Protein AF-A0A1Z8MGZ8-F1 (afdb_monomer_lite)

Secondary structure (DSSP, 8-state):
--PPPPPP----------PPPPPEEEEEEESTTTSTTTSSHHHHHHHB-TTEEEEE---TT--TTTTHHHHHHHHTT--SEEEEE--TTGGGTS-HHHHHHHHHHHHHHHHHTT-EEEEEPPPPP--B-TTS-B-----EETTEE-SS-HHHHHHHHHHHHHHHT--EE-HHHHHHHHHHHHHHHHHHTTBSSTT-SSSB-HHHHHHHHHHHHHHHHHH-HHHHTTBPPPPPP-------------SPPPPTHHHHHHHHHHHHTSSS--HHHHHHHHHHHTS-HHHHHHHHHHHHHHHHHHTT-SSS--HHHHTSHHHHHHHHHHHHHHHHHSTT-SSSTT-S-HHHHHHHHHHHHHHHHHH--TTTTSGGGTTEEESSHHHHHHHHHHHHHHHHHHTT-TTTTT-B-TTS-BHHHHHHHHHHHHHHHHHHHHHH-S-SSTT-TTHHHHHHHHHHHHHH-S-HHHHHHHHHHHHHHHHHHHHTEETTEE-S-BS--PPPPTT-GGGGGGTTTT-HHHHHHHHHH--S----GGGS---TTT-HHHHHHH------HHHHHHHH-SSTT-SEEEEEE---PBPPB-GGG-S-SSS-EEEB-SSS--EEEEEEE-SSEEEEEEEE-TTSPB--SSGGGGTPPBPSBB-HHHHBS-B-EEEETT-TT-EEEEEEEE-SSS--BS-EEEEEETTEEEEEE-TT-BSEEEEEEEE-STTSGGG-EEETTEEEEEETTEEEEEEEBPSSSTT-B--EEESSSSEEEESSTT--EEEEEEETTT-SSHHHHHHHHHT-EEEEETTEEEEE-SS-EEEEETTS-S--EETTEEPPSS-SEEEESSSEEEETTT-EEEEEETTEEEEEES--

Radius of gyration: 32.79 Å; chains: 1; bounding box: 88×100×96 Å

pLDDT: mean 90.85, std 14.28, range [23.53, 98.81]

Sequence (864 aa):
MRILVLVFATFLGLSAVEAQPKPVLVGLIGDSTVAVQSGWGPAFSKRFNRHATIVNDAKNGATLQALSKKLDELVLRQPDYVLIQFGHNDQKRYDTAVYSAHLKSYVQRIRQSGGKAVIVSSVTRRSFDKHGKIVSNLVNNDKYSYKGTLTDYAKAAEAVTQELNLPFIDLDRASIAHHNQIGYEASMTYNFAEGDTTHFNETGAEAITDLIIEELATNLPELASYLKVPVPATRANKAPTELATGRLRRVPGENADKLFESVLSANKPWPLQGGFAHLWLNRDLVTGNQLIRQAQQAIITNEGGADEMTPEIAASEHVKWQMRTWNRIYLLFNEKSRFHPGRLDPETQAMIEEMFWHYVCDKSRYQRAALQHVWGIHGSENHEMMHYSNVLLALQAIKDRPAYQDRKLPDGRSITEHYQAWNAYYKRYCVERAKHGLLIEIFSGYGKYTMPELFNMHDLAEDPVLRSRMGKLIDLIWADWAISQLNGVRGGGRLRLYQDDPAKPESSFQWGARDTWLSMSHFILDNKPWWNARSYHPHPIIGYPWVLATTQYRLPDVIKDIASDAEDRGEYNAVARRVAKQRPMDGKQVPVTESPWYALDPEDPRMLSYDHCTPDYVMGSLLIDPTLPRVGSRDYLAGNDLIEGYPALTSQNRYHGVTFASDVNARVIPQCEGLANGKTYGEQQAVQHDNVLLVQRHKQSKQTGDMRILFGLRGMKARLVEQDGWIILQEGNAWLGIKGFSRTDPNRSCGYQWDNEIFLRMADGNAPVALIAGRNTEFADFEAFASYLESFSGTAQDGWFKLSGDKLTLSLQLESLALPRVNGTAIDLRPPMLFDSPWMSSEHGSGIIRIHKDGRELKIDLNE

Structure (mmCIF, N/CA/C/O backbone):
data_AF-A0A1Z8MGZ8-F1
#
_entry.id   AF-A0A1Z8MGZ8-F1
#
loop_
_atom_site.group_PDB
_atom_site.id
_atom_site.type_symbol
_atom_site.label_atom_id
_atom_site.label_alt_id
_atom_site.label_comp_id
_atom_site.label_asym_id
_atom_site.label_entity_id
_atom_site.label_seq_id
_atom_site.pdbx_PDB_ins_code
_atom_site.Cartn_x
_atom_site.Cartn_y
_atom_site.Cartn_z
_atom_site.occupancy
_atom_site.B_iso_or_equiv
_atom_site.auth_seq_id
_atom_site.auth_comp_id
_atom_site.auth_asym_id
_atom_site.auth_atom_id
_atom_site.pdbx_PDB_model_num
ATOM 1 N N . MET A 1 1 ? 17.859 -75.169 -17.235 1.00 35.03 1 MET A N 1
ATOM 2 C CA . MET A 1 1 ? 18.633 -73.982 -17.656 1.00 35.03 1 MET A CA 1
ATOM 3 C C . MET A 1 1 ? 17.847 -73.292 -18.768 1.00 35.03 1 MET A C 1
ATOM 5 O O . MET A 1 1 ? 17.811 -73.809 -19.873 1.00 35.03 1 MET A O 1
ATOM 9 N N . ARG A 1 2 ? 17.081 -72.237 -18.456 1.00 31.67 2 ARG A N 1
ATOM 10 C CA . ARG A 1 2 ? 16.278 -71.485 -19.439 1.00 31.67 2 ARG A CA 1
ATOM 11 C C . ARG A 1 2 ? 17.008 -70.175 -19.731 1.00 31.67 2 ARG A C 1
ATOM 13 O O . ARG A 1 2 ? 17.168 -69.374 -18.818 1.00 31.67 2 ARG A O 1
ATOM 20 N N . ILE A 1 3 ? 17.472 -70.004 -20.966 1.00 35.47 3 ILE A N 1
ATOM 21 C CA . ILE A 1 3 ? 18.062 -68.762 -21.475 1.00 35.47 3 ILE A CA 1
ATOM 22 C C . ILE A 1 3 ? 16.975 -68.040 -22.273 1.00 35.47 3 ILE A C 1
ATOM 24 O O . ILE A 1 3 ? 16.365 -68.619 -23.170 1.00 35.47 3 ILE A O 1
ATOM 28 N N . LEU A 1 4 ? 16.709 -66.799 -21.872 1.00 33.31 4 LEU A N 1
ATOM 29 C CA . LEU A 1 4 ? 15.746 -65.872 -22.456 1.00 33.31 4 LEU A CA 1
ATOM 30 C C . LEU A 1 4 ? 16.432 -65.124 -23.614 1.00 33.31 4 LEU A C 1
ATOM 32 O O . LEU A 1 4 ? 17.496 -64.544 -23.410 1.00 33.31 4 LEU A O 1
ATOM 36 N N . VAL A 1 5 ? 15.836 -65.128 -24.808 1.00 36.94 5 VAL A N 1
ATOM 37 C CA . VAL A 1 5 ? 16.267 -64.314 -25.959 1.00 36.94 5 VAL A CA 1
ATOM 38 C C . VAL A 1 5 ? 15.309 -63.130 -26.088 1.00 36.94 5 VAL A C 1
ATOM 40 O O . VAL A 1 5 ? 14.101 -63.318 -26.212 1.00 36.94 5 VAL A O 1
ATOM 43 N N . LEU A 1 6 ? 15.860 -61.917 -26.020 1.00 34.31 6 LEU A N 1
ATOM 44 C CA . LEU A 1 6 ? 15.157 -60.645 -26.184 1.00 34.31 6 LEU A CA 1
ATOM 45 C C . LEU A 1 6 ? 15.075 -60.299 -27.683 1.00 34.31 6 LEU A C 1
ATOM 47 O O . LEU A 1 6 ? 16.103 -60.253 -28.355 1.00 34.31 6 LEU A O 1
ATOM 51 N N . VAL A 1 7 ? 13.873 -60.026 -28.195 1.00 34.88 7 VAL A N 1
ATOM 52 C CA . VAL A 1 7 ? 13.638 -59.501 -29.551 1.00 34.88 7 VAL A CA 1
ATOM 53 C C . VAL A 1 7 ? 13.335 -58.006 -29.443 1.00 34.88 7 VAL A C 1
ATOM 55 O O . VAL A 1 7 ? 12.383 -57.614 -28.773 1.00 34.88 7 VAL A O 1
ATOM 58 N N . PHE A 1 8 ? 14.147 -57.175 -30.099 1.00 35.41 8 PHE A N 1
ATOM 59 C CA . PHE A 1 8 ? 13.900 -55.743 -30.284 1.00 35.41 8 PHE A CA 1
ATOM 60 C C . PHE A 1 8 ? 12.956 -55.540 -31.479 1.00 35.41 8 PHE A C 1
ATOM 62 O O . PHE A 1 8 ? 13.277 -55.956 -32.590 1.00 35.41 8 PHE A O 1
ATOM 69 N N . ALA A 1 9 ? 11.815 -54.883 -31.259 1.00 37.06 9 ALA A N 1
ATOM 70 C CA . ALA A 1 9 ? 10.919 -54.413 -32.314 1.00 37.06 9 ALA A CA 1
ATOM 71 C C . ALA A 1 9 ? 11.023 -52.885 -32.432 1.00 37.06 9 ALA A C 1
ATOM 73 O O . ALA A 1 9 ? 10.736 -52.151 -31.487 1.00 37.06 9 ALA A O 1
ATOM 74 N N . THR A 1 10 ? 11.457 -52.414 -33.597 1.00 35.91 10 THR A N 1
ATOM 75 C CA . THR A 1 10 ? 11.571 -51.002 -33.974 1.00 35.91 10 THR A CA 1
ATOM 76 C C . THR A 1 10 ? 10.200 -50.467 -34.398 1.00 35.91 10 THR A C 1
ATOM 78 O O . THR A 1 10 ? 9.663 -50.886 -35.420 1.00 35.91 10 THR A O 1
ATOM 81 N N . PHE A 1 11 ? 9.632 -49.525 -33.639 1.00 38.69 11 PHE A N 1
ATOM 82 C CA . PHE A 1 11 ? 8.456 -48.748 -34.047 1.00 38.69 11 PHE A CA 1
ATOM 83 C C . PHE A 1 11 ? 8.907 -47.440 -34.716 1.00 38.69 11 PHE A C 1
ATOM 85 O O . PHE A 1 11 ? 9.467 -46.564 -34.061 1.00 38.69 11 PHE A O 1
ATOM 92 N N . LEU A 1 12 ? 8.650 -47.302 -36.021 1.00 40.22 12 LEU A N 1
ATOM 93 C CA . LEU A 1 12 ? 8.665 -46.016 -36.724 1.00 40.22 12 LEU A CA 1
ATOM 94 C C . LEU A 1 12 ? 7.355 -45.277 -36.415 1.00 40.22 12 LEU A C 1
ATOM 96 O O . LEU A 1 12 ? 6.291 -45.676 -36.883 1.00 40.22 12 LEU A O 1
ATOM 100 N N . GLY A 1 13 ? 7.429 -44.207 -35.625 1.00 35.75 13 GLY A N 1
ATOM 101 C CA . GLY A 1 13 ? 6.316 -43.281 -35.415 1.00 35.75 13 GLY A CA 1
ATOM 102 C C . GLY A 1 13 ? 6.255 -42.240 -36.532 1.00 35.75 13 GLY A C 1
ATOM 103 O O . GLY A 1 13 ? 7.131 -41.383 -36.625 1.00 35.75 13 GLY A O 1
ATOM 104 N N . LEU A 1 14 ? 5.214 -42.294 -37.366 1.00 39.53 14 LEU A N 1
ATOM 105 C CA . LEU A 1 14 ? 4.786 -41.154 -38.177 1.00 39.53 14 LEU A CA 1
ATOM 106 C C . LEU A 1 14 ? 4.085 -40.150 -37.254 1.00 39.53 14 LEU A C 1
ATOM 108 O O . LEU A 1 14 ? 2.942 -40.363 -36.854 1.00 39.53 14 LEU A O 1
ATOM 112 N N . SER A 1 15 ? 4.761 -39.054 -36.918 1.00 36.03 15 SER A N 1
ATOM 113 C CA . SER A 1 15 ? 4.110 -37.895 -36.306 1.00 36.03 15 SER A CA 1
ATOM 114 C C . SER A 1 15 ? 3.282 -37.176 -37.369 1.00 36.03 15 SER A C 1
ATOM 116 O O . SER A 1 15 ? 3.834 -36.594 -38.303 1.00 36.03 15 SER A O 1
ATOM 118 N N . ALA A 1 16 ? 1.956 -37.207 -37.233 1.00 40.88 16 ALA A N 1
ATOM 119 C CA . ALA A 1 16 ? 1.084 -36.282 -37.940 1.00 40.88 16 ALA A CA 1
ATOM 120 C C . ALA A 1 16 ? 1.410 -34.861 -37.455 1.00 40.88 16 ALA A C 1
ATOM 122 O O . ALA A 1 16 ? 1.227 -34.537 -36.283 1.00 40.88 16 ALA A O 1
ATOM 123 N N . VAL A 1 17 ? 1.950 -34.028 -38.344 1.00 34.94 17 VAL A N 1
ATOM 124 C CA . VAL A 1 17 ? 2.104 -32.594 -38.095 1.00 34.94 17 VAL A CA 1
ATOM 125 C C . VAL A 1 17 ? 0.703 -31.993 -38.114 1.00 34.94 17 VAL A C 1
ATOM 127 O O . VAL A 1 17 ? 0.111 -31.816 -39.176 1.00 34.94 17 VAL A O 1
ATOM 130 N N . GLU A 1 18 ? 0.153 -31.713 -36.938 1.00 43.00 18 GLU A N 1
ATOM 131 C CA . GLU A 1 18 ? -1.062 -30.917 -36.809 1.00 43.00 18 GLU A CA 1
ATOM 132 C C . GLU A 1 18 ? -0.715 -29.477 -37.225 1.00 43.00 18 GLU A C 1
ATOM 134 O O . GLU A 1 18 ? 0.090 -28.793 -36.584 1.00 43.00 18 GLU A O 1
ATOM 139 N N . ALA A 1 19 ? -1.228 -29.050 -38.381 1.00 45.94 19 ALA A N 1
ATOM 140 C CA . ALA A 1 19 ? -0.966 -27.725 -38.925 1.00 45.94 19 ALA A CA 1
ATOM 141 C C . ALA A 1 19 ? -1.514 -26.654 -37.968 1.00 45.94 19 ALA A C 1
ATOM 143 O O . ALA A 1 19 ? -2.695 -26.659 -37.626 1.00 45.94 19 ALA A O 1
ATOM 144 N N . GLN A 1 20 ? -0.655 -25.728 -37.538 1.00 50.28 20 GLN A N 1
ATOM 145 C CA . GLN A 1 20 ? -1.055 -24.602 -36.691 1.00 50.28 20 GLN A CA 1
ATOM 146 C C . GLN A 1 20 ? -2.154 -23.776 -37.394 1.00 50.28 20 GLN A C 1
ATOM 148 O O . GLN A 1 20 ? -1.979 -23.441 -38.571 1.00 50.28 20 GLN A O 1
ATOM 153 N N . PRO A 1 21 ? -3.262 -23.413 -36.715 1.00 61.59 21 PRO A N 1
ATOM 154 C CA . PRO A 1 21 ? -4.330 -22.637 -37.336 1.00 61.59 21 PRO A CA 1
ATOM 155 C C . PRO A 1 21 ? -3.805 -21.262 -37.768 1.00 61.59 21 PRO A C 1
ATOM 157 O O . PRO A 1 21 ? -3.210 -20.521 -36.976 1.00 61.59 21 PRO A O 1
ATOM 160 N N . LYS A 1 22 ? -4.007 -20.933 -39.051 1.00 79.69 22 LYS A N 1
ATOM 161 C CA . LYS A 1 22 ? -3.593 -19.660 -39.658 1.00 79.69 22 LYS A CA 1
ATOM 162 C C . LYS A 1 22 ? -4.242 -18.494 -38.896 1.00 79.69 22 LYS A C 1
ATOM 164 O O . LYS A 1 22 ? -5.437 -18.590 -38.624 1.00 79.69 22 LYS A O 1
ATOM 169 N N . PRO A 1 23 ? -3.515 -17.410 -38.569 1.00 89.56 23 PRO A N 1
ATOM 170 C CA . PRO A 1 23 ? -4.115 -16.243 -37.932 1.00 89.56 23 PRO A CA 1
ATOM 171 C C . PRO A 1 23 ? -5.292 -15.677 -38.739 1.00 89.56 23 PRO A C 1
ATOM 173 O O . PRO A 1 23 ? -5.232 -15.683 -39.968 1.00 89.56 23 PRO A O 1
ATOM 176 N N . VAL A 1 24 ? -6.322 -15.183 -38.048 1.00 94.19 24 VAL A N 1
ATOM 177 C CA . VAL A 1 24 ? -7.518 -14.564 -38.639 1.00 94.19 24 VAL A CA 1
ATOM 178 C C . VAL A 1 24 ? -7.743 -13.163 -38.062 1.00 94.19 24 VAL A C 1
ATOM 180 O O . VAL A 1 24 ? -7.587 -12.946 -36.860 1.00 94.19 24 VAL A O 1
ATOM 183 N N . LEU A 1 25 ? -8.111 -12.199 -38.901 1.00 96.62 25 LEU A N 1
ATOM 184 C CA . LEU A 1 25 ? -8.506 -10.848 -38.509 1.00 96.62 25 LEU A CA 1
ATOM 185 C C . LEU A 1 25 ? -10.018 -10.671 -38.690 1.00 96.62 25 LEU A C 1
ATOM 187 O O . LEU A 1 25 ? -10.557 -10.854 -39.778 1.00 96.62 25 LEU A O 1
ATOM 191 N N . VAL A 1 26 ? -10.705 -10.269 -37.625 1.00 97.88 26 VAL A N 1
ATOM 192 C CA . VAL A 1 26 ? -12.151 -10.037 -37.613 1.00 97.88 26 VAL A CA 1
ATOM 193 C C . VAL A 1 26 ? -12.423 -8.568 -37.312 1.00 97.88 26 VAL A C 1
ATOM 195 O O . VAL A 1 26 ? -12.042 -8.056 -36.262 1.00 97.88 26 VAL A O 1
ATOM 198 N N . GLY A 1 27 ? -13.102 -7.880 -38.219 1.00 97.88 27 GLY A N 1
ATOM 199 C CA . GLY A 1 27 ? -13.634 -6.542 -37.998 1.00 97.88 27 GLY A CA 1
ATOM 200 C C . GLY A 1 27 ? -15.045 -6.589 -37.417 1.00 97.88 27 GLY A C 1
ATOM 201 O O . GLY A 1 27 ? -15.879 -7.353 -37.890 1.00 97.88 27 GLY A O 1
ATOM 202 N N . LEU A 1 28 ? -15.345 -5.749 -36.431 1.00 98.56 28 LEU A N 1
ATOM 203 C CA . LEU A 1 28 ? -16.705 -5.468 -35.975 1.00 98.56 28 LEU A CA 1
ATOM 204 C C . LEU A 1 28 ? -17.059 -4.039 -36.374 1.00 98.56 28 LEU A C 1
ATOM 206 O O . LEU A 1 28 ? -16.303 -3.107 -36.088 1.00 98.56 28 LEU A O 1
ATOM 210 N N . ILE A 1 29 ? -18.217 -3.854 -37.000 1.00 98.12 29 ILE A N 1
ATOM 211 C CA . ILE A 1 29 ? -18.751 -2.534 -37.324 1.00 98.12 29 ILE A CA 1
ATOM 212 C C . ILE A 1 29 ? -20.234 -2.463 -36.955 1.00 98.12 29 ILE A C 1
ATOM 214 O O . ILE A 1 29 ? -21.033 -3.319 -37.335 1.00 98.12 29 ILE A O 1
ATOM 218 N N . GLY A 1 30 ? -20.604 -1.441 -36.185 1.00 97.81 30 GLY A N 1
ATOM 219 C CA . GLY A 1 30 ? -21.955 -1.336 -35.642 1.00 97.81 30 GLY A CA 1
ATOM 220 C C . GLY A 1 30 ? -22.226 -0.081 -34.820 1.00 97.81 30 GLY A C 1
ATOM 221 O O . GLY A 1 30 ? -21.422 0.856 -34.788 1.00 97.81 30 GLY A O 1
ATOM 222 N N . ASP A 1 31 ? -23.381 -0.067 -34.160 1.00 96.50 31 ASP A N 1
ATOM 223 C CA . ASP A 1 31 ? -23.831 1.034 -33.304 1.00 96.50 31 ASP A CA 1
ATOM 224 C C . ASP A 1 31 ? -23.421 0.867 -31.822 1.00 96.50 31 ASP A C 1
ATOM 226 O O . ASP A 1 31 ? -22.494 0.122 -31.490 1.00 96.50 31 ASP A O 1
ATOM 230 N N . SER A 1 32 ? -24.078 1.591 -30.905 1.00 95.50 32 SER A N 1
ATOM 231 C CA . SER A 1 32 ? -23.776 1.535 -29.466 1.00 95.50 32 SER A CA 1
ATOM 232 C C . SER A 1 32 ? -23.957 0.148 -28.850 1.00 95.50 32 SER A C 1
ATOM 234 O O . SER A 1 32 ? -23.325 -0.139 -27.842 1.00 95.50 32 SER A O 1
ATOM 236 N N . THR A 1 33 ? -24.769 -0.724 -29.450 1.00 96.06 33 THR A N 1
ATOM 237 C CA . THR A 1 33 ? -24.980 -2.097 -28.963 1.00 96.06 33 THR A CA 1
ATOM 238 C C . THR A 1 33 ? -23.830 -3.048 -29.307 1.00 96.06 33 THR A C 1
ATOM 240 O O . THR A 1 33 ? -23.776 -4.148 -28.766 1.00 96.06 33 THR A O 1
ATOM 243 N N . VAL A 1 34 ? -22.865 -2.603 -30.121 1.00 97.88 34 VAL A N 1
ATOM 244 C CA . VAL A 1 34 ? -21.607 -3.312 -30.440 1.00 97.88 34 VAL A CA 1
ATOM 245 C C . VAL A 1 34 ? -20.382 -2.578 -29.880 1.00 97.88 34 VAL A C 1
ATOM 247 O O . VAL A 1 34 ? -19.358 -3.195 -29.577 1.00 97.88 34 VAL A O 1
ATOM 250 N N . ALA A 1 35 ? -20.471 -1.251 -29.752 1.00 93.69 35 ALA A N 1
ATOM 251 C CA . ALA A 1 35 ? -19.370 -0.377 -29.363 1.00 93.69 35 ALA A CA 1
ATOM 252 C C . ALA A 1 35 ? -18.778 -0.698 -27.981 1.00 93.69 35 ALA A C 1
ATOM 254 O O . ALA A 1 35 ? -19.424 -1.260 -27.101 1.00 93.69 35 ALA A O 1
ATOM 255 N N . VAL A 1 36 ? -17.531 -0.266 -27.776 1.00 89.12 36 VAL A N 1
ATOM 256 C CA . VAL A 1 36 ? -16.721 -0.603 -26.592 1.00 89.12 36 VAL A CA 1
ATOM 257 C C . VAL A 1 36 ? -17.367 -0.198 -25.264 1.00 89.12 36 VAL A C 1
ATOM 259 O O . VAL A 1 36 ? -17.170 -0.874 -24.261 1.00 89.12 36 VAL A O 1
ATOM 262 N N . GLN A 1 37 ? -18.114 0.907 -25.236 1.00 82.69 37 GLN A N 1
ATOM 263 C CA . GLN A 1 37 ? -18.632 1.459 -23.984 1.00 82.69 37 GLN A CA 1
ATOM 264 C C . GLN A 1 37 ? -19.796 0.650 -23.405 1.00 82.69 37 GLN A C 1
ATOM 266 O O . GLN A 1 37 ? -19.882 0.524 -22.188 1.00 82.69 37 GLN A O 1
ATOM 271 N N . SER A 1 38 ? -20.714 0.179 -24.251 1.00 88.06 38 SER A N 1
ATOM 272 C CA . SER A 1 38 ? -22.008 -0.333 -23.786 1.00 88.06 38 SER A CA 1
ATOM 273 C C . SER A 1 38 ? -22.640 -1.384 -24.709 1.00 88.06 38 SER A C 1
ATOM 275 O O . SER A 1 38 ? -23.851 -1.629 -24.671 1.00 88.06 38 SER A O 1
ATOM 277 N N . GLY A 1 39 ? -21.803 -2.005 -25.542 1.00 92.94 39 GLY A N 1
ATOM 278 C CA . GLY A 1 39 ? -22.162 -3.053 -26.483 1.00 92.94 39 GLY A CA 1
ATOM 279 C C . GLY A 1 39 ? -21.494 -4.395 -26.187 1.00 92.94 39 GLY A C 1
ATOM 280 O O . GLY A 1 39 ? -20.625 -4.504 -25.324 1.00 92.94 39 GLY A O 1
ATOM 281 N N . TRP A 1 40 ? -21.880 -5.428 -26.936 1.00 97.75 40 TRP A N 1
ATOM 282 C CA . TRP A 1 40 ? -21.361 -6.793 -26.768 1.00 97.75 40 TRP A CA 1
ATOM 283 C C . TRP A 1 40 ? -19.950 -6.997 -27.341 1.00 97.75 40 TRP A C 1
ATOM 285 O O . TRP A 1 40 ? -19.279 -7.966 -26.991 1.00 97.75 40 TRP A O 1
ATOM 295 N N . GLY A 1 41 ? -19.461 -6.091 -28.197 1.00 96.62 41 GLY A N 1
ATOM 296 C CA . GLY A 1 41 ? -18.202 -6.257 -28.931 1.00 96.62 41 GLY A CA 1
ATOM 297 C C . GLY A 1 41 ? -16.985 -6.610 -28.062 1.00 96.62 41 GLY A C 1
ATOM 298 O O . GLY A 1 41 ? -16.255 -7.531 -28.422 1.00 96.62 41 GLY A O 1
ATOM 299 N N . PRO A 1 42 ? -16.754 -5.958 -26.904 1.00 94.38 42 PRO A N 1
ATOM 300 C CA . PRO A 1 42 ? -15.671 -6.341 -25.998 1.00 94.38 42 PRO A CA 1
ATOM 301 C C . PRO A 1 42 ? -15.790 -7.766 -25.447 1.00 94.38 42 PRO A C 1
ATOM 303 O O . PRO A 1 42 ? -14.778 -8.457 -25.347 1.00 94.38 42 PRO A O 1
ATOM 306 N N . ALA A 1 43 ? -16.998 -8.211 -25.089 1.00 93.50 43 ALA A N 1
ATOM 307 C CA . ALA A 1 43 ? -17.234 -9.563 -24.586 1.00 93.50 43 ALA A CA 1
ATOM 308 C C . ALA A 1 43 ? -17.020 -10.602 -25.698 1.00 93.50 43 ALA A C 1
ATOM 310 O O . ALA A 1 43 ? -16.296 -11.576 -25.492 1.00 93.50 43 ALA A O 1
ATOM 311 N N . PHE A 1 44 ? -17.512 -10.332 -26.911 1.00 95.56 44 PHE A N 1
ATOM 312 C CA . PHE A 1 44 ? -17.250 -11.159 -28.092 1.00 95.56 44 PHE A CA 1
ATOM 313 C C . PHE A 1 44 ? -15.757 -11.308 -28.374 1.00 95.56 44 PHE A C 1
ATOM 315 O O . PHE A 1 44 ? -15.281 -12.433 -28.522 1.00 95.56 44 PHE A O 1
ATOM 322 N N . SER A 1 45 ? -14.984 -10.216 -28.329 1.00 94.62 45 SER A N 1
ATOM 323 C CA . SER A 1 45 ? -13.532 -10.281 -28.531 1.00 94.62 45 SER A CA 1
ATOM 324 C C . SER A 1 45 ? -12.827 -11.234 -27.561 1.00 94.62 45 SER A C 1
ATOM 326 O O . SER A 1 45 ? -11.881 -11.921 -27.945 1.00 94.62 45 SER A O 1
ATOM 328 N N . LYS A 1 46 ? -13.303 -11.337 -26.312 1.00 91.00 46 LYS A N 1
ATOM 329 C CA . LYS A 1 46 ? -12.715 -12.223 -25.295 1.00 91.00 46 LYS A CA 1
ATOM 330 C C . LYS A 1 46 ? -12.961 -13.712 -25.565 1.00 91.00 46 LYS A C 1
ATOM 332 O O . LYS A 1 46 ? -12.246 -14.536 -24.983 1.00 91.00 46 LYS A O 1
ATOM 337 N N . ARG A 1 47 ? -13.942 -14.084 -26.398 1.00 91.31 47 ARG A N 1
ATOM 338 C CA . ARG A 1 47 ? -14.300 -15.494 -26.664 1.00 91.31 47 ARG A CA 1
ATOM 339 C C . ARG A 1 47 ? -13.367 -16.185 -27.658 1.00 91.31 47 ARG A C 1
ATOM 341 O O . ARG A 1 47 ? -13.318 -17.414 -27.695 1.00 91.31 47 ARG A O 1
ATOM 348 N N . PHE A 1 48 ? -12.559 -15.416 -28.378 1.00 89.00 48 PHE A N 1
ATOM 349 C CA . PHE A 1 48 ? -11.612 -15.922 -29.362 1.00 89.00 48 PHE A CA 1
ATOM 350 C C . PHE A 1 48 ? -10.235 -16.229 -28.759 1.00 89.00 48 PHE A C 1
ATOM 352 O O . PHE A 1 48 ? -9.779 -15.585 -27.811 1.00 89.00 48 PHE A O 1
ATOM 359 N N . ASN A 1 49 ? -9.577 -17.261 -29.282 1.00 87.50 49 ASN A N 1
ATOM 360 C CA . ASN A 1 49 ? -8.228 -17.667 -28.910 1.00 87.50 49 ASN A CA 1
ATOM 361 C C . ASN A 1 49 ? -7.171 -16.745 -29.555 1.00 87.50 49 ASN A C 1
ATOM 363 O O . ASN A 1 49 ? -7.479 -15.876 -30.365 1.00 87.50 49 ASN A O 1
ATOM 367 N N . ARG A 1 50 ? -5.894 -16.941 -29.204 1.00 87.56 50 ARG A N 1
ATOM 368 C CA . ARG A 1 50 ? -4.781 -16.076 -29.647 1.00 87.56 50 ARG A CA 1
ATOM 369 C C . ARG A 1 50 ? -4.541 -16.029 -31.165 1.00 87.56 50 ARG A C 1
ATOM 371 O O . ARG A 1 50 ? -3.736 -15.220 -31.607 1.00 87.56 50 ARG A O 1
ATOM 378 N N . HIS A 1 51 ? -5.164 -16.915 -31.944 1.00 87.75 51 HIS A N 1
ATOM 379 C CA . HIS A 1 51 ? -5.027 -16.953 -33.401 1.00 87.75 51 HIS A CA 1
ATOM 380 C C . HIS A 1 51 ? -6.038 -16.037 -34.105 1.00 87.75 51 HIS A C 1
ATOM 382 O O . HIS A 1 51 ? -5.957 -15.886 -35.317 1.00 87.75 51 HIS A O 1
ATOM 388 N N . ALA A 1 52 ? -6.953 -15.399 -33.375 1.00 91.56 52 ALA A N 1
ATOM 389 C CA . ALA A 1 52 ? -7.873 -14.406 -33.912 1.00 91.56 52 ALA A CA 1
ATOM 390 C C . ALA A 1 52 ? -7.587 -13.016 -33.330 1.00 91.56 52 ALA A C 1
ATOM 392 O O . ALA A 1 52 ? -7.467 -12.839 -32.120 1.00 91.56 52 ALA A O 1
ATOM 393 N N . THR A 1 53 ? -7.496 -12.018 -34.205 1.00 94.62 53 THR A N 1
ATOM 394 C CA . THR A 1 53 ? -7.412 -10.599 -33.844 1.00 94.62 53 THR A CA 1
ATOM 395 C C . THR A 1 53 ? -8.756 -9.951 -34.125 1.00 94.62 53 THR A C 1
ATOM 397 O O . THR A 1 53 ? -9.256 -10.060 -35.240 1.00 94.62 53 THR A O 1
ATOM 400 N N . ILE A 1 54 ? -9.339 -9.264 -33.143 1.00 97.06 54 ILE A N 1
ATOM 401 C CA . ILE A 1 54 ? -10.644 -8.611 -33.289 1.00 97.06 54 ILE A CA 1
ATOM 402 C C . ILE A 1 54 ? -10.463 -7.090 -33.252 1.00 97.06 54 ILE A C 1
ATOM 404 O O . ILE A 1 54 ? -9.926 -6.545 -32.289 1.00 97.06 54 ILE A O 1
ATOM 408 N N . VAL A 1 55 ? -10.923 -6.396 -34.290 1.00 95.69 55 VAL A N 1
ATOM 409 C CA . VAL A 1 55 ? -10.903 -4.932 -34.405 1.00 95.69 55 VAL A CA 1
ATOM 410 C C . VAL A 1 55 ? -12.332 -4.421 -34.319 1.00 95.69 55 VAL A C 1
ATOM 412 O O . VAL A 1 55 ? -13.125 -4.674 -35.216 1.00 95.69 55 VAL A O 1
ATOM 415 N N . ASN A 1 56 ? -12.666 -3.685 -33.260 1.00 97.25 56 ASN A N 1
ATOM 416 C CA . ASN A 1 56 ? -14.005 -3.129 -33.079 1.00 97.25 56 ASN A CA 1
ATOM 417 C C . ASN A 1 56 ? -14.049 -1.641 -33.459 1.00 97.25 56 ASN A C 1
ATOM 419 O O . ASN A 1 56 ? -13.606 -0.792 -32.688 1.00 97.25 56 ASN A O 1
ATOM 423 N N . ASP A 1 57 ? -14.609 -1.341 -34.630 1.00 96.69 57 ASP A N 1
ATOM 424 C CA . ASP A 1 57 ? -14.817 0.014 -35.156 1.00 96.69 57 ASP A CA 1
ATOM 425 C C . ASP A 1 57 ? -16.280 0.494 -34.991 1.00 96.69 57 ASP A C 1
ATOM 427 O O . ASP A 1 57 ? -16.704 1.476 -35.612 1.00 96.69 57 ASP A O 1
ATOM 431 N N . ALA A 1 58 ? -17.072 -0.171 -34.140 1.00 96.62 58 ALA A N 1
ATOM 432 C CA . ALA A 1 58 ? -18.423 0.264 -33.801 1.00 96.62 58 ALA A CA 1
ATOM 433 C C . ALA A 1 58 ? -18.440 1.559 -32.970 1.00 96.62 58 ALA A C 1
ATOM 435 O O . ALA A 1 58 ? -17.535 1.840 -32.178 1.00 96.62 58 ALA A O 1
ATOM 436 N N . LYS A 1 59 ? -19.500 2.362 -33.129 1.00 94.31 59 LYS A N 1
ATOM 437 C CA . LYS A 1 59 ? -19.600 3.695 -32.515 1.00 94.31 59 LYS A CA 1
ATOM 438 C C . LYS A 1 59 ? -21.000 4.004 -31.998 1.00 94.31 59 LYS A C 1
ATOM 440 O O . LYS A 1 59 ? -22.004 3.770 -32.667 1.00 94.31 59 LYS A O 1
ATOM 445 N N . ASN A 1 60 ? -21.059 4.645 -30.833 1.00 90.75 60 ASN A N 1
ATOM 446 C CA . ASN A 1 60 ? -22.323 5.051 -30.228 1.00 90.75 60 ASN A CA 1
ATOM 447 C C . ASN A 1 60 ? -23.133 5.981 -31.138 1.00 90.75 60 ASN A C 1
ATOM 449 O O . ASN A 1 60 ? -22.601 6.938 -31.704 1.00 90.75 60 ASN A O 1
ATOM 453 N N . GLY A 1 61 ? -24.437 5.714 -31.253 1.00 89.00 61 GLY A N 1
ATOM 454 C CA . GLY A 1 61 ? -25.358 6.534 -32.047 1.00 89.00 61 GLY A CA 1
ATOM 455 C C . GLY A 1 61 ? -25.196 6.413 -33.569 1.00 89.00 61 GLY A C 1
ATOM 456 O O . GLY A 1 61 ? -25.878 7.132 -34.301 1.00 89.00 61 GLY A O 1
ATOM 457 N N . ALA A 1 62 ? -24.309 5.541 -34.056 1.00 94.38 62 ALA A N 1
ATOM 458 C CA . ALA A 1 62 ? -24.042 5.389 -35.479 1.00 94.38 62 ALA A CA 1
ATOM 459 C C . ALA A 1 62 ? -25.198 4.739 -36.249 1.00 94.38 62 ALA A C 1
ATOM 461 O O . ALA A 1 62 ? -25.919 3.897 -35.717 1.00 94.38 62 ALA A O 1
ATOM 462 N N . THR A 1 63 ? -25.315 5.121 -37.519 1.00 97.06 63 THR A N 1
ATOM 463 C CA . THR A 1 63 ? -26.077 4.429 -38.568 1.00 97.06 63 THR A CA 1
ATOM 464 C C . THR A 1 63 ? -25.110 3.869 -39.609 1.00 97.06 63 THR A C 1
ATOM 466 O O . THR A 1 63 ? -23.950 4.302 -39.655 1.00 97.06 63 THR A O 1
ATOM 469 N N . LEU A 1 64 ? -25.584 2.986 -40.496 1.00 96.56 64 LEU A N 1
ATOM 470 C CA . LEU A 1 64 ? -24.788 2.515 -41.642 1.00 96.56 64 LEU A CA 1
ATOM 471 C C . LEU A 1 64 ? -24.233 3.684 -42.466 1.00 96.56 64 LEU A C 1
ATOM 473 O O . LEU A 1 64 ? -23.065 3.708 -42.837 1.00 96.56 64 LEU A O 1
ATOM 477 N N . GLN A 1 65 ? -25.042 4.713 -42.711 1.00 95.06 65 GLN A N 1
ATOM 478 C CA . GLN A 1 65 ? -24.578 5.882 -43.456 1.00 95.06 65 GLN A CA 1
ATOM 479 C C . GLN A 1 65 ? -23.445 6.627 -42.725 1.00 95.06 65 GLN A C 1
ATOM 481 O O . GLN A 1 65 ? -22.461 7.031 -43.346 1.00 95.06 65 GLN A O 1
ATOM 486 N N . ALA A 1 66 ? -23.563 6.798 -41.403 1.00 94.88 66 ALA A N 1
ATOM 487 C CA . ALA A 1 66 ? -22.613 7.575 -40.608 1.00 94.88 66 ALA A CA 1
ATOM 488 C C . ALA A 1 66 ? -21.236 6.905 -40.482 1.00 94.88 66 ALA A C 1
ATOM 490 O O . ALA A 1 66 ? -20.223 7.603 -40.425 1.00 94.88 66 ALA A O 1
ATOM 491 N N 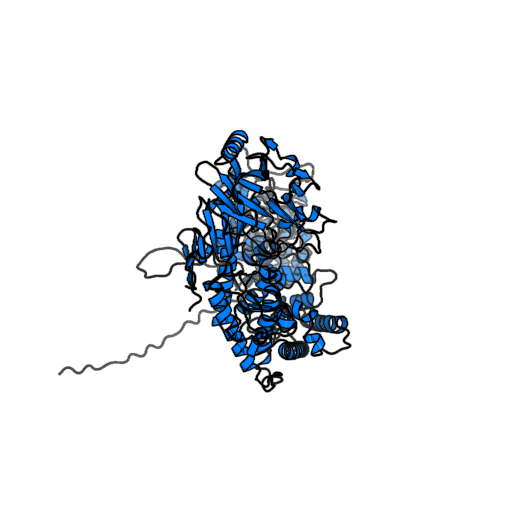. LEU A 1 67 ? -21.181 5.569 -40.448 1.00 96.12 67 LEU A N 1
ATOM 492 C CA . LEU A 1 67 ? -19.921 4.823 -40.376 1.00 96.12 67 LEU A CA 1
ATOM 493 C C . LEU A 1 67 ? -19.368 4.411 -41.741 1.00 96.12 67 LEU A C 1
ATOM 495 O O . LEU A 1 67 ? -18.370 3.698 -41.786 1.00 96.12 67 LEU A O 1
ATOM 499 N N . SER A 1 68 ? -19.942 4.888 -42.850 1.00 95.88 68 SER A N 1
ATOM 500 C CA . SER A 1 68 ? -19.542 4.428 -44.185 1.00 95.88 68 SER A CA 1
ATOM 501 C C . SER A 1 68 ? -18.053 4.634 -44.472 1.00 95.88 68 SER A C 1
ATOM 503 O O . SER A 1 68 ? -17.423 3.733 -45.013 1.00 95.88 68 SER A O 1
ATOM 505 N N . LYS A 1 69 ? -17.472 5.770 -44.058 1.00 94.06 69 LYS A N 1
ATOM 506 C CA . LYS A 1 69 ? -16.021 6.024 -44.179 1.00 94.06 69 LYS A CA 1
ATOM 507 C C . LYS A 1 69 ? -15.189 5.166 -43.226 1.00 94.06 69 LYS A C 1
ATOM 509 O O . LYS A 1 69 ? -14.075 4.780 -43.548 1.00 94.06 69 LYS A O 1
ATOM 514 N N . LYS A 1 70 ? -15.737 4.854 -42.049 1.00 94.69 70 LYS A N 1
ATOM 515 C CA . LYS A 1 70 ? -15.069 3.995 -41.070 1.00 94.69 70 LYS A CA 1
ATOM 516 C C . LYS A 1 70 ? -14.985 2.555 -41.570 1.00 94.69 70 LYS A C 1
ATOM 518 O O . LYS A 1 70 ? -13.985 1.895 -41.328 1.00 94.69 70 LYS A O 1
ATOM 523 N N . LEU A 1 71 ? -15.990 2.098 -42.323 1.00 97.38 71 LEU A N 1
ATOM 524 C CA . LEU A 1 71 ? -15.887 0.837 -43.047 1.00 97.38 71 LEU A CA 1
ATOM 525 C C . LEU A 1 71 ? -14.715 0.862 -44.031 1.00 97.38 71 LEU A C 1
ATOM 527 O O . LEU A 1 71 ? -13.969 -0.106 -44.059 1.00 97.38 71 LEU A O 1
ATOM 531 N N . ASP A 1 72 ? -14.534 1.949 -44.791 1.00 96.12 72 ASP A N 1
ATOM 532 C CA . ASP A 1 72 ? -13.414 2.068 -45.736 1.00 96.12 72 ASP A CA 1
ATOM 533 C C . ASP A 1 72 ? -12.061 1.941 -45.006 1.00 96.12 72 ASP A C 1
ATOM 535 O O . ASP A 1 72 ? -11.175 1.217 -45.448 1.00 96.12 72 ASP A O 1
ATOM 539 N N . GLU A 1 73 ? -11.923 2.557 -43.829 1.00 95.88 73 GLU A N 1
ATOM 540 C CA . GLU A 1 73 ? -10.744 2.382 -42.967 1.00 95.88 73 GLU A CA 1
ATOM 541 C C . GLU A 1 73 ? -10.576 0.943 -42.454 1.00 95.88 73 GLU A C 1
ATOM 543 O O . GLU A 1 73 ? -9.450 0.451 -42.362 1.00 95.88 73 GLU A O 1
ATOM 548 N N . LEU A 1 74 ? -11.674 0.270 -42.101 1.00 95.25 74 LEU A N 1
ATOM 549 C CA . LEU A 1 74 ? -11.650 -1.104 -41.604 1.00 95.25 74 LEU A CA 1
ATOM 550 C C . LEU A 1 74 ? -11.241 -2.085 -42.707 1.00 95.25 74 LEU A C 1
ATOM 552 O O . LEU A 1 74 ? -10.390 -2.939 -42.473 1.00 95.25 74 LEU A O 1
ATOM 556 N N . VAL A 1 75 ? -11.788 -1.949 -43.919 1.00 94.75 75 VAL A N 1
ATOM 557 C CA . VAL A 1 75 ? -11.455 -2.839 -45.044 1.00 94.75 75 VAL A CA 1
ATOM 558 C C . VAL A 1 75 ? -10.013 -2.663 -45.524 1.00 94.75 75 VAL A C 1
ATOM 560 O O . VAL A 1 75 ? -9.412 -3.630 -45.988 1.00 94.75 75 VAL A O 1
ATOM 563 N N . LEU A 1 76 ? -9.406 -1.481 -45.336 1.00 94.50 76 LEU A N 1
ATOM 564 C CA . LEU A 1 76 ? -7.972 -1.264 -45.587 1.00 94.50 76 LEU A CA 1
ATOM 565 C C . LEU A 1 76 ? -7.069 -2.116 -44.685 1.00 94.50 76 LEU A C 1
ATOM 567 O O . LEU A 1 76 ? -5.921 -2.370 -45.042 1.00 94.50 76 LEU A O 1
ATOM 571 N N . ARG A 1 77 ? -7.579 -2.595 -43.544 1.00 92.69 77 ARG A N 1
ATOM 572 C CA . ARG A 1 77 ? -6.860 -3.536 -42.669 1.00 92.69 77 ARG A CA 1
ATOM 573 C C . ARG A 1 77 ? -6.924 -4.980 -43.165 1.00 92.69 77 ARG A C 1
ATOM 575 O O . ARG A 1 77 ? -6.350 -5.845 -42.519 1.00 92.69 77 ARG A O 1
ATOM 582 N N . GLN A 1 78 ? -7.617 -5.228 -44.279 1.00 94.56 78 GLN A N 1
ATOM 583 C CA . GLN A 1 78 ? -7.824 -6.546 -44.883 1.00 94.56 78 GLN A CA 1
ATOM 584 C C . GLN A 1 78 ? -8.330 -7.609 -43.887 1.00 94.56 78 GLN A C 1
ATOM 586 O O . GLN A 1 78 ? -7.718 -8.668 -43.755 1.00 94.56 78 GLN A O 1
ATOM 591 N N . PRO A 1 79 ? -9.429 -7.346 -43.153 1.00 96.75 79 PRO A N 1
ATOM 592 C CA . PRO A 1 79 ? -10.014 -8.346 -42.270 1.00 96.75 79 PRO A CA 1
ATOM 593 C C . PRO A 1 79 ? -10.536 -9.549 -43.066 1.00 96.75 79 PRO A C 1
ATOM 595 O O . PRO A 1 79 ? -11.221 -9.383 -44.076 1.00 96.75 79 PRO A O 1
ATOM 598 N N . ASP A 1 80 ? -10.269 -10.758 -42.571 1.00 97.44 80 ASP A N 1
ATOM 599 C CA . ASP A 1 80 ? -10.804 -12.004 -43.125 1.00 97.44 80 ASP A CA 1
ATOM 600 C C . ASP A 1 80 ? -12.331 -12.075 -42.967 1.00 97.44 80 ASP A C 1
ATOM 602 O O . ASP A 1 80 ? -13.025 -12.546 -43.868 1.00 97.44 80 ASP A O 1
ATOM 606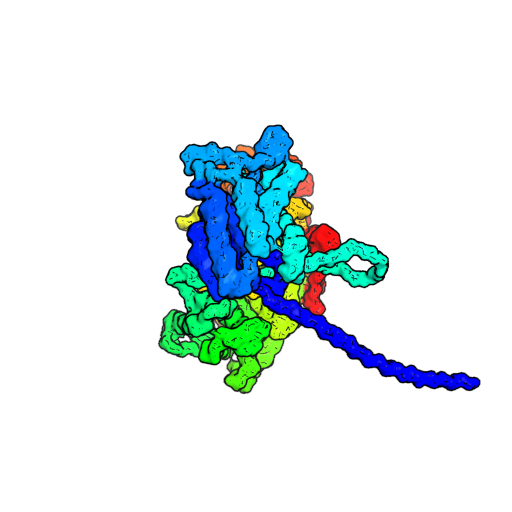 N N . TYR A 1 81 ? -12.862 -11.572 -41.846 1.00 98.00 81 TYR A N 1
ATOM 607 C CA . TYR A 1 81 ? -14.301 -11.472 -41.576 1.00 98.00 81 TYR A CA 1
ATOM 608 C C . TYR A 1 81 ? -14.671 -10.068 -41.114 1.00 98.00 81 TYR A C 1
ATOM 610 O O . TYR A 1 81 ? -13.938 -9.457 -40.344 1.00 98.00 81 TYR A O 1
ATOM 618 N N . VAL A 1 82 ? -15.839 -9.569 -41.513 1.00 98.31 82 VAL A N 1
ATOM 619 C CA . VAL A 1 82 ? -16.405 -8.326 -40.973 1.00 98.31 82 VAL A CA 1
ATOM 620 C C . VAL A 1 82 ? -17.836 -8.577 -40.521 1.00 98.31 82 VAL A C 1
ATOM 622 O O . VAL A 1 82 ? -18.706 -8.813 -41.358 1.00 98.31 82 VAL A O 1
ATOM 625 N N . LEU A 1 83 ? -18.075 -8.510 -39.209 1.00 98.44 83 LEU A N 1
ATOM 626 C CA . LEU A 1 83 ? -19.405 -8.595 -38.611 1.00 98.44 83 LEU A CA 1
ATOM 627 C C . LEU A 1 83 ? -20.055 -7.211 -38.610 1.00 98.44 83 LEU A C 1
ATOM 629 O O . LEU A 1 83 ? -19.484 -6.244 -38.100 1.00 98.44 83 LEU A O 1
ATOM 633 N N . ILE A 1 84 ? -21.256 -7.132 -39.177 1.00 98.62 84 ILE A N 1
ATOM 634 C CA . ILE A 1 84 ? -21.996 -5.891 -39.409 1.00 98.62 84 ILE A CA 1
ATOM 635 C C . ILE A 1 84 ? -23.309 -5.950 -38.627 1.00 98.62 84 ILE A C 1
ATOM 637 O O . ILE A 1 84 ? -24.164 -6.767 -38.963 1.00 98.62 84 ILE A O 1
ATOM 641 N N . GLN A 1 85 ? -23.489 -5.073 -37.632 1.00 98.38 85 GLN A N 1
ATOM 642 C CA . GLN A 1 85 ? -24.746 -4.960 -36.877 1.00 98.38 85 GLN A CA 1
ATOM 643 C C . GLN A 1 85 ? -25.226 -3.512 -36.776 1.00 98.38 85 GLN A C 1
ATOM 645 O O . GLN A 1 85 ? -24.612 -2.679 -36.110 1.00 98.38 85 GLN A O 1
ATOM 650 N N . PHE A 1 86 ? -26.384 -3.234 -37.371 1.00 98.12 86 PHE A N 1
ATOM 651 C CA . PHE A 1 86 ? -27.046 -1.931 -37.312 1.00 98.12 86 PHE A CA 1
ATOM 652 C C . PHE A 1 86 ? -28.563 -2.089 -37.275 1.00 98.12 86 PHE A C 1
ATOM 654 O O . PHE A 1 86 ? -29.101 -3.073 -37.776 1.00 98.12 86 PHE A O 1
ATOM 661 N N . GLY A 1 87 ? -29.249 -1.082 -36.738 1.00 95.31 87 GLY A N 1
ATOM 662 C CA . GLY A 1 87 ? -30.712 -1.014 -36.730 1.00 95.31 87 GLY A CA 1
ATOM 663 C C . GLY A 1 87 ? -31.254 0.016 -35.741 1.00 95.31 87 GLY A C 1
ATOM 664 O O . GLY A 1 87 ? -32.181 0.759 -36.068 1.00 95.31 87 GLY A O 1
ATOM 665 N N . HIS A 1 88 ? -30.634 0.160 -34.559 1.00 94.06 88 HIS A N 1
ATOM 666 C CA . HIS A 1 88 ? -31.185 0.995 -33.482 1.00 94.06 88 HIS A CA 1
ATOM 667 C C . HIS A 1 88 ? -31.295 2.473 -33.836 1.00 94.06 88 HIS A C 1
ATOM 669 O O . HIS A 1 88 ? -32.235 3.137 -33.378 1.00 94.06 88 HIS A O 1
ATOM 675 N N . ASN A 1 89 ? -30.349 2.997 -34.614 1.00 94.44 89 ASN A N 1
ATOM 676 C CA . ASN A 1 89 ? -30.350 4.394 -35.038 1.00 94.44 89 ASN A CA 1
ATOM 677 C C . ASN A 1 89 ? -30.850 4.571 -36.472 1.00 94.44 89 ASN A C 1
ATOM 679 O O . ASN A 1 89 ? -31.431 5.613 -36.769 1.00 94.44 89 ASN A O 1
ATOM 683 N N . ASP A 1 90 ? -30.683 3.565 -37.330 1.00 95.81 90 ASP A N 1
ATOM 684 C CA . ASP A 1 90 ? -31.161 3.558 -38.715 1.00 95.81 90 ASP A CA 1
ATOM 685 C C . ASP A 1 90 ? -32.685 3.690 -38.770 1.00 95.81 90 ASP A C 1
ATOM 687 O O . ASP A 1 90 ? -33.196 4.542 -39.499 1.00 95.81 90 ASP A O 1
ATOM 691 N N . GLN A 1 91 ? -33.399 2.989 -37.878 1.00 93.44 91 GLN A N 1
ATOM 692 C CA . GLN A 1 91 ? -34.858 3.088 -37.751 1.00 93.44 91 GLN A CA 1
ATOM 693 C C . GLN A 1 91 ? -35.381 4.491 -37.441 1.00 93.44 91 GLN A C 1
ATOM 695 O O . GLN A 1 91 ? -36.555 4.775 -37.654 1.00 93.44 91 GLN A O 1
ATOM 700 N N . LYS A 1 92 ? -34.520 5.393 -36.957 1.00 91.25 92 LYS A N 1
ATOM 701 C CA . LYS A 1 92 ? -34.864 6.793 -36.670 1.00 91.25 92 LYS A CA 1
ATOM 702 C C . LYS A 1 92 ? -34.594 7.722 -37.860 1.00 91.25 92 LYS A C 1
ATOM 704 O O . LYS A 1 92 ? -34.882 8.913 -37.766 1.00 91.25 92 LYS A O 1
ATOM 709 N N . ARG A 1 93 ? -33.954 7.234 -38.931 1.00 91.00 93 ARG A N 1
ATOM 710 C CA . ARG A 1 93 ? -33.423 8.059 -40.030 1.00 91.00 93 ARG A CA 1
ATOM 711 C C . ARG A 1 93 ? -34.062 7.756 -41.378 1.00 91.00 93 ARG A C 1
ATOM 713 O O . ARG A 1 93 ? -34.435 8.698 -42.067 1.00 91.00 93 ARG A O 1
ATOM 720 N N . TYR A 1 94 ? -34.190 6.488 -41.746 1.00 93.75 94 TYR A N 1
ATOM 721 C CA . TYR A 1 94 ? -34.687 6.066 -43.058 1.00 93.75 94 TYR A CA 1
ATOM 722 C C . TYR A 1 94 ? -35.304 4.673 -42.983 1.00 93.75 94 TYR A C 1
ATOM 724 O O . TYR A 1 94 ? -35.009 3.949 -42.041 1.00 93.75 94 TYR A O 1
ATOM 732 N N . ASP A 1 95 ? -36.156 4.312 -43.943 1.00 95.12 95 ASP A N 1
ATOM 733 C CA . ASP A 1 95 ? -36.861 3.023 -43.984 1.00 95.12 95 ASP A CA 1
ATOM 734 C C . ASP A 1 95 ? -35.940 1.814 -44.262 1.00 95.12 95 ASP A C 1
ATOM 736 O O . ASP A 1 95 ? -34.724 1.936 -44.459 1.00 95.12 95 ASP A O 1
ATOM 740 N N . THR A 1 96 ? -36.529 0.617 -44.260 1.00 96.75 96 THR A N 1
ATOM 741 C CA . THR A 1 96 ? -35.815 -0.645 -44.486 1.00 96.75 96 THR A CA 1
ATOM 742 C C . THR A 1 96 ? -35.280 -0.795 -45.913 1.00 96.75 96 THR A C 1
ATOM 744 O O . THR A 1 96 ? -34.292 -1.507 -46.107 1.00 96.75 96 THR A O 1
ATOM 747 N N . ALA A 1 97 ? -35.849 -0.103 -46.908 1.00 96.19 97 ALA A N 1
ATOM 748 C CA . ALA A 1 97 ? -35.355 -0.134 -48.284 1.00 96.19 97 ALA A CA 1
ATOM 749 C C . ALA A 1 97 ? -34.015 0.611 -48.400 1.00 96.19 97 ALA A C 1
ATOM 751 O O . ALA A 1 97 ? -33.049 0.075 -48.952 1.00 96.19 97 ALA A O 1
ATOM 752 N N . VAL A 1 98 ? -33.914 1.804 -47.801 1.00 97.38 98 VAL A N 1
ATOM 753 C CA . VAL A 1 98 ? -32.655 2.570 -47.736 1.00 97.38 98 VAL A CA 1
ATOM 754 C C . VAL A 1 98 ? -31.614 1.853 -46.873 1.00 97.38 98 VAL A C 1
ATOM 756 O O . VAL A 1 98 ? -30.449 1.761 -47.263 1.00 97.38 98 VAL A O 1
ATOM 759 N N . TYR A 1 99 ? -32.024 1.289 -45.733 1.00 98.19 99 TYR A N 1
ATOM 760 C CA . TYR A 1 99 ? -31.149 0.461 -44.896 1.00 98.19 99 TYR A CA 1
ATOM 761 C C . TYR A 1 99 ? -30.553 -0.712 -45.684 1.00 98.19 99 TYR A C 1
ATOM 763 O O . TYR A 1 99 ? -29.337 -0.904 -45.676 1.00 98.19 99 TYR A O 1
ATOM 771 N N . SER A 1 100 ? -31.389 -1.440 -46.432 1.00 97.94 100 SER A N 1
ATOM 772 C CA . SER A 1 100 ? -30.953 -2.569 -47.259 1.00 97.94 100 SER A CA 1
ATOM 773 C C . SER A 1 100 ? -29.957 -2.128 -48.332 1.00 97.94 100 SER A C 1
ATOM 775 O O . SER A 1 100 ? -28.944 -2.792 -48.538 1.00 97.94 100 SER A O 1
ATOM 777 N N . ALA A 1 101 ? -30.185 -0.982 -48.984 1.00 97.69 101 ALA A N 1
ATOM 778 C CA . ALA A 1 101 ? -29.251 -0.435 -49.969 1.00 97.69 101 ALA A CA 1
ATOM 779 C C . ALA A 1 101 ? -27.877 -0.104 -49.352 1.00 97.69 101 ALA A C 1
ATOM 781 O O . ALA A 1 101 ? -26.838 -0.445 -49.926 1.00 97.69 101 ALA A O 1
ATOM 782 N N . HIS A 1 102 ? -27.847 0.503 -48.160 1.00 98.19 102 HIS A N 1
ATOM 783 C CA . HIS A 1 102 ? -26.596 0.764 -47.443 1.00 98.19 102 HIS A CA 1
ATOM 784 C C . HIS A 1 102 ? -25.887 -0.527 -47.015 1.00 98.19 102 HIS A C 1
ATOM 786 O O . HIS A 1 102 ? -24.669 -0.634 -47.168 1.00 98.19 102 HIS A O 1
ATOM 792 N N . LEU A 1 103 ? -26.634 -1.521 -46.529 1.00 98.19 103 LEU A N 1
ATOM 793 C CA . LEU A 1 103 ? -26.072 -2.801 -46.106 1.00 98.19 103 LEU A CA 1
ATOM 794 C C . LEU A 1 103 ? -25.449 -3.559 -47.290 1.00 98.19 103 LEU A C 1
ATOM 796 O O . LEU A 1 103 ? -24.325 -4.048 -47.188 1.00 98.19 103 LEU A O 1
ATOM 800 N N . LYS A 1 104 ? -26.111 -3.561 -48.456 1.00 98.50 104 LYS A N 1
ATOM 801 C CA . LYS A 1 104 ? -25.560 -4.116 -49.706 1.00 98.50 104 LYS A CA 1
ATOM 802 C C . LYS A 1 104 ? -24.271 -3.404 -50.134 1.00 98.50 104 LYS A C 1
ATOM 804 O O . LYS A 1 104 ? -23.309 -4.064 -50.522 1.00 98.50 104 LYS A O 1
ATOM 809 N N . SER A 1 105 ? -24.214 -2.076 -50.003 1.00 98.12 105 SER A N 1
ATOM 810 C CA . SER A 1 105 ? -22.997 -1.291 -50.272 1.00 98.12 105 SER A CA 1
ATOM 811 C C . SER A 1 105 ? -21.838 -1.656 -49.332 1.00 98.12 105 SER A C 1
ATOM 813 O O . SER A 1 105 ? -20.688 -1.754 -49.765 1.00 98.12 105 SER A O 1
ATOM 815 N N . TYR A 1 106 ? -22.119 -1.903 -48.050 1.00 98.50 106 TYR A N 1
ATOM 816 C CA . TYR A 1 106 ? -21.123 -2.396 -47.095 1.00 98.50 106 TYR A CA 1
ATOM 817 C C . TYR A 1 106 ? -20.569 -3.761 -47.515 1.00 98.50 106 TYR A C 1
ATOM 819 O O . TYR A 1 106 ? -19.354 -3.930 -47.628 1.00 98.50 106 TYR A O 1
ATOM 827 N N . VAL A 1 107 ? -21.461 -4.713 -47.808 1.00 98.50 107 VAL A N 1
ATOM 828 C CA . VAL A 1 107 ? -21.091 -6.065 -48.249 1.00 98.50 107 VAL A CA 1
ATOM 829 C C . VAL A 1 107 ? -20.222 -6.018 -49.504 1.00 98.50 107 VAL A C 1
ATOM 831 O O . VAL A 1 107 ? -19.208 -6.712 -49.574 1.00 98.50 107 VAL A O 1
ATOM 834 N N . GLN A 1 108 ? -20.589 -5.194 -50.488 1.00 97.94 108 GLN A N 1
ATOM 835 C CA . GLN A 1 108 ? -19.828 -5.059 -51.727 1.00 97.94 108 GLN A CA 1
ATOM 836 C C . GLN A 1 108 ? -18.389 -4.600 -51.461 1.00 97.94 108 GLN A C 1
ATOM 838 O O . GLN A 1 108 ? -17.459 -5.196 -51.999 1.00 97.94 108 GLN A O 1
ATOM 843 N N . ARG A 1 109 ? -18.196 -3.586 -50.609 1.00 98.12 109 ARG A N 1
ATOM 844 C CA . ARG A 1 109 ? -16.863 -3.054 -50.286 1.00 98.12 109 ARG A CA 1
ATOM 845 C C . ARG A 1 109 ? -15.997 -4.049 -49.515 1.00 98.12 109 ARG A C 1
ATOM 847 O O . ARG A 1 109 ? -14.823 -4.194 -49.834 1.00 98.12 109 ARG A O 1
ATOM 854 N N . ILE A 1 110 ? -16.582 -4.787 -48.572 1.00 98.25 110 ILE A N 1
ATOM 855 C CA . ILE A 1 110 ? -15.880 -5.849 -47.831 1.00 98.25 110 ILE A CA 1
ATOM 856 C C . ILE A 1 110 ? -15.449 -6.981 -48.776 1.00 98.25 110 ILE A C 1
ATOM 858 O O . ILE A 1 110 ? -14.311 -7.440 -48.723 1.00 98.25 110 ILE A O 1
ATOM 862 N N . ARG A 1 111 ? -16.326 -7.402 -49.699 1.00 97.06 111 ARG A N 1
ATOM 863 C CA . ARG A 1 111 ? -15.984 -8.421 -50.705 1.00 97.06 111 ARG A CA 1
ATOM 864 C C . ARG A 1 111 ? -14.881 -7.944 -51.648 1.00 97.06 111 ARG A C 1
ATOM 866 O O . ARG A 1 111 ? -13.978 -8.712 -51.964 1.00 97.06 111 ARG A O 1
ATOM 873 N N . GLN A 1 112 ? -14.933 -6.683 -52.078 1.00 95.62 112 GLN A N 1
ATOM 874 C CA . GLN A 1 112 ? -13.905 -6.081 -52.934 1.00 95.62 112 GLN A CA 1
ATOM 875 C C . GLN A 1 112 ? -12.528 -6.025 -52.256 1.00 95.62 112 GLN A C 1
ATOM 877 O O . GLN A 1 112 ? -11.521 -6.126 -52.952 1.00 95.62 112 GLN A O 1
ATOM 882 N N . SER A 1 113 ? -12.466 -5.918 -50.924 1.00 91.81 113 SER A N 1
ATOM 883 C CA . SER A 1 113 ? -11.209 -5.980 -50.165 1.00 91.81 113 SER A CA 1
ATOM 884 C C . SER A 1 113 ? -10.747 -7.405 -49.833 1.00 91.81 113 SER A C 1
ATOM 886 O O . SER A 1 113 ? -9.738 -7.563 -49.151 1.00 91.81 113 SER A O 1
ATOM 888 N N . GLY A 1 114 ? -11.478 -8.437 -50.272 1.00 92.25 114 GLY A N 1
ATOM 889 C CA . GLY A 1 114 ? -11.175 -9.846 -50.003 1.00 92.25 114 GLY A CA 1
ATOM 890 C C . GLY A 1 114 ? -11.707 -10.391 -48.672 1.00 92.25 114 GLY A C 1
ATOM 891 O O . GLY A 1 114 ? -11.443 -11.549 -48.359 1.00 92.25 114 GLY A O 1
ATOM 892 N N . GLY A 1 115 ? -12.463 -9.599 -47.905 1.00 95.12 115 GLY A N 1
ATOM 893 C CA . GLY A 1 115 ? -13.057 -10.027 -46.638 1.00 95.12 115 GLY A CA 1
ATOM 894 C C . GLY A 1 115 ? -14.412 -10.722 -46.809 1.00 95.12 115 GLY A C 1
ATOM 895 O O . GLY A 1 115 ? -15.139 -10.507 -47.786 1.00 95.12 115 GLY A O 1
ATOM 896 N N . LYS A 1 116 ? -14.799 -11.535 -45.823 1.00 97.38 116 LYS A N 1
ATOM 897 C CA . LYS A 1 116 ? -16.127 -12.157 -45.731 1.00 97.38 116 LYS A CA 1
ATOM 898 C C . LYS A 1 116 ? -17.059 -11.300 -44.873 1.00 97.38 116 LYS A C 1
ATOM 900 O O . LYS A 1 116 ? -16.853 -11.150 -43.671 1.00 97.38 116 LYS A O 1
ATOM 905 N N . ALA A 1 117 ? -18.106 -10.747 -45.479 1.00 98.00 117 ALA A N 1
ATOM 906 C CA . ALA A 1 117 ? -19.141 -10.030 -44.738 1.00 98.00 117 ALA A CA 1
ATOM 907 C C . ALA A 1 117 ? -20.052 -11.013 -43.984 1.00 98.00 117 ALA A C 1
ATOM 909 O O . ALA A 1 117 ? -20.534 -11.982 -44.571 1.00 98.00 117 ALA A O 1
ATOM 910 N N . VAL A 1 118 ? -20.304 -10.730 -42.708 1.00 98.06 118 VAL A N 1
ATOM 911 C CA . VAL A 1 118 ? -21.205 -11.481 -41.827 1.00 98.06 118 VAL A CA 1
ATOM 912 C C . VAL A 1 118 ? -22.229 -10.505 -41.279 1.00 98.06 118 VAL A C 1
ATOM 914 O O . VAL A 1 118 ? -21.867 -9.516 -40.642 1.00 98.06 118 VAL A O 1
ATOM 917 N N . ILE A 1 119 ? -23.508 -10.745 -41.543 1.00 98.31 119 ILE A N 1
ATOM 918 C CA . ILE A 1 119 ? -24.559 -9.854 -41.052 1.00 98.31 119 ILE A CA 1
ATOM 919 C C . ILE A 1 119 ? -25.072 -10.389 -39.723 1.00 98.31 119 ILE A C 1
ATOM 921 O O . ILE A 1 119 ? -25.463 -11.549 -39.622 1.00 98.31 119 ILE A O 1
ATOM 925 N N . VAL A 1 120 ? -25.089 -9.521 -38.718 1.00 98.44 120 VAL A N 1
ATOM 926 C CA . VAL A 1 120 ? -25.706 -9.773 -37.418 1.00 98.44 120 VAL A CA 1
ATOM 927 C C . VAL A 1 120 ? -26.916 -8.852 -37.328 1.00 98.44 120 VAL A C 1
ATOM 929 O O . VAL A 1 120 ? -26.772 -7.633 -37.459 1.00 98.44 120 VAL A O 1
ATOM 932 N N . SER A 1 121 ? -28.120 -9.399 -37.161 1.00 97.88 121 SER A N 1
ATOM 933 C CA . SER A 1 121 ? -29.301 -8.547 -36.974 1.00 97.88 121 SER A CA 1
ATOM 934 C C . SER A 1 121 ? -29.164 -7.713 -35.695 1.00 97.88 121 SER A C 1
ATOM 936 O O . SER A 1 121 ? -28.453 -8.092 -34.765 1.00 97.88 121 SER A O 1
ATOM 938 N N . SER A 1 122 ? -29.845 -6.569 -35.605 1.00 96.00 122 SER A N 1
ATOM 939 C CA . SER A 1 122 ? -29.858 -5.804 -34.352 1.00 96.00 122 SER A CA 1
ATOM 940 C C . SER A 1 122 ? -30.410 -6.637 -33.196 1.00 96.00 122 SER A C 1
ATOM 942 O O . SER A 1 122 ? -31.345 -7.409 -33.382 1.00 96.00 122 SER A O 1
ATOM 944 N N . VAL A 1 123 ? -29.861 -6.438 -32.001 1.00 96.56 123 VAL A N 1
ATOM 945 C CA . VAL A 1 123 ? -30.410 -7.003 -30.764 1.00 96.56 123 VAL A CA 1
ATOM 946 C C . VAL A 1 123 ? -31.766 -6.369 -30.429 1.00 96.56 123 VAL A C 1
ATOM 948 O O . VAL A 1 123 ? -32.009 -5.201 -30.748 1.00 96.56 123 VAL A O 1
ATOM 951 N N . THR A 1 124 ? -32.655 -7.098 -29.753 1.00 94.31 124 THR A N 1
ATOM 952 C CA . THR A 1 124 ? -33.934 -6.518 -29.325 1.00 94.31 124 THR A CA 1
ATOM 953 C C . THR A 1 124 ? -33.740 -5.412 -28.289 1.00 94.31 124 THR A C 1
ATOM 955 O O . THR A 1 124 ? -32.825 -5.431 -27.461 1.00 94.31 124 THR A O 1
ATOM 958 N N . ARG A 1 125 ? -34.674 -4.457 -28.261 1.00 92.44 125 ARG A N 1
ATOM 959 C CA . ARG A 1 125 ? -34.852 -3.589 -27.091 1.00 92.44 125 ARG A CA 1
ATOM 960 C C . ARG A 1 125 ? -35.549 -4.384 -25.986 1.00 92.44 125 ARG A C 1
ATOM 962 O O . ARG A 1 125 ? -36.480 -5.138 -26.265 1.00 92.44 125 ARG A O 1
ATOM 969 N N . ARG A 1 126 ? -35.148 -4.184 -24.727 1.00 93.62 126 ARG A N 1
ATOM 970 C CA . ARG A 1 126 ? -35.738 -4.868 -23.560 1.00 93.62 126 ARG A CA 1
ATOM 971 C C . ARG A 1 126 ? -37.044 -4.199 -23.114 1.00 93.62 126 ARG A C 1
ATOM 973 O O . ARG A 1 126 ? -37.150 -3.687 -22.005 1.00 93.62 126 ARG A O 1
ATOM 980 N N . SER A 1 127 ? -38.019 -4.139 -24.019 1.00 89.94 127 SER A N 1
ATOM 981 C CA . SER A 1 127 ? -39.354 -3.578 -23.780 1.00 89.94 127 SER A CA 1
ATOM 982 C C . SER A 1 127 ? -40.366 -4.707 -23.633 1.00 89.94 127 SER A C 1
ATOM 984 O O . SER A 1 127 ? -40.550 -5.478 -24.569 1.00 89.94 127 SER A O 1
ATOM 986 N N . PHE A 1 128 ? -41.012 -4.795 -22.472 1.00 92.44 128 PHE A N 1
ATOM 987 C CA . PHE A 1 128 ? -41.938 -5.873 -22.128 1.00 92.44 128 PHE A CA 1
ATOM 988 C C . PHE A 1 128 ? -43.395 -5.390 -22.129 1.00 92.44 128 PHE A C 1
ATOM 990 O O . PHE A 1 128 ? -43.676 -4.251 -21.755 1.00 92.44 128 PHE A O 1
ATOM 997 N N . ASP A 1 129 ? -44.324 -6.251 -22.545 1.00 89.31 129 ASP A N 1
ATOM 998 C CA . ASP A 1 129 ? -45.760 -6.035 -22.373 1.00 89.31 129 ASP A CA 1
ATOM 999 C C . ASP A 1 129 ? -46.250 -6.413 -20.967 1.00 89.31 129 ASP A C 1
ATOM 1001 O O . ASP A 1 129 ? -45.511 -6.913 -20.117 1.00 89.31 129 ASP A O 1
ATOM 1005 N N . LYS A 1 130 ? -47.553 -6.216 -20.735 1.00 88.19 130 LYS A N 1
ATOM 1006 C CA . LYS A 1 130 ? -48.236 -6.582 -19.484 1.00 88.19 130 LYS A CA 1
ATOM 1007 C C . LYS A 1 130 ? -48.206 -8.084 -19.160 1.00 88.19 130 LYS A C 1
ATOM 1009 O O . LYS A 1 130 ? -48.585 -8.466 -18.059 1.00 88.19 130 LYS A O 1
ATOM 1014 N N . HIS A 1 131 ? -47.821 -8.931 -20.113 1.00 86.94 131 HIS A N 1
ATOM 1015 C CA . HIS A 1 131 ? -47.695 -10.378 -19.953 1.00 86.94 131 HIS A CA 1
ATOM 1016 C C . HIS A 1 131 ? -46.235 -10.814 -19.756 1.00 86.94 131 HIS A C 1
ATOM 1018 O O . HIS A 1 131 ? -45.956 -12.013 -19.718 1.00 86.94 131 HIS A O 1
ATOM 1024 N N . GLY A 1 132 ? -45.305 -9.862 -19.615 1.00 87.81 132 GLY A N 1
ATOM 1025 C CA . GLY A 1 132 ? -43.889 -10.150 -19.426 1.00 87.81 132 GLY A CA 1
ATOM 1026 C C . GLY A 1 132 ? -43.223 -10.708 -20.683 1.00 87.81 132 GLY A C 1
ATOM 1027 O O . GLY A 1 132 ? -42.249 -11.452 -20.567 1.00 87.81 132 GLY A O 1
ATOM 1028 N N . LYS A 1 133 ? -43.722 -10.363 -21.880 1.00 92.94 133 LYS A N 1
ATOM 1029 C CA . LYS A 1 133 ? -43.105 -10.723 -23.164 1.00 92.94 133 LYS A CA 1
ATOM 1030 C C . LYS A 1 133 ? -42.520 -9.510 -23.875 1.00 92.94 133 LYS A C 1
ATOM 1032 O O . LYS A 1 133 ? -43.100 -8.428 -23.848 1.00 92.94 133 LYS A O 1
ATOM 1037 N N . ILE A 1 134 ? -41.369 -9.696 -24.519 1.00 93.12 134 ILE A N 1
ATOM 1038 C CA . ILE A 1 134 ? -40.732 -8.687 -25.362 1.00 93.12 134 ILE A CA 1
ATOM 1039 C C . ILE A 1 134 ? -41.685 -8.292 -26.487 1.00 93.12 134 ILE A C 1
ATOM 1041 O O . ILE A 1 134 ? -42.196 -9.148 -27.211 1.00 93.12 134 ILE A O 1
ATOM 1045 N N . VAL A 1 135 ? -41.877 -6.986 -26.652 1.00 88.31 135 VAL A N 1
ATOM 1046 C CA . VAL A 1 135 ? -42.669 -6.406 -27.735 1.00 88.31 135 VAL A CA 1
ATOM 1047 C C . VAL A 1 135 ? -41.801 -5.575 -28.665 1.00 88.31 135 VAL A C 1
ATOM 1049 O O . VAL A 1 135 ? -41.203 -4.571 -28.276 1.00 88.31 135 VAL A O 1
ATOM 1052 N N . SER A 1 136 ? -41.781 -5.974 -29.934 1.00 80.44 136 SER A N 1
ATOM 1053 C CA . SER A 1 136 ? -41.158 -5.215 -31.017 1.00 80.44 136 SER A CA 1
ATOM 1054 C C . SER A 1 136 ? -42.195 -4.267 -31.616 1.00 80.44 136 SER A C 1
ATOM 1056 O O . SER A 1 136 ? -42.823 -4.555 -32.631 1.00 80.44 136 SER A O 1
ATOM 1058 N N . ASN A 1 137 ? -42.445 -3.156 -30.921 1.00 74.81 137 ASN A N 1
ATOM 1059 C CA . ASN A 1 137 ? -43.418 -2.147 -31.338 1.00 74.81 137 ASN A CA 1
ATOM 1060 C C . ASN A 1 137 ? -42.729 -0.939 -31.974 1.00 74.81 137 ASN A C 1
ATOM 1062 O O . ASN A 1 137 ? -41.583 -0.610 -31.657 1.00 74.81 137 ASN A O 1
ATOM 1066 N N . LEU A 1 138 ? -43.469 -0.223 -32.826 1.00 73.25 138 LEU A N 1
ATOM 1067 C CA . LEU A 1 138 ? -43.062 1.105 -33.270 1.00 73.25 138 LEU A CA 1
ATOM 1068 C C . LEU A 1 138 ? -43.040 2.027 -32.054 1.00 73.25 138 LEU A C 1
ATOM 1070 O O . LEU A 1 138 ? -44.075 2.346 -31.470 1.00 73.25 138 LEU A O 1
ATOM 1074 N N . VAL A 1 139 ? -41.842 2.447 -31.662 1.00 66.62 139 VAL A N 1
ATOM 1075 C CA . VAL A 1 139 ? -41.683 3.468 -30.633 1.00 66.62 139 VAL A CA 1
ATOM 1076 C C . VAL A 1 139 ? -42.057 4.795 -31.283 1.00 66.62 139 VAL A C 1
ATOM 1078 O O . VAL A 1 139 ? -41.393 5.221 -32.212 1.00 66.62 139 VAL A O 1
ATOM 1081 N N . ASN A 1 140 ? -43.108 5.462 -30.821 1.00 60.41 140 ASN A N 1
ATOM 1082 C CA . ASN A 1 140 ? -43.394 6.840 -31.215 1.00 60.41 140 ASN A CA 1
ATOM 1083 C C . ASN A 1 140 ? -43.180 7.722 -29.990 1.00 60.41 140 ASN A C 1
ATOM 1085 O O . ASN A 1 140 ? -43.812 7.512 -28.958 1.00 60.41 140 ASN A O 1
ATOM 1089 N N . ASN A 1 141 ? -42.261 8.678 -30.086 1.00 67.56 141 ASN A N 1
ATOM 1090 C CA . ASN A 1 141 ? -42.095 9.712 -29.073 1.00 67.56 141 ASN A CA 1
ATOM 1091 C C . ASN A 1 141 ? -41.839 11.063 -29.741 1.00 67.56 141 ASN A C 1
ATOM 1093 O O . ASN A 1 141 ? -41.463 11.121 -30.912 1.00 67.56 141 ASN A O 1
ATOM 1097 N N . ASP A 1 142 ? -41.989 12.140 -28.975 1.00 68.69 142 ASP A N 1
ATOM 1098 C CA . ASP A 1 142 ? -41.836 13.519 -29.464 1.00 68.69 142 ASP A CA 1
ATOM 1099 C C . ASP A 1 142 ? -40.444 13.803 -30.056 1.00 68.69 142 ASP A C 1
ATOM 1101 O O . ASP A 1 142 ? -40.246 14.776 -30.782 1.00 68.69 142 ASP A O 1
ATOM 1105 N N . LYS A 1 143 ? -39.458 12.949 -29.753 1.00 67.25 143 LYS A N 1
ATOM 1106 C CA . LYS A 1 143 ? -38.053 13.118 -30.127 1.00 67.25 143 LYS A CA 1
ATOM 1107 C C . LYS A 1 143 ? -37.681 12.411 -31.435 1.00 67.25 143 LYS A C 1
ATOM 1109 O O . LYS A 1 143 ? -36.748 12.854 -32.105 1.00 67.25 143 LYS A O 1
ATOM 1114 N N . TYR A 1 144 ? -38.360 11.323 -31.804 1.00 73.88 144 TYR A N 1
ATOM 1115 C CA . TYR A 1 144 ? -38.010 10.493 -32.959 1.00 73.88 144 TYR A CA 1
ATOM 1116 C C . TYR A 1 144 ? -39.248 9.874 -33.624 1.00 73.88 144 TYR A C 1
ATOM 1118 O O . TYR A 1 144 ? -40.048 9.202 -32.979 1.00 73.88 144 TYR A O 1
ATOM 1126 N N . SER A 1 145 ? -39.340 10.018 -34.951 1.00 77.88 145 SER A N 1
ATOM 1127 C CA . SER A 1 145 ? -40.284 9.274 -35.795 1.00 77.88 145 SER A CA 1
ATOM 1128 C C . SER A 1 145 ? -39.594 8.021 -36.327 1.00 77.88 145 SER A C 1
ATOM 1130 O O . SER A 1 145 ? -38.775 8.099 -37.248 1.00 77.88 145 SER A O 1
ATOM 1132 N N . TYR A 1 146 ? -39.910 6.878 -35.726 1.00 86.44 146 TYR A N 1
ATOM 1133 C CA . TYR A 1 146 ? -39.367 5.589 -36.131 1.00 86.44 146 TYR A CA 1
ATOM 1134 C C . TYR A 1 146 ? -40.049 5.120 -37.424 1.00 86.44 146 TYR A C 1
ATOM 1136 O O . TYR A 1 146 ? -41.258 5.272 -37.586 1.00 86.44 146 TYR A O 1
ATOM 1144 N N . LYS A 1 147 ? -39.267 4.595 -38.371 1.00 90.69 147 LYS A N 1
ATOM 1145 C CA . LYS A 1 147 ? -39.723 4.204 -39.719 1.00 90.69 147 LYS A CA 1
ATOM 1146 C C . LYS A 1 147 ? -40.067 2.717 -39.849 1.00 90.69 147 LYS A C 1
ATOM 1148 O O . LYS A 1 147 ? -40.598 2.309 -40.873 1.00 90.69 147 LYS A O 1
ATOM 1153 N N . GLY A 1 148 ? -39.780 1.940 -38.810 1.00 90.38 148 GLY A N 1
ATOM 1154 C CA . GLY A 1 148 ? -40.006 0.501 -38.693 1.00 90.38 148 GLY A CA 1
ATOM 1155 C C . GLY A 1 148 ? -39.620 0.036 -37.287 1.00 90.38 148 GLY A C 1
ATOM 1156 O O . GLY A 1 148 ? -38.979 0.783 -36.541 1.00 90.38 148 GLY A O 1
ATOM 1157 N N . THR A 1 149 ? -40.035 -1.169 -36.912 1.00 92.31 149 THR A N 1
ATOM 1158 C CA . THR A 1 149 ? -39.608 -1.834 -35.671 1.00 92.31 149 THR A CA 1
ATOM 1159 C C . THR A 1 149 ? -38.207 -2.416 -35.838 1.00 92.31 149 THR A C 1
ATOM 1161 O O . THR A 1 149 ? -37.790 -2.683 -36.961 1.00 92.31 149 THR A O 1
ATOM 1164 N N . LEU A 1 150 ? -37.480 -2.688 -34.749 1.00 93.31 150 LEU A N 1
ATOM 1165 C CA . LEU A 1 150 ? -36.176 -3.366 -34.848 1.00 93.31 150 LEU A CA 1
ATOM 1166 C C . LEU A 1 150 ? -36.280 -4.715 -35.570 1.00 93.31 150 LEU A C 1
ATOM 1168 O O . LEU A 1 150 ? -35.406 -5.039 -36.368 1.00 93.31 150 LEU A O 1
ATOM 1172 N N . THR A 1 151 ? -37.388 -5.433 -35.383 1.00 94.62 151 THR A N 1
ATOM 1173 C CA . THR A 1 151 ? -37.659 -6.687 -36.094 1.00 94.62 151 THR A CA 1
ATOM 1174 C C . THR A 1 151 ? -37.864 -6.473 -37.599 1.00 94.62 151 THR A C 1
ATOM 1176 O O . THR A 1 151 ? -37.462 -7.323 -38.387 1.00 94.62 151 THR A O 1
ATOM 1179 N N . ASP A 1 152 ? -38.410 -5.334 -38.044 1.00 96.00 152 ASP A N 1
ATOM 1180 C CA . ASP A 1 152 ? -38.483 -5.013 -39.480 1.00 96.00 152 ASP A CA 1
ATOM 1181 C C . ASP A 1 152 ? -37.086 -4.786 -40.080 1.00 96.00 152 ASP A C 1
ATOM 1183 O O . ASP A 1 152 ? -36.809 -5.240 -41.191 1.00 96.00 152 ASP A O 1
ATOM 1187 N N . TYR A 1 153 ? -36.179 -4.132 -39.342 1.00 97.12 153 TYR A N 1
ATOM 1188 C CA . TYR A 1 153 ? -34.781 -3.966 -39.768 1.00 97.12 153 TYR A CA 1
ATOM 1189 C C . TYR A 1 153 ? -34.001 -5.285 -39.704 1.00 97.12 153 TYR A C 1
ATOM 1191 O O . TYR A 1 153 ? -33.198 -5.543 -40.597 1.00 97.12 153 TYR A O 1
ATOM 1199 N N . ALA A 1 154 ? -34.267 -6.143 -38.714 1.00 97.38 154 ALA A N 1
ATOM 1200 C CA . ALA A 1 154 ? -33.697 -7.487 -38.631 1.00 97.38 154 ALA A CA 1
ATOM 1201 C C . ALA A 1 154 ? -34.115 -8.354 -39.830 1.00 97.38 154 ALA A C 1
ATOM 1203 O O . ALA A 1 154 ? -33.255 -8.938 -40.485 1.00 97.38 154 ALA A O 1
ATOM 1204 N N . LYS A 1 155 ? -35.404 -8.348 -40.199 1.00 96.56 155 LYS A N 1
ATOM 1205 C CA . LYS A 1 155 ? -35.914 -9.025 -41.406 1.00 96.56 155 LYS A CA 1
ATOM 1206 C C . LYS A 1 155 ? -35.331 -8.452 -42.694 1.00 96.56 155 LYS A C 1
ATOM 1208 O O . LYS A 1 155 ? -35.058 -9.194 -43.630 1.00 96.56 155 LYS A O 1
ATOM 1213 N N . ALA A 1 156 ? -35.130 -7.137 -42.765 1.00 97.81 156 ALA A N 1
ATOM 1214 C CA . ALA A 1 156 ? -34.464 -6.519 -43.909 1.00 97.81 156 ALA A CA 1
ATOM 1215 C C . ALA A 1 156 ? -32.992 -6.959 -44.012 1.00 97.81 156 ALA A C 1
ATOM 1217 O O . ALA A 1 156 ? -32.510 -7.239 -45.109 1.00 97.81 156 ALA A O 1
ATOM 1218 N N . ALA A 1 157 ? -32.290 -7.070 -42.879 1.00 98.12 157 ALA A N 1
ATOM 1219 C CA . ALA A 1 157 ? -30.933 -7.605 -42.822 1.00 98.12 157 ALA A CA 1
ATOM 1220 C C . ALA A 1 157 ? -30.884 -9.078 -43.271 1.00 98.12 157 ALA A C 1
ATOM 1222 O O . ALA A 1 157 ? -30.038 -9.426 -44.092 1.00 98.12 157 ALA A O 1
ATOM 1223 N N . GLU A 1 158 ? -31.827 -9.907 -42.814 1.00 97.56 158 GLU A N 1
ATOM 1224 C CA . GLU A 1 158 ? -31.994 -11.303 -43.247 1.00 97.56 158 GLU A CA 1
ATOM 1225 C C . GLU A 1 158 ? -32.305 -11.414 -44.751 1.00 97.56 158 GLU A C 1
ATOM 1227 O O . GLU A 1 158 ? -31.711 -12.215 -45.467 1.00 97.56 158 GLU A O 1
ATOM 1232 N N . ALA A 1 159 ? -33.185 -10.569 -45.290 1.00 96.69 159 ALA A N 1
ATOM 1233 C CA . ALA A 1 159 ? -33.476 -10.569 -46.723 1.00 96.69 159 ALA A CA 1
ATOM 1234 C C . ALA A 1 159 ? -32.222 -10.247 -47.558 1.00 96.69 159 ALA A C 1
ATOM 1236 O O . ALA A 1 159 ? -31.991 -10.862 -48.600 1.00 96.69 159 ALA A O 1
ATOM 1237 N N . VAL A 1 160 ? -31.370 -9.325 -47.087 1.00 97.88 160 VAL A N 1
ATOM 1238 C CA . VAL A 1 160 ? -30.080 -9.024 -47.730 1.00 97.88 160 VAL A CA 1
ATOM 1239 C C . VAL A 1 160 ? -29.123 -10.218 -47.661 1.00 97.88 160 VAL A C 1
ATOM 1241 O O . VAL A 1 160 ? -28.409 -10.461 -48.637 1.00 97.88 160 VAL A O 1
ATOM 1244 N N . THR A 1 161 ? -29.088 -10.979 -46.558 1.00 96.56 161 THR A N 1
ATOM 1245 C CA . THR A 1 161 ? -28.234 -12.177 -46.480 1.00 96.56 161 THR A CA 1
ATOM 1246 C C . THR A 1 161 ? -28.707 -13.283 -47.404 1.00 96.56 161 THR A C 1
ATOM 1248 O O . THR A 1 161 ? -27.869 -13.891 -48.067 1.00 96.56 161 THR A O 1
ATOM 1251 N N . GLN A 1 162 ? -30.018 -13.496 -47.517 1.00 95.06 162 GLN A N 1
ATOM 1252 C CA . GLN A 1 162 ? -30.603 -14.457 -48.454 1.00 95.06 162 GLN A CA 1
ATOM 1253 C C . GLN A 1 162 ? -30.328 -14.057 -49.910 1.00 95.06 162 GLN A C 1
ATOM 1255 O O . GLN A 1 162 ? -29.861 -14.879 -50.696 1.00 95.06 162 GLN A O 1
ATOM 1260 N N . GLU A 1 163 ? -30.543 -12.785 -50.263 1.00 96.81 163 GLU A N 1
ATOM 1261 C CA . GLU A 1 163 ? -30.297 -12.269 -51.616 1.00 96.81 163 GLU A CA 1
ATOM 1262 C C . GLU A 1 163 ? -28.824 -12.396 -52.025 1.00 96.81 163 GLU A C 1
ATOM 1264 O O . GLU A 1 163 ? -28.514 -12.749 -53.163 1.00 96.81 163 GLU A O 1
ATOM 1269 N N . LEU A 1 164 ? -27.901 -12.104 -51.104 1.00 96.25 164 LEU A N 1
ATOM 1270 C CA . LEU A 1 164 ? -26.466 -12.090 -51.386 1.00 96.25 164 LEU A CA 1
ATOM 1271 C C . LEU A 1 164 ? -25.743 -13.386 -51.004 1.00 96.25 164 LEU A C 1
ATOM 1273 O O . LEU A 1 164 ? -24.523 -13.444 -51.185 1.00 96.25 164 LEU A O 1
ATOM 1277 N N . ASN A 1 165 ? -26.460 -14.394 -50.499 1.00 92.44 165 ASN A N 1
ATOM 1278 C CA . ASN A 1 165 ? -25.931 -15.652 -49.967 1.00 92.44 165 ASN A CA 1
ATOM 1279 C C . ASN A 1 165 ? -24.791 -15.429 -48.950 1.00 92.44 165 ASN A C 1
ATOM 1281 O O . ASN A 1 165 ? -23.630 -15.771 -49.194 1.00 92.44 165 ASN A O 1
ATOM 1285 N N . LEU A 1 166 ? -25.111 -14.754 -47.844 1.00 94.56 166 LEU A N 1
ATOM 1286 C CA . LEU A 1 166 ? -24.181 -14.418 -46.761 1.00 94.56 166 LEU A CA 1
ATOM 1287 C C . LEU A 1 166 ? -24.484 -15.220 -45.492 1.00 94.56 166 LEU A C 1
ATOM 1289 O O . LEU A 1 166 ? -25.652 -15.505 -45.225 1.00 94.56 166 LEU A O 1
ATOM 1293 N N . PRO A 1 167 ? -23.473 -15.476 -44.645 1.00 93.12 167 PRO A N 1
ATOM 1294 C CA . PRO A 1 167 ? -23.715 -15.920 -43.282 1.00 93.12 167 PRO A CA 1
ATOM 1295 C C . PRO A 1 167 ? -24.534 -14.891 -42.488 1.00 93.12 167 PRO A C 1
ATOM 1297 O O . PRO A 1 167 ? -24.269 -13.682 -42.555 1.00 93.12 167 PRO A O 1
ATOM 1300 N N . PHE A 1 168 ? -25.508 -15.382 -41.722 1.00 96.12 168 PHE A N 1
ATOM 1301 C CA . PHE A 1 168 ? -26.421 -14.573 -40.921 1.00 96.12 168 PHE A CA 1
ATOM 1302 C C . PHE A 1 168 ? -26.416 -15.035 -39.464 1.00 96.12 168 PHE A C 1
ATOM 1304 O O . PHE A 1 168 ? -26.492 -16.230 -39.195 1.00 96.12 168 PHE A O 1
ATOM 1311 N N . ILE A 1 169 ? -26.326 -14.082 -38.538 1.00 97.31 169 ILE A N 1
ATOM 1312 C CA . ILE A 1 169 ? -26.508 -14.298 -37.101 1.00 97.31 169 ILE A CA 1
ATOM 1313 C C . ILE A 1 169 ? -27.808 -13.598 -36.701 1.00 97.31 169 ILE A C 1
ATOM 1315 O O . ILE A 1 169 ? -27.870 -12.365 -36.657 1.00 97.31 169 ILE A O 1
ATOM 1319 N N . ASP A 1 170 ? -28.839 -14.393 -36.416 1.00 96.12 170 ASP A N 1
ATOM 1320 C CA . ASP A 1 170 ? -30.181 -13.915 -36.063 1.00 96.12 170 ASP A CA 1
ATOM 1321 C C . ASP A 1 170 ? -30.272 -13.547 -34.572 1.00 96.12 170 ASP A C 1
ATOM 1323 O O . ASP A 1 170 ? -30.907 -14.212 -33.746 1.00 96.12 170 ASP A O 1
ATOM 1327 N N . LEU A 1 171 ? -29.581 -12.466 -34.214 1.00 97.56 171 LEU A N 1
ATOM 1328 C CA . LEU A 1 171 ? -29.532 -11.970 -32.845 1.00 97.56 171 LEU A CA 1
ATOM 1329 C C . LEU A 1 171 ? -30.869 -11.378 -32.376 1.00 97.56 171 LEU A C 1
ATOM 1331 O O . LEU A 1 171 ? -31.126 -11.373 -31.173 1.00 97.56 171 LEU A O 1
ATOM 1335 N N . ASP A 1 172 ? -31.734 -10.898 -33.277 1.00 97.06 172 ASP A N 1
ATOM 1336 C CA . ASP A 1 172 ? -33.049 -10.347 -32.906 1.00 97.06 172 ASP A CA 1
ATOM 1337 C C . ASP A 1 172 ? -33.902 -11.468 -32.310 1.00 97.06 172 ASP A C 1
ATOM 1339 O O . ASP A 1 172 ? -34.295 -11.401 -31.144 1.00 97.06 172 ASP A O 1
ATOM 1343 N N . ARG A 1 173 ? -34.071 -12.572 -33.049 1.00 96.06 173 ARG A N 1
ATOM 1344 C CA . ARG A 1 173 ? -34.804 -13.746 -32.566 1.00 96.06 173 ARG A CA 1
ATOM 1345 C C . ARG A 1 173 ? -34.168 -14.344 -31.314 1.00 96.06 173 ARG A C 1
ATOM 1347 O O . ARG A 1 173 ? -34.888 -14.630 -30.353 1.00 96.06 173 ARG A O 1
ATOM 1354 N N . ALA A 1 174 ? -32.845 -14.533 -31.308 1.00 96.06 174 ALA A N 1
ATOM 1355 C CA . ALA A 1 174 ? -32.142 -15.148 -30.181 1.00 96.06 174 ALA A CA 1
ATOM 1356 C C . ALA A 1 174 ? -32.279 -14.311 -28.897 1.00 96.06 174 ALA A C 1
ATOM 1358 O O . ALA A 1 174 ? -32.595 -14.843 -27.830 1.00 96.06 174 ALA A O 1
ATOM 1359 N N . SER A 1 175 ? -32.125 -12.988 -28.994 1.00 96.69 175 SER A N 1
ATOM 1360 C CA . SER A 1 175 ? -32.250 -12.091 -27.839 1.00 96.69 175 SER A CA 1
ATOM 1361 C C . SER A 1 175 ? -33.693 -11.936 -27.349 1.00 96.69 175 SER A C 1
ATOM 1363 O O . SER A 1 175 ? -33.913 -11.885 -26.137 1.00 96.69 175 SER A O 1
ATOM 1365 N N . ILE A 1 176 ? -34.693 -11.949 -28.242 1.00 96.56 176 ILE A N 1
ATOM 1366 C CA . ILE A 1 176 ? -36.115 -12.008 -27.861 1.00 96.56 176 ILE A CA 1
ATOM 1367 C C . ILE A 1 176 ? -36.399 -13.281 -27.058 1.00 96.56 176 ILE A C 1
ATOM 1369 O O . ILE A 1 176 ? -37.019 -13.212 -25.994 1.00 96.56 176 ILE A O 1
ATOM 1373 N N . ALA A 1 177 ? -35.948 -14.440 -27.545 1.00 94.31 177 ALA A N 1
ATOM 1374 C CA . ALA A 1 177 ? -36.153 -15.720 -26.870 1.00 94.31 177 ALA A CA 1
ATOM 1375 C C . ALA A 1 177 ? -35.496 -15.735 -25.482 1.00 94.31 177 ALA A C 1
ATOM 1377 O O . ALA A 1 177 ? -36.156 -16.068 -24.496 1.00 94.31 177 ALA A O 1
ATOM 1378 N N . HIS A 1 178 ? -34.244 -15.285 -25.398 1.00 96.75 178 HIS A N 1
ATOM 1379 C CA . HIS A 1 178 ? -33.494 -15.194 -24.151 1.00 96.75 178 HIS A CA 1
ATOM 1380 C C . HIS A 1 178 ? -34.193 -14.303 -23.114 1.00 96.75 178 HIS A C 1
ATOM 1382 O O . HIS A 1 178 ? -34.460 -14.736 -21.993 1.00 96.75 178 HIS A O 1
ATOM 1388 N N . HIS A 1 179 ? -34.570 -13.078 -23.487 1.00 96.06 179 HIS A N 1
ATOM 1389 C CA . HIS A 1 179 ? -35.229 -12.154 -22.562 1.00 96.06 179 HIS A CA 1
ATOM 1390 C C . HIS A 1 179 ? -36.626 -12.626 -22.138 1.00 96.06 179 HIS A C 1
ATOM 1392 O O . HIS A 1 179 ? -37.009 -12.464 -20.979 1.00 96.06 179 HIS A O 1
ATOM 1398 N N . ASN A 1 180 ? -37.362 -13.286 -23.035 1.00 93.19 180 ASN A N 1
ATOM 1399 C CA . ASN A 1 180 ? -38.638 -13.925 -22.707 1.00 93.19 180 ASN A CA 1
ATOM 1400 C C . ASN A 1 180 ? -38.504 -15.123 -21.760 1.00 93.19 180 ASN A C 1
ATOM 1402 O O . ASN A 1 180 ? -39.492 -15.478 -21.111 1.00 93.19 180 ASN A O 1
ATOM 1406 N N . GLN A 1 181 ? -37.334 -15.765 -21.726 1.00 93.88 181 GLN A N 1
ATOM 1407 C CA . GLN A 1 181 ? -37.036 -16.899 -20.856 1.00 93.88 181 GLN A CA 1
ATOM 1408 C C . GLN A 1 181 ? -36.622 -16.441 -19.456 1.00 93.88 181 GLN A C 1
ATOM 1410 O O . GLN A 1 181 ? -37.121 -16.989 -18.476 1.00 93.88 181 GLN A O 1
ATOM 1415 N N . ILE A 1 182 ? -35.734 -15.446 -19.351 1.00 92.75 182 ILE A N 1
ATOM 1416 C CA . ILE A 1 182 ? -35.248 -14.958 -18.048 1.00 92.75 182 ILE A CA 1
ATOM 1417 C C . ILE A 1 182 ? -36.252 -14.028 -17.346 1.00 92.75 182 ILE A C 1
ATOM 1419 O O . ILE A 1 182 ? -36.205 -13.880 -16.128 1.00 92.75 182 ILE A O 1
ATOM 1423 N N . GLY A 1 183 ? -37.180 -13.425 -18.098 1.00 89.25 183 GLY A N 1
ATOM 1424 C CA . GLY A 1 183 ? -38.207 -12.528 -17.570 1.00 89.25 183 GLY A CA 1
ATOM 1425 C C . GLY A 1 183 ? -37.715 -11.100 -17.302 1.00 89.25 183 GLY A C 1
ATOM 1426 O O . GLY A 1 183 ? -36.528 -10.793 -17.401 1.00 89.25 183 GLY A O 1
ATOM 1427 N N . TYR A 1 184 ? -38.659 -10.208 -16.977 1.00 91.75 184 TYR A N 1
ATOM 1428 C CA . TYR A 1 184 ? -38.428 -8.759 -16.874 1.00 91.75 184 TYR A CA 1
ATOM 1429 C C . TYR A 1 184 ? -37.329 -8.385 -15.869 1.00 91.75 184 TYR A C 1
ATOM 1431 O O . TYR A 1 184 ? -36.369 -7.721 -16.252 1.00 91.75 184 TYR A O 1
ATOM 1439 N N . GLU A 1 185 ? -37.436 -8.841 -14.617 1.00 91.31 185 GLU A N 1
ATOM 1440 C CA . GLU A 1 185 ? -36.518 -8.442 -13.537 1.00 91.31 185 GLU A CA 1
ATOM 1441 C C . GLU A 1 185 ? -35.064 -8.804 -13.864 1.00 91.31 185 GLU A C 1
ATOM 1443 O O . GLU A 1 185 ? -34.189 -7.939 -13.881 1.00 91.31 185 GLU A O 1
ATOM 1448 N N . ALA A 1 186 ? -34.813 -10.064 -14.239 1.00 89.12 186 ALA A N 1
ATOM 1449 C CA . ALA A 1 186 ? -33.486 -10.519 -14.651 1.00 89.12 186 ALA A CA 1
ATOM 1450 C C . ALA A 1 186 ? -33.004 -9.808 -15.925 1.00 89.12 186 ALA A C 1
ATOM 1452 O O . ALA A 1 186 ? -31.826 -9.506 -16.072 1.00 89.12 186 ALA A O 1
ATOM 1453 N N . SER A 1 187 ? -33.912 -9.489 -16.849 1.00 93.00 187 SER A N 1
ATOM 1454 C CA . SER A 1 187 ? -33.561 -8.739 -18.050 1.00 93.00 187 SER A CA 1
ATOM 1455 C C . SER A 1 187 ? -33.147 -7.293 -17.751 1.00 93.00 187 SER A C 1
ATOM 1457 O O . SER A 1 187 ? -32.333 -6.745 -18.497 1.00 93.00 187 SER A O 1
ATOM 1459 N N . MET A 1 188 ? -33.688 -6.654 -16.710 1.00 94.19 188 MET A N 1
ATOM 1460 C CA . MET A 1 188 ? -33.329 -5.281 -16.335 1.00 94.19 188 MET A CA 1
ATOM 1461 C C . MET A 1 188 ? -31.953 -5.193 -15.670 1.00 94.19 188 MET A C 1
ATOM 1463 O O . MET A 1 188 ? -31.298 -4.154 -15.780 1.00 94.19 188 MET A O 1
ATOM 1467 N N . THR A 1 189 ? -31.445 -6.285 -15.085 1.00 92.31 189 THR A N 1
ATOM 1468 C CA . THR A 1 189 ? -30.080 -6.318 -14.533 1.00 92.31 189 THR A CA 1
ATOM 1469 C C . THR A 1 189 ? -28.999 -6.220 -15.607 1.00 92.31 189 THR A C 1
ATOM 1471 O O . THR A 1 189 ? -27.824 -6.148 -15.266 1.00 92.31 189 THR A O 1
ATOM 1474 N N . TYR A 1 190 ? -29.353 -6.241 -16.897 1.00 95.06 190 TYR A N 1
ATOM 1475 C CA . TYR A 1 190 ? -28.409 -6.092 -18.012 1.00 95.06 190 TYR A CA 1
ATOM 1476 C C . TYR A 1 190 ? -28.234 -4.639 -18.447 1.00 95.06 190 TYR A C 1
ATOM 1478 O O . TYR A 1 190 ? -27.412 -4.355 -19.318 1.00 95.06 190 TYR A O 1
ATOM 1486 N N . ASN A 1 191 ? -29.010 -3.713 -17.885 1.00 93.19 191 ASN A N 1
ATOM 1487 C CA . ASN A 1 191 ? -28.998 -2.322 -18.303 1.00 93.19 191 ASN A CA 1
ATOM 1488 C C . ASN A 1 191 ? -27.661 -1.648 -17.959 1.00 93.19 191 ASN A C 1
ATOM 1490 O O . ASN A 1 191 ? -27.137 -1.790 -16.855 1.00 93.19 191 ASN A O 1
ATOM 1494 N N . PHE A 1 192 ? -27.120 -0.890 -18.916 1.00 86.25 192 PHE A N 1
ATOM 1495 C CA . PHE A 1 192 ? -25.893 -0.108 -18.727 1.00 86.25 192 PHE A CA 1
ATOM 1496 C C . PHE A 1 192 ? -26.033 0.947 -17.618 1.00 86.25 192 PHE A C 1
ATOM 1498 O O . PHE A 1 192 ? -25.100 1.191 -16.859 1.00 86.25 192 PHE A O 1
ATOM 1505 N N . ALA A 1 193 ? -27.216 1.549 -17.522 1.00 88.25 193 ALA A N 1
ATOM 1506 C CA . ALA A 1 193 ? -27.645 2.423 -16.440 1.00 88.25 193 ALA A CA 1
ATOM 1507 C C . ALA A 1 193 ? -29.117 2.129 -16.132 1.00 88.25 193 ALA A C 1
ATOM 1509 O O . ALA A 1 193 ? -29.836 1.609 -16.988 1.00 88.25 193 ALA A O 1
ATOM 1510 N N . GLU A 1 194 ? -29.582 2.465 -14.932 1.00 82.12 194 GLU A N 1
ATOM 1511 C CA . GLU A 1 194 ? -30.986 2.280 -14.565 1.00 82.12 194 GLU A CA 1
ATOM 1512 C C . GLU A 1 194 ? -31.921 2.948 -15.594 1.00 82.12 194 GLU A C 1
ATOM 1514 O O . GLU A 1 194 ? -31.700 4.081 -16.022 1.00 82.12 194 GLU A O 1
ATOM 1519 N N . GLY A 1 195 ? -32.930 2.207 -16.063 1.00 80.38 195 GLY A N 1
ATOM 1520 C CA . GLY A 1 195 ? -33.851 2.646 -17.120 1.00 80.38 195 GLY A CA 1
ATOM 1521 C C . GLY A 1 195 ? -33.328 2.547 -18.564 1.00 80.38 195 GLY A C 1
ATOM 1522 O O . GLY A 1 195 ? -34.112 2.704 -19.504 1.00 80.38 195 GLY A O 1
ATOM 1523 N N . ASP A 1 196 ? -32.046 2.237 -18.791 1.00 87.50 196 ASP A N 1
ATOM 1524 C CA . ASP A 1 196 ? -31.493 2.041 -20.137 1.00 87.50 196 ASP A CA 1
ATOM 1525 C C . ASP A 1 196 ? -31.775 0.629 -20.672 1.00 87.50 196 ASP A C 1
ATOM 1527 O O . ASP A 1 196 ? -30.979 -0.298 -20.535 1.00 87.50 196 ASP A O 1
ATOM 1531 N N . THR A 1 197 ? -32.913 0.474 -21.345 1.00 90.06 197 THR A N 1
ATOM 1532 C CA . THR A 1 197 ? -33.362 -0.801 -21.938 1.00 90.06 197 THR A CA 1
ATOM 1533 C C . THR A 1 197 ? -32.709 -1.136 -23.286 1.00 90.06 197 THR A C 1
ATOM 1535 O O . THR A 1 197 ? -33.142 -2.070 -23.967 1.00 90.06 197 THR A O 1
ATOM 1538 N N . THR A 1 198 ? -31.702 -0.365 -23.716 1.00 89.00 198 THR A N 1
ATOM 1539 C CA . THR A 1 198 ? -31.006 -0.564 -24.998 1.00 89.00 198 THR A CA 1
ATOM 1540 C C . THR A 1 198 ? -29.562 -1.009 -24.794 1.00 89.00 198 THR A C 1
ATOM 1542 O O . THR A 1 198 ? -29.140 -1.978 -25.415 1.00 89.00 198 THR A O 1
ATOM 1545 N N . HIS A 1 199 ? -28.810 -0.344 -23.921 1.00 95.00 199 HIS A N 1
ATOM 1546 C CA . HIS A 1 199 ? -27.376 -0.588 -23.765 1.00 95.00 199 HIS A CA 1
ATOM 1547 C C . HIS A 1 199 ? -27.058 -1.580 -22.642 1.00 95.00 199 HIS A C 1
ATOM 1549 O O . HIS A 1 199 ? -27.845 -1.723 -21.704 1.00 95.00 199 HIS A O 1
ATOM 1555 N N . PHE A 1 200 ? -25.911 -2.257 -22.731 1.00 93.38 200 PHE A N 1
ATOM 1556 C CA . PHE A 1 200 ? -25.537 -3.347 -21.829 1.00 93.38 200 PHE A CA 1
ATOM 1557 C C . PHE A 1 200 ? -24.485 -2.938 -20.800 1.00 93.38 200 PHE A C 1
ATOM 1559 O O . PHE A 1 200 ? -23.520 -2.254 -21.139 1.00 93.38 200 PHE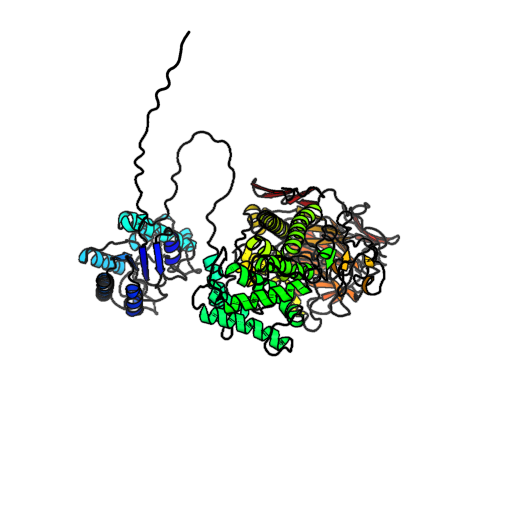 A O 1
ATOM 1566 N N . ASN A 1 201 ? -24.636 -3.416 -19.565 1.00 89.56 201 ASN A N 1
ATOM 1567 C CA . ASN A 1 201 ? -23.514 -3.572 -18.636 1.00 89.56 201 ASN A CA 1
ATOM 1568 C C . ASN A 1 201 ? -22.701 -4.844 -18.968 1.00 89.56 201 ASN A C 1
ATOM 1570 O O . ASN A 1 201 ? -22.984 -5.524 -19.955 1.00 89.56 201 ASN A O 1
ATOM 1574 N N . GLU A 1 202 ? -21.688 -5.181 -18.162 1.00 91.00 202 GLU A N 1
ATOM 1575 C CA . GLU A 1 202 ? -20.818 -6.339 -18.433 1.00 91.00 202 GLU A CA 1
ATOM 1576 C C . GLU A 1 202 ? -21.603 -7.660 -18.496 1.00 91.00 202 GLU A C 1
ATOM 1578 O O . GLU A 1 202 ? -21.445 -8.414 -19.454 1.00 91.00 202 GLU A O 1
ATOM 1583 N N . THR A 1 203 ? -22.510 -7.904 -17.547 1.00 89.81 203 THR A N 1
ATOM 1584 C CA . THR A 1 203 ? -23.347 -9.115 -17.520 1.00 89.81 203 THR A CA 1
ATOM 1585 C C . THR A 1 203 ? -24.216 -9.232 -18.771 1.00 89.81 203 THR A C 1
ATOM 1587 O O . THR A 1 203 ? -24.279 -10.296 -19.384 1.00 89.81 203 THR A O 1
ATOM 1590 N N . GLY A 1 204 ? -24.850 -8.132 -19.186 1.00 93.69 204 GLY A N 1
ATOM 1591 C CA . GLY A 1 204 ? -25.643 -8.101 -20.411 1.00 93.69 204 GLY A CA 1
ATOM 1592 C C . GLY A 1 204 ? -24.804 -8.342 -21.665 1.00 93.69 204 GLY A C 1
ATOM 1593 O O . GLY A 1 204 ? -25.218 -9.087 -22.547 1.00 93.69 204 GLY A O 1
ATOM 1594 N N . ALA A 1 205 ? -23.606 -7.759 -21.738 1.00 95.88 205 ALA A N 1
ATOM 1595 C CA . ALA A 1 205 ? -22.706 -7.929 -22.873 1.00 95.88 205 ALA A CA 1
ATOM 1596 C C . ALA A 1 205 ? -22.218 -9.382 -23.016 1.00 95.88 205 ALA A C 1
ATOM 1598 O O . ALA A 1 205 ? -22.146 -9.886 -24.138 1.00 95.88 205 ALA A O 1
ATOM 1599 N N . GLU A 1 206 ? -21.916 -10.061 -21.904 1.00 94.62 206 GLU A N 1
ATOM 1600 C CA . GLU A 1 206 ? -21.537 -11.480 -21.901 1.00 94.62 206 GLU A CA 1
ATOM 1601 C C . GLU A 1 206 ? -22.714 -12.377 -22.318 1.00 94.62 206 GLU A C 1
ATOM 1603 O O . GLU A 1 206 ? -22.542 -13.214 -23.201 1.00 94.62 206 GLU A O 1
ATOM 1608 N N . ALA A 1 207 ? -23.920 -12.145 -21.787 1.00 93.44 207 ALA A N 1
ATOM 1609 C CA . ALA A 1 207 ? -25.109 -12.925 -22.146 1.00 93.44 207 ALA A CA 1
ATOM 1610 C C . ALA A 1 207 ? -25.480 -12.786 -23.633 1.00 93.44 207 ALA A C 1
ATOM 1612 O O . ALA A 1 207 ? -25.753 -13.776 -24.307 1.00 93.44 207 ALA A O 1
ATOM 1613 N N . ILE A 1 208 ? -25.441 -11.566 -24.179 1.00 97.56 208 ILE A N 1
ATOM 1614 C CA . ILE A 1 208 ? -25.679 -11.333 -25.612 1.00 97.56 208 ILE A CA 1
ATOM 1615 C C . ILE A 1 208 ? -24.567 -11.945 -26.467 1.00 97.56 208 ILE A C 1
ATOM 1617 O O . ILE A 1 208 ? -24.842 -12.482 -27.537 1.00 97.56 208 ILE A O 1
ATOM 1621 N N . THR A 1 209 ? -23.322 -11.917 -25.990 1.00 97.31 209 THR A N 1
ATOM 1622 C CA . THR A 1 209 ? -22.209 -12.591 -26.665 1.00 97.31 209 THR A CA 1
ATOM 1623 C C . THR A 1 209 ? -22.422 -14.099 -26.737 1.00 97.31 209 THR A C 1
ATOM 1625 O O . THR A 1 209 ? -22.158 -14.675 -27.787 1.00 97.31 209 THR A O 1
ATOM 1628 N N . ASP A 1 210 ? -22.917 -14.740 -25.677 1.00 94.62 210 ASP A N 1
ATOM 1629 C CA . ASP A 1 210 ? -23.175 -16.186 -25.681 1.00 94.62 210 ASP A CA 1
ATOM 1630 C C . ASP A 1 210 ? -24.173 -16.580 -26.784 1.00 94.62 210 ASP A C 1
ATOM 1632 O O . ASP A 1 210 ? -23.918 -17.532 -27.521 1.00 94.62 210 ASP A O 1
ATOM 1636 N N . LEU A 1 211 ? -25.232 -15.783 -26.988 1.00 95.12 211 LEU A N 1
ATOM 1637 C CA . LEU A 1 211 ? -26.191 -15.981 -28.086 1.00 95.12 211 LEU A CA 1
ATOM 1638 C C . LEU A 1 211 ? -25.526 -15.851 -29.464 1.00 95.12 211 LEU A C 1
ATOM 1640 O O . LEU A 1 211 ? -25.767 -16.658 -30.359 1.00 95.12 211 LEU A O 1
ATOM 1644 N N . ILE A 1 212 ? -24.661 -14.845 -29.634 1.00 96.31 212 ILE A N 1
ATOM 1645 C CA . ILE A 1 212 ? -23.913 -14.644 -30.882 1.00 96.31 212 ILE A CA 1
ATOM 1646 C C . ILE A 1 212 ? -22.989 -15.835 -31.141 1.00 96.31 212 ILE A C 1
ATOM 1648 O O . ILE A 1 212 ? -22.883 -16.272 -32.280 1.00 96.31 212 ILE A O 1
ATOM 1652 N N . ILE A 1 213 ? -22.320 -16.364 -30.113 1.00 93.31 213 ILE A N 1
ATOM 1653 C CA . ILE A 1 213 ? -21.407 -17.504 -30.244 1.00 93.31 213 ILE A CA 1
ATOM 1654 C C . ILE A 1 213 ? -22.145 -18.797 -30.609 1.00 93.31 213 ILE A C 1
ATOM 1656 O O . ILE A 1 213 ? -21.645 -19.557 -31.438 1.00 93.31 213 ILE A O 1
ATOM 1660 N N . GLU A 1 214 ? -23.323 -19.039 -30.036 1.00 88.50 214 GLU A N 1
ATOM 1661 C CA . GLU A 1 214 ? -24.156 -20.201 -30.367 1.00 88.50 214 GLU A CA 1
ATOM 1662 C C . GLU A 1 214 ? -24.584 -20.186 -31.845 1.00 88.50 214 GLU A C 1
ATOM 1664 O O . GLU A 1 214 ? -24.391 -21.161 -32.580 1.00 88.50 214 GLU A O 1
ATOM 1669 N N . GLU A 1 215 ? -25.068 -19.038 -32.319 1.00 88.75 215 GLU A N 1
ATOM 1670 C CA . GLU A 1 215 ? -25.418 -18.830 -33.725 1.00 88.75 215 GLU A CA 1
ATOM 1671 C C . GLU A 1 215 ? -24.173 -18.858 -34.633 1.00 88.75 215 GLU A C 1
ATOM 1673 O O . GLU A 1 215 ? -24.216 -19.408 -35.735 1.00 88.75 215 GLU A O 1
ATOM 1678 N N . LEU A 1 216 ? -23.034 -18.326 -34.177 1.00 88.69 216 LEU A N 1
ATOM 1679 C CA . LEU A 1 216 ? -21.765 -18.339 -34.913 1.00 88.69 216 LEU A CA 1
ATOM 1680 C C . LEU A 1 216 ? -21.253 -19.766 -35.133 1.00 88.69 216 LEU A C 1
ATOM 1682 O O . LEU A 1 216 ? -20.805 -20.084 -36.231 1.00 88.69 216 LEU A O 1
ATOM 1686 N N . ALA A 1 217 ? -21.329 -20.630 -34.117 1.00 84.00 217 ALA A N 1
ATOM 1687 C CA . ALA A 1 217 ? -20.899 -22.024 -34.215 1.00 84.00 217 ALA A CA 1
ATOM 1688 C C . ALA A 1 217 ? -21.683 -22.807 -35.277 1.00 84.00 217 ALA A C 1
ATOM 1690 O O . ALA A 1 217 ? -21.128 -23.694 -35.926 1.00 84.00 217 ALA A O 1
ATOM 1691 N N . THR A 1 218 ? -22.949 -22.440 -35.479 1.00 84.44 218 THR A N 1
ATOM 1692 C CA . THR A 1 218 ? -23.831 -23.057 -36.473 1.00 84.44 218 THR A CA 1
ATOM 1693 C C . THR A 1 218 ? -23.612 -22.473 -37.869 1.00 84.44 218 THR A C 1
ATOM 1695 O O . THR A 1 218 ? -23.501 -23.217 -38.841 1.00 84.44 218 THR A O 1
ATOM 1698 N N . ASN A 1 219 ? -23.531 -21.144 -37.978 1.00 85.38 219 ASN A N 1
ATOM 1699 C CA . ASN A 1 219 ? -23.568 -20.441 -39.263 1.00 85.38 219 ASN A CA 1
ATOM 1700 C C . ASN A 1 219 ? -22.178 -20.131 -39.853 1.00 85.38 219 ASN A C 1
ATOM 1702 O O . ASN A 1 219 ? -22.070 -19.888 -41.054 1.00 85.38 219 ASN A O 1
ATOM 1706 N N . LEU A 1 220 ? -21.119 -20.121 -39.034 1.00 90.06 220 LEU A N 1
ATOM 1707 C CA . LEU A 1 220 ? -19.720 -19.926 -39.441 1.00 90.06 220 LEU A CA 1
ATOM 1708 C C . LEU A 1 220 ? -18.774 -20.834 -38.632 1.00 90.06 220 LEU A C 1
ATOM 1710 O O . LEU A 1 220 ? -17.951 -20.338 -37.847 1.00 90.06 220 LEU A O 1
ATOM 1714 N N . PRO A 1 221 ? -18.845 -22.165 -38.808 1.00 85.56 221 PRO A N 1
ATOM 1715 C CA . PRO A 1 221 ? -18.002 -23.103 -38.069 1.00 85.56 221 PRO A CA 1
ATOM 1716 C C . PRO A 1 221 ? -16.501 -22.833 -38.266 1.00 85.56 221 PRO A C 1
ATOM 1718 O O . 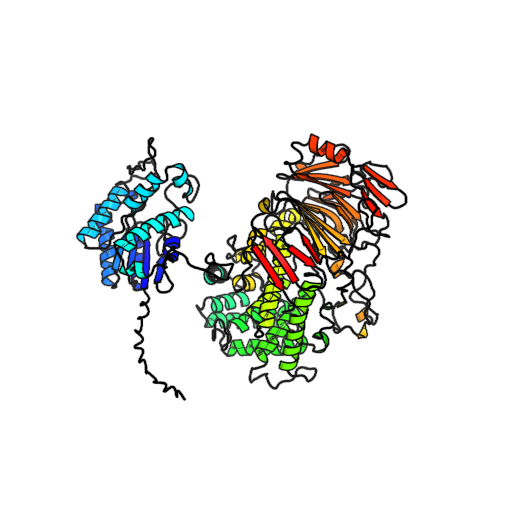PRO A 1 221 ? -15.702 -23.089 -37.365 1.00 85.56 221 PRO A O 1
ATOM 1721 N N . GLU A 1 222 ? -16.102 -22.258 -39.406 1.00 89.62 222 GLU A N 1
ATOM 1722 C CA . GLU A 1 222 ? -14.710 -21.904 -39.677 1.00 89.62 222 GLU A CA 1
ATOM 1723 C C . GLU A 1 222 ? -14.210 -20.700 -38.869 1.00 89.62 222 GLU A C 1
ATOM 1725 O O . GLU A 1 222 ? -13.021 -20.606 -38.581 1.00 89.62 222 GLU A O 1
ATOM 1730 N N . LEU A 1 223 ? -15.093 -19.768 -38.495 1.00 90.12 223 LEU A N 1
ATOM 1731 C CA . LEU A 1 223 ? -14.735 -18.692 -37.573 1.00 90.12 223 LEU A CA 1
ATOM 1732 C C . LEU A 1 223 ? -14.858 -19.188 -36.127 1.00 90.12 223 LEU A C 1
ATOM 1734 O O . LEU A 1 223 ? -14.035 -18.850 -35.277 1.00 90.12 223 LEU A O 1
ATOM 1738 N N . ALA A 1 224 ? -15.829 -20.062 -35.857 1.00 89.38 224 ALA A N 1
ATOM 1739 C CA . ALA A 1 224 ? -16.025 -20.673 -34.551 1.00 89.38 224 ALA A CA 1
ATOM 1740 C C . ALA A 1 224 ? -14.853 -21.571 -34.111 1.00 89.38 224 ALA A C 1
ATOM 1742 O O . ALA A 1 224 ? -14.595 -21.685 -32.916 1.00 89.38 224 ALA A O 1
ATOM 1743 N N . SER A 1 225 ? -14.070 -22.144 -35.035 1.00 88.44 225 SER A N 1
ATOM 1744 C CA . SER A 1 225 ? -12.847 -22.889 -34.681 1.00 88.44 225 SER A CA 1
ATOM 1745 C C . SER A 1 225 ? -11.772 -22.025 -34.009 1.00 88.44 225 SER A C 1
ATOM 1747 O O . SER A 1 225 ? -10.834 -22.548 -33.410 1.00 88.44 225 SER A O 1
ATOM 1749 N N . TYR A 1 226 ? -11.899 -20.698 -34.093 1.00 89.75 226 TYR A N 1
ATOM 1750 C CA . TYR A 1 226 ? -11.041 -19.753 -33.382 1.00 89.75 226 TYR A CA 1
ATOM 1751 C C . TYR A 1 226 ? -11.563 -19.398 -31.989 1.00 89.75 226 TYR A C 1
ATOM 1753 O O . TYR A 1 226 ? -10.922 -18.623 -31.280 1.00 89.75 226 TYR A O 1
ATOM 1761 N N . LEU A 1 227 ? -12.693 -19.958 -31.560 1.00 88.19 227 LEU A N 1
ATOM 1762 C CA . LEU A 1 227 ? -13.167 -19.812 -30.191 1.00 88.19 227 LEU A CA 1
ATOM 1763 C C . LEU A 1 227 ? -12.278 -20.595 -29.226 1.00 88.19 227 LEU A C 1
ATOM 1765 O O . LEU A 1 227 ? -11.610 -21.572 -29.572 1.00 88.19 227 LEU A O 1
ATOM 1769 N N . LYS A 1 228 ? -12.245 -20.143 -27.977 1.00 86.00 228 LYS A N 1
ATOM 1770 C CA . LYS A 1 228 ? -11.625 -20.900 -26.889 1.00 86.00 228 LYS A CA 1
ATOM 1771 C C . LYS A 1 228 ? -12.485 -22.142 -26.618 1.00 86.00 228 LYS A C 1
ATOM 1773 O O . LYS A 1 228 ? -13.651 -22.003 -26.266 1.00 86.00 228 LYS A O 1
ATOM 1778 N N . VAL A 1 229 ? -11.926 -23.344 -26.773 1.00 62.53 229 VAL A N 1
ATOM 1779 C CA . VAL A 1 229 ? -12.637 -24.600 -26.464 1.00 62.53 229 VAL A CA 1
ATOM 1780 C C . VAL A 1 229 ? -12.888 -24.693 -24.948 1.00 62.53 229 VAL A C 1
ATOM 1782 O O . VAL A 1 229 ? -11.929 -24.555 -24.182 1.00 62.53 229 VAL A O 1
ATOM 1785 N N . PRO A 1 230 ? -14.122 -24.962 -24.479 1.00 40.38 230 PRO A N 1
ATOM 1786 C CA . PRO A 1 230 ? -14.363 -25.374 -23.099 1.00 40.38 230 PRO A CA 1
ATOM 1787 C C . PRO A 1 230 ? -13.959 -26.846 -22.922 1.00 40.38 230 PRO A C 1
ATOM 1789 O O . PRO A 1 230 ? -14.394 -27.704 -23.688 1.00 40.38 230 PRO A O 1
ATOM 1792 N N . VAL A 1 231 ? -13.153 -27.167 -21.906 1.00 28.06 231 VAL A N 1
ATOM 1793 C CA . VAL A 1 231 ? -12.869 -28.566 -21.529 1.00 28.06 231 VAL A CA 1
ATOM 1794 C C . VAL A 1 231 ? -14.183 -29.243 -21.089 1.00 28.06 231 VAL A C 1
ATOM 1796 O O . VAL A 1 231 ? -14.812 -28.741 -20.155 1.00 28.06 231 VAL A O 1
ATOM 1799 N N . PRO A 1 232 ? -14.625 -30.364 -21.697 1.00 27.20 232 PRO A N 1
ATOM 1800 C CA . PRO A 1 232 ? -15.850 -31.044 -21.281 1.00 27.20 232 PRO A CA 1
ATOM 1801 C C . PRO A 1 232 ? -15.650 -31.837 -19.984 1.00 27.20 232 PRO A C 1
ATOM 1803 O O . PRO A 1 232 ? -14.728 -32.643 -19.861 1.00 27.20 232 PRO A O 1
ATOM 1806 N N . ALA A 1 233 ? -16.563 -31.663 -19.030 1.00 33.44 233 ALA A N 1
ATOM 1807 C CA . ALA A 1 233 ? -16.675 -32.502 -17.844 1.00 33.44 233 ALA A CA 1
ATOM 1808 C C . ALA A 1 233 ? -17.415 -33.812 -18.177 1.00 33.44 233 ALA A C 1
ATOM 1810 O O . ALA A 1 233 ? -18.581 -33.759 -18.557 1.00 33.44 233 ALA A O 1
ATOM 1811 N N . THR A 1 234 ? -16.783 -34.987 -18.013 1.00 24.67 234 THR A N 1
ATOM 1812 C CA . THR A 1 234 ? -17.431 -36.235 -17.526 1.00 24.67 234 THR A CA 1
ATOM 1813 C C . THR A 1 234 ? -16.456 -37.417 -17.316 1.00 24.67 234 THR A C 1
ATOM 1815 O O . THR A 1 234 ? -15.706 -37.793 -18.205 1.00 24.67 234 THR A O 1
ATOM 1818 N N . ARG A 1 235 ? -16.609 -38.059 -16.138 1.00 26.03 235 ARG A N 1
ATOM 1819 C CA . ARG A 1 235 ? -16.300 -39.459 -15.730 1.00 26.03 235 ARG A CA 1
ATOM 1820 C C . ARG A 1 235 ? -14.848 -39.921 -15.449 1.00 26.03 235 ARG A C 1
ATOM 1822 O O . ARG A 1 235 ? -14.205 -40.578 -16.251 1.00 26.03 235 ARG A O 1
ATOM 1829 N N . ALA A 1 236 ? -14.457 -39.707 -14.187 1.00 25.67 236 ALA A N 1
ATOM 1830 C CA . ALA A 1 236 ? -13.961 -40.685 -13.196 1.00 25.67 236 ALA A CA 1
ATOM 1831 C C . ALA A 1 236 ? -13.008 -41.835 -13.618 1.00 25.67 236 ALA A C 1
ATOM 1833 O O . ALA A 1 236 ? -13.462 -42.867 -14.106 1.00 25.67 236 ALA A O 1
ATOM 1834 N N . ASN A 1 237 ? -11.737 -41.761 -13.185 1.00 26.12 237 ASN A N 1
ATOM 1835 C CA . ASN A 1 237 ? -11.210 -42.645 -12.126 1.00 26.12 237 ASN A CA 1
ATOM 1836 C C . ASN A 1 237 ? -9.809 -42.231 -11.610 1.00 26.12 237 ASN A C 1
ATOM 1838 O O . ASN A 1 237 ? -8.844 -42.200 -12.360 1.00 26.12 237 ASN A O 1
ATOM 1842 N N . LYS A 1 238 ? -9.762 -42.018 -10.284 1.00 25.41 238 LYS A N 1
ATOM 1843 C CA . LYS A 1 238 ? -8.655 -42.081 -9.300 1.00 25.41 238 LYS A CA 1
ATOM 1844 C C . LYS A 1 238 ? -7.400 -41.200 -9.468 1.00 25.41 238 LYS A C 1
ATOM 1846 O O . LYS A 1 238 ? -6.488 -41.490 -10.229 1.00 25.41 238 LYS A O 1
ATOM 1851 N N . ALA A 1 239 ? -7.360 -40.195 -8.588 1.00 23.53 239 ALA A N 1
ATOM 1852 C CA . ALA A 1 239 ? -6.233 -39.340 -8.217 1.00 23.53 239 ALA A CA 1
ATOM 1853 C C . ALA A 1 239 ? -5.060 -40.118 -7.567 1.00 23.53 239 ALA A C 1
ATOM 1855 O O . ALA A 1 239 ? -5.248 -41.247 -7.102 1.00 23.53 239 ALA A O 1
ATOM 1856 N N . PRO A 1 240 ? -3.877 -39.483 -7.470 1.00 29.39 240 PRO A N 1
ATOM 1857 C CA . PRO A 1 240 ? -3.651 -38.608 -6.320 1.00 29.39 240 PRO A CA 1
ATOM 1858 C C . PRO A 1 240 ? -3.189 -37.189 -6.688 1.00 29.39 240 PRO A C 1
ATOM 1860 O O . PRO A 1 240 ? -2.377 -36.993 -7.584 1.00 29.39 240 PRO A O 1
ATOM 1863 N N . THR A 1 241 ? -3.702 -36.236 -5.900 1.00 29.45 241 THR A N 1
ATOM 1864 C CA . THR A 1 241 ? -3.131 -34.914 -5.575 1.00 29.45 241 THR A CA 1
ATOM 1865 C C . THR A 1 241 ? -2.775 -33.964 -6.719 1.00 29.45 241 THR A C 1
ATOM 1867 O O . THR A 1 241 ? -1.664 -33.997 -7.224 1.00 29.45 241 THR A O 1
ATOM 1870 N N . GLU A 1 242 ? -3.654 -32.989 -6.966 1.00 26.78 242 GLU A N 1
ATOM 1871 C CA . GLU A 1 242 ? -3.263 -31.576 -6.878 1.00 26.78 242 GLU A CA 1
ATOM 1872 C C . GLU A 1 242 ? -4.496 -30.697 -6.626 1.00 26.78 242 GLU A C 1
ATOM 1874 O O . GLU A 1 242 ? -5.498 -30.740 -7.339 1.00 26.78 242 GLU A O 1
ATOM 1879 N N . LEU A 1 243 ? -4.424 -29.952 -5.526 1.00 34.84 243 LEU A N 1
ATOM 1880 C CA . LEU A 1 243 ? -5.335 -28.885 -5.158 1.00 34.84 243 LEU A CA 1
ATOM 1881 C C . LEU A 1 243 ? -4.847 -27.604 -5.856 1.00 34.84 243 LEU A C 1
ATOM 1883 O O . LEU A 1 243 ? -3.647 -27.350 -5.886 1.00 34.84 243 LEU A O 1
ATOM 1887 N N . ALA A 1 244 ? -5.799 -26.758 -6.245 1.00 30.05 244 ALA A N 1
ATOM 1888 C CA . ALA A 1 244 ? -5.666 -25.310 -6.420 1.00 30.05 244 ALA A CA 1
ATOM 1889 C C . ALA A 1 244 ? -5.291 -24.725 -7.801 1.00 30.05 244 ALA A C 1
ATOM 1891 O O . ALA A 1 244 ? -4.327 -25.084 -8.466 1.00 30.05 244 ALA A O 1
ATOM 1892 N N . THR A 1 245 ? -6.025 -23.639 -8.075 1.00 32.19 245 THR A N 1
ATOM 1893 C CA . THR A 1 245 ? -5.772 -22.506 -8.981 1.00 32.19 245 THR A CA 1
ATOM 1894 C C . THR A 1 245 ? -6.326 -22.586 -10.405 1.00 32.19 245 THR A C 1
ATOM 1896 O O . THR A 1 245 ? -6.024 -23.489 -11.175 1.00 32.19 245 THR A O 1
ATOM 1899 N N . GLY A 1 246 ? -7.097 -21.552 -10.778 1.00 27.31 246 GLY A N 1
ATOM 1900 C CA . GLY A 1 246 ? -7.202 -21.165 -12.185 1.00 27.31 246 GLY A CA 1
ATOM 1901 C C . GLY A 1 246 ? -8.539 -20.633 -12.698 1.00 27.31 246 GLY A C 1
ATOM 1902 O O . GLY A 1 246 ? -8.950 -21.041 -13.780 1.00 27.31 246 GLY A O 1
ATOM 1903 N N . ARG A 1 247 ? -9.198 -19.673 -12.029 1.00 26.52 247 ARG A N 1
ATOM 1904 C CA . ARG A 1 247 ? -10.027 -18.717 -12.793 1.00 26.52 247 ARG A CA 1
ATOM 1905 C C . ARG A 1 247 ? -9.076 -17.853 -13.636 1.00 26.52 247 ARG A C 1
ATOM 1907 O O . ARG A 1 247 ? -8.103 -17.308 -13.120 1.00 26.52 247 ARG A O 1
ATOM 1914 N N . LEU A 1 248 ? -9.330 -17.793 -14.943 1.00 30.78 248 LEU A N 1
ATOM 1915 C CA . LEU A 1 248 ? -8.516 -17.105 -15.952 1.00 30.78 248 LEU A CA 1
ATOM 1916 C C . LEU A 1 248 ? -8.217 -15.647 -15.547 1.00 30.78 248 LEU A C 1
ATOM 1918 O O . LEU A 1 248 ? -9.120 -14.825 -15.414 1.00 30.78 248 LEU A O 1
ATOM 1922 N N . ARG A 1 249 ? -6.930 -15.333 -15.353 1.00 37.78 249 ARG A N 1
ATOM 1923 C CA . ARG A 1 249 ? -6.418 -14.004 -14.976 1.00 37.78 249 ARG A CA 1
ATOM 1924 C C . ARG A 1 249 ? -6.399 -13.060 -16.195 1.00 37.78 249 ARG A C 1
ATOM 1926 O O . ARG A 1 249 ? -5.945 -13.463 -17.263 1.00 37.78 249 ARG A O 1
ATOM 1933 N N . ARG A 1 250 ? -6.844 -11.801 -16.033 1.00 36.00 250 ARG A N 1
ATOM 1934 C CA . ARG A 1 250 ? -6.720 -10.726 -17.049 1.00 36.00 250 ARG A CA 1
ATOM 1935 C C . ARG A 1 250 ? -5.243 -10.476 -17.399 1.00 36.00 250 ARG A C 1
ATOM 1937 O O . ARG A 1 250 ? -4.387 -10.451 -16.509 1.00 36.00 250 ARG A O 1
ATOM 1944 N N . VAL A 1 251 ? -4.947 -10.304 -18.690 1.00 35.56 251 VAL A N 1
ATOM 1945 C CA . VAL A 1 251 ? -3.580 -10.121 -19.204 1.00 35.56 251 VAL A CA 1
ATOM 1946 C C . VAL A 1 251 ? -3.084 -8.702 -18.860 1.00 35.56 251 VAL A C 1
ATOM 1948 O O . VAL A 1 251 ? -3.750 -7.741 -19.234 1.00 35.56 251 VAL A O 1
ATOM 1951 N N . PRO A 1 252 ? -1.931 -8.539 -18.175 1.00 40.75 252 PRO A N 1
ATOM 1952 C CA . PRO A 1 252 ? -1.377 -7.242 -17.750 1.00 40.75 252 PRO A CA 1
ATOM 1953 C C . PRO A 1 252 ? -1.312 -6.149 -18.825 1.00 40.75 252 PRO A C 1
ATOM 1955 O O . PRO A 1 252 ? -1.430 -4.972 -18.491 1.00 40.75 252 PRO A O 1
ATOM 1958 N N . GLY A 1 253 ? -1.107 -6.538 -20.089 1.00 57.09 253 GLY A N 1
ATOM 1959 C CA . GLY A 1 253 ? -0.886 -5.608 -21.196 1.00 57.09 253 GLY A CA 1
ATOM 1960 C C . GLY A 1 253 ? -1.992 -4.567 -21.323 1.00 57.09 253 GLY A C 1
ATOM 1961 O O . GLY A 1 253 ? -1.704 -3.384 -21.359 1.00 57.09 253 GLY A O 1
ATOM 1962 N N . GLU A 1 254 ? -3.266 -4.957 -21.253 1.00 69.12 254 GLU A N 1
ATOM 1963 C CA . GLU A 1 254 ? -4.360 -4.043 -21.610 1.00 69.12 254 GLU A CA 1
ATOM 1964 C C . GLU A 1 254 ? -4.501 -2.820 -20.687 1.00 69.12 254 GLU A C 1
ATOM 1966 O O . GLU A 1 254 ? -4.832 -1.733 -21.159 1.00 69.12 254 GLU A O 1
ATOM 1971 N N . ASN A 1 255 ? -4.273 -2.963 -19.376 1.00 81.25 255 ASN A N 1
ATOM 1972 C CA . ASN A 1 255 ? -4.398 -1.836 -18.441 1.00 81.25 255 ASN A CA 1
ATOM 1973 C C . ASN A 1 255 ? -3.097 -1.030 -18.331 1.00 81.25 255 ASN A C 1
ATOM 1975 O O . ASN A 1 255 ? -3.153 0.196 -18.212 1.00 81.25 255 ASN A O 1
ATOM 1979 N N . ALA A 1 256 ? -1.939 -1.690 -18.435 1.00 87.69 256 ALA A N 1
ATOM 1980 C CA . ALA A 1 256 ? -0.651 -1.009 -18.545 1.00 87.69 256 ALA A CA 1
ATOM 1981 C C . ALA A 1 256 ? -0.598 -0.146 -19.813 1.00 87.69 256 ALA A C 1
ATOM 1983 O O . ALA A 1 256 ? -0.234 1.026 -19.749 1.00 87.69 256 ALA A O 1
ATOM 1984 N N . ASP A 1 257 ? -1.052 -0.695 -20.941 1.00 90.75 257 ASP A N 1
ATOM 1985 C CA . ASP A 1 257 ? -1.114 0.002 -22.219 1.00 90.75 257 ASP A CA 1
ATOM 1986 C C . ASP A 1 257 ? -2.004 1.234 -22.096 1.00 90.75 257 ASP A C 1
ATOM 1988 O O . ASP A 1 257 ? -1.547 2.329 -22.394 1.00 90.75 257 ASP A O 1
ATOM 1992 N N . LYS A 1 258 ? -3.217 1.112 -21.537 1.00 90.19 258 LYS A N 1
ATOM 1993 C CA . LYS A 1 258 ? -4.091 2.273 -21.278 1.00 90.19 258 LYS A CA 1
ATOM 1994 C C . LYS A 1 258 ? -3.418 3.348 -20.420 1.00 90.19 258 LYS A C 1
ATOM 1996 O O . LYS A 1 258 ? -3.623 4.533 -20.684 1.00 90.19 258 LYS A O 1
ATOM 2001 N N . LEU A 1 259 ? -2.631 2.965 -19.410 1.00 90.88 259 LEU A N 1
ATOM 2002 C CA . LEU A 1 259 ? -1.893 3.930 -18.594 1.00 90.88 259 LEU A CA 1
ATOM 2003 C C . LEU A 1 259 ? -0.868 4.681 -19.445 1.00 90.88 259 LEU A C 1
ATOM 2005 O O . LEU A 1 259 ? -0.813 5.909 -19.394 1.00 90.88 259 LEU A O 1
ATOM 2009 N N . PHE A 1 260 ? -0.085 3.967 -20.248 1.00 92.56 260 PHE A N 1
ATOM 2010 C CA . PHE A 1 260 ? 0.919 4.586 -21.107 1.00 92.56 260 PHE A CA 1
ATOM 2011 C C . PHE A 1 260 ? 0.309 5.368 -22.277 1.00 92.56 260 PHE A C 1
ATOM 2013 O O . PHE A 1 260 ? 0.823 6.430 -22.612 1.00 92.56 260 PHE A O 1
ATOM 2020 N N . GLU A 1 261 ? -0.836 4.952 -22.821 1.00 92.00 261 GLU A N 1
ATOM 2021 C CA . GLU A 1 261 ? -1.643 5.773 -23.733 1.00 92.00 261 GLU A CA 1
ATOM 2022 C C . GLU A 1 261 ? -2.061 7.078 -23.062 1.00 92.00 261 GLU A C 1
ATOM 2024 O O . GLU A 1 261 ? -1.930 8.160 -23.633 1.00 92.00 261 GLU A O 1
ATOM 2029 N N . SER A 1 262 ? -2.533 6.995 -21.814 1.00 90.31 262 SER A N 1
ATOM 2030 C CA . SER A 1 262 ? -2.908 8.176 -21.047 1.00 90.31 262 SER A CA 1
ATOM 2031 C C . SER A 1 262 ? -1.710 9.104 -20.826 1.00 90.31 262 SER A C 1
ATOM 2033 O O . SER A 1 262 ? -1.886 10.320 -20.916 1.00 90.31 262 SER A O 1
ATOM 2035 N N . VAL A 1 263 ? -0.507 8.564 -20.602 1.00 90.62 263 VAL A N 1
ATOM 2036 C CA . VAL A 1 263 ? 0.738 9.348 -20.533 1.00 90.62 263 VAL A CA 1
ATOM 2037 C C . VAL A 1 263 ? 1.016 10.054 -21.859 1.00 90.62 263 VAL A C 1
ATOM 2039 O O . VAL A 1 263 ? 1.228 11.264 -21.853 1.00 90.62 263 VAL A O 1
ATOM 2042 N N . LEU A 1 264 ? 0.971 9.338 -22.987 1.00 90.88 264 LEU A N 1
ATOM 2043 C CA . LEU A 1 264 ? 1.228 9.919 -24.312 1.00 90.88 264 LEU A CA 1
ATOM 2044 C C . LEU A 1 264 ? 0.161 10.938 -24.739 1.00 90.88 264 LEU A C 1
ATOM 2046 O 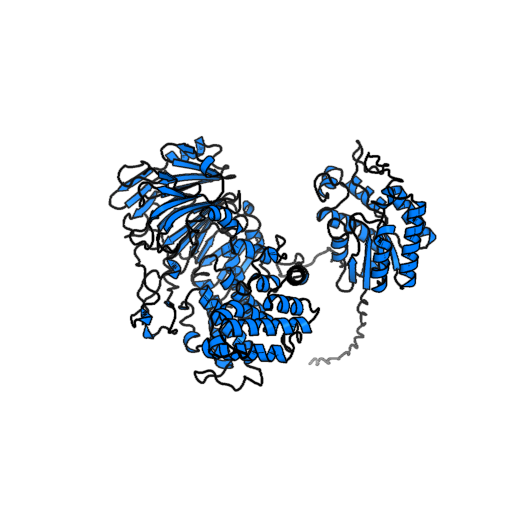O . LEU A 1 264 ? 0.450 11.837 -25.522 1.00 90.88 264 LEU A O 1
ATOM 2050 N N . SER A 1 265 ? -1.055 10.844 -24.196 1.00 89.19 265 SER A N 1
ATOM 2051 C CA . SER A 1 265 ? -2.128 11.820 -24.433 1.00 89.19 265 SER A CA 1
ATOM 2052 C C . SER A 1 265 ? -1.981 13.128 -23.640 1.00 89.19 265 SER A C 1
ATOM 2054 O O . SER A 1 265 ? -2.743 14.075 -23.856 1.00 89.19 265 SER A O 1
ATOM 2056 N N . ALA A 1 266 ? -1.054 13.195 -22.678 1.00 85.81 266 ALA A N 1
ATOM 2057 C CA . ALA A 1 266 ? -0.840 14.398 -21.886 1.00 85.81 266 ALA A CA 1
ATOM 2058 C C . ALA A 1 266 ? -0.222 15.514 -22.744 1.00 85.81 266 ALA A C 1
ATOM 2060 O O . ALA A 1 266 ? 0.652 15.265 -23.563 1.00 85.81 266 ALA A O 1
ATOM 2061 N N . ASN A 1 267 ? -0.617 16.771 -22.505 1.00 81.81 267 ASN A N 1
ATOM 2062 C CA . ASN A 1 267 ? -0.105 17.923 -23.266 1.00 81.81 267 ASN A CA 1
ATOM 2063 C C . ASN A 1 267 ? 1.426 18.094 -23.149 1.00 81.81 267 ASN A C 1
ATOM 2065 O O . ASN A 1 267 ? 2.072 18.623 -24.046 1.00 81.81 267 ASN A O 1
ATOM 2069 N N . LYS A 1 268 ? 2.006 17.671 -22.020 1.00 84.06 268 LYS A N 1
ATOM 2070 C CA . LYS A 1 268 ? 3.450 17.698 -21.770 1.00 84.06 268 LYS A CA 1
ATOM 2071 C C . LYS A 1 268 ? 3.830 16.534 -20.847 1.00 84.06 268 LYS A C 1
ATOM 2073 O O . LYS A 1 268 ? 3.855 16.725 -19.628 1.00 84.06 268 LYS A O 1
ATOM 2078 N N . PRO A 1 269 ? 4.045 15.317 -21.380 1.00 85.88 269 PRO A N 1
ATOM 2079 C CA . PRO A 1 269 ? 4.516 14.212 -20.562 1.00 85.88 269 PRO A CA 1
ATOM 2080 C C . PRO A 1 269 ? 5.927 14.519 -20.054 1.00 85.88 269 PRO A C 1
ATOM 2082 O O . PRO A 1 269 ? 6.739 15.135 -20.745 1.00 85.88 269 PRO A O 1
ATOM 2085 N N . TRP A 1 270 ? 6.226 14.083 -18.834 1.00 92.19 270 TRP A N 1
ATOM 2086 C CA . TRP A 1 270 ? 7.595 14.108 -18.328 1.00 92.19 270 TRP A CA 1
ATOM 2087 C C . TRP A 1 270 ? 8.475 13.205 -19.205 1.00 92.19 270 TRP A C 1
ATOM 2089 O O . TRP A 1 270 ? 8.044 12.083 -19.486 1.00 92.19 270 TRP A O 1
ATOM 2099 N N . PRO A 1 271 ? 9.684 13.634 -19.622 1.00 95.56 271 PRO A N 1
ATOM 2100 C CA . PRO A 1 271 ? 10.491 12.875 -20.579 1.00 95.56 271 PRO A CA 1
ATOM 2101 C C . PRO A 1 271 ? 10.736 11.417 -20.170 1.00 95.56 271 PRO A C 1
ATOM 2103 O O . PRO A 1 271 ? 10.549 10.521 -20.986 1.00 95.56 271 PRO A O 1
ATOM 2106 N N . LEU A 1 272 ? 11.022 11.146 -18.889 1.00 95.69 272 LEU A N 1
ATOM 2107 C CA . LEU A 1 272 ? 11.236 9.776 -18.403 1.00 95.69 272 LEU A CA 1
ATOM 2108 C C . LEU A 1 272 ? 9.988 8.894 -18.588 1.00 95.69 272 LEU A C 1
ATOM 2110 O O . LEU A 1 272 ? 10.084 7.756 -19.038 1.00 95.69 272 LEU A O 1
ATOM 2114 N N . GLN A 1 273 ? 8.807 9.426 -18.261 1.00 93.69 273 GLN A N 1
ATOM 2115 C CA . GLN A 1 273 ? 7.522 8.733 -18.398 1.00 93.69 273 GLN A CA 1
ATOM 2116 C C . GLN A 1 273 ? 7.108 8.578 -19.862 1.00 93.69 273 GLN A C 1
ATOM 2118 O O . GLN A 1 273 ? 6.634 7.513 -20.244 1.00 93.69 273 GLN A O 1
ATOM 2123 N N . GLY A 1 274 ? 7.282 9.624 -20.673 1.00 94.50 274 GLY A N 1
ATOM 2124 C CA . GLY A 1 274 ? 6.983 9.595 -22.103 1.00 94.50 274 GLY A CA 1
ATOM 2125 C C . GLY A 1 274 ? 7.879 8.600 -22.838 1.00 94.50 274 GLY A C 1
ATOM 2126 O O . GLY A 1 274 ? 7.378 7.752 -23.571 1.00 94.50 274 GLY A O 1
ATOM 2127 N N . GLY A 1 275 ? 9.186 8.630 -22.566 1.00 96.81 275 GLY A N 1
ATOM 2128 C CA . GLY A 1 275 ? 10.137 7.661 -23.100 1.00 96.81 275 GLY A CA 1
ATOM 2129 C C . GLY A 1 275 ? 9.773 6.231 -22.708 1.00 96.81 275 GLY A C 1
ATOM 2130 O O . GLY A 1 275 ? 9.660 5.370 -23.577 1.00 96.81 275 GLY A O 1
ATOM 2131 N N . PHE A 1 276 ? 9.463 5.987 -21.428 1.00 96.81 276 PHE A N 1
ATOM 2132 C CA . PHE A 1 276 ? 8.990 4.675 -20.976 1.00 96.81 276 PHE A CA 1
ATOM 2133 C C . PHE A 1 276 ? 7.703 4.254 -21.709 1.00 96.81 276 PHE A C 1
ATOM 2135 O O . PHE A 1 276 ? 7.618 3.130 -22.195 1.00 96.81 276 PHE A O 1
ATOM 2142 N N . ALA A 1 277 ? 6.733 5.153 -21.877 1.00 95.44 277 ALA A N 1
ATOM 2143 C CA . ALA A 1 277 ? 5.494 4.860 -22.594 1.00 95.44 277 ALA A CA 1
ATOM 2144 C C . ALA A 1 277 ? 5.739 4.430 -24.051 1.00 95.44 277 ALA A C 1
ATOM 2146 O O . ALA A 1 277 ? 5.193 3.420 -24.494 1.00 95.44 277 ALA A O 1
ATOM 2147 N N . HIS A 1 278 ? 6.599 5.146 -24.782 1.00 97.19 278 HIS A N 1
ATOM 2148 C CA . HIS A 1 278 ? 6.977 4.794 -26.154 1.00 97.19 278 HIS A CA 1
ATOM 2149 C C . HIS A 1 278 ? 7.668 3.427 -26.239 1.00 97.19 278 HIS A C 1
ATOM 2151 O O . HIS A 1 278 ? 7.328 2.621 -27.111 1.00 97.19 278 HIS A O 1
ATOM 2157 N N . LEU A 1 279 ? 8.604 3.158 -25.322 1.00 97.50 279 LEU A N 1
ATOM 2158 C CA . LEU A 1 279 ? 9.313 1.880 -25.239 1.00 97.50 279 LEU A CA 1
ATOM 2159 C C . LEU A 1 279 ? 8.362 0.730 -24.883 1.00 97.50 279 LEU A C 1
ATOM 2161 O O . LEU A 1 279 ? 8.445 -0.339 -25.483 1.00 97.50 279 LEU A O 1
ATOM 2165 N N . TRP A 1 280 ? 7.427 0.939 -23.955 1.00 95.69 280 TRP A N 1
ATOM 2166 C CA . TRP A 1 280 ? 6.445 -0.066 -23.544 1.00 95.69 280 TRP A CA 1
ATOM 2167 C C . TRP A 1 280 ? 5.456 -0.404 -24.669 1.00 95.69 280 TRP A C 1
ATOM 2169 O O . TRP A 1 280 ? 5.292 -1.576 -25.011 1.00 95.69 280 TRP A O 1
ATOM 2179 N N . LEU A 1 281 ? 4.868 0.616 -25.302 1.00 94.25 281 LEU A N 1
ATOM 2180 C CA . LEU A 1 281 ? 3.860 0.463 -26.360 1.00 94.25 281 LEU A CA 1
ATOM 2181 C C . LEU A 1 281 ? 4.444 0.059 -27.723 1.00 94.25 281 LEU A C 1
ATOM 2183 O O . LEU A 1 281 ? 3.688 -0.258 -28.637 1.00 94.25 281 LEU A O 1
ATOM 2187 N N . ASN A 1 282 ? 5.773 0.081 -27.880 1.00 93.56 282 ASN A N 1
ATOM 2188 C CA . ASN A 1 282 ? 6.472 -0.259 -29.125 1.00 93.56 282 ASN A CA 1
ATOM 2189 C C . ASN A 1 282 ? 5.990 0.537 -30.354 1.00 93.56 282 ASN A C 1
ATOM 2191 O O . ASN A 1 282 ? 5.806 -0.025 -31.433 1.00 93.56 282 ASN A O 1
ATOM 2195 N N . ARG A 1 283 ? 5.729 1.838 -30.190 1.00 84.56 283 ARG A N 1
ATOM 2196 C CA . ARG A 1 283 ? 5.153 2.677 -31.259 1.00 84.56 283 ARG A CA 1
ATOM 2197 C C . ARG A 1 283 ? 6.179 3.494 -32.026 1.00 84.56 283 ARG A C 1
ATOM 2199 O O . ARG A 1 283 ? 6.244 3.412 -33.244 1.00 84.56 283 ARG A O 1
ATOM 2206 N N . ASP A 1 284 ? 6.955 4.289 -31.301 1.00 92.88 284 ASP A N 1
ATOM 2207 C CA . ASP A 1 284 ? 7.976 5.173 -31.861 1.00 92.88 284 ASP A CA 1
ATOM 2208 C C . ASP A 1 284 ? 9.194 5.124 -30.943 1.00 92.88 284 ASP A C 1
ATOM 2210 O O . ASP A 1 284 ? 9.303 5.865 -29.964 1.00 92.88 284 ASP A O 1
ATOM 2214 N N . LEU A 1 285 ? 10.065 4.155 -31.223 1.00 96.19 285 LEU A N 1
ATOM 2215 C CA . LEU A 1 285 ? 11.260 3.902 -30.425 1.00 96.19 285 LEU A CA 1
ATOM 2216 C C . LEU A 1 285 ? 12.283 5.033 -30.566 1.00 96.19 285 LEU A C 1
ATOM 2218 O O . LEU A 1 285 ? 13.029 5.271 -29.622 1.00 96.19 285 LEU A O 1
ATOM 2222 N N . VAL A 1 286 ? 12.301 5.755 -31.691 1.00 97.62 286 VAL A N 1
ATOM 2223 C CA . VAL A 1 286 ? 13.209 6.895 -31.895 1.00 97.62 286 VAL A CA 1
ATOM 2224 C C . VAL A 1 286 ? 12.854 8.016 -30.924 1.00 97.62 286 VAL A C 1
ATOM 2226 O O . VAL A 1 286 ? 13.701 8.437 -30.135 1.00 97.62 286 VAL A O 1
ATOM 2229 N N . THR A 1 287 ? 11.585 8.432 -30.910 1.00 97.31 287 THR A N 1
ATOM 2230 C CA . THR A 1 287 ? 11.086 9.431 -29.956 1.00 97.31 287 THR A CA 1
ATOM 2231 C C . THR A 1 287 ? 11.226 8.934 -28.517 1.00 97.31 287 THR A C 1
ATOM 2233 O O . THR A 1 287 ? 11.642 9.686 -27.636 1.00 97.31 287 THR A O 1
ATOM 2236 N N . GLY A 1 288 ? 10.937 7.653 -28.268 1.00 97.75 288 GLY A N 1
ATOM 2237 C CA . GLY A 1 288 ? 11.089 7.045 -26.950 1.00 97.75 288 GLY A CA 1
ATOM 2238 C C . GLY A 1 288 ? 12.506 7.175 -26.396 1.00 97.75 288 GLY A C 1
ATOM 2239 O O . GLY A 1 288 ? 12.691 7.716 -25.308 1.00 97.75 288 GLY A O 1
ATOM 2240 N N . ASN A 1 289 ? 13.508 6.745 -27.162 1.00 98.62 289 ASN A N 1
ATOM 2241 C CA . ASN A 1 289 ? 14.913 6.839 -26.770 1.00 98.62 289 ASN A CA 1
ATOM 2242 C C . ASN A 1 289 ? 15.385 8.299 -26.640 1.00 98.62 289 ASN A C 1
ATOM 2244 O O . ASN A 1 289 ? 16.049 8.633 -25.660 1.00 98.62 289 ASN A O 1
ATOM 2248 N N . GLN A 1 290 ? 14.968 9.203 -27.538 1.00 98.44 290 GLN A N 1
ATOM 2249 C CA . GLN A 1 290 ? 15.244 10.640 -27.390 1.00 98.44 290 GLN A CA 1
ATOM 2250 C C . GLN A 1 290 ? 14.703 11.212 -26.073 1.00 98.44 290 GLN A C 1
ATOM 2252 O O . GLN A 1 290 ? 15.410 11.957 -25.397 1.00 98.44 290 GLN A O 1
ATOM 2257 N N . LEU A 1 291 ? 13.477 10.859 -25.679 1.00 98.00 291 LEU A N 1
ATOM 2258 C CA . LEU A 1 291 ? 12.883 11.311 -24.418 1.00 98.00 291 LEU A CA 1
ATOM 2259 C C . LEU A 1 291 ? 13.620 10.751 -23.193 1.00 98.00 291 LEU A C 1
ATOM 2261 O O . LEU A 1 291 ? 13.759 11.453 -22.192 1.00 98.00 291 LEU A O 1
ATOM 2265 N N . ILE A 1 292 ? 14.135 9.519 -23.269 1.00 98.38 292 ILE A N 1
ATOM 2266 C CA . ILE A 1 292 ? 14.987 8.954 -22.215 1.00 98.38 292 ILE A CA 1
ATOM 2267 C C . ILE A 1 292 ? 16.298 9.740 -22.090 1.00 98.38 292 ILE A C 1
ATOM 2269 O O . ILE A 1 292 ? 16.670 10.115 -20.977 1.00 98.38 292 ILE A O 1
ATOM 2273 N N . ARG A 1 293 ? 16.958 10.074 -23.205 1.00 98.19 293 ARG A N 1
ATOM 2274 C CA . ARG A 1 293 ? 18.162 10.924 -23.187 1.00 98.19 293 ARG A CA 1
ATOM 2275 C C . ARG A 1 293 ? 17.868 12.323 -22.633 1.00 98.19 293 ARG A C 1
ATOM 2277 O O . ARG A 1 293 ? 18.578 12.805 -21.755 1.00 98.19 293 ARG A O 1
ATOM 2284 N N . GLN A 1 294 ? 16.751 12.934 -23.036 1.00 97.38 294 GLN A N 1
ATOM 2285 C CA . GLN A 1 294 ? 16.289 14.215 -22.482 1.00 97.38 294 GLN A CA 1
ATOM 2286 C C . GLN A 1 294 ? 16.014 14.147 -20.973 1.00 97.38 294 GLN A C 1
ATOM 2288 O O . GLN A 1 294 ? 16.263 15.119 -20.264 1.00 97.38 294 GLN A O 1
ATOM 2293 N N . ALA A 1 295 ? 15.508 13.020 -20.465 1.00 96.62 295 ALA A N 1
ATOM 2294 C CA . ALA A 1 295 ? 15.288 12.836 -19.034 1.00 96.62 295 ALA A CA 1
ATOM 2295 C C . ALA A 1 295 ? 16.602 12.840 -18.244 1.00 96.62 295 ALA A C 1
ATOM 2297 O O . ALA A 1 295 ? 16.656 13.444 -17.173 1.00 96.62 295 ALA A O 1
ATOM 2298 N N . GLN A 1 296 ? 17.653 12.200 -18.766 1.00 96.94 296 GLN A N 1
ATOM 2299 C CA . GLN A 1 296 ? 18.971 12.235 -18.134 1.00 96.94 296 GLN A CA 1
ATOM 2300 C C . GLN A 1 296 ? 19.565 13.645 -18.195 1.00 96.94 296 GLN A C 1
ATOM 2302 O O . GLN A 1 296 ? 20.001 14.162 -17.169 1.00 96.94 296 GLN A O 1
ATOM 2307 N N . GLN A 1 297 ? 19.495 14.301 -19.356 1.00 96.50 297 GLN A N 1
ATOM 2308 C CA . GLN A 1 297 ? 19.975 15.674 -19.510 1.00 96.50 297 GLN A CA 1
ATOM 2309 C C . GLN A 1 297 ? 19.276 16.635 -18.539 1.00 96.50 297 GLN A C 1
ATOM 2311 O O . GLN A 1 297 ? 19.916 17.488 -17.933 1.00 96.50 297 GLN A O 1
ATOM 2316 N N . ALA A 1 298 ? 17.968 16.467 -18.323 1.00 94.56 298 ALA A N 1
ATOM 2317 C CA . ALA A 1 298 ? 17.229 17.265 -17.350 1.00 94.56 298 ALA A CA 1
ATOM 2318 C C . ALA A 1 298 ? 17.741 17.072 -15.912 1.00 94.56 298 ALA A C 1
ATOM 2320 O O . ALA A 1 298 ? 17.737 18.030 -15.141 1.00 94.56 298 ALA A O 1
ATOM 2321 N N . ILE A 1 299 ? 18.199 15.868 -15.547 1.00 95.12 299 ILE A N 1
ATOM 2322 C CA . ILE A 1 299 ? 18.844 15.621 -14.250 1.00 95.12 299 ILE A CA 1
ATOM 2323 C C . ILE A 1 299 ? 20.191 16.344 -14.186 1.00 95.12 299 ILE A C 1
ATOM 2325 O O . ILE A 1 299 ? 20.425 17.069 -13.224 1.00 95.12 299 ILE A O 1
ATOM 2329 N N . ILE A 1 300 ? 21.033 16.193 -15.214 1.00 95.94 300 ILE A N 1
ATOM 2330 C CA . ILE A 1 300 ? 22.356 16.834 -15.293 1.00 95.94 300 ILE A CA 1
ATOM 2331 C C . ILE A 1 300 ? 22.222 18.347 -15.109 1.00 95.94 300 ILE A C 1
ATOM 2333 O O . ILE A 1 300 ? 22.828 18.919 -14.205 1.00 95.94 300 ILE A O 1
ATOM 2337 N N . THR A 1 301 ? 21.353 18.984 -15.896 1.00 95.31 301 THR A N 1
ATOM 2338 C CA . THR A 1 301 ? 21.108 20.429 -15.814 1.00 95.31 301 THR A CA 1
ATOM 2339 C C . THR A 1 301 ? 20.570 20.849 -14.446 1.00 95.31 301 THR A C 1
ATOM 2341 O O . THR A 1 301 ? 20.969 21.883 -13.915 1.00 95.31 301 THR A O 1
ATOM 2344 N N . ASN A 1 302 ? 19.678 20.058 -13.846 1.00 93.81 302 ASN A N 1
ATOM 2345 C CA . ASN A 1 302 ? 19.102 20.372 -12.540 1.00 93.81 302 ASN A CA 1
ATOM 2346 C C . ASN A 1 302 ? 20.124 20.268 -11.391 1.00 93.81 302 ASN A C 1
ATOM 2348 O O . ASN A 1 302 ? 20.007 20.996 -10.410 1.00 93.81 302 ASN A O 1
ATOM 2352 N N . GLU A 1 303 ? 21.134 19.408 -11.521 1.00 95.25 303 GLU A N 1
ATOM 2353 C CA . GLU A 1 303 ? 22.268 19.308 -10.589 1.00 95.25 303 GLU A CA 1
ATOM 2354 C C . GLU A 1 303 ? 23.402 20.305 -10.906 1.00 95.25 303 GLU A C 1
ATOM 2356 O O . GLU A 1 303 ? 24.465 20.258 -10.293 1.00 95.25 303 GLU A O 1
ATOM 2361 N N . GLY A 1 304 ? 23.192 21.225 -11.856 1.00 92.69 304 GLY A N 1
ATOM 2362 C CA . GLY A 1 304 ? 24.174 22.245 -12.236 1.00 92.69 304 GLY A CA 1
ATOM 2363 C C . GLY A 1 304 ? 25.281 21.754 -13.175 1.00 92.69 304 GLY A C 1
ATOM 2364 O O . GLY A 1 304 ? 26.262 22.469 -13.377 1.00 92.69 304 GLY A O 1
ATOM 2365 N N . GLY A 1 305 ? 25.137 20.561 -13.755 1.00 91.75 305 GLY A N 1
ATOM 2366 C CA . GLY A 1 305 ? 26.016 20.054 -14.805 1.00 91.75 305 GLY A CA 1
ATOM 2367 C C . GLY A 1 305 ? 25.726 20.678 -16.174 1.00 91.75 305 GLY A C 1
ATOM 2368 O O . GLY A 1 305 ? 24.631 21.189 -16.422 1.00 91.75 305 GLY A O 1
ATOM 2369 N N . ALA A 1 306 ? 26.718 20.619 -17.068 1.00 84.88 306 ALA A N 1
ATOM 2370 C CA . ALA A 1 306 ? 26.584 21.063 -18.455 1.00 84.88 306 ALA A CA 1
ATOM 2371 C C . ALA A 1 306 ? 25.996 19.943 -19.331 1.00 84.88 306 ALA A C 1
ATOM 2373 O O . ALA A 1 306 ? 24.798 19.961 -19.602 1.00 84.88 306 ALA A O 1
ATOM 2374 N N . ASP A 1 307 ? 26.802 18.937 -19.687 1.00 86.19 307 ASP A N 1
ATOM 2375 C CA . ASP A 1 307 ? 26.423 17.942 -20.706 1.00 86.19 307 ASP A CA 1
ATOM 2376 C C . ASP A 1 307 ? 26.711 16.479 -20.314 1.00 86.19 307 ASP A C 1
ATOM 2378 O O . ASP A 1 307 ? 26.280 15.565 -21.011 1.00 86.19 307 ASP A O 1
ATOM 2382 N N . GLU A 1 308 ? 27.416 16.225 -19.205 1.00 90.88 308 GLU A N 1
ATOM 2383 C CA . GLU A 1 308 ? 27.892 14.879 -18.848 1.00 90.88 308 GLU A CA 1
ATOM 2384 C C . GLU A 1 308 ? 27.394 14.415 -17.473 1.00 90.88 308 GLU A C 1
ATOM 2386 O O . GLU A 1 308 ? 27.258 15.200 -16.528 1.00 90.88 308 GLU A O 1
ATOM 2391 N N . MET A 1 309 ? 27.146 13.108 -17.352 1.00 95.06 309 MET A N 1
ATOM 2392 C CA . MET A 1 309 ? 26.800 12.454 -16.091 1.00 95.06 309 MET A CA 1
ATOM 2393 C C . MET A 1 309 ? 28.061 12.247 -15.242 1.00 95.06 309 MET A C 1
ATOM 2395 O O . MET A 1 309 ? 28.792 11.279 -15.430 1.00 95.06 309 MET A O 1
ATOM 2399 N N . THR A 1 310 ? 28.311 13.132 -14.275 1.00 95.88 310 THR A N 1
ATOM 2400 C CA . THR A 1 310 ? 29.467 12.999 -13.370 1.00 95.88 310 THR A CA 1
ATOM 2401 C C . THR A 1 310 ? 29.183 12.042 -12.199 1.00 95.88 310 THR A C 1
ATOM 2403 O O . THR A 1 310 ? 28.015 11.775 -11.885 1.00 95.88 310 THR A O 1
ATOM 2406 N N . PRO A 1 311 ? 30.219 11.546 -11.489 1.00 95.12 311 PRO A N 1
ATOM 2407 C CA . PRO A 1 311 ? 30.041 10.802 -10.241 1.00 95.12 311 PRO A CA 1
ATOM 2408 C C . PRO A 1 311 ? 29.166 11.523 -9.206 1.00 95.12 311 PRO A C 1
ATOM 2410 O O . PRO A 1 311 ? 28.319 10.894 -8.576 1.00 95.12 311 PRO A O 1
ATOM 2413 N N . GLU A 1 312 ? 29.335 12.837 -9.054 1.00 95.06 312 GLU A N 1
ATOM 2414 C CA . GLU A 1 312 ? 28.594 13.661 -8.095 1.00 95.06 312 GLU A CA 1
ATOM 2415 C C . GLU A 1 312 ? 27.110 13.761 -8.471 1.00 95.06 312 GLU A C 1
ATOM 2417 O O . GLU A 1 312 ? 26.243 13.613 -7.609 1.00 95.06 312 GLU A O 1
ATOM 2422 N N . ILE A 1 313 ? 26.812 13.946 -9.762 1.00 96.56 313 ILE A N 1
ATOM 2423 C CA . ILE A 1 313 ? 25.437 13.982 -10.281 1.00 96.56 313 ILE A CA 1
ATOM 2424 C C . ILE A 1 313 ? 24.783 12.607 -10.121 1.00 96.56 313 ILE A C 1
ATOM 2426 O O . ILE A 1 313 ? 23.661 12.507 -9.628 1.00 96.56 313 ILE A O 1
ATOM 2430 N N . ALA A 1 314 ? 25.487 11.526 -10.466 1.00 95.56 314 ALA A N 1
ATOM 2431 C CA . ALA A 1 314 ? 24.984 10.168 -10.280 1.00 95.56 314 ALA A CA 1
ATOM 2432 C C . ALA A 1 314 ? 24.702 9.852 -8.799 1.00 95.56 314 ALA A C 1
ATOM 2434 O O . ALA A 1 314 ? 23.749 9.140 -8.486 1.00 95.56 314 ALA A O 1
ATOM 2435 N N . ALA A 1 315 ? 25.493 10.401 -7.875 1.00 90.94 315 ALA A N 1
ATOM 2436 C CA . ALA A 1 315 ? 25.322 10.233 -6.433 1.00 90.94 315 ALA A CA 1
ATOM 2437 C C . ALA A 1 315 ? 24.167 11.059 -5.831 1.00 90.94 315 ALA A C 1
ATOM 2439 O O . ALA A 1 315 ? 23.861 10.890 -4.640 1.00 90.94 315 ALA A O 1
ATOM 2440 N N . SER A 1 316 ? 23.531 11.931 -6.622 1.00 94.38 316 SER A N 1
ATOM 2441 C CA . SER A 1 316 ? 22.573 12.919 -6.139 1.00 94.38 316 SER A CA 1
ATOM 2442 C C . SER A 1 316 ? 21.243 12.326 -5.669 1.00 94.38 316 SER A C 1
ATOM 2444 O O . SER A 1 316 ? 20.825 11.212 -6.017 1.00 94.38 316 SER A O 1
ATOM 2446 N N . GLU A 1 317 ? 20.513 13.126 -4.890 1.00 91.31 317 GLU A N 1
ATOM 2447 C CA . GLU A 1 317 ? 19.148 12.796 -4.497 1.00 91.31 317 GLU A CA 1
ATOM 2448 C C . GLU A 1 317 ? 18.232 12.663 -5.726 1.00 91.31 317 GLU A C 1
ATOM 2450 O O . GLU A 1 317 ? 17.456 11.706 -5.788 1.00 91.31 317 GLU A O 1
ATOM 2455 N N . HIS A 1 318 ? 18.331 13.548 -6.729 1.00 91.56 318 HIS A N 1
ATOM 2456 C CA . HIS A 1 318 ? 17.457 13.492 -7.908 1.00 91.56 318 HIS A CA 1
ATOM 2457 C C . HIS A 1 318 ? 17.603 12.187 -8.697 1.00 91.56 318 HIS A C 1
ATOM 2459 O O . HIS A 1 318 ? 16.581 11.656 -9.150 1.00 91.56 318 HIS A O 1
ATOM 2465 N N . VAL A 1 319 ? 18.821 11.641 -8.821 1.00 94.56 319 VAL A N 1
ATOM 2466 C CA . VAL A 1 319 ? 19.045 10.321 -9.434 1.00 94.56 319 VAL A CA 1
ATOM 2467 C C . VAL A 1 319 ? 18.444 9.228 -8.563 1.00 94.56 319 VAL A C 1
ATOM 2469 O O . VAL A 1 319 ? 17.622 8.447 -9.048 1.00 94.56 319 VAL A O 1
ATOM 2472 N N . LYS A 1 320 ? 18.764 9.202 -7.261 1.00 94.12 320 LYS A N 1
ATOM 2473 C CA . LYS A 1 320 ? 18.251 8.185 -6.327 1.00 94.12 320 LYS A CA 1
ATOM 2474 C C . LYS A 1 320 ? 16.727 8.058 -6.386 1.00 94.12 320 LYS A C 1
ATOM 2476 O O . LYS A 1 320 ? 16.207 6.948 -6.478 1.00 94.12 320 LYS A O 1
ATOM 2481 N N . TRP A 1 321 ? 16.000 9.174 -6.351 1.00 94.44 321 TRP A N 1
ATOM 2482 C CA . TRP A 1 321 ? 14.534 9.158 -6.341 1.00 94.44 321 TRP A CA 1
ATOM 2483 C C . TRP A 1 321 ? 13.916 8.578 -7.627 1.00 94.44 321 TRP A C 1
ATOM 2485 O O . TRP A 1 321 ? 12.789 8.076 -7.588 1.00 94.44 321 TRP A O 1
ATOM 2495 N N . GLN A 1 322 ? 14.652 8.598 -8.742 1.00 95.19 322 GLN A N 1
ATOM 2496 C CA . GLN A 1 322 ? 14.215 8.111 -10.056 1.00 95.19 322 GLN A CA 1
ATOM 2497 C C . GLN A 1 322 ? 14.824 6.754 -10.440 1.00 95.19 322 GLN A C 1
ATOM 2499 O O . GLN A 1 322 ? 14.336 6.111 -11.372 1.00 95.19 322 GLN A O 1
ATOM 2504 N N . MET A 1 323 ? 15.858 6.299 -9.725 1.00 96.88 323 MET A N 1
ATOM 2505 C CA . MET A 1 323 ? 16.687 5.139 -10.072 1.00 96.88 323 MET A CA 1
ATOM 2506 C C . MET A 1 323 ? 15.880 3.852 -10.286 1.00 96.88 323 MET A C 1
ATOM 2508 O O . MET A 1 323 ? 16.172 3.088 -11.201 1.00 96.88 323 MET A O 1
ATOM 2512 N N . ARG A 1 324 ? 14.789 3.659 -9.536 1.00 96.00 324 ARG A N 1
ATOM 2513 C CA . ARG A 1 324 ? 13.866 2.525 -9.715 1.00 96.00 324 ARG A CA 1
ATOM 2514 C C . ARG A 1 324 ? 13.278 2.439 -11.124 1.00 96.00 324 ARG A C 1
ATOM 2516 O O . ARG A 1 324 ? 13.079 1.350 -11.657 1.00 96.00 324 ARG A O 1
ATOM 2523 N N . THR A 1 325 ? 12.977 3.595 -11.715 1.00 96.75 325 THR A N 1
ATOM 2524 C CA . THR A 1 325 ? 12.390 3.712 -13.050 1.00 96.75 325 THR A CA 1
ATOM 2525 C C . THR A 1 325 ? 13.479 3.500 -14.096 1.00 96.75 325 THR A C 1
ATOM 2527 O O . THR A 1 325 ? 13.242 2.785 -15.062 1.00 96.75 325 THR A O 1
ATOM 2530 N N . TRP A 1 326 ? 14.688 4.026 -13.866 1.00 98.12 326 TRP A N 1
ATOM 2531 C CA . TRP A 1 326 ? 15.858 3.786 -14.718 1.00 98.12 326 TRP A CA 1
ATOM 2532 C C . TRP A 1 326 ? 16.247 2.305 -14.779 1.00 98.12 326 TRP A C 1
ATOM 2534 O O . TRP A 1 326 ? 16.346 1.749 -15.872 1.00 98.12 326 TRP A O 1
ATOM 2544 N N . ASN A 1 327 ? 16.375 1.639 -13.625 1.00 98.25 327 ASN A N 1
ATOM 2545 C CA . ASN A 1 327 ? 16.606 0.194 -13.534 1.00 98.25 327 ASN A CA 1
ATOM 2546 C C . ASN A 1 327 ? 15.533 -0.594 -14.284 1.00 98.25 327 ASN A C 1
ATOM 2548 O O . ASN A 1 327 ? 15.844 -1.511 -15.043 1.00 98.25 327 ASN A O 1
ATOM 2552 N N . ARG A 1 328 ? 14.264 -0.211 -14.114 1.00 98.06 328 ARG A N 1
ATOM 2553 C CA . ARG A 1 328 ? 13.152 -0.882 -14.784 1.00 98.06 328 ARG A CA 1
ATOM 2554 C C . ARG A 1 328 ? 13.181 -0.700 -16.298 1.00 98.06 328 ARG A C 1
ATOM 2556 O O . ARG A 1 328 ? 13.069 -1.691 -17.007 1.00 98.06 328 ARG A O 1
ATOM 2563 N N . ILE A 1 329 ? 13.378 0.520 -16.797 1.00 98.50 329 ILE A N 1
ATOM 2564 C CA . ILE A 1 329 ? 13.503 0.796 -18.236 1.00 98.50 329 ILE A CA 1
ATOM 2565 C C . ILE A 1 329 ? 14.660 -0.015 -18.823 1.00 98.50 329 ILE A C 1
ATOM 2567 O O . ILE A 1 329 ? 14.466 -0.755 -19.784 1.00 98.50 329 ILE A O 1
ATOM 2571 N N . TYR A 1 330 ? 15.842 0.050 -18.210 1.00 98.75 330 TYR A N 1
ATOM 2572 C CA . TYR A 1 330 ? 17.004 -0.680 -18.702 1.00 98.75 330 TYR A CA 1
ATOM 2573 C C . TYR A 1 330 ? 16.756 -2.190 -18.752 1.00 98.75 330 TYR A C 1
ATOM 2575 O O . TYR A 1 330 ? 16.945 -2.824 -19.789 1.00 98.75 330 TYR A O 1
ATOM 2583 N N . LEU A 1 331 ? 16.300 -2.790 -17.650 1.00 98.31 331 LEU A N 1
ATOM 2584 C CA . LEU A 1 331 ? 16.139 -4.243 -17.554 1.00 98.31 331 LEU A CA 1
ATOM 2585 C C . LEU A 1 331 ? 14.963 -4.771 -18.390 1.00 98.31 331 LEU A C 1
ATOM 2587 O O . LEU A 1 331 ? 15.012 -5.920 -18.831 1.00 98.31 331 LEU A O 1
ATOM 2591 N N . LEU A 1 332 ? 13.945 -3.951 -18.672 1.00 98.06 332 LEU A N 1
ATOM 2592 C CA . LEU A 1 332 ? 12.853 -4.311 -19.581 1.00 98.06 332 LEU A CA 1
ATOM 2593 C C . LEU A 1 332 ? 13.233 -4.214 -21.065 1.00 98.06 332 LEU A C 1
ATOM 2595 O O . LEU A 1 332 ? 12.665 -4.966 -21.855 1.00 98.06 332 LEU A O 1
ATOM 2599 N N . PHE A 1 333 ? 14.154 -3.319 -21.447 1.00 98.44 333 PHE A N 1
ATOM 2600 C CA . PHE A 1 333 ? 14.300 -2.903 -22.851 1.00 98.44 333 PHE A CA 1
ATOM 2601 C C . PHE A 1 333 ? 15.709 -2.974 -23.451 1.00 98.44 333 PHE A C 1
ATOM 2603 O O . PHE A 1 333 ? 15.843 -2.735 -24.655 1.00 98.44 333 PHE A O 1
ATOM 2610 N N . ASN A 1 334 ? 16.748 -3.288 -22.666 1.00 97.94 334 ASN A N 1
ATOM 2611 C CA . ASN A 1 334 ? 18.107 -3.457 -23.200 1.00 97.94 334 ASN A CA 1
ATOM 2612 C C . ASN A 1 334 ? 18.168 -4.553 -24.279 1.00 97.94 334 ASN A C 1
ATOM 2614 O O . ASN A 1 334 ? 17.261 -5.383 -24.405 1.00 97.94 334 ASN A O 1
ATOM 2618 N N . GLU A 1 335 ? 19.242 -4.579 -25.063 1.00 97.06 335 GLU A N 1
ATOM 2619 C CA . GLU A 1 335 ? 19.376 -5.476 -26.216 1.00 97.06 335 GLU A CA 1
ATOM 2620 C C . GLU A 1 335 ? 19.312 -6.971 -25.861 1.00 97.06 335 GLU A C 1
ATOM 2622 O O . GLU A 1 335 ? 18.917 -7.784 -26.696 1.00 97.06 335 GLU A O 1
ATOM 2627 N N . LYS A 1 336 ? 19.637 -7.334 -24.614 1.00 94.56 336 LYS A N 1
ATOM 2628 C CA . LYS A 1 336 ? 19.570 -8.706 -24.082 1.00 94.56 336 LYS A CA 1
ATOM 2629 C C . LYS A 1 336 ? 18.396 -8.937 -23.123 1.00 94.56 336 LYS A C 1
ATOM 2631 O O . LYS A 1 336 ? 18.378 -9.948 -22.418 1.00 94.56 336 LYS A O 1
ATOM 2636 N N . SER A 1 337 ? 17.427 -8.021 -23.046 1.00 94.62 337 SER A N 1
ATOM 2637 C CA . SER A 1 337 ? 16.332 -8.141 -22.082 1.00 94.62 337 SER A CA 1
ATOM 2638 C C . SER A 1 337 ? 15.504 -9.408 -22.312 1.00 94.62 337 SER A C 1
ATOM 2640 O O . SER A 1 337 ? 15.132 -9.738 -23.437 1.00 94.62 337 SER A O 1
ATOM 2642 N N . ARG A 1 338 ? 15.127 -10.083 -21.219 1.00 91.94 338 ARG A N 1
ATOM 2643 C CA . ARG A 1 338 ? 14.196 -11.224 -21.248 1.00 91.94 338 ARG A CA 1
ATOM 2644 C C . ARG A 1 338 ? 12.733 -10.835 -21.497 1.00 91.94 338 ARG A C 1
ATOM 2646 O O . ARG A 1 338 ? 11.890 -11.723 -21.581 1.00 91.94 338 ARG A O 1
ATOM 2653 N N . PHE A 1 339 ? 12.423 -9.539 -21.539 1.00 93.31 339 PHE A N 1
ATOM 2654 C CA . PHE A 1 339 ? 11.056 -9.028 -21.654 1.00 93.31 339 PHE A CA 1
ATOM 2655 C C . PHE A 1 339 ? 10.792 -8.450 -23.044 1.00 93.31 339 PHE A C 1
ATOM 2657 O O . PHE A 1 339 ? 10.005 -9.004 -23.811 1.00 93.31 339 PHE A O 1
ATOM 2664 N N . HIS A 1 340 ? 11.460 -7.342 -23.373 1.00 93.44 340 HIS A N 1
ATOM 2665 C CA . HIS A 1 340 ? 11.249 -6.594 -24.609 1.00 93.44 340 HIS A CA 1
ATOM 2666 C C . HIS A 1 340 ? 12.601 -6.183 -25.217 1.00 93.44 340 HIS A C 1
ATOM 2668 O O . HIS A 1 340 ? 12.954 -5.002 -25.190 1.00 93.44 340 HIS A O 1
ATOM 2674 N N . PRO A 1 341 ? 13.381 -7.149 -25.735 1.00 94.56 341 PRO A N 1
ATOM 2675 C CA . PRO A 1 341 ? 14.756 -6.906 -26.155 1.00 94.56 341 PRO A CA 1
ATOM 2676 C C . PRO A 1 341 ? 14.854 -5.885 -27.289 1.00 94.56 341 PRO A C 1
ATOM 2678 O O . PRO A 1 341 ? 14.037 -5.880 -28.211 1.00 94.56 341 PRO A O 1
ATOM 2681 N N . GLY A 1 342 ? 15.892 -5.049 -27.229 1.00 93.88 342 GLY A N 1
ATOM 2682 C CA . GLY A 1 342 ? 16.297 -4.173 -28.333 1.00 93.88 342 GLY A CA 1
ATOM 2683 C C . GLY A 1 342 ? 15.400 -2.957 -28.562 1.00 93.88 342 GLY A C 1
ATOM 2684 O O . GLY A 1 342 ? 15.441 -2.369 -29.640 1.00 93.88 342 GLY A O 1
ATOM 2685 N N . ARG A 1 343 ? 14.576 -2.577 -27.577 1.00 97.88 343 ARG A N 1
ATOM 2686 C CA . ARG A 1 343 ? 13.781 -1.341 -27.657 1.00 97.88 343 ARG A CA 1
ATOM 2687 C C . ARG A 1 343 ? 14.575 -0.105 -27.231 1.00 97.88 343 ARG A C 1
ATOM 2689 O O . ARG A 1 343 ? 14.262 0.989 -27.696 1.00 97.88 343 ARG A O 1
ATOM 2696 N N . LEU A 1 344 ? 15.598 -0.271 -26.391 1.00 98.06 344 LEU A N 1
ATOM 2697 C CA . LEU A 1 344 ? 16.620 0.753 -26.177 1.00 98.06 344 LEU A CA 1
ATOM 2698 C C . LEU A 1 344 ? 17.640 0.718 -27.315 1.00 98.06 344 LEU A C 1
ATOM 2700 O O . LEU A 1 344 ? 18.149 -0.350 -27.659 1.00 98.06 344 LEU A O 1
ATOM 2704 N N . ASP A 1 345 ? 17.942 1.883 -27.884 1.00 98.12 345 ASP A N 1
ATOM 2705 C CA . ASP A 1 345 ? 19.023 2.004 -28.859 1.00 98.12 345 ASP A CA 1
ATOM 2706 C C . ASP A 1 345 ? 20.405 1.922 -28.165 1.00 98.12 345 ASP A C 1
ATOM 2708 O O . ASP A 1 345 ? 20.510 2.146 -26.951 1.00 98.12 345 ASP A O 1
ATOM 2712 N N . PRO A 1 346 ? 21.483 1.582 -28.902 1.00 98.25 346 PRO A N 1
ATOM 2713 C CA . PRO A 1 346 ? 22.810 1.419 -28.305 1.00 98.25 346 PRO A CA 1
ATOM 2714 C C . PRO A 1 346 ? 23.332 2.668 -27.580 1.00 98.25 346 PRO A C 1
ATOM 2716 O O . PRO A 1 346 ? 24.010 2.543 -26.562 1.00 98.25 346 PRO A O 1
ATOM 2719 N N . GLU A 1 347 ? 23.002 3.863 -28.080 1.00 98.00 347 GLU A N 1
ATOM 2720 C CA . GLU A 1 347 ? 23.418 5.147 -27.502 1.00 98.00 347 GLU A CA 1
ATOM 2721 C C . GLU A 1 347 ? 22.780 5.362 -26.122 1.00 98.00 347 GLU A C 1
ATOM 2723 O O . GLU A 1 347 ? 23.474 5.579 -25.131 1.00 98.00 347 GLU A O 1
ATOM 2728 N N . THR A 1 348 ? 21.455 5.231 -26.030 1.00 98.50 348 THR A N 1
ATOM 2729 C CA . THR A 1 348 ? 20.697 5.377 -24.776 1.00 98.50 348 THR A CA 1
ATOM 2730 C C . THR A 1 348 ? 21.077 4.302 -23.778 1.00 98.50 348 THR A C 1
ATOM 2732 O O . THR A 1 348 ? 21.120 4.551 -22.575 1.00 98.50 348 THR A O 1
ATOM 2735 N N . GLN A 1 349 ? 21.345 3.091 -24.264 1.00 98.31 349 GLN A N 1
ATOM 2736 C CA . GLN A 1 349 ? 21.779 2.005 -23.406 1.00 98.31 349 GLN A CA 1
ATOM 2737 C C . GLN A 1 349 ? 23.134 2.318 -22.760 1.00 98.31 349 GLN A C 1
ATOM 2739 O O . GLN A 1 349 ? 23.235 2.250 -21.536 1.00 98.31 349 GLN A O 1
ATOM 2744 N N . ALA A 1 350 ? 24.138 2.714 -23.549 1.00 98.19 350 ALA A N 1
ATOM 2745 C CA . ALA A 1 350 ? 25.451 3.103 -23.033 1.00 98.19 350 ALA A CA 1
ATOM 2746 C C . ALA A 1 350 ? 25.351 4.279 -22.042 1.00 98.19 350 ALA A C 1
ATOM 2748 O O . ALA A 1 350 ? 25.964 4.248 -20.976 1.00 98.19 350 ALA A O 1
ATOM 2749 N N . MET A 1 351 ? 24.498 5.261 -22.346 1.00 97.94 351 MET A N 1
ATOM 2750 C CA . MET A 1 351 ? 24.213 6.413 -21.486 1.00 97.94 351 MET A CA 1
ATOM 2751 C C . MET A 1 351 ? 23.667 6.003 -20.099 1.00 97.94 351 MET A C 1
ATOM 2753 O O . MET A 1 351 ? 24.046 6.571 -19.072 1.00 97.94 351 MET A O 1
ATOM 2757 N N . ILE A 1 352 ? 22.776 5.005 -20.035 1.00 98.56 352 ILE A N 1
ATOM 2758 C CA . ILE A 1 352 ? 22.263 4.482 -18.756 1.00 98.56 352 ILE A CA 1
ATOM 2759 C C . ILE A 1 352 ? 23.333 3.651 -18.032 1.00 98.56 352 ILE A C 1
ATOM 2761 O O . ILE A 1 352 ? 23.449 3.748 -16.810 1.00 98.56 352 ILE A O 1
ATOM 2765 N N . GLU A 1 353 ? 24.118 2.849 -18.756 1.00 98.62 353 GLU A N 1
ATOM 2766 C CA . GLU A 1 353 ? 25.193 2.031 -18.176 1.00 98.62 353 GLU A CA 1
ATOM 2767 C C . GLU A 1 353 ? 26.276 2.888 -17.504 1.00 98.62 353 GLU A C 1
ATOM 2769 O O . GLU A 1 353 ? 26.756 2.535 -16.426 1.00 98.62 353 GLU A O 1
ATOM 2774 N N . GLU A 1 354 ? 26.613 4.043 -18.079 1.00 98.00 354 GLU A N 1
ATOM 2775 C CA . GLU A 1 354 ? 27.527 5.016 -17.474 1.00 98.00 354 GLU A CA 1
ATOM 2776 C C . GLU A 1 354 ? 26.971 5.595 -16.169 1.00 98.00 354 GLU A C 1
ATOM 2778 O O . GLU A 1 354 ? 27.650 5.583 -15.138 1.00 98.00 354 GLU A O 1
ATOM 2783 N N . MET A 1 355 ? 25.702 6.011 -16.169 1.00 98.44 355 MET A N 1
ATOM 2784 C CA . MET A 1 355 ? 25.025 6.461 -14.952 1.00 98.44 355 MET A CA 1
ATOM 2785 C C . MET A 1 355 ? 24.993 5.359 -13.884 1.00 98.44 355 MET A C 1
ATOM 2787 O O . MET A 1 355 ? 25.239 5.633 -12.710 1.00 98.44 355 MET A O 1
ATOM 2791 N N . PHE A 1 356 ? 24.732 4.105 -14.269 1.00 98.69 356 PHE A N 1
ATOM 2792 C CA . PHE A 1 356 ? 24.772 2.963 -13.352 1.00 98.69 356 PHE A CA 1
ATOM 2793 C C . PHE A 1 356 ? 26.164 2.752 -12.775 1.00 98.69 356 PHE A C 1
ATOM 2795 O O . PHE A 1 356 ? 26.279 2.581 -11.564 1.00 98.69 356 PHE A O 1
ATOM 2802 N N . TRP A 1 357 ? 27.209 2.810 -13.602 1.00 98.50 357 TRP A N 1
ATOM 2803 C CA . TRP A 1 357 ? 28.597 2.711 -13.161 1.00 98.50 357 TRP A CA 1
ATOM 2804 C C . TRP A 1 357 ? 28.938 3.766 -12.104 1.00 98.50 357 TRP A C 1
ATOM 2806 O O . TRP A 1 357 ? 29.414 3.420 -11.021 1.00 98.50 357 TRP A O 1
ATOM 2816 N N . HIS A 1 358 ? 28.641 5.038 -12.372 1.00 98.00 358 HIS A N 1
ATOM 2817 C CA . HIS A 1 358 ? 28.879 6.114 -11.413 1.00 98.00 358 HIS A CA 1
ATOM 2818 C C . HIS A 1 358 ? 28.063 5.937 -10.127 1.00 98.00 358 HIS A C 1
ATOM 2820 O O . HIS A 1 358 ? 28.611 6.049 -9.028 1.00 98.00 358 HIS A O 1
ATOM 2826 N N . TYR A 1 359 ? 26.787 5.560 -10.252 1.00 98.12 359 TYR A N 1
ATOM 2827 C CA . TYR A 1 359 ? 25.915 5.305 -9.108 1.00 98.12 359 TYR A CA 1
ATOM 2828 C C . TYR A 1 359 ? 26.449 4.183 -8.211 1.00 98.12 359 TYR A C 1
ATOM 2830 O O . TYR A 1 359 ? 26.466 4.326 -6.989 1.00 98.12 359 TYR A O 1
ATOM 2838 N N . VAL A 1 360 ? 26.904 3.059 -8.782 1.00 98.19 360 VAL A N 1
ATOM 2839 C CA . VAL A 1 360 ? 27.416 1.936 -7.980 1.00 98.19 360 VAL A CA 1
ATOM 2840 C C . VAL A 1 360 ? 28.793 2.224 -7.386 1.00 98.19 360 VAL A C 1
ATOM 2842 O O . VAL A 1 360 ? 29.056 1.758 -6.277 1.00 98.19 360 VAL A O 1
ATOM 2845 N N . CYS A 1 361 ? 29.638 3.016 -8.055 1.00 97.25 361 CYS A N 1
ATOM 2846 C CA . CYS A 1 361 ? 30.901 3.498 -7.490 1.00 97.25 361 CYS A CA 1
ATOM 2847 C C . CYS A 1 361 ? 30.668 4.288 -6.197 1.00 97.25 361 CYS A C 1
ATOM 2849 O O . CYS A 1 361 ? 31.407 4.121 -5.224 1.00 97.25 361 CYS A O 1
ATOM 2851 N N . ASP A 1 362 ? 29.610 5.094 -6.145 1.00 94.56 362 ASP A N 1
ATOM 2852 C CA . ASP A 1 362 ? 29.267 5.855 -4.950 1.00 94.56 362 ASP A CA 1
ATOM 2853 C C . ASP A 1 362 ? 28.459 5.045 -3.920 1.00 94.56 362 ASP A C 1
ATOM 2855 O O . ASP A 1 362 ? 28.826 4.959 -2.751 1.00 94.56 362 ASP A O 1
ATOM 2859 N N . LYS A 1 363 ? 27.363 4.399 -4.321 1.00 94.06 363 LYS A N 1
ATOM 2860 C CA . LYS A 1 363 ? 26.409 3.815 -3.362 1.00 94.06 363 LYS A CA 1
ATOM 2861 C C . LYS A 1 363 ? 26.732 2.379 -2.948 1.00 94.06 363 LYS A C 1
ATOM 2863 O O . LYS A 1 363 ? 26.284 1.941 -1.886 1.00 94.06 363 LYS A O 1
ATOM 2868 N N . SER A 1 364 ? 27.492 1.620 -3.742 1.00 96.25 364 SER A N 1
ATOM 2869 C CA . SER A 1 364 ? 27.795 0.222 -3.420 1.00 96.25 364 SER A CA 1
ATOM 2870 C C . SER A 1 364 ? 28.978 0.118 -2.461 1.00 96.25 364 SER A C 1
ATOM 2872 O O . SER A 1 364 ? 30.127 0.384 -2.815 1.00 96.25 364 SER A O 1
ATOM 2874 N N . ARG A 1 365 ? 28.708 -0.306 -1.224 1.00 94.56 365 ARG A N 1
ATOM 2875 C CA . ARG A 1 365 ? 29.727 -0.541 -0.192 1.00 94.56 365 ARG A CA 1
ATOM 2876 C C . ARG A 1 365 ? 29.683 -2.004 0.241 1.00 94.56 365 ARG A C 1
ATOM 2878 O O . ARG A 1 365 ? 28.681 -2.449 0.795 1.00 94.56 365 ARG A O 1
ATOM 2885 N N . TYR A 1 366 ? 30.767 -2.748 0.015 1.00 95.06 366 TYR A N 1
ATOM 2886 C CA . TYR A 1 366 ? 30.815 -4.190 0.293 1.00 95.06 366 TYR A CA 1
ATOM 2887 C C . TYR A 1 366 ? 30.564 -4.510 1.774 1.00 95.06 366 TYR A C 1
ATOM 2889 O O . TYR A 1 366 ? 29.764 -5.380 2.103 1.00 95.06 366 TYR A O 1
ATOM 2897 N N . GLN A 1 367 ? 31.186 -3.748 2.681 1.00 93.50 367 GLN A N 1
ATOM 2898 C CA . GLN A 1 367 ? 30.994 -3.902 4.130 1.00 93.50 367 GLN A CA 1
ATOM 2899 C C . GLN A 1 367 ? 29.535 -3.672 4.548 1.00 93.50 367 GLN A C 1
ATOM 2901 O O . GLN A 1 367 ? 29.006 -4.393 5.390 1.00 93.50 367 GLN A O 1
ATOM 2906 N N . ARG A 1 368 ? 28.849 -2.717 3.910 1.00 95.00 368 ARG A N 1
ATOM 2907 C CA . ARG A 1 368 ? 27.433 -2.445 4.168 1.00 95.00 368 ARG A CA 1
ATOM 2908 C C . ARG A 1 368 ? 26.534 -3.610 3.754 1.00 95.00 368 ARG A C 1
ATOM 2910 O O . ARG A 1 368 ? 25.535 -3.852 4.428 1.00 95.00 368 ARG A O 1
ATOM 2917 N N . ALA A 1 369 ? 26.880 -4.337 2.696 1.00 97.06 369 ALA A N 1
ATOM 2918 C CA . ALA A 1 369 ? 26.137 -5.512 2.243 1.00 97.06 369 ALA A CA 1
ATOM 2919 C C . ALA A 1 369 ? 26.311 -6.743 3.162 1.00 97.06 369 ALA A C 1
ATOM 2921 O O . ALA A 1 369 ? 25.718 -7.790 2.907 1.00 97.06 369 ALA A O 1
ATOM 2922 N N . ALA A 1 370 ? 27.105 -6.653 4.238 1.00 96.69 370 ALA A N 1
ATOM 2923 C CA . ALA A 1 370 ? 27.278 -7.760 5.173 1.00 96.69 370 ALA A CA 1
ATOM 2924 C C . ALA A 1 370 ? 25.959 -8.134 5.876 1.00 96.69 370 ALA A C 1
ATOM 2926 O O . ALA A 1 370 ? 25.190 -7.281 6.327 1.00 96.69 370 ALA A O 1
ATOM 2927 N N . LEU A 1 371 ? 25.721 -9.441 6.027 1.00 97.31 371 LEU A N 1
ATOM 2928 C CA . LEU A 1 371 ? 24.447 -9.994 6.510 1.00 97.31 371 LEU A CA 1
ATOM 2929 C C . LEU A 1 371 ? 24.083 -9.581 7.943 1.00 97.31 371 LEU A C 1
ATOM 2931 O O . LEU A 1 371 ? 22.912 -9.580 8.304 1.00 97.31 371 LEU A O 1
ATOM 2935 N N . GLN A 1 372 ? 25.061 -9.197 8.761 1.00 94.38 372 GLN A N 1
ATOM 2936 C CA . GLN A 1 372 ? 24.834 -8.679 10.116 1.00 94.38 372 GLN A CA 1
ATOM 2937 C C . GLN A 1 372 ? 24.077 -7.337 10.145 1.00 94.38 372 GLN A C 1
ATOM 2939 O O . GLN A 1 372 ? 23.581 -6.933 11.196 1.00 94.38 372 GLN A O 1
ATOM 2944 N N . HIS A 1 373 ? 23.974 -6.649 9.001 1.00 95.62 373 HIS A N 1
ATOM 2945 C CA . HIS A 1 373 ? 23.314 -5.351 8.854 1.00 95.62 373 HIS A CA 1
ATOM 2946 C C . HIS A 1 373 ? 21.904 -5.444 8.235 1.00 95.62 373 HIS A C 1
ATOM 2948 O O . HIS A 1 373 ? 21.357 -4.434 7.805 1.00 95.62 373 HIS A O 1
ATOM 2954 N N . VAL A 1 374 ? 21.277 -6.624 8.170 1.00 96.00 374 VAL A N 1
ATOM 2955 C CA . VAL A 1 374 ? 19.893 -6.792 7.648 1.00 96.00 374 VAL A CA 1
ATOM 2956 C C . VAL A 1 374 ? 18.809 -6.114 8.502 1.00 96.00 374 VAL A C 1
ATOM 2958 O O . VAL A 1 374 ? 17.745 -5.746 8.001 1.00 96.00 374 VAL A O 1
ATOM 2961 N N . TRP A 1 375 ? 19.092 -5.890 9.786 1.00 95.88 375 TRP A N 1
ATOM 2962 C CA . TRP A 1 375 ? 18.295 -5.041 10.686 1.00 95.88 375 TRP A CA 1
ATOM 2963 C C . TRP A 1 375 ? 18.911 -3.651 10.900 1.00 95.88 375 TRP A C 1
ATOM 2965 O O . TRP A 1 375 ? 18.463 -2.886 11.750 1.00 95.88 375 TRP A O 1
ATOM 2975 N N . GLY A 1 376 ? 19.932 -3.316 10.111 1.00 95.56 376 GLY A N 1
ATOM 2976 C CA . GLY A 1 376 ? 20.463 -1.968 9.979 1.00 95.56 376 GLY A CA 1
ATOM 2977 C C . GLY A 1 376 ? 19.680 -1.189 8.927 1.00 95.56 376 GLY A C 1
ATOM 2978 O O . GLY A 1 376 ? 19.488 -1.697 7.825 1.00 95.56 376 GLY A O 1
ATOM 2979 N N . ILE A 1 377 ? 19.234 0.025 9.245 1.00 95.81 377 ILE A N 1
ATOM 2980 C CA . ILE A 1 377 ? 18.533 0.898 8.294 1.00 95.81 377 ILE A CA 1
ATOM 2981 C C . ILE A 1 377 ? 19.359 2.159 8.059 1.00 95.81 377 ILE A C 1
ATOM 2983 O O . ILE A 1 377 ? 19.691 2.877 9.004 1.00 95.81 377 ILE A O 1
ATOM 2987 N N . HIS A 1 378 ? 19.651 2.450 6.793 1.00 94.31 378 HIS A N 1
ATOM 2988 C CA . HIS A 1 378 ? 20.271 3.692 6.354 1.00 94.31 378 HIS A CA 1
ATOM 2989 C C . HIS A 1 378 ? 19.198 4.760 6.069 1.00 94.31 378 HIS A C 1
ATOM 2991 O O . HIS A 1 378 ? 18.408 4.654 5.132 1.00 94.31 378 HIS A O 1
ATOM 2997 N N . GLY A 1 379 ? 19.182 5.825 6.871 1.00 94.06 379 GLY A N 1
ATOM 2998 C CA . GLY A 1 379 ? 18.332 7.005 6.706 1.00 94.06 379 GLY A CA 1
ATOM 2999 C C . GLY A 1 379 ? 16.873 6.779 7.113 1.00 94.06 379 GLY A C 1
ATOM 3000 O O . GLY A 1 379 ? 16.376 7.414 8.034 1.00 94.06 379 GLY A O 1
ATOM 3001 N N . SER A 1 380 ? 16.163 5.903 6.415 1.00 94.50 380 SER A N 1
ATOM 3002 C CA . SER A 1 380 ? 14.791 5.443 6.704 1.00 94.50 380 SER A CA 1
ATOM 3003 C C . SER A 1 380 ? 14.519 4.194 5.869 1.00 94.50 380 SER A C 1
ATOM 3005 O O . SER A 1 380 ? 15.281 3.906 4.948 1.00 94.50 380 SER A O 1
ATOM 3007 N N . GLU A 1 381 ? 13.466 3.436 6.175 1.00 95.44 381 GLU A N 1
ATOM 3008 C CA . GLU A 1 381 ? 13.197 2.172 5.475 1.00 95.44 381 GLU A CA 1
ATOM 3009 C C . GLU A 1 381 ? 13.033 2.376 3.963 1.00 95.44 381 GLU A C 1
ATOM 3011 O O . GLU A 1 381 ? 13.610 1.628 3.174 1.00 95.44 381 GLU A O 1
ATOM 3016 N N . ASN A 1 382 ? 12.341 3.433 3.532 1.00 94.44 382 ASN A N 1
ATOM 3017 C CA . ASN A 1 382 ? 12.264 3.741 2.109 1.00 94.44 382 ASN A CA 1
ATOM 3018 C C . ASN A 1 382 ? 13.621 4.147 1.502 1.00 94.44 382 ASN A C 1
ATOM 3020 O O . ASN A 1 382 ? 13.903 3.766 0.369 1.00 94.44 382 ASN A O 1
ATOM 3024 N N . HIS A 1 383 ? 14.472 4.901 2.210 1.00 94.88 383 HIS A N 1
ATOM 3025 C CA . HIS A 1 383 ? 15.804 5.279 1.706 1.00 94.88 383 HIS A CA 1
ATOM 3026 C C . HIS A 1 383 ? 16.729 4.071 1.569 1.00 94.88 383 HIS A C 1
ATOM 3028 O O . HIS A 1 383 ? 17.367 3.915 0.531 1.00 94.88 383 HIS A O 1
ATOM 3034 N N . GLU A 1 384 ? 16.751 3.203 2.577 1.00 94.81 384 GLU A N 1
ATOM 3035 C CA . GLU A 1 384 ? 17.448 1.918 2.570 1.00 94.81 384 GLU A CA 1
ATOM 3036 C C . GLU A 1 384 ? 17.095 1.112 1.313 1.00 94.81 384 GLU A C 1
ATOM 3038 O O . GLU A 1 384 ? 17.978 0.705 0.554 1.00 94.81 384 GLU A O 1
ATOM 3043 N N . MET A 1 385 ? 15.794 0.963 1.042 1.00 95.94 385 MET A N 1
ATOM 3044 C CA . MET A 1 385 ? 15.320 0.250 -0.141 1.00 95.94 385 MET A CA 1
ATOM 3045 C C . MET A 1 385 ? 15.689 0.970 -1.439 1.00 95.94 385 MET A C 1
ATOM 3047 O O . MET A 1 385 ? 16.198 0.326 -2.353 1.00 95.94 385 MET A O 1
ATOM 3051 N N . MET A 1 386 ? 15.496 2.289 -1.527 1.00 95.69 386 MET A N 1
ATOM 3052 C CA . MET A 1 386 ? 15.818 3.069 -2.730 1.00 95.69 386 MET A CA 1
ATOM 3053 C C . MET A 1 386 ? 17.313 3.082 -3.057 1.00 95.69 386 MET A C 1
ATOM 3055 O O . MET A 1 386 ? 17.662 3.142 -4.229 1.00 95.69 386 MET A O 1
ATOM 3059 N N . HIS A 1 387 ? 18.202 3.036 -2.066 1.00 94.19 387 HIS A N 1
ATOM 3060 C CA . HIS A 1 387 ? 19.636 2.958 -2.329 1.00 94.19 387 HIS A CA 1
ATOM 3061 C C . HIS A 1 387 ? 20.019 1.569 -2.827 1.00 94.19 387 HIS A C 1
ATOM 3063 O O . HIS A 1 387 ? 20.513 1.406 -3.942 1.00 94.19 387 HIS A O 1
ATOM 3069 N N . TYR A 1 388 ? 19.808 0.551 -1.998 1.00 96.69 388 TYR A N 1
ATOM 3070 C CA . TYR A 1 388 ? 20.569 -0.681 -2.158 1.00 96.69 388 TYR A CA 1
ATOM 3071 C C . TYR A 1 388 ? 19.910 -1.709 -3.076 1.00 96.69 388 TYR A C 1
ATOM 3073 O O . TYR A 1 388 ? 20.618 -2.476 -3.729 1.00 96.69 388 TYR A O 1
ATOM 3081 N N . SER A 1 389 ? 18.584 -1.675 -3.234 1.00 97.88 389 SER A N 1
ATOM 3082 C CA . SER A 1 389 ? 17.914 -2.502 -4.247 1.00 97.88 389 SER A CA 1
ATOM 3083 C C . SER A 1 389 ? 18.284 -2.020 -5.651 1.00 97.88 389 SER A C 1
ATOM 3085 O O . SER A 1 389 ? 18.552 -2.819 -6.548 1.00 97.88 389 SER A O 1
ATOM 3087 N N . ASN A 1 390 ? 18.402 -0.700 -5.816 1.00 98.12 390 ASN A N 1
ATOM 3088 C CA . ASN A 1 390 ? 18.830 -0.089 -7.059 1.00 98.12 390 ASN A CA 1
ATOM 3089 C C . ASN A 1 390 ? 20.317 -0.328 -7.338 1.00 98.12 390 ASN A C 1
ATOM 3091 O O . ASN A 1 390 ? 20.666 -0.540 -8.496 1.00 98.12 390 ASN A O 1
ATOM 3095 N N . VAL A 1 391 ? 21.174 -0.371 -6.307 1.00 98.44 391 VAL A N 1
ATOM 3096 C CA . VAL A 1 391 ? 22.566 -0.839 -6.441 1.00 98.44 391 VAL A CA 1
ATOM 3097 C C . VAL A 1 391 ? 22.610 -2.281 -6.945 1.00 98.44 391 VAL A C 1
ATOM 3099 O O . VAL A 1 391 ? 23.335 -2.555 -7.896 1.00 98.44 391 VAL A O 1
ATOM 3102 N N . LEU A 1 392 ? 21.837 -3.199 -6.354 1.00 98.81 392 LEU A N 1
ATOM 3103 C CA . LEU A 1 392 ? 21.807 -4.602 -6.779 1.00 98.81 392 LEU A CA 1
ATOM 3104 C C . LEU A 1 392 ? 21.461 -4.735 -8.271 1.00 98.81 392 LEU A C 1
ATOM 3106 O O . LEU A 1 392 ? 22.169 -5.421 -9.010 1.00 98.81 392 LEU A O 1
ATOM 3110 N N . LEU A 1 393 ? 20.389 -4.069 -8.709 1.00 98.81 393 LEU A N 1
ATOM 3111 C CA . LEU A 1 393 ? 19.915 -4.129 -10.094 1.00 98.81 393 LEU A CA 1
ATOM 3112 C C . LEU A 1 393 ? 20.865 -3.421 -11.076 1.00 98.81 393 LEU A C 1
ATOM 3114 O O . LEU A 1 393 ? 21.079 -3.930 -12.175 1.00 98.81 393 LEU A O 1
ATOM 3118 N N . ALA A 1 394 ? 21.499 -2.319 -10.669 1.00 98.75 394 ALA A N 1
ATOM 3119 C CA . ALA A 1 394 ? 22.499 -1.627 -11.481 1.00 98.75 394 ALA A CA 1
ATOM 3120 C C . ALA A 1 394 ? 23.782 -2.460 -11.644 1.00 98.75 394 ALA A C 1
ATOM 3122 O O . ALA A 1 394 ? 24.299 -2.578 -12.752 1.00 98.75 394 ALA A O 1
ATOM 3123 N N . LEU A 1 395 ? 24.267 -3.106 -10.575 1.00 98.81 395 LEU A N 1
ATOM 3124 C CA . LEU A 1 395 ? 25.401 -4.036 -10.649 1.00 98.81 395 LEU A CA 1
ATOM 3125 C C . LEU A 1 395 ? 25.088 -5.212 -11.583 1.00 98.81 395 LEU A C 1
ATOM 3127 O O . LEU A 1 395 ? 25.915 -5.562 -12.421 1.00 98.81 395 LEU A O 1
ATOM 3131 N N . GLN A 1 396 ? 23.886 -5.790 -11.474 1.00 98.31 396 GLN A N 1
ATOM 3132 C CA . GLN A 1 396 ? 23.416 -6.846 -12.375 1.00 98.31 396 GLN A CA 1
ATOM 3133 C C . GLN A 1 396 ? 23.415 -6.385 -13.839 1.00 98.31 396 GLN A C 1
ATOM 3135 O O . GLN A 1 396 ? 23.807 -7.145 -14.719 1.00 98.31 396 GLN A O 1
ATOM 3140 N N . ALA A 1 397 ? 22.979 -5.152 -14.101 1.00 98.25 397 ALA A N 1
ATOM 3141 C CA . ALA A 1 397 ? 22.901 -4.597 -15.446 1.00 98.25 397 ALA A CA 1
ATOM 3142 C C . ALA A 1 397 ? 24.274 -4.465 -16.130 1.00 98.25 397 ALA A C 1
ATOM 3144 O O . ALA A 1 397 ? 24.365 -4.673 -17.341 1.00 98.25 397 ALA A O 1
ATOM 3145 N N . ILE A 1 398 ? 25.330 -4.144 -15.371 1.00 98.31 398 ILE A N 1
ATOM 3146 C CA . ILE A 1 398 ? 26.649 -3.817 -15.938 1.00 98.31 398 ILE A CA 1
ATOM 3147 C C . ILE A 1 398 ? 27.723 -4.901 -15.750 1.00 98.31 398 ILE A C 1
ATOM 3149 O O . ILE A 1 398 ? 28.731 -4.860 -16.450 1.00 98.31 398 ILE A O 1
ATOM 3153 N N . LYS A 1 399 ? 27.542 -5.881 -14.849 1.00 97.81 399 LYS A N 1
ATOM 3154 C CA . LYS A 1 399 ? 28.595 -6.866 -14.507 1.00 97.81 399 LYS A CA 1
ATOM 3155 C C . LYS A 1 399 ? 29.125 -7.681 -15.690 1.00 97.81 399 LYS A C 1
ATOM 3157 O O . LYS A 1 399 ? 30.302 -8.012 -15.694 1.00 97.81 399 LYS A O 1
ATOM 3162 N N . ASP A 1 400 ? 28.285 -7.955 -16.689 1.00 95.94 400 ASP A N 1
ATOM 3163 C CA . ASP A 1 400 ? 28.636 -8.763 -17.871 1.00 95.94 400 ASP A CA 1
ATOM 3164 C C . ASP A 1 400 ? 28.822 -7.902 -19.134 1.00 95.94 400 ASP A C 1
ATOM 3166 O O . ASP A 1 400 ? 28.833 -8.402 -20.265 1.00 95.94 400 ASP A O 1
ATOM 3170 N N . ARG A 1 401 ? 28.891 -6.575 -18.972 1.00 96.94 401 ARG A N 1
ATOM 3171 C CA . ARG A 1 401 ? 29.082 -5.645 -20.086 1.00 96.94 401 ARG A CA 1
ATOM 3172 C C . ARG A 1 401 ? 30.569 -5.540 -20.408 1.00 96.94 401 ARG A C 1
ATOM 3174 O O . ARG A 1 401 ? 31.337 -5.216 -19.504 1.00 96.94 401 ARG A O 1
ATOM 3181 N N . PRO A 1 402 ? 30.990 -5.698 -21.678 1.00 96.00 402 PRO A N 1
ATOM 3182 C CA . PRO A 1 402 ? 32.405 -5.613 -22.048 1.00 96.00 402 PRO A CA 1
ATOM 3183 C C . PRO A 1 402 ? 33.096 -4.326 -21.579 1.00 96.00 402 PRO A C 1
ATOM 3185 O O . PRO A 1 402 ? 34.263 -4.351 -21.208 1.00 96.00 402 PRO A O 1
ATOM 3188 N N . ALA A 1 403 ? 32.368 -3.205 -21.535 1.00 96.44 403 ALA A N 1
ATOM 3189 C CA . ALA A 1 403 ? 32.901 -1.926 -21.077 1.00 96.44 403 ALA A CA 1
ATOM 3190 C C . ALA A 1 403 ? 33.181 -1.860 -19.560 1.00 96.44 403 ALA A C 1
ATOM 3192 O O . ALA A 1 403 ? 33.951 -0.993 -19.139 1.00 96.44 403 ALA A O 1
ATOM 3193 N N . TYR A 1 404 ? 32.581 -2.742 -18.746 1.00 97.81 404 TYR A N 1
ATOM 3194 C CA . TYR A 1 404 ? 32.579 -2.654 -17.277 1.00 97.81 404 TYR A CA 1
ATOM 3195 C C . TYR A 1 404 ? 33.036 -3.928 -16.551 1.00 97.81 404 TYR A C 1
ATOM 3197 O O . TYR A 1 404 ? 33.540 -3.810 -15.440 1.00 97.81 404 TYR A O 1
ATOM 3205 N N . GLN A 1 405 ? 32.904 -5.117 -17.148 1.00 95.19 405 GLN A N 1
ATOM 3206 C CA . GLN A 1 405 ? 33.118 -6.421 -16.494 1.00 95.19 405 GLN A CA 1
ATOM 3207 C C . GLN A 1 405 ? 34.486 -6.568 -15.794 1.00 95.19 405 GLN A C 1
ATOM 3209 O O . GLN A 1 405 ? 34.579 -7.187 -14.735 1.00 95.19 405 GLN A O 1
ATOM 3214 N N . ASP A 1 406 ? 35.532 -5.947 -16.349 1.00 96.62 406 ASP A N 1
ATOM 3215 C CA . ASP A 1 406 ? 36.906 -6.007 -15.833 1.00 96.62 406 ASP A CA 1
ATOM 3216 C C . ASP A 1 406 ? 37.263 -4.817 -14.920 1.00 96.62 406 ASP A C 1
ATOM 3218 O O . ASP A 1 406 ? 38.347 -4.775 -14.331 1.00 96.62 406 ASP A O 1
ATOM 3222 N N . ARG A 1 407 ? 36.359 -3.837 -14.768 1.00 97.94 407 ARG A N 1
ATOM 3223 C CA . ARG A 1 407 ? 36.566 -2.689 -13.877 1.00 97.94 407 ARG A CA 1
ATOM 3224 C C . ARG A 1 407 ? 36.416 -3.098 -12.410 1.00 97.94 407 ARG A C 1
ATOM 3226 O O . ARG A 1 407 ? 35.715 -4.049 -12.058 1.00 97.94 407 ARG A O 1
ATOM 3233 N N . LYS A 1 408 ? 37.061 -2.330 -11.531 1.00 98.00 408 LYS A N 1
ATOM 3234 C CA . LYS A 1 408 ? 36.973 -2.484 -10.074 1.00 98.00 408 LYS A CA 1
ATOM 3235 C C . LYS A 1 408 ? 36.239 -1.304 -9.455 1.00 98.00 408 LYS A C 1
ATOM 3237 O O . LYS A 1 408 ? 36.439 -0.167 -9.877 1.00 98.00 408 LYS A O 1
ATOM 3242 N N . LEU A 1 409 ? 35.402 -1.586 -8.462 1.00 97.94 409 LEU A N 1
ATOM 3243 C CA . LEU A 1 409 ? 34.777 -0.559 -7.633 1.00 97.94 409 LEU A CA 1
ATOM 3244 C C . LEU A 1 409 ? 35.824 0.093 -6.712 1.00 97.94 409 LEU A C 1
ATOM 3246 O O . LEU A 1 409 ? 36.922 -0.451 -6.564 1.00 97.94 409 LEU A O 1
ATOM 3250 N N . PRO A 1 410 ? 35.522 1.248 -6.084 1.00 96.50 410 PRO A N 1
ATOM 3251 C CA . PRO A 1 410 ? 36.515 2.013 -5.321 1.00 96.50 410 PRO A CA 1
ATOM 3252 C C . PRO A 1 410 ? 37.209 1.259 -4.177 1.00 96.50 410 PRO A C 1
ATOM 3254 O O . PRO A 1 410 ? 38.285 1.664 -3.749 1.00 96.50 410 PRO A O 1
ATOM 3257 N N . ASP A 1 411 ? 36.632 0.161 -3.684 1.00 96.00 411 ASP A N 1
ATOM 3258 C CA . ASP A 1 411 ? 37.233 -0.690 -2.651 1.00 96.00 411 ASP A CA 1
ATOM 3259 C C . ASP A 1 411 ? 38.144 -1.808 -3.212 1.00 96.00 411 ASP A C 1
ATOM 3261 O O . ASP A 1 411 ? 38.613 -2.665 -2.459 1.00 96.00 411 ASP A O 1
ATOM 3265 N N . GLY A 1 412 ? 38.381 -1.814 -4.529 1.00 97.88 412 GLY A N 1
ATOM 3266 C CA . GLY A 1 412 ? 39.231 -2.763 -5.247 1.00 97.88 412 GLY A CA 1
ATOM 3267 C C . GLY A 1 412 ? 38.541 -4.060 -5.683 1.00 97.88 412 GLY A C 1
ATOM 3268 O O . GLY A 1 412 ? 39.164 -4.865 -6.382 1.00 97.88 412 GLY A O 1
ATOM 3269 N N . ARG A 1 413 ? 37.272 -4.286 -5.316 1.00 98.25 413 ARG A N 1
ATOM 3270 C CA . ARG A 1 413 ? 36.526 -5.501 -5.684 1.00 98.25 413 ARG A CA 1
ATOM 3271 C C . ARG A 1 413 ? 35.882 -5.397 -7.059 1.00 98.25 413 ARG A C 1
ATOM 3273 O O . ARG A 1 413 ? 35.669 -4.319 -7.609 1.00 98.25 413 ARG A O 1
ATOM 3280 N N . SER A 1 414 ? 35.593 -6.554 -7.643 1.00 98.19 414 SER A N 1
ATOM 3281 C CA . SER A 1 414 ? 34.832 -6.656 -8.888 1.00 98.19 414 SER A CA 1
ATOM 3282 C C . SER A 1 414 ? 33.352 -6.323 -8.686 1.00 98.19 414 SER A C 1
ATOM 3284 O O . SER A 1 414 ? 32.792 -6.451 -7.593 1.00 98.19 414 SER A O 1
ATOM 3286 N N . ILE A 1 415 ? 32.692 -5.964 -9.788 1.00 98.44 415 ILE A N 1
ATOM 3287 C CA . ILE A 1 415 ? 31.239 -5.758 -9.843 1.00 98.44 415 ILE A CA 1
ATOM 3288 C C . ILE A 1 415 ? 30.502 -7.035 -9.410 1.00 98.44 415 ILE A C 1
ATOM 3290 O O . ILE A 1 415 ? 29.549 -6.971 -8.632 1.00 98.44 415 ILE A O 1
ATOM 3294 N N . THR A 1 416 ? 30.987 -8.201 -9.847 1.00 98.38 416 THR A N 1
ATOM 3295 C CA . THR A 1 416 ? 30.428 -9.515 -9.502 1.00 98.38 416 THR A CA 1
ATOM 3296 C C . THR A 1 416 ? 30.470 -9.794 -8.000 1.00 98.38 416 THR A C 1
ATOM 3298 O O . THR A 1 416 ? 29.475 -10.266 -7.453 1.00 98.38 416 THR A O 1
ATOM 3301 N N . GLU A 1 417 ? 31.563 -9.462 -7.308 1.00 98.56 417 GLU A N 1
ATOM 3302 C CA . GLU A 1 417 ? 31.661 -9.631 -5.848 1.00 98.56 417 GLU A CA 1
ATOM 3303 C C . GLU A 1 417 ? 30.639 -8.757 -5.105 1.00 98.56 417 GLU A C 1
ATOM 3305 O O . GLU A 1 417 ? 29.953 -9.237 -4.200 1.00 98.56 417 GLU A O 1
ATOM 3310 N N . HIS A 1 418 ? 30.473 -7.493 -5.509 1.00 98.62 418 HIS A N 1
ATOM 3311 C CA . HIS A 1 418 ? 29.447 -6.623 -4.923 1.00 98.62 418 HIS A CA 1
ATOM 3312 C C . HIS A 1 418 ? 28.031 -7.114 -5.221 1.00 98.62 418 HIS A C 1
ATOM 3314 O O . HIS A 1 418 ? 27.178 -7.106 -4.332 1.00 98.62 418 HIS A O 1
ATOM 3320 N N . TYR A 1 419 ? 27.773 -7.550 -6.455 1.00 98.75 419 TYR A N 1
ATOM 3321 C CA . TYR A 1 419 ? 26.483 -8.107 -6.847 1.00 98.75 419 TYR A CA 1
ATOM 3322 C C . TYR A 1 419 ? 26.135 -9.329 -5.985 1.00 98.75 419 TYR A C 1
ATOM 3324 O O . TYR A 1 419 ? 25.042 -9.400 -5.426 1.00 98.75 419 TYR A O 1
ATOM 3332 N N . GLN A 1 420 ? 27.081 -10.254 -5.802 1.00 98.69 420 GLN A N 1
ATOM 3333 C CA . GLN A 1 420 ? 26.894 -11.440 -4.965 1.00 98.69 420 GLN A CA 1
ATOM 3334 C C . GLN A 1 420 ? 26.618 -11.081 -3.501 1.00 98.69 420 GLN A C 1
ATOM 3336 O O . GLN A 1 420 ? 25.720 -11.672 -2.895 1.00 98.69 420 GLN A O 1
ATOM 3341 N N . ALA A 1 421 ? 27.330 -10.095 -2.946 1.00 98.75 421 ALA A N 1
ATOM 3342 C CA . ALA A 1 421 ? 27.114 -9.633 -1.577 1.00 98.75 421 ALA A CA 1
ATOM 3343 C C . ALA A 1 421 ? 25.705 -9.047 -1.383 1.00 98.75 421 ALA A C 1
ATOM 3345 O O . ALA A 1 421 ? 24.985 -9.462 -0.474 1.00 98.75 421 ALA A O 1
ATOM 3346 N N . TRP A 1 422 ? 25.262 -8.151 -2.271 1.00 98.69 422 TRP A N 1
ATOM 3347 C CA . TRP A 1 422 ? 23.914 -7.576 -2.204 1.00 98.69 422 TRP A CA 1
ATOM 3348 C C . TRP A 1 422 ? 22.809 -8.599 -2.478 1.00 98.69 422 TRP A C 1
ATOM 3350 O O . TRP A 1 422 ? 21.764 -8.577 -1.827 1.00 98.69 422 TRP A O 1
ATOM 3360 N N . ASN A 1 423 ? 23.040 -9.537 -3.393 1.00 98.75 423 ASN A N 1
ATOM 3361 C CA . ASN A 1 423 ? 22.103 -10.620 -3.665 1.00 98.75 423 ASN A CA 1
ATOM 3362 C C . ASN A 1 423 ? 21.939 -11.533 -2.434 1.00 98.75 423 ASN A C 1
ATOM 3364 O O . ASN A 1 423 ? 20.823 -11.910 -2.071 1.00 98.75 423 ASN A O 1
ATOM 3368 N N . ALA A 1 424 ? 23.035 -11.852 -1.736 1.00 98.62 424 ALA A N 1
ATOM 3369 C CA . ALA A 1 424 ? 22.987 -12.575 -0.466 1.00 98.62 424 ALA A CA 1
ATOM 3370 C C . ALA A 1 424 ? 22.275 -11.765 0.631 1.00 98.62 424 ALA A C 1
ATOM 3372 O O . ALA A 1 424 ? 21.429 -12.317 1.341 1.00 98.62 424 ALA A O 1
ATOM 3373 N N . TYR A 1 425 ? 22.560 -10.460 0.728 1.00 98.69 425 TYR A N 1
ATOM 3374 C CA . TYR A 1 425 ? 21.907 -9.542 1.663 1.00 98.69 425 TYR A CA 1
ATOM 3375 C C . TYR A 1 425 ? 20.389 -9.568 1.509 1.00 98.69 425 TYR A C 1
ATOM 3377 O O . TYR A 1 425 ? 19.683 -9.828 2.480 1.00 98.69 425 TYR A O 1
ATOM 3385 N N . TYR A 1 426 ? 19.871 -9.378 0.294 1.00 98.56 426 TYR A N 1
ATOM 3386 C CA . TYR A 1 426 ? 18.428 -9.320 0.077 1.00 98.56 426 TYR A CA 1
ATOM 3387 C C . TYR A 1 426 ? 17.734 -10.679 0.205 1.00 98.56 426 TYR A C 1
ATOM 3389 O O . TYR A 1 426 ? 16.610 -10.748 0.704 1.00 98.56 426 TYR A O 1
ATOM 3397 N N . LYS A 1 427 ? 18.415 -11.783 -0.125 1.00 98.25 427 LYS A N 1
ATOM 3398 C CA . LYS A 1 427 ? 17.902 -13.122 0.199 1.00 98.25 427 LYS A CA 1
ATOM 3399 C C . LYS A 1 427 ? 17.772 -13.332 1.705 1.00 98.25 427 LYS A C 1
ATOM 3401 O O . LYS A 1 427 ? 16.797 -13.951 2.122 1.00 98.25 427 LYS A O 1
ATOM 3406 N N . ARG A 1 428 ? 18.719 -12.832 2.511 1.00 97.88 428 ARG A N 1
ATOM 3407 C CA . ARG A 1 428 ? 18.652 -12.867 3.982 1.00 97.88 428 ARG A CA 1
ATOM 3408 C C . ARG A 1 428 ? 17.592 -11.907 4.520 1.00 97.88 428 ARG A C 1
ATOM 3410 O O . ARG A 1 428 ? 16.850 -12.302 5.411 1.00 97.88 428 ARG A O 1
ATOM 3417 N N . TYR A 1 429 ? 17.485 -10.707 3.951 1.00 98.00 429 TYR A N 1
ATOM 3418 C CA . TYR A 1 429 ? 16.474 -9.703 4.287 1.00 98.00 429 TYR A CA 1
ATOM 3419 C C . TYR A 1 429 ? 15.064 -10.300 4.244 1.00 98.00 429 TYR A C 1
ATOM 3421 O O . TYR A 1 429 ? 14.338 -10.192 5.227 1.00 98.00 429 TYR A O 1
ATOM 3429 N N . CYS A 1 430 ? 14.699 -11.005 3.165 1.00 98.12 430 CYS A N 1
ATOM 3430 C CA . CYS A 1 430 ? 13.388 -11.651 3.060 1.00 98.12 430 CYS A CA 1
ATOM 3431 C C . CYS A 1 430 ? 13.122 -12.618 4.224 1.00 98.12 430 CYS A C 1
ATOM 3433 O O . CYS A 1 430 ? 12.085 -12.514 4.875 1.00 98.12 430 CYS A O 1
ATOM 3435 N N . VAL A 1 431 ? 14.070 -13.519 4.517 1.00 97.44 431 VAL A N 1
ATOM 3436 C CA . VAL A 1 431 ? 13.931 -14.501 5.609 1.00 97.44 431 VAL A CA 1
ATOM 3437 C C . VAL A 1 431 ? 13.756 -13.807 6.953 1.00 97.44 431 VAL A C 1
ATOM 3439 O O . VAL A 1 431 ? 12.874 -14.163 7.725 1.00 97.44 431 VAL A O 1
ATOM 3442 N N . GLU A 1 432 ? 14.578 -12.800 7.226 1.00 97.56 432 GLU A N 1
ATOM 3443 C CA . GLU A 1 432 ? 14.547 -12.075 8.493 1.00 97.56 432 GLU A CA 1
ATOM 3444 C C . GLU A 1 432 ? 13.222 -11.343 8.700 1.00 97.56 432 GLU A C 1
ATOM 3446 O O . GLU A 1 432 ? 12.639 -11.421 9.781 1.00 97.56 432 GLU A O 1
ATOM 3451 N N . ARG A 1 433 ? 12.689 -10.700 7.655 1.00 96.56 433 ARG A N 1
ATOM 3452 C CA . ARG A 1 433 ? 11.387 -10.029 7.738 1.00 96.56 433 ARG A CA 1
ATOM 3453 C C . ARG A 1 433 ? 10.238 -11.004 8.014 1.00 96.56 433 ARG A C 1
ATOM 3455 O O . ARG A 1 433 ? 9.366 -10.697 8.822 1.00 96.56 433 ARG A O 1
ATOM 3462 N N . ALA A 1 434 ? 10.272 -12.206 7.442 1.00 96.44 434 ALA A N 1
ATOM 3463 C CA . ALA A 1 434 ? 9.302 -13.257 7.764 1.00 96.44 434 ALA A CA 1
ATOM 3464 C C . ALA A 1 434 ? 9.476 -13.876 9.158 1.00 96.44 434 ALA A C 1
ATOM 3466 O O . ALA A 1 434 ? 8.535 -14.476 9.666 1.00 96.44 434 ALA A O 1
ATOM 3467 N N . LYS A 1 435 ? 10.660 -13.775 9.770 1.00 97.00 435 LYS A N 1
ATOM 3468 C CA . LYS A 1 435 ? 10.924 -14.334 11.103 1.00 97.00 435 LYS A CA 1
ATOM 3469 C C . LYS A 1 435 ? 10.562 -13.387 12.238 1.00 97.00 435 LYS A C 1
ATOM 3471 O O . LYS A 1 435 ? 10.096 -13.859 13.274 1.00 97.00 435 LYS A O 1
ATOM 3476 N N . HIS A 1 436 ? 10.754 -12.083 12.044 1.00 96.06 436 HIS A N 1
ATOM 3477 C CA . HIS A 1 436 ? 10.722 -11.125 13.155 1.00 96.06 436 HIS A CA 1
ATOM 3478 C C . HIS A 1 436 ? 9.757 -9.948 12.961 1.00 96.06 436 HIS A C 1
ATOM 3480 O O . HIS A 1 436 ? 9.331 -9.346 13.945 1.00 96.06 436 HIS A O 1
ATOM 3486 N N . GLY A 1 437 ? 9.385 -9.611 11.721 1.00 92.19 437 GLY A N 1
ATOM 3487 C CA . GLY A 1 437 ? 8.476 -8.499 11.421 1.00 92.19 437 GLY A CA 1
ATOM 3488 C C . GLY A 1 437 ? 8.737 -7.875 10.050 1.00 92.19 437 GLY A C 1
ATOM 3489 O O . GLY A 1 437 ? 9.869 -7.856 9.583 1.00 92.19 437 GLY A O 1
ATOM 3490 N N . LEU A 1 438 ? 7.692 -7.356 9.399 1.00 93.25 438 LEU A N 1
ATOM 3491 C CA . LEU A 1 438 ? 7.750 -6.960 7.982 1.00 93.25 438 LEU A CA 1
ATOM 3492 C C . LEU A 1 438 ? 8.291 -5.546 7.751 1.00 93.25 438 LEU A C 1
ATOM 3494 O O . LEU A 1 438 ? 9.389 -5.377 7.230 1.00 93.25 438 LEU A O 1
ATOM 3498 N N . LEU A 1 439 ? 7.496 -4.535 8.097 1.00 93.06 439 LEU A N 1
ATOM 3499 C CA . LEU A 1 439 ? 7.782 -3.130 7.816 1.00 93.06 439 LEU A CA 1
ATOM 3500 C C . LEU A 1 439 ? 8.111 -2.396 9.110 1.00 93.06 439 LEU A C 1
ATOM 3502 O O . LEU A 1 439 ? 7.395 -2.545 10.103 1.00 93.06 439 LEU A O 1
ATOM 3506 N N . ILE A 1 440 ? 9.150 -1.566 9.077 1.00 95.06 440 ILE A N 1
ATOM 3507 C CA . ILE A 1 440 ? 9.454 -0.621 10.153 1.00 95.06 440 ILE A CA 1
ATOM 3508 C C . ILE A 1 440 ? 8.608 0.642 9.997 1.00 95.06 440 ILE A C 1
ATOM 3510 O O . ILE A 1 440 ? 8.038 1.127 10.968 1.00 95.06 440 ILE A O 1
ATOM 3514 N N . GLU A 1 441 ? 8.459 1.167 8.778 1.00 94.38 441 GLU A N 1
ATOM 3515 C CA . GLU A 1 441 ? 7.536 2.266 8.481 1.00 94.38 441 GLU A CA 1
ATOM 3516 C C . GLU A 1 441 ? 6.121 1.715 8.223 1.00 94.38 441 GLU A C 1
ATOM 3518 O O . GLU A 1 441 ? 5.583 1.807 7.115 1.00 94.38 441 GLU A O 1
ATOM 3523 N N . ILE A 1 442 ? 5.529 1.129 9.272 1.00 95.25 442 ILE A N 1
ATOM 3524 C CA . ILE A 1 442 ? 4.289 0.332 9.248 1.00 95.25 442 ILE A CA 1
ATOM 3525 C C . ILE A 1 442 ? 3.163 1.049 8.503 1.00 95.25 442 ILE A C 1
ATOM 3527 O O . ILE A 1 442 ? 2.606 2.039 8.987 1.00 95.25 442 ILE A O 1
ATOM 3531 N N . PHE A 1 443 ? 2.846 0.519 7.317 1.00 95.12 443 PHE A N 1
ATOM 3532 C CA . PHE A 1 443 ? 1.832 1.016 6.384 1.00 95.12 443 PHE A CA 1
ATOM 3533 C C . PHE A 1 443 ? 1.805 2.548 6.253 1.00 95.12 443 PHE A C 1
ATOM 3535 O O . PHE A 1 443 ? 0.745 3.171 6.170 1.00 95.12 443 PHE A O 1
ATOM 3542 N N . SER A 1 444 ? 2.979 3.178 6.226 1.00 94.19 444 SER A N 1
ATOM 3543 C CA . SER A 1 444 ? 3.103 4.629 6.084 1.00 94.19 444 SER A CA 1
ATOM 3544 C C . SER A 1 444 ? 2.840 5.104 4.649 1.00 94.19 444 SER A C 1
ATOM 3546 O O . SER A 1 444 ? 2.858 4.320 3.694 1.00 94.19 444 SER A O 1
ATOM 3548 N N . GLY A 1 445 ? 2.705 6.422 4.469 1.00 91.81 445 GLY A N 1
ATOM 3549 C CA . GLY A 1 445 ? 2.664 7.064 3.149 1.00 91.81 445 GLY A CA 1
ATOM 3550 C C . GLY A 1 445 ? 3.950 6.910 2.316 1.00 91.81 445 GLY A C 1
ATOM 3551 O O . GLY A 1 445 ? 3.965 7.315 1.147 1.00 91.81 445 GLY A O 1
ATOM 3552 N N . TYR A 1 446 ? 5.023 6.357 2.899 1.00 93.31 446 TYR A N 1
ATOM 3553 C CA . TYR A 1 446 ? 6.279 6.023 2.223 1.00 93.31 446 TYR A CA 1
ATOM 3554 C C . TYR A 1 446 ? 6.271 4.633 1.582 1.00 93.31 446 TYR A C 1
ATOM 3556 O O . TYR A 1 446 ? 7.162 4.343 0.787 1.00 93.31 446 TYR A O 1
ATOM 3564 N N . GLY A 1 447 ? 5.235 3.813 1.811 1.00 94.12 447 GLY A N 1
ATOM 3565 C CA . GLY A 1 447 ? 5.065 2.527 1.122 1.00 94.12 447 GLY A CA 1
ATOM 3566 C C . GLY A 1 447 ? 5.125 2.652 -0.407 1.00 94.12 447 GLY A C 1
ATOM 3567 O O . GLY A 1 447 ? 5.660 1.769 -1.071 1.00 94.12 447 GLY A O 1
ATOM 3568 N N . LYS A 1 448 ? 4.712 3.805 -0.960 1.00 93.00 448 LYS A N 1
ATOM 3569 C CA . LYS A 1 448 ? 4.859 4.140 -2.390 1.00 93.00 448 LYS A CA 1
ATOM 3570 C C . LYS A 1 448 ? 6.307 4.173 -2.892 1.00 93.00 448 LYS A C 1
ATOM 3572 O O . LYS A 1 448 ? 6.523 4.157 -4.093 1.00 93.00 448 LYS A O 1
ATOM 3577 N N . TYR A 1 449 ? 7.290 4.258 -2.003 1.00 95.12 449 TYR A N 1
ATOM 3578 C CA . TYR A 1 449 ? 8.709 4.225 -2.339 1.00 95.12 449 TYR A CA 1
ATOM 3579 C C . TYR A 1 449 ? 9.359 2.894 -1.967 1.00 95.12 449 TYR A C 1
ATOM 3581 O O . TYR A 1 449 ? 10.297 2.498 -2.639 1.00 95.12 449 TYR A O 1
ATOM 3589 N N . THR A 1 450 ? 8.879 2.207 -0.932 1.00 96.12 450 THR A N 1
ATOM 3590 C CA . THR A 1 450 ? 9.420 0.909 -0.498 1.00 96.12 450 THR A CA 1
ATOM 3591 C C . THR A 1 450 ? 8.922 -0.230 -1.390 1.00 96.12 450 THR A C 1
ATOM 3593 O O . THR A 1 450 ? 9.715 -1.023 -1.890 1.00 96.12 450 THR A O 1
ATOM 3596 N N . MET A 1 451 ? 7.610 -0.294 -1.641 1.00 97.44 451 MET A N 1
ATOM 3597 C CA . MET A 1 451 ? 6.994 -1.406 -2.370 1.00 97.44 451 MET A CA 1
ATOM 3598 C C . MET A 1 451 ? 7.508 -1.559 -3.807 1.00 97.44 451 MET A C 1
ATOM 3600 O O . MET A 1 451 ? 7.825 -2.687 -4.185 1.00 97.44 451 MET A O 1
ATOM 3604 N N . PRO A 1 452 ? 7.661 -0.489 -4.617 1.00 97.12 452 PRO A N 1
ATOM 3605 C CA . PRO A 1 452 ? 8.177 -0.622 -5.982 1.00 97.12 452 PRO A CA 1
ATOM 3606 C C . PRO A 1 452 ? 9.566 -1.248 -6.069 1.00 97.12 452 PRO A C 1
ATOM 3608 O O . PRO A 1 452 ? 9.863 -1.917 -7.052 1.00 97.12 452 PRO A O 1
ATOM 3611 N N . GLU A 1 453 ? 10.405 -1.070 -5.047 1.00 98.12 453 GLU A N 1
ATOM 3612 C CA . GLU A 1 453 ? 11.729 -1.696 -5.010 1.00 98.12 453 GLU A CA 1
ATOM 3613 C C . GLU A 1 453 ? 11.627 -3.215 -4.841 1.00 98.12 453 GLU A C 1
ATOM 3615 O O . GLU A 1 453 ? 12.333 -3.967 -5.513 1.00 98.12 453 GLU A O 1
ATOM 3620 N N . LEU A 1 454 ? 10.692 -3.680 -4.004 1.00 98.50 454 LEU A N 1
ATOM 3621 C CA . LEU A 1 454 ? 10.399 -5.107 -3.854 1.00 98.50 454 LEU A CA 1
ATOM 3622 C C . LEU A 1 454 ? 9.854 -5.697 -5.160 1.00 98.50 454 LEU A C 1
ATOM 3624 O O . LEU A 1 454 ? 10.327 -6.745 -5.597 1.00 98.50 454 LEU A O 1
ATOM 3628 N N . PHE A 1 455 ? 8.914 -5.005 -5.816 1.00 98.56 455 PHE A N 1
ATOM 3629 C CA . PHE A 1 455 ? 8.382 -5.418 -7.120 1.00 98.56 455 PHE A CA 1
ATOM 3630 C C . PHE A 1 455 ? 9.470 -5.474 -8.192 1.00 98.56 455 PHE A C 1
ATOM 3632 O O . PHE A 1 455 ? 9.531 -6.436 -8.950 1.00 98.56 455 PHE A O 1
ATOM 3639 N N . ASN A 1 456 ? 10.364 -4.485 -8.241 1.00 98.44 456 ASN A N 1
ATOM 3640 C CA . ASN A 1 456 ? 11.490 -4.493 -9.169 1.00 98.44 456 ASN A CA 1
ATOM 3641 C C . ASN A 1 456 ? 12.437 -5.668 -8.912 1.00 98.44 456 ASN A C 1
ATOM 3643 O O . ASN A 1 456 ? 12.837 -6.325 -9.866 1.00 98.44 456 ASN A O 1
ATOM 3647 N N . MET A 1 457 ? 12.778 -5.988 -7.661 1.00 98.62 457 MET A N 1
ATOM 3648 C CA . MET A 1 457 ? 13.609 -7.167 -7.381 1.00 98.62 457 MET A CA 1
ATOM 3649 C C . MET A 1 457 ? 12.880 -8.480 -7.698 1.00 98.62 457 MET A C 1
ATOM 3651 O O . MET A 1 457 ? 13.494 -9.389 -8.254 1.00 98.62 457 MET A O 1
ATOM 3655 N N . HIS A 1 458 ? 11.578 -8.576 -7.410 1.00 98.38 458 HIS A N 1
ATOM 3656 C CA . HIS A 1 458 ? 10.759 -9.727 -7.794 1.00 98.38 458 HIS A CA 1
ATOM 3657 C C . HIS A 1 458 ? 10.721 -9.924 -9.314 1.00 98.38 458 HIS A C 1
ATOM 3659 O O . HIS A 1 458 ? 10.943 -11.031 -9.797 1.00 98.38 458 HIS A O 1
ATOM 3665 N N . ASP A 1 459 ? 10.474 -8.853 -10.065 1.00 97.19 459 ASP A N 1
ATOM 3666 C CA . ASP A 1 459 ? 10.326 -8.914 -11.513 1.00 97.19 459 ASP A CA 1
ATOM 3667 C C . ASP A 1 459 ? 11.675 -9.061 -12.219 1.00 97.19 459 ASP A C 1
ATOM 3669 O O . ASP A 1 459 ? 11.777 -9.826 -13.171 1.00 97.19 459 ASP A O 1
ATOM 3673 N N . LEU A 1 460 ? 12.704 -8.310 -11.812 1.00 98.06 460 LEU A N 1
ATOM 3674 C CA . LEU A 1 460 ? 13.873 -7.997 -12.648 1.00 98.06 460 LEU A CA 1
ATOM 3675 C C . LEU A 1 460 ? 15.175 -8.670 -12.200 1.00 98.06 460 LEU A C 1
ATOM 3677 O O . LEU A 1 460 ? 16.102 -8.753 -13.008 1.00 98.06 460 LEU A O 1
ATOM 3681 N N . ALA A 1 461 ? 15.266 -9.183 -10.967 1.00 97.94 461 ALA A N 1
ATOM 3682 C CA . ALA A 1 461 ? 16.483 -9.864 -10.522 1.00 97.94 461 ALA A CA 1
ATOM 3683 C C . ALA A 1 461 ? 16.787 -11.087 -11.409 1.00 97.94 461 ALA A C 1
ATOM 3685 O O . ALA A 1 461 ? 15.870 -11.790 -11.857 1.00 97.94 461 ALA A O 1
ATOM 3686 N N . GLU A 1 462 ? 18.062 -11.362 -11.679 1.00 96.25 462 GLU A N 1
ATOM 3687 C CA . GLU A 1 462 ? 18.498 -12.544 -12.435 1.00 96.25 462 GLU A CA 1
ATOM 3688 C C . GLU A 1 462 ? 18.451 -13.814 -11.568 1.00 96.25 462 GLU A C 1
ATOM 3690 O O . GLU A 1 462 ? 18.078 -14.874 -12.075 1.00 96.25 462 GLU A O 1
ATOM 3695 N N . ASP A 1 463 ? 18.702 -13.698 -10.256 1.00 97.75 463 ASP A N 1
ATOM 3696 C CA . ASP A 1 463 ? 18.653 -14.814 -9.305 1.00 97.75 463 ASP A CA 1
ATOM 3697 C C . ASP A 1 463 ? 17.187 -15.260 -9.073 1.00 97.75 463 ASP A C 1
ATOM 3699 O O . ASP A 1 463 ? 16.377 -14.491 -8.539 1.00 97.75 463 ASP A O 1
ATOM 3703 N N . PRO A 1 464 ? 16.804 -16.492 -9.467 1.00 96.19 464 PRO A N 1
ATOM 3704 C CA . PRO A 1 464 ? 15.442 -16.997 -9.291 1.00 96.19 464 PRO A CA 1
ATOM 3705 C C . PRO A 1 464 ? 15.031 -17.164 -7.823 1.00 96.19 464 PRO A C 1
ATOM 3707 O O . PRO A 1 464 ? 13.853 -16.990 -7.506 1.00 96.19 464 PRO A O 1
ATOM 3710 N N . VAL A 1 465 ? 15.974 -17.467 -6.926 1.00 96.75 465 VAL A N 1
ATOM 3711 C CA . VAL A 1 465 ? 15.708 -17.600 -5.488 1.00 96.75 465 VAL A CA 1
ATOM 3712 C C . VAL A 1 465 ? 15.343 -16.239 -4.914 1.00 96.75 465 VAL A C 1
ATOM 3714 O O . VAL A 1 465 ? 14.357 -16.125 -4.187 1.00 96.75 465 VAL A O 1
ATOM 3717 N N . LEU A 1 466 ? 16.085 -15.190 -5.284 1.00 97.88 466 LEU A N 1
ATOM 3718 C CA . LEU A 1 466 ? 15.754 -13.832 -4.860 1.00 97.88 466 LEU A CA 1
ATOM 3719 C C . LEU A 1 466 ? 14.371 -13.407 -5.374 1.00 97.88 466 LEU A C 1
ATOM 3721 O O . LEU A 1 466 ? 13.561 -12.929 -4.582 1.00 97.88 466 LEU A O 1
ATOM 3725 N N . ARG A 1 467 ? 14.064 -13.636 -6.661 1.00 96.69 467 ARG A N 1
ATOM 3726 C CA . ARG A 1 467 ? 12.734 -13.321 -7.221 1.00 96.69 467 ARG A CA 1
ATOM 3727 C C . ARG A 1 467 ? 11.606 -14.004 -6.451 1.00 96.69 467 ARG A C 1
ATOM 3729 O O . ARG A 1 467 ? 10.619 -13.357 -6.097 1.00 96.69 467 ARG A O 1
ATOM 3736 N N . SER A 1 468 ? 11.767 -15.299 -6.177 1.00 96.44 468 SER A N 1
ATOM 3737 C CA . SER A 1 468 ? 10.792 -16.103 -5.434 1.00 96.44 468 SER A CA 1
ATOM 3738 C C . SER A 1 468 ? 10.581 -15.567 -4.016 1.00 96.44 468 SER A C 1
ATOM 3740 O O . SER A 1 468 ? 9.448 -15.298 -3.615 1.00 96.44 468 SER A O 1
ATOM 3742 N N . ARG A 1 469 ? 11.669 -15.314 -3.276 1.00 97.56 469 ARG A N 1
ATOM 3743 C CA . ARG A 1 469 ? 11.601 -14.790 -1.902 1.00 97.56 469 ARG A CA 1
ATOM 3744 C C . ARG A 1 469 ? 11.015 -13.382 -1.832 1.00 97.56 469 ARG A C 1
ATOM 3746 O O . ARG A 1 469 ? 10.259 -13.099 -0.909 1.00 97.56 469 ARG A O 1
ATOM 3753 N N . MET A 1 470 ? 11.303 -12.526 -2.812 1.00 97.94 470 MET A N 1
ATOM 3754 C CA . MET A 1 470 ? 10.679 -11.203 -2.912 1.00 97.94 470 MET A CA 1
ATOM 3755 C C . MET A 1 470 ? 9.178 -11.304 -3.182 1.00 97.94 470 MET A C 1
ATOM 3757 O O . MET A 1 470 ? 8.412 -10.609 -2.528 1.00 97.94 470 MET A O 1
ATOM 3761 N N . GLY A 1 471 ? 8.748 -12.209 -4.069 1.00 97.94 471 GLY A N 1
ATOM 3762 C CA . GLY A 1 471 ? 7.323 -12.465 -4.313 1.00 97.94 471 GLY A CA 1
ATOM 3763 C C . GLY A 1 471 ? 6.596 -12.902 -3.040 1.00 97.94 471 GLY A C 1
ATOM 3764 O O . GLY A 1 471 ? 5.621 -12.272 -2.642 1.00 97.94 471 GLY A O 1
ATOM 3765 N N . LYS A 1 472 ? 7.154 -13.893 -2.337 1.00 97.81 472 LYS A N 1
ATOM 3766 C CA . LYS A 1 472 ? 6.653 -14.369 -1.039 1.00 97.81 472 LYS A CA 1
ATOM 3767 C C . LYS A 1 472 ? 6.633 -13.260 0.031 1.00 97.81 472 LYS A C 1
ATOM 3769 O O . LYS A 1 472 ? 5.698 -13.185 0.819 1.00 97.81 472 LYS A O 1
ATOM 3774 N N . LEU A 1 473 ? 7.629 -12.369 0.072 1.00 98.25 473 LEU A N 1
ATOM 3775 C CA . LEU A 1 473 ? 7.626 -11.225 0.995 1.00 98.25 473 LEU A CA 1
ATOM 3776 C C . LEU A 1 473 ? 6.529 -10.201 0.649 1.00 98.25 473 LEU A C 1
ATOM 3778 O O . LEU A 1 473 ? 5.884 -9.669 1.551 1.00 98.25 473 LEU A O 1
ATOM 3782 N N . ILE A 1 474 ? 6.304 -9.933 -0.641 1.00 98.50 474 ILE A N 1
ATOM 3783 C CA . ILE A 1 474 ? 5.211 -9.068 -1.105 1.00 98.50 474 ILE A CA 1
ATOM 3784 C C . ILE A 1 474 ? 3.858 -9.680 -0.715 1.00 98.50 474 ILE A C 1
ATOM 3786 O O . ILE A 1 474 ? 3.009 -8.947 -0.208 1.00 98.50 474 ILE A O 1
ATOM 3790 N N . ASP A 1 475 ? 3.683 -11.000 -0.870 1.00 98.12 475 ASP A N 1
ATOM 3791 C CA . ASP A 1 475 ? 2.485 -11.718 -0.412 1.00 98.12 475 ASP A CA 1
ATOM 3792 C C . ASP A 1 475 ? 2.229 -11.459 1.080 1.00 98.12 475 ASP A C 1
ATOM 3794 O O . ASP A 1 475 ? 1.128 -11.063 1.454 1.00 98.12 475 ASP A O 1
ATOM 3798 N N . LEU A 1 476 ? 3.254 -11.603 1.931 1.00 97.88 476 LEU A N 1
ATOM 3799 C CA . LEU A 1 476 ? 3.138 -11.372 3.377 1.00 97.88 476 LEU A CA 1
ATOM 3800 C C . LEU A 1 476 ? 2.741 -9.936 3.728 1.00 97.88 476 LEU A C 1
ATOM 3802 O O . LEU A 1 476 ? 1.879 -9.729 4.578 1.00 97.88 476 LEU A O 1
ATOM 3806 N N . ILE A 1 477 ? 3.346 -8.939 3.077 1.00 97.81 477 ILE A N 1
ATOM 3807 C CA . ILE A 1 477 ? 3.030 -7.524 3.325 1.00 97.81 477 ILE A CA 1
ATOM 3808 C C . ILE A 1 477 ? 1.578 -7.213 2.948 1.00 97.81 477 ILE A C 1
ATOM 3810 O O . ILE A 1 477 ? 0.886 -6.506 3.683 1.00 97.81 477 ILE A O 1
ATOM 3814 N N . TRP A 1 478 ? 1.099 -7.748 1.823 1.00 97.69 478 TRP A N 1
ATOM 3815 C CA . TRP A 1 478 ? -0.289 -7.559 1.406 1.00 97.69 478 TRP A CA 1
ATOM 3816 C C . TRP A 1 478 ? -1.281 -8.381 2.230 1.00 97.69 478 TRP A C 1
ATOM 3818 O O . TRP A 1 478 ? -2.400 -7.915 2.426 1.00 97.69 478 TRP A O 1
ATOM 3828 N N . ALA A 1 479 ? -0.887 -9.543 2.757 1.00 97.25 479 ALA A N 1
ATOM 3829 C CA . ALA A 1 479 ? -1.696 -10.310 3.703 1.00 97.25 479 ALA A CA 1
ATOM 3830 C C . ALA A 1 479 ? -1.876 -9.559 5.026 1.00 97.25 479 ALA A C 1
ATOM 3832 O O . ALA A 1 479 ? -3.006 -9.381 5.478 1.00 97.25 479 ALA A O 1
ATOM 3833 N N . ASP A 1 480 ? -0.783 -9.034 5.589 1.00 96.75 480 ASP A N 1
ATOM 3834 C CA . ASP A 1 480 ? -0.823 -8.175 6.774 1.00 96.75 480 ASP A CA 1
ATOM 3835 C C . ASP A 1 480 ? -1.737 -6.970 6.523 1.00 96.75 480 ASP A C 1
ATOM 3837 O O . ASP A 1 480 ? -2.663 -6.750 7.297 1.00 96.75 480 ASP A O 1
ATOM 3841 N N . TRP A 1 481 ? -1.583 -6.266 5.391 1.00 96.75 481 TRP A N 1
ATOM 3842 C CA . TRP A 1 481 ? -2.465 -5.155 5.013 1.00 96.75 481 TRP A CA 1
ATOM 3843 C C . TRP A 1 481 ? -3.941 -5.565 4.925 1.00 96.75 481 TRP A C 1
ATOM 3845 O O . TRP A 1 481 ? -4.788 -4.873 5.498 1.00 96.75 481 TRP A O 1
ATOM 3855 N N . ALA A 1 482 ? -4.235 -6.677 4.243 1.00 96.19 482 ALA A N 1
ATOM 3856 C CA . ALA A 1 482 ? -5.589 -7.149 3.968 1.00 96.19 482 ALA A CA 1
ATOM 3857 C C . ALA A 1 482 ? -6.382 -7.410 5.252 1.00 96.19 482 ALA A C 1
ATOM 3859 O O . ALA A 1 482 ? -7.573 -7.116 5.290 1.00 96.19 482 ALA A O 1
ATOM 3860 N N . ILE A 1 483 ? -5.721 -7.890 6.305 1.00 95.50 483 ILE A N 1
ATOM 3861 C CA . ILE A 1 483 ? -6.363 -8.326 7.552 1.00 95.50 483 ILE A CA 1
ATOM 3862 C C . ILE A 1 483 ? -6.942 -7.181 8.388 1.00 95.50 483 ILE A C 1
ATOM 3864 O O . ILE A 1 483 ? -7.914 -7.402 9.091 1.00 95.50 483 ILE A O 1
ATOM 3868 N N . SER A 1 484 ? -6.425 -5.958 8.305 1.00 95.00 484 SER A N 1
ATOM 3869 C CA . SER A 1 484 ? -6.926 -4.835 9.131 1.00 95.00 484 SER A CA 1
ATOM 3870 C C . SER A 1 484 ? -7.158 -3.562 8.311 1.00 95.00 484 SER A C 1
ATOM 3872 O O . SER A 1 484 ? -6.832 -2.443 8.725 1.00 95.00 484 SER A O 1
ATOM 3874 N N . GLN A 1 485 ? -7.694 -3.735 7.101 1.00 94.62 485 GLN A N 1
ATOM 3875 C CA . GLN A 1 485 ? -8.162 -2.647 6.239 1.00 94.62 485 GLN A CA 1
ATOM 3876 C C . GLN A 1 485 ? -9.683 -2.686 6.056 1.00 94.62 485 GLN A C 1
ATOM 3878 O O . GLN A 1 485 ? -10.272 -3.765 6.061 1.00 94.62 485 GLN A O 1
ATOM 3883 N N . LEU A 1 486 ? -10.291 -1.522 5.830 1.00 94.25 486 LEU A N 1
ATOM 3884 C CA . LEU A 1 486 ? -11.667 -1.372 5.352 1.00 94.25 486 LEU A CA 1
ATOM 3885 C C . LEU A 1 486 ? -11.665 -0.513 4.089 1.00 94.25 486 LEU A C 1
ATOM 3887 O O . LEU A 1 486 ? -11.044 0.551 4.064 1.00 94.25 486 LEU A O 1
ATOM 3891 N N . ASN A 1 487 ? -12.348 -0.967 3.034 1.00 89.38 487 ASN A N 1
ATOM 3892 C CA . ASN A 1 487 ? -12.457 -0.256 1.751 1.00 89.38 487 ASN A CA 1
ATOM 3893 C C . ASN A 1 487 ? -11.110 0.204 1.156 1.00 89.38 487 ASN A C 1
ATOM 3895 O O . ASN A 1 487 ? -11.011 1.258 0.528 1.00 89.38 487 ASN A O 1
ATOM 3899 N N . GLY A 1 488 ? -10.058 -0.584 1.368 1.00 90.12 488 GLY A N 1
ATOM 3900 C CA . GLY A 1 488 ? -8.683 -0.330 0.947 1.00 90.12 488 GLY A CA 1
ATOM 3901 C C . GLY A 1 488 ? -7.890 0.621 1.855 1.00 90.12 488 GLY A C 1
ATOM 3902 O O . GLY A 1 488 ? -6.746 0.957 1.544 1.00 90.12 488 GLY A O 1
ATOM 3903 N N . VAL A 1 489 ? -8.448 1.057 2.984 1.00 92.38 489 VAL A N 1
ATOM 3904 C CA . VAL A 1 489 ? -7.771 1.923 3.957 1.00 92.38 489 VAL A CA 1
ATOM 3905 C C . VAL A 1 489 ? -7.391 1.119 5.192 1.00 92.38 489 VAL A C 1
ATOM 3907 O O . VAL A 1 489 ? -8.233 0.509 5.843 1.00 92.38 489 VAL A O 1
ATOM 3910 N N . ARG A 1 490 ? -6.103 1.144 5.548 1.00 91.19 490 ARG A N 1
ATOM 3911 C CA . ARG A 1 490 ? -5.593 0.481 6.754 1.00 91.19 490 ARG A CA 1
ATOM 3912 C C . ARG A 1 490 ? -6.062 1.227 8.006 1.00 91.19 490 ARG A C 1
ATOM 3914 O O . ARG A 1 490 ? -5.663 2.380 8.192 1.00 91.19 490 ARG A O 1
ATOM 3921 N N . GLY A 1 491 ? -6.831 0.548 8.859 1.00 90.00 491 GLY A N 1
ATOM 3922 C CA . GLY A 1 491 ? -7.290 1.073 10.150 1.00 90.00 491 GLY A CA 1
ATOM 3923 C C . GLY A 1 491 ? -6.417 0.681 11.345 1.00 90.00 491 GLY A C 1
ATOM 3924 O O . GLY A 1 491 ? -6.513 1.315 12.390 1.00 90.00 491 GLY A O 1
ATOM 3925 N N . GLY A 1 492 ? -5.559 -0.333 11.187 1.00 87.19 492 GLY A N 1
ATOM 3926 C CA . GLY A 1 492 ? -4.673 -0.817 12.248 1.00 87.19 492 GLY A CA 1
ATOM 3927 C C . GLY A 1 492 ? -3.572 0.156 12.694 1.00 87.19 492 GLY A C 1
ATOM 3928 O O . GLY A 1 492 ? -3.414 1.241 12.132 1.00 87.19 492 GLY A O 1
ATOM 3929 N N . GLY A 1 493 ? -2.760 -0.253 13.674 1.00 89.94 493 GLY A N 1
ATOM 3930 C CA . GLY A 1 493 ? -1.611 0.524 14.164 1.00 89.94 493 GLY A CA 1
ATOM 3931 C C . GLY A 1 493 ? -0.587 0.850 13.061 1.00 89.94 493 GLY A C 1
ATOM 3932 O O . GLY A 1 493 ? -0.151 -0.033 12.320 1.00 89.94 493 GLY A O 1
ATOM 3933 N N . ARG A 1 494 ? -0.190 2.123 12.942 1.00 93.56 494 ARG A N 1
ATOM 3934 C CA . ARG A 1 494 ? 0.632 2.660 11.834 1.00 93.56 494 ARG A CA 1
ATOM 3935 C C . ARG A 1 494 ? 1.668 3.675 12.320 1.00 93.56 494 ARG A C 1
ATOM 3937 O O . ARG A 1 494 ? 1.535 4.247 13.402 1.00 93.56 494 ARG A O 1
ATOM 3944 N N . LEU A 1 495 ? 2.690 3.923 11.502 1.00 92.56 495 LEU A N 1
ATOM 3945 C CA . LEU A 1 495 ? 3.766 4.878 11.789 1.00 92.56 495 LEU A CA 1
ATOM 3946 C C . LEU A 1 495 ? 3.907 5.930 10.689 1.00 92.56 495 LEU A C 1
ATOM 3948 O O . LEU A 1 495 ? 3.494 5.717 9.547 1.00 92.56 495 LEU A O 1
ATOM 3952 N N . ARG A 1 496 ? 4.565 7.049 11.030 1.00 92.19 496 ARG A N 1
ATOM 3953 C CA . ARG A 1 496 ? 4.951 8.107 10.079 1.00 92.19 496 ARG A CA 1
ATOM 3954 C C . ARG A 1 496 ? 3.736 8.767 9.417 1.00 92.19 496 ARG A C 1
ATOM 3956 O O . ARG A 1 496 ? 3.755 9.101 8.231 1.00 92.19 496 ARG A O 1
ATOM 3963 N N . LEU A 1 497 ? 2.677 8.955 10.202 1.00 89.12 497 LEU A N 1
ATOM 3964 C CA . LEU A 1 497 ? 1.449 9.619 9.779 1.00 89.12 497 LEU A CA 1
ATOM 3965 C C . LEU A 1 497 ? 1.486 11.088 10.193 1.00 89.12 497 LEU A C 1
ATOM 3967 O O . LEU A 1 497 ? 1.060 11.469 11.279 1.00 89.12 497 LEU A O 1
ATOM 3971 N N . TYR A 1 498 ? 2.089 11.902 9.334 1.00 88.12 498 TYR A N 1
ATOM 3972 C CA . TYR A 1 498 ? 2.256 13.328 9.588 1.00 88.12 498 TYR A CA 1
ATOM 3973 C C . TYR A 1 498 ? 0.918 14.032 9.727 1.00 88.12 498 TYR A C 1
ATOM 3975 O O . TYR A 1 498 ? -0.021 13.762 8.980 1.00 88.12 498 TYR A O 1
ATOM 3983 N N . GLN A 1 499 ? 0.880 14.961 10.673 1.00 86.25 499 GLN A N 1
ATOM 3984 C CA . GLN A 1 499 ? -0.262 15.838 10.855 1.00 86.25 499 GLN A CA 1
ATOM 3985 C C . GLN A 1 499 ? -0.315 16.823 9.688 1.00 86.25 499 GLN A C 1
ATOM 3987 O O . GLN A 1 499 ? 0.729 17.276 9.209 1.00 86.25 499 GLN A O 1
ATOM 3992 N N . ASP A 1 500 ? -1.526 17.112 9.222 1.00 83.00 500 ASP A N 1
ATOM 3993 C CA . ASP A 1 500 ? -1.749 18.064 8.142 1.00 83.00 500 ASP A CA 1
ATOM 3994 C C . ASP A 1 500 ? -1.251 19.467 8.504 1.00 83.00 500 ASP A C 1
ATOM 3996 O O . ASP A 1 500 ? -1.083 19.811 9.679 1.00 83.00 500 ASP A O 1
ATOM 4000 N N . ASP A 1 501 ? -1.014 20.272 7.466 1.00 81.69 501 ASP A N 1
ATOM 4001 C CA . ASP A 1 501 ? -0.646 21.677 7.608 1.00 81.69 501 ASP A CA 1
ATOM 4002 C C . ASP A 1 501 ? -1.687 22.386 8.492 1.00 81.69 501 ASP A C 1
ATOM 4004 O O . ASP A 1 501 ? -2.862 22.440 8.115 1.00 81.69 501 ASP A O 1
ATOM 4008 N N . PRO A 1 502 ? -1.294 22.948 9.650 1.00 79.62 502 PRO A N 1
ATOM 4009 C CA . PRO A 1 502 ? -2.214 23.683 10.510 1.00 79.62 502 PRO A CA 1
ATOM 4010 C C . PRO A 1 502 ? -2.904 24.856 9.800 1.00 79.62 502 PRO A C 1
ATOM 4012 O O . PRO A 1 502 ? -3.972 25.278 10.237 1.00 79.62 502 PRO A O 1
ATOM 4015 N N . ALA A 1 503 ? -2.324 25.372 8.707 1.00 84.38 503 ALA A N 1
ATOM 4016 C CA . ALA A 1 503 ? -2.928 26.407 7.871 1.00 84.38 503 ALA A CA 1
ATOM 4017 C C . ALA A 1 503 ? -3.975 25.873 6.872 1.00 84.38 503 ALA A C 1
ATOM 4019 O O . ALA A 1 503 ? -4.697 26.671 6.276 1.00 84.38 503 ALA A O 1
ATOM 4020 N N . LYS A 1 504 ? -4.052 24.550 6.668 1.00 87.00 504 LYS A N 1
ATOM 4021 C CA . LYS A 1 504 ? -5.001 23.863 5.769 1.00 87.00 504 LYS A CA 1
ATOM 4022 C C . LYS A 1 504 ? -5.596 22.612 6.428 1.00 87.00 504 LYS A C 1
ATOM 4024 O O . LYS A 1 504 ? -5.500 21.515 5.871 1.00 87.00 504 LYS A O 1
ATOM 4029 N N . PRO A 1 505 ? -6.192 22.737 7.624 1.00 84.31 505 PRO A N 1
ATOM 4030 C CA . PRO A 1 505 ? -6.646 21.586 8.397 1.00 84.31 505 PRO A CA 1
ATOM 4031 C C . PRO A 1 505 ? -7.682 20.744 7.633 1.00 84.31 505 PRO A C 1
ATOM 4033 O O . PRO A 1 505 ? -7.753 19.534 7.822 1.00 84.31 505 PRO A O 1
ATOM 4036 N N . GLU A 1 506 ? -8.438 21.334 6.703 1.00 87.50 506 GLU A N 1
ATOM 4037 C CA . GLU A 1 506 ? -9.415 20.643 5.860 1.00 87.50 506 GLU A CA 1
ATOM 4038 C C . GLU A 1 506 ? -8.837 19.524 4.979 1.00 87.50 506 GLU A C 1
ATOM 4040 O O . GLU A 1 506 ? -9.608 18.684 4.507 1.00 87.50 506 GLU A O 1
ATOM 4045 N N . SER A 1 507 ? -7.514 19.453 4.769 1.00 88.62 507 SER A N 1
ATOM 4046 C CA . SER A 1 507 ? -6.910 18.307 4.078 1.00 88.62 507 SER A CA 1
ATOM 4047 C C . SER A 1 507 ? -7.051 16.998 4.854 1.00 88.62 507 SER A C 1
ATOM 4049 O O . SER A 1 507 ? -7.085 15.940 4.217 1.00 88.62 507 SER A O 1
ATOM 4051 N N . SER A 1 508 ? -7.258 17.054 6.176 1.00 87.06 508 SER A N 1
ATOM 4052 C CA . SER A 1 508 ? -7.539 15.869 6.995 1.00 87.06 508 SER A CA 1
ATOM 4053 C C . SER A 1 508 ? -8.832 15.162 6.580 1.00 87.06 508 SER A C 1
ATOM 4055 O O . SER A 1 508 ? -8.924 13.944 6.719 1.00 87.06 508 SER A O 1
ATOM 4057 N N . PHE A 1 509 ? -9.789 15.875 5.966 1.00 92.44 509 PHE A N 1
ATOM 4058 C CA . PHE A 1 509 ? -11.008 15.268 5.412 1.00 92.44 509 PHE A CA 1
ATOM 4059 C C . PHE A 1 509 ? -10.772 14.391 4.177 1.00 92.44 509 PHE A C 1
ATOM 4061 O O . PHE A 1 509 ? -11.690 13.728 3.703 1.00 92.44 509 PHE A O 1
ATOM 4068 N N . GLN A 1 510 ? -9.564 14.417 3.612 1.00 89.25 510 GLN A N 1
ATOM 4069 C CA . GLN A 1 510 ? -9.183 13.645 2.428 1.00 89.25 510 GLN A CA 1
ATOM 4070 C C . GLN A 1 510 ? -8.077 12.636 2.733 1.00 89.25 510 GLN A C 1
ATOM 4072 O O . GLN A 1 510 ? -7.484 12.072 1.810 1.00 89.25 510 GLN A O 1
ATOM 4077 N N . TRP A 1 511 ? -7.752 12.429 4.010 1.00 87.50 511 TRP A N 1
ATOM 4078 C CA . TRP A 1 511 ? -6.595 11.637 4.402 1.00 87.50 511 TRP A CA 1
ATOM 4079 C C . TRP A 1 511 ? -6.688 10.185 3.905 1.00 87.50 511 TRP A C 1
ATOM 4081 O O . TRP A 1 511 ? -5.702 9.639 3.415 1.00 87.50 511 TRP A O 1
ATOM 4091 N N . GLY A 1 512 ? -7.887 9.592 3.916 1.00 90.12 512 GLY A N 1
ATOM 4092 C CA . GLY A 1 512 ? -8.136 8.248 3.387 1.00 90.12 512 GLY A CA 1
ATOM 4093 C C . GLY A 1 512 ? -8.122 8.153 1.874 1.00 90.12 512 GLY A C 1
ATOM 4094 O O . GLY A 1 512 ? -7.459 7.286 1.313 1.00 90.12 512 GLY A O 1
ATOM 4095 N N . ALA A 1 513 ? -8.796 9.084 1.202 1.00 91.19 513 ALA A N 1
ATOM 4096 C CA . ALA A 1 513 ? -8.796 9.162 -0.257 1.00 91.19 513 ALA A CA 1
ATOM 4097 C C . ALA A 1 513 ? -7.386 9.400 -0.837 1.00 91.19 513 ALA A C 1
ATOM 4099 O O . ALA A 1 513 ? -7.117 9.039 -1.982 1.00 91.19 513 ALA A O 1
ATOM 4100 N N . ARG A 1 514 ? -6.480 9.994 -0.048 1.00 89.00 514 ARG A N 1
ATOM 4101 C CA . ARG A 1 514 ? -5.065 10.211 -0.387 1.00 89.00 514 ARG A CA 1
ATOM 4102 C C . ARG A 1 514 ? -4.131 9.110 0.134 1.00 89.00 514 ARG A C 1
ATOM 4104 O O . ARG A 1 514 ? -2.914 9.237 -0.027 1.00 89.00 514 ARG A O 1
ATOM 4111 N N . ASP A 1 515 ? -4.654 8.042 0.740 1.00 91.56 515 ASP A N 1
ATOM 4112 C CA . ASP A 1 515 ? -3.830 6.953 1.264 1.00 91.56 515 ASP A CA 1
ATOM 4113 C C . ASP A 1 515 ? -3.121 6.216 0.117 1.00 91.56 515 ASP A C 1
ATOM 4115 O O . ASP A 1 515 ? -3.726 5.735 -0.846 1.00 91.56 515 ASP A O 1
ATOM 4119 N N . THR A 1 516 ? -1.794 6.122 0.202 1.00 91.56 516 THR A N 1
ATOM 4120 C CA . THR A 1 516 ? -0.999 5.499 -0.859 1.00 91.56 516 THR A CA 1
ATOM 4121 C C . THR A 1 516 ? -1.220 3.997 -0.941 1.00 91.56 516 THR A C 1
ATOM 4123 O O . THR A 1 516 ? -1.064 3.436 -2.022 1.00 91.56 516 THR A O 1
ATOM 4126 N N . TRP A 1 517 ? -1.588 3.341 0.162 1.00 94.62 517 TRP A N 1
ATOM 4127 C CA . TRP A 1 517 ? -1.914 1.916 0.164 1.00 94.62 517 TRP A CA 1
ATOM 4128 C C . TRP A 1 517 ? -3.238 1.644 -0.540 1.00 94.62 517 TRP A C 1
ATOM 4130 O O . TRP A 1 517 ? -3.291 0.721 -1.350 1.00 94.62 517 TRP A O 1
ATOM 4140 N N . LEU A 1 518 ? -4.245 2.503 -0.342 1.00 93.81 518 LEU A N 1
ATOM 4141 C CA . LEU A 1 518 ? -5.485 2.464 -1.122 1.00 93.81 518 LEU A CA 1
ATOM 4142 C C . LEU A 1 518 ? -5.172 2.596 -2.618 1.00 93.81 518 LEU A C 1
ATOM 4144 O O . LEU A 1 518 ? -5.578 1.753 -3.414 1.00 93.81 518 LEU A O 1
ATOM 4148 N N . SER A 1 519 ? -4.373 3.599 -2.995 1.00 91.94 519 SER A N 1
ATOM 4149 C CA . SER A 1 519 ? -3.986 3.806 -4.395 1.00 91.94 519 SER A CA 1
ATOM 4150 C C . SER A 1 519 ? -3.245 2.605 -4.998 1.00 91.94 519 SER A C 1
ATOM 4152 O O . SER A 1 519 ? -3.584 2.161 -6.094 1.00 91.94 519 SER A O 1
ATOM 4154 N N . MET A 1 520 ? -2.258 2.044 -4.288 1.00 93.50 520 MET A N 1
ATOM 4155 C CA . MET A 1 520 ? -1.532 0.849 -4.739 1.00 93.50 520 MET A CA 1
ATOM 4156 C C . MET A 1 520 ? -2.444 -0.382 -4.823 1.00 93.50 520 MET A C 1
ATOM 4158 O O . MET A 1 520 ? -2.283 -1.185 -5.741 1.00 93.50 520 MET A O 1
ATOM 4162 N N . SER A 1 521 ? -3.422 -0.519 -3.919 1.00 93.38 521 SER A N 1
ATOM 4163 C CA . SER A 1 521 ? -4.342 -1.663 -3.907 1.00 93.38 521 SER A CA 1
ATOM 4164 C C . SER A 1 521 ? -5.162 -1.758 -5.193 1.00 93.38 521 SER A C 1
ATOM 4166 O O . SER A 1 521 ? -5.398 -2.864 -5.669 1.00 93.38 521 SER A O 1
ATOM 4168 N N . HIS A 1 522 ? -5.495 -0.626 -5.827 1.00 91.06 522 HIS A N 1
ATOM 4169 C CA . HIS A 1 522 ? -6.205 -0.627 -7.106 1.00 91.06 522 HIS A CA 1
ATOM 4170 C C . HIS A 1 522 ? -5.419 -1.350 -8.213 1.00 91.06 522 HIS A C 1
ATOM 4172 O O . HIS A 1 522 ? -6.026 -2.062 -9.007 1.00 91.06 522 HIS A O 1
ATOM 4178 N N . PHE A 1 523 ? -4.085 -1.228 -8.243 1.00 91.31 523 PHE A N 1
ATOM 4179 C CA . PHE A 1 523 ? -3.240 -1.943 -9.212 1.00 91.31 523 PHE A CA 1
ATOM 4180 C C . PHE A 1 523 ? -3.174 -3.443 -8.913 1.00 91.31 523 PHE A C 1
ATOM 4182 O O . PHE A 1 523 ? -3.241 -4.269 -9.819 1.00 91.31 523 PHE A O 1
ATOM 4189 N N . ILE A 1 524 ? -3.021 -3.802 -7.636 1.00 90.31 524 ILE A N 1
ATOM 4190 C CA . ILE A 1 524 ? -2.777 -5.188 -7.212 1.00 90.31 524 ILE A CA 1
ATOM 4191 C C . ILE A 1 524 ? -4.061 -6.030 -7.232 1.00 90.31 524 ILE A C 1
ATOM 4193 O O . ILE A 1 524 ? -4.023 -7.216 -7.580 1.00 90.31 524 ILE A O 1
ATOM 4197 N N . LEU A 1 525 ? -5.195 -5.420 -6.883 1.00 87.50 525 LEU A N 1
ATOM 4198 C CA . LEU A 1 525 ? -6.514 -6.053 -6.888 1.00 87.50 525 LEU A CA 1
ATOM 4199 C C . LEU A 1 525 ? -7.231 -5.918 -8.239 1.00 87.50 525 LEU A C 1
ATOM 4201 O O . LEU A 1 525 ? -8.163 -6.672 -8.492 1.00 87.50 525 LEU A O 1
ATOM 4205 N N . ASP A 1 526 ? -6.800 -4.993 -9.105 1.00 83.12 526 ASP A N 1
ATOM 4206 C CA . ASP A 1 526 ? -7.462 -4.646 -10.376 1.00 83.12 526 ASP A CA 1
ATOM 4207 C C . ASP A 1 526 ? -8.969 -4.356 -10.211 1.00 83.12 526 ASP A C 1
ATOM 4209 O O . ASP A 1 526 ? -9.793 -4.705 -11.054 1.00 83.12 526 ASP A O 1
ATOM 4213 N N . ASN A 1 527 ? -9.342 -3.730 -9.090 1.00 77.19 527 ASN A N 1
ATOM 4214 C CA . ASN A 1 527 ? -10.737 -3.538 -8.676 1.00 77.19 527 ASN A CA 1
ATOM 4215 C C . ASN A 1 527 ? -11.324 -2.166 -9.060 1.00 77.19 527 ASN A C 1
ATOM 4217 O O . ASN A 1 527 ? -12.518 -1.937 -8.874 1.00 77.19 527 ASN A O 1
ATOM 4221 N N . LYS A 1 528 ? -10.511 -1.248 -9.602 1.00 77.88 528 LYS A N 1
ATOM 4222 C CA . LYS A 1 528 ? -10.941 0.062 -10.120 1.00 77.88 528 LYS A CA 1
ATOM 4223 C C . LYS A 1 528 ? -10.093 0.490 -11.319 1.00 77.88 528 LYS A C 1
ATOM 4225 O O . LYS A 1 528 ? -8.939 0.082 -11.414 1.00 77.88 528 LYS A O 1
ATOM 4230 N N . PRO A 1 529 ? -10.604 1.366 -12.203 1.00 81.31 529 PRO A N 1
ATOM 4231 C CA . PRO A 1 529 ? -9.796 1.992 -13.245 1.00 81.31 529 PRO A CA 1
ATOM 4232 C C . PRO A 1 529 ? -8.609 2.781 -12.675 1.00 81.31 529 PRO A C 1
ATOM 4234 O O . PRO A 1 529 ? -8.776 3.874 -12.139 1.00 81.31 529 PRO A O 1
ATOM 4237 N N . TRP A 1 530 ? -7.402 2.237 -12.828 1.00 83.88 530 TRP A N 1
ATOM 4238 C CA . TRP A 1 530 ? -6.140 2.851 -12.393 1.00 83.88 530 TRP A CA 1
ATOM 4239 C C . TRP A 1 530 ? -5.277 3.348 -13.564 1.00 83.88 530 TRP A C 1
ATOM 4241 O O . TRP A 1 530 ? -4.157 3.802 -13.388 1.00 83.88 530 TRP A O 1
ATOM 4251 N N . TRP A 1 531 ? -5.776 3.286 -14.796 1.00 83.38 531 TRP A N 1
ATOM 4252 C CA . TRP A 1 531 ? -5.006 3.626 -15.999 1.00 83.38 531 TRP A CA 1
ATOM 4253 C C . TRP A 1 531 ? -5.130 5.093 -16.443 1.00 83.38 531 TRP A C 1
ATOM 4255 O O . TRP A 1 531 ? -4.675 5.455 -17.524 1.00 83.38 531 TRP A O 1
ATOM 4265 N N . ASN A 1 532 ? -5.753 5.968 -15.650 1.00 80.88 532 ASN A N 1
ATOM 4266 C CA . ASN A 1 532 ? -5.759 7.401 -15.942 1.00 80.88 532 ASN A CA 1
ATOM 4267 C C . ASN A 1 532 ? -4.521 8.056 -15.319 1.00 80.88 532 ASN A C 1
ATOM 4269 O O . ASN A 1 532 ? -4.451 8.215 -14.102 1.00 80.88 532 ASN A O 1
ATOM 4273 N N . ALA A 1 533 ? -3.570 8.498 -16.145 1.00 71.75 533 ALA A N 1
ATOM 4274 C CA . ALA A 1 533 ? -2.344 9.134 -15.668 1.00 71.75 533 ALA A CA 1
ATOM 4275 C C . ALA A 1 533 ? -2.609 10.428 -14.872 1.00 71.75 533 ALA A C 1
ATOM 4277 O O . ALA A 1 533 ? -1.782 10.796 -14.046 1.00 71.75 533 ALA A O 1
ATOM 4278 N N . ARG A 1 534 ? -3.764 11.094 -15.058 1.00 72.25 534 ARG A N 1
ATOM 4279 C CA . ARG A 1 534 ? -4.168 12.273 -14.260 1.00 72.25 534 ARG A CA 1
ATOM 4280 C C . ARG A 1 534 ? -4.557 11.924 -12.825 1.00 72.25 534 ARG A C 1
ATOM 4282 O O . ARG A 1 534 ? -4.538 12.802 -11.969 1.00 72.25 534 ARG A O 1
ATOM 4289 N N . SER A 1 535 ? -4.919 10.669 -12.565 1.00 71.00 535 SER A N 1
ATOM 4290 C CA . SER A 1 535 ? -5.229 10.182 -11.217 1.00 71.00 535 SER A CA 1
ATOM 4291 C C . SER A 1 535 ? -3.973 9.996 -10.363 1.00 71.00 535 SER A C 1
ATOM 4293 O O . SER A 1 535 ? -4.073 9.826 -9.150 1.00 71.00 535 SER A O 1
ATOM 4295 N N . TYR A 1 536 ? -2.791 10.067 -10.977 1.00 73.25 536 TYR A N 1
ATOM 4296 C CA . TYR A 1 536 ? -1.502 9.995 -10.306 1.00 73.25 536 TYR A CA 1
ATOM 4297 C C . TYR A 1 536 ? -0.769 11.309 -10.497 1.00 73.25 536 TYR A C 1
ATOM 4299 O O . TYR A 1 536 ? -0.883 11.962 -11.528 1.00 73.25 536 TYR A O 1
ATOM 4307 N N . HIS A 1 537 ? 0.029 11.699 -9.512 1.00 66.50 537 HIS A N 1
ATOM 4308 C CA . HIS A 1 537 ? 0.954 12.802 -9.702 1.00 66.50 537 HIS A CA 1
ATOM 4309 C C . HIS A 1 537 ? 2.074 12.302 -10.639 1.00 66.50 537 HIS A C 1
ATOM 4311 O O . HIS A 1 537 ? 2.862 11.450 -10.221 1.00 66.50 537 HIS A O 1
ATOM 4317 N N . PRO A 1 538 ? 2.169 12.769 -11.901 1.00 65.38 538 PRO A N 1
ATOM 4318 C CA . PRO A 1 538 ? 2.970 12.110 -12.942 1.00 65.38 538 PRO A CA 1
ATOM 4319 C C . PRO A 1 538 ? 4.480 12.363 -12.803 1.00 65.38 538 PRO A C 1
ATOM 4321 O O . PRO A 1 538 ? 5.250 12.059 -13.707 1.00 65.38 538 PRO A O 1
ATOM 4324 N N . HIS A 1 539 ? 4.905 12.948 -11.683 1.00 78.31 539 HIS A N 1
ATOM 4325 C CA . HIS A 1 539 ? 6.280 13.355 -11.437 1.00 78.31 539 HIS A CA 1
ATOM 4326 C C . HIS A 1 539 ? 7.219 12.145 -11.330 1.00 78.31 539 HIS A C 1
ATOM 4328 O O . HIS A 1 539 ? 6.888 11.170 -10.641 1.00 78.31 539 HIS A O 1
ATOM 4334 N N . PRO A 1 540 ? 8.422 12.214 -11.926 1.00 78.19 540 PRO A N 1
ATOM 4335 C CA . PRO A 1 540 ? 9.302 11.057 -12.062 1.00 78.19 540 PRO A CA 1
ATOM 4336 C C . PRO A 1 540 ? 9.784 10.438 -10.745 1.00 78.19 540 PRO A C 1
ATOM 4338 O O . PRO A 1 540 ? 10.017 9.234 -10.687 1.00 78.19 540 PRO A O 1
ATOM 4341 N N . ILE A 1 541 ? 9.843 11.229 -9.671 1.00 84.50 541 ILE A N 1
ATOM 4342 C CA . ILE A 1 541 ? 10.201 10.783 -8.309 1.00 84.50 541 ILE A CA 1
ATOM 4343 C C . ILE A 1 541 ? 9.237 9.730 -7.734 1.00 84.50 541 ILE A C 1
ATOM 4345 O O . ILE A 1 541 ? 9.646 8.901 -6.924 1.00 84.50 541 ILE A O 1
ATOM 4349 N N . ILE A 1 542 ? 7.952 9.757 -8.104 1.00 80.00 542 ILE A N 1
ATOM 4350 C CA . ILE A 1 542 ? 6.949 8.908 -7.443 1.00 80.00 542 ILE A CA 1
ATOM 4351 C C . ILE A 1 542 ? 7.100 7.448 -7.864 1.00 80.00 542 ILE A C 1
ATOM 4353 O O . ILE A 1 542 ? 7.025 6.575 -7.007 1.00 80.00 542 ILE A O 1
ATOM 4357 N N . GLY A 1 543 ? 7.354 7.186 -9.150 1.00 86.81 543 GLY A N 1
ATOM 4358 C CA . GLY A 1 543 ? 7.799 5.892 -9.681 1.00 86.81 543 GLY A CA 1
ATOM 4359 C C . GLY A 1 543 ? 6.812 4.711 -9.612 1.00 86.81 543 GLY A C 1
ATOM 4360 O O . GLY A 1 543 ? 6.724 3.942 -10.566 1.00 86.81 543 GLY A O 1
ATOM 4361 N N . TYR A 1 544 ? 6.053 4.557 -8.522 1.00 92.94 544 TYR A N 1
ATOM 4362 C CA . TYR A 1 544 ? 5.238 3.374 -8.243 1.00 92.94 544 TYR A CA 1
ATOM 4363 C C . TYR A 1 544 ? 4.168 3.063 -9.293 1.00 92.94 544 TYR A C 1
ATOM 4365 O O . TYR A 1 544 ? 4.027 1.879 -9.585 1.00 92.94 544 TYR A O 1
ATOM 4373 N N . PRO A 1 545 ? 3.449 4.032 -9.908 1.00 92.56 545 PRO A N 1
ATOM 4374 C CA . PRO A 1 545 ? 2.426 3.693 -10.894 1.00 92.56 545 PRO A CA 1
ATOM 4375 C C . PRO A 1 545 ? 3.038 2.962 -12.089 1.00 92.56 545 PRO A C 1
ATOM 4377 O O . PRO A 1 545 ? 2.451 2.019 -12.600 1.00 92.56 545 PRO A O 1
ATOM 4380 N N . TRP A 1 546 ? 4.258 3.339 -12.483 1.00 91.88 546 TRP A N 1
ATOM 4381 C CA . TRP A 1 546 ? 4.972 2.746 -13.615 1.00 91.88 546 TRP A CA 1
ATOM 4382 C C . TRP A 1 546 ? 5.457 1.332 -13.300 1.00 91.88 546 TRP A C 1
ATOM 4384 O O . TRP A 1 546 ? 5.380 0.447 -14.150 1.00 91.88 546 TRP A O 1
ATOM 4394 N N . VAL A 1 547 ? 5.923 1.105 -12.069 1.00 95.12 547 VAL A N 1
ATOM 4395 C CA . VAL A 1 547 ? 6.346 -0.223 -11.607 1.00 95.12 547 VAL A CA 1
ATOM 4396 C C . VAL A 1 547 ? 5.142 -1.151 -11.456 1.00 95.12 547 VAL A C 1
ATOM 4398 O O . VAL A 1 547 ? 5.134 -2.233 -12.036 1.00 95.12 547 VAL A O 1
ATOM 4401 N N . LEU A 1 548 ? 4.103 -0.720 -10.735 1.00 93.88 548 LEU A N 1
ATOM 4402 C CA . LEU A 1 548 ? 2.920 -1.540 -10.465 1.00 93.88 548 LEU A CA 1
ATOM 4403 C C . LEU A 1 548 ? 2.089 -1.795 -11.729 1.00 93.88 548 LEU A C 1
ATOM 4405 O O . LEU A 1 548 ? 1.534 -2.878 -11.864 1.00 93.88 548 LEU A O 1
ATOM 4409 N N . ALA A 1 549 ? 2.029 -0.861 -12.681 1.00 92.19 549 ALA A N 1
ATOM 4410 C CA . ALA A 1 549 ? 1.333 -1.099 -13.946 1.00 92.19 549 ALA A CA 1
ATOM 4411 C C . ALA A 1 549 ? 2.004 -2.183 -14.796 1.00 92.19 549 ALA A C 1
ATOM 4413 O O . ALA A 1 549 ? 1.328 -2.913 -15.512 1.00 92.19 549 ALA A O 1
ATOM 4414 N N . THR A 1 550 ? 3.331 -2.297 -14.724 1.00 93.69 550 THR A N 1
ATOM 4415 C CA . THR A 1 550 ? 4.107 -3.187 -15.600 1.00 93.69 550 THR A CA 1
ATOM 4416 C C . THR A 1 550 ? 4.595 -4.447 -14.895 1.00 93.69 550 THR A C 1
ATOM 4418 O O . THR A 1 550 ? 5.356 -5.213 -15.487 1.00 93.69 550 THR A O 1
ATOM 4421 N N . THR A 1 551 ? 4.228 -4.663 -13.628 1.00 94.62 551 THR A N 1
ATOM 4422 C CA . THR A 1 551 ? 4.689 -5.826 -12.859 1.00 94.62 551 THR A CA 1
ATOM 4423 C C . THR A 1 551 ? 4.022 -7.120 -13.311 1.00 94.62 551 THR A C 1
ATOM 4425 O O . THR A 1 551 ? 2.828 -7.165 -13.640 1.00 94.62 551 THR A O 1
ATOM 4428 N N . GLN A 1 552 ? 4.801 -8.202 -13.310 1.00 87.56 552 GLN A N 1
ATOM 4429 C CA . GLN A 1 552 ? 4.287 -9.546 -13.569 1.00 87.56 552 GLN A CA 1
ATOM 4430 C C . GLN A 1 552 ? 3.724 -10.194 -12.299 1.00 87.56 552 GLN A C 1
ATOM 4432 O O . GLN A 1 552 ? 2.972 -11.166 -12.399 1.00 87.56 552 GLN A O 1
ATOM 4437 N N . TYR A 1 553 ? 4.014 -9.629 -11.122 1.00 94.12 553 TYR A N 1
ATOM 4438 C CA . TYR A 1 553 ? 3.492 -10.103 -9.845 1.00 94.12 553 TYR A CA 1
ATOM 4439 C C . TYR A 1 553 ? 1.961 -10.156 -9.825 1.00 94.12 553 TYR A C 1
ATOM 4441 O O . TYR A 1 553 ? 1.279 -9.247 -10.307 1.00 94.12 553 TYR A O 1
ATOM 4449 N N . ARG A 1 554 ? 1.396 -11.200 -9.214 1.00 90.56 554 ARG A N 1
ATOM 4450 C CA . ARG A 1 554 ? -0.043 -11.314 -8.963 1.00 90.56 554 ARG A CA 1
ATOM 4451 C C . ARG A 1 554 ? -0.281 -11.782 -7.542 1.00 90.56 554 ARG A C 1
ATOM 4453 O O . ARG A 1 554 ? 0.194 -12.849 -7.171 1.00 90.56 554 ARG A O 1
ATOM 4460 N N . LEU A 1 555 ? -1.084 -11.010 -6.811 1.00 93.62 555 LEU A N 1
ATOM 4461 C CA . LEU A 1 555 ? -1.471 -11.352 -5.450 1.00 93.62 555 LEU A CA 1
ATOM 4462 C C . LEU A 1 555 ? -2.218 -12.704 -5.444 1.00 93.62 555 LEU A C 1
ATOM 4464 O O . LEU A 1 555 ? -3.116 -12.888 -6.280 1.00 93.62 555 LEU A O 1
ATOM 4468 N N . PRO A 1 556 ? -1.849 -13.646 -4.560 1.00 95.12 556 PRO A N 1
ATOM 4469 C CA . PRO A 1 556 ? -2.546 -14.914 -4.396 1.00 95.12 556 PRO A CA 1
ATOM 4470 C C . PRO A 1 556 ? -4.033 -14.731 -4.093 1.00 95.12 556 PRO A C 1
ATOM 4472 O O . PRO A 1 556 ? -4.417 -13.827 -3.351 1.00 95.12 556 PRO A O 1
ATOM 4475 N N . ASP A 1 557 ? -4.864 -15.622 -4.635 1.00 92.75 557 ASP A N 1
ATOM 4476 C CA . ASP A 1 557 ? -6.325 -15.504 -4.542 1.00 92.75 557 ASP A CA 1
ATOM 4477 C C . ASP A 1 557 ? -6.804 -15.535 -3.079 1.00 92.75 557 ASP A C 1
ATOM 4479 O O . ASP A 1 557 ? -7.652 -14.739 -2.706 1.00 92.75 557 ASP A O 1
ATOM 4483 N N . VAL A 1 558 ? -6.173 -16.344 -2.215 1.00 94.56 558 VAL A N 1
ATOM 4484 C CA . VAL A 1 558 ? -6.474 -16.378 -0.768 1.00 94.56 558 VAL A CA 1
ATOM 4485 C C . VAL A 1 558 ? -6.343 -14.989 -0.130 1.00 94.56 558 VAL A C 1
ATOM 4487 O O . VAL A 1 558 ? -7.210 -14.579 0.633 1.00 94.56 558 VAL A O 1
ATOM 4490 N N . ILE A 1 559 ? -5.291 -14.236 -0.466 1.00 96.19 559 ILE A N 1
ATOM 4491 C CA . ILE A 1 559 ? -5.067 -12.897 0.097 1.00 96.19 559 ILE A CA 1
ATOM 4492 C C . ILE A 1 559 ? -6.022 -11.876 -0.530 1.00 96.19 559 ILE A C 1
ATOM 4494 O O . ILE A 1 559 ? -6.531 -11.000 0.166 1.00 96.19 559 ILE A O 1
ATOM 4498 N N . LYS A 1 560 ? -6.291 -11.987 -1.837 1.00 92.81 560 LYS A N 1
ATOM 4499 C CA . LYS A 1 560 ? -7.277 -11.135 -2.518 1.00 92.81 560 LYS A CA 1
ATOM 4500 C C . LYS A 1 560 ? -8.665 -11.271 -1.911 1.00 92.81 560 LYS A C 1
ATOM 4502 O O . LYS A 1 560 ? -9.338 -10.259 -1.748 1.00 92.81 560 LYS A O 1
ATOM 4507 N N . ASP A 1 561 ? -9.064 -12.487 -1.569 1.00 91.50 561 ASP A N 1
ATOM 4508 C CA . ASP A 1 561 ? -10.383 -12.755 -1.008 1.00 91.50 561 ASP A CA 1
ATOM 4509 C C . ASP A 1 561 ? -10.484 -12.188 0.414 1.00 91.50 561 ASP A C 1
ATOM 4511 O O . ASP A 1 561 ? -11.442 -11.482 0.713 1.00 91.50 561 ASP A O 1
ATOM 4515 N N . ILE A 1 562 ? -9.435 -12.338 1.239 1.00 94.06 562 ILE A N 1
ATOM 4516 C CA . ILE A 1 562 ? -9.335 -11.641 2.538 1.00 94.06 562 ILE A CA 1
ATOM 4517 C C . ILE A 1 562 ? -9.413 -10.114 2.355 1.00 94.06 562 ILE A C 1
ATOM 4519 O O . ILE A 1 562 ? -9.994 -9.412 3.177 1.00 94.06 562 ILE A O 1
ATOM 4523 N N . ALA A 1 563 ? -8.813 -9.562 1.298 1.00 93.44 563 ALA A N 1
ATOM 4524 C CA . ALA A 1 563 ? -8.820 -8.122 1.049 1.00 93.44 563 ALA A CA 1
ATOM 4525 C C . ALA A 1 563 ? -10.157 -7.584 0.510 1.00 93.44 563 ALA A C 1
ATOM 4527 O O . ALA A 1 563 ? -10.446 -6.402 0.696 1.00 93.44 563 ALA A O 1
ATOM 4528 N N . SER A 1 564 ? -10.932 -8.399 -0.202 1.00 86.94 564 SER A N 1
ATOM 4529 C CA . SER A 1 564 ? -12.091 -7.920 -0.967 1.00 86.94 564 SER A CA 1
ATOM 4530 C C . SER A 1 564 ? -13.397 -7.975 -0.185 1.00 86.94 564 SER A C 1
ATOM 4532 O O . SER A 1 564 ? -14.311 -7.228 -0.523 1.00 86.94 564 SER A O 1
ATOM 4534 N N . ASP A 1 565 ? -13.477 -8.812 0.848 1.00 81.06 565 ASP A N 1
ATOM 4535 C CA . ASP A 1 565 ? -14.709 -9.041 1.594 1.00 81.06 565 ASP A CA 1
ATOM 4536 C C . ASP A 1 565 ? -14.490 -8.811 3.092 1.00 81.06 565 ASP A C 1
ATOM 4538 O O . ASP A 1 565 ? -13.881 -9.624 3.783 1.00 81.06 565 ASP A O 1
ATOM 4542 N N . ALA A 1 566 ? -14.924 -7.650 3.587 1.00 82.00 566 ALA A N 1
ATOM 4543 C CA . ALA A 1 566 ? -14.819 -7.322 5.004 1.00 82.00 566 ALA A CA 1
ATOM 4544 C C . ALA A 1 566 ? -15.906 -8.002 5.850 1.00 82.00 566 ALA A C 1
ATOM 4546 O O . ALA A 1 566 ? -15.640 -8.298 7.014 1.00 82.00 566 ALA A O 1
ATOM 4547 N N . GLU A 1 567 ? -17.085 -8.262 5.275 1.00 82.88 567 GLU A N 1
ATOM 4548 C CA . GLU A 1 567 ? -18.211 -8.905 5.962 1.00 82.88 567 GLU A CA 1
ATOM 4549 C C . GLU A 1 567 ? -17.871 -10.356 6.297 1.00 82.88 567 GLU A C 1
ATOM 4551 O O . GLU A 1 567 ? -17.975 -10.776 7.451 1.00 82.88 567 GLU A O 1
ATOM 4556 N N . ASP A 1 568 ? -17.329 -11.079 5.319 1.00 85.50 568 ASP A N 1
ATOM 4557 C CA . ASP A 1 568 ? -16.897 -12.470 5.448 1.00 85.50 568 ASP A CA 1
ATOM 4558 C C . ASP A 1 568 ? -15.799 -12.698 6.491 1.00 85.50 568 ASP A C 1
ATOM 4560 O O . ASP A 1 568 ? -15.577 -13.834 6.926 1.00 85.50 568 ASP A O 1
ATOM 4564 N N . ARG A 1 569 ? -15.055 -11.648 6.860 1.00 88.81 569 ARG A N 1
ATOM 4565 C CA . ARG A 1 569 ? -14.007 -11.773 7.875 1.00 88.81 569 ARG A CA 1
ATOM 4566 C C . ARG A 1 569 ? -14.554 -11.786 9.298 1.00 88.81 569 ARG A C 1
ATOM 4568 O O . ARG A 1 569 ? -13.844 -12.216 10.205 1.00 88.81 569 ARG A O 1
ATOM 4575 N N . GLY A 1 570 ? -15.789 -11.326 9.493 1.00 91.94 570 GLY A N 1
ATOM 4576 C CA . GLY A 1 570 ? -16.412 -11.230 10.806 1.00 91.94 570 GLY A CA 1
ATOM 4577 C C . GLY A 1 570 ? -15.623 -10.355 11.783 1.00 91.94 570 GLY A C 1
ATOM 4578 O O . GLY A 1 570 ? -14.965 -9.388 11.398 1.00 91.94 570 GLY A O 1
ATOM 4579 N N . GLU A 1 571 ? -15.720 -10.698 13.065 1.00 95.81 571 GLU A N 1
ATOM 4580 C CA . GLU A 1 571 ? -15.085 -9.983 14.170 1.00 95.81 571 GLU A CA 1
ATOM 4581 C C . GLU A 1 571 ? -13.935 -10.796 14.769 1.00 95.81 571 GLU A C 1
ATOM 4583 O O . GLU A 1 571 ? -14.091 -11.980 15.073 1.00 95.81 571 GLU A O 1
ATOM 4588 N N . TYR A 1 572 ? -12.768 -10.170 14.923 1.00 97.38 572 TYR A N 1
ATOM 4589 C CA . TYR A 1 572 ? -11.568 -10.808 15.465 1.00 97.38 572 TYR A CA 1
ATOM 4590 C C . TYR A 1 572 ? -10.522 -9.777 15.883 1.00 97.38 572 TYR A C 1
ATOM 4592 O O . TYR A 1 572 ? -10.531 -8.627 15.448 1.00 97.38 572 TYR A O 1
ATOM 4600 N N . ASN A 1 573 ? -9.547 -10.231 16.668 1.00 97.88 573 ASN A N 1
ATOM 4601 C CA . ASN A 1 573 ? -8.323 -9.481 16.910 1.00 97.88 573 ASN A CA 1
ATOM 4602 C C . ASN A 1 573 ? -7.205 -9.985 15.995 1.00 97.88 573 ASN A C 1
ATOM 4604 O O . ASN A 1 573 ? -7.059 -11.188 15.774 1.00 97.88 573 ASN A O 1
ATOM 4608 N N . ALA A 1 574 ? -6.408 -9.056 15.485 1.00 97.50 574 ALA A N 1
ATOM 4609 C CA . ALA A 1 574 ? -5.180 -9.327 14.763 1.00 97.50 574 ALA A CA 1
ATOM 4610 C C . ALA A 1 574 ? -4.002 -8.717 15.526 1.00 97.50 574 ALA A C 1
ATOM 4612 O O . ALA A 1 574 ? -3.945 -7.506 15.754 1.00 97.50 574 ALA A O 1
ATOM 4613 N N . VAL A 1 575 ? -3.051 -9.567 15.908 1.00 97.06 575 VAL A N 1
ATOM 4614 C CA . VAL A 1 575 ? -1.830 -9.166 16.609 1.00 97.06 575 VAL A CA 1
ATOM 4615 C C . VAL A 1 575 ? -0.625 -9.446 15.723 1.00 97.06 575 VAL A C 1
ATOM 4617 O O . VAL A 1 575 ? -0.493 -10.525 15.143 1.00 97.06 575 VAL A O 1
ATOM 4620 N N . ALA A 1 576 ? 0.273 -8.469 15.618 1.00 96.12 576 ALA A N 1
ATOM 4621 C CA . ALA A 1 576 ? 1.524 -8.621 14.885 1.00 96.12 576 ALA A CA 1
ATOM 4622 C C . ALA A 1 576 ? 2.703 -8.057 15.681 1.00 96.12 576 ALA A C 1
ATOM 4624 O O . ALA A 1 576 ? 2.650 -6.915 16.152 1.00 96.12 576 ALA A O 1
ATOM 4625 N N . ARG A 1 577 ? 3.802 -8.817 15.784 1.00 95.62 577 ARG A N 1
ATOM 4626 C CA . ARG A 1 577 ? 5.060 -8.291 16.336 1.00 95.62 577 ARG A CA 1
ATOM 4627 C C . ARG A 1 577 ? 5.671 -7.282 15.374 1.00 95.62 577 ARG A C 1
ATOM 4629 O O . ARG A 1 577 ? 5.736 -7.506 14.165 1.00 95.62 577 ARG A O 1
ATOM 4636 N N . ARG A 1 578 ? 6.128 -6.152 15.917 1.00 94.88 578 ARG A N 1
ATOM 4637 C CA . ARG A 1 578 ? 6.721 -5.058 15.145 1.00 94.88 578 ARG A CA 1
ATOM 4638 C C . ARG A 1 578 ? 8.065 -4.670 15.735 1.00 94.88 578 ARG A C 1
ATOM 4640 O O . ARG A 1 578 ? 8.153 -4.318 16.902 1.00 94.88 578 ARG A O 1
ATOM 4647 N N . VAL A 1 579 ? 9.115 -4.686 14.927 1.00 94.81 579 VAL A N 1
ATOM 4648 C CA . VAL A 1 579 ? 10.464 -4.355 15.392 1.00 94.81 579 VAL A CA 1
ATOM 4649 C C . VAL A 1 579 ? 10.599 -2.840 15.577 1.00 94.81 579 VAL A C 1
ATOM 4651 O O . VAL A 1 579 ? 10.535 -2.092 14.604 1.00 94.81 579 VAL A O 1
ATOM 4654 N N . ALA A 1 580 ? 10.783 -2.381 16.820 1.00 94.81 580 ALA A N 1
ATOM 4655 C CA . ALA A 1 580 ? 10.883 -0.953 17.136 1.00 94.81 580 ALA A CA 1
ATOM 4656 C C . ALA A 1 580 ? 12.161 -0.544 17.872 1.00 94.81 580 ALA A C 1
ATOM 4658 O O . ALA A 1 580 ? 12.641 0.580 17.680 1.00 94.81 580 ALA A O 1
ATOM 4659 N N . LYS A 1 581 ? 12.672 -1.417 18.743 1.00 95.50 581 LYS A N 1
ATOM 4660 C CA . LYS A 1 581 ? 13.808 -1.121 19.616 1.00 95.50 581 LYS A CA 1
ATOM 4661 C C . LYS A 1 581 ? 15.112 -1.040 18.821 1.00 95.50 581 LYS A C 1
ATOM 4663 O O . LYS A 1 581 ? 15.420 -1.927 18.028 1.00 95.50 581 LYS A O 1
ATOM 4668 N N . GLN A 1 582 ? 15.900 0.004 19.069 1.00 95.81 582 GLN A N 1
ATOM 4669 C CA . GLN A 1 582 ? 17.307 0.049 18.683 1.00 95.81 582 GLN A CA 1
ATOM 4670 C C . GLN A 1 582 ? 18.150 -0.665 19.742 1.00 95.81 582 GLN A C 1
ATOM 4672 O O . GLN A 1 582 ? 18.022 -0.359 20.927 1.00 95.81 582 GLN A O 1
ATOM 4677 N N . ARG A 1 583 ? 19.026 -1.579 19.320 1.00 94.81 583 ARG A N 1
ATOM 4678 C CA . ARG A 1 583 ? 20.046 -2.187 20.185 1.00 94.81 583 ARG A CA 1
ATOM 4679 C C . ARG A 1 583 ? 21.271 -1.274 20.319 1.00 94.81 583 ARG A C 1
ATOM 4681 O O . ARG A 1 583 ? 21.555 -0.517 19.386 1.00 94.81 583 ARG A O 1
ATOM 4688 N N . PRO A 1 584 ? 22.048 -1.396 21.407 1.00 95.19 584 PRO A N 1
ATOM 4689 C CA . PRO A 1 584 ? 23.353 -0.761 21.492 1.00 95.19 584 PRO A CA 1
ATOM 4690 C C . PRO A 1 584 ? 24.279 -1.198 20.349 1.00 95.19 584 PRO A C 1
ATOM 4692 O O . PRO A 1 584 ? 24.286 -2.370 19.962 1.00 95.19 584 PRO A O 1
ATOM 4695 N N . MET A 1 585 ? 25.065 -0.269 19.809 1.00 95.25 585 MET A N 1
ATOM 4696 C CA . MET A 1 585 ? 26.042 -0.548 18.757 1.00 95.25 585 MET A CA 1
ATOM 4697 C C . MET A 1 585 ? 27.203 0.443 18.837 1.00 95.25 585 MET A C 1
ATOM 4699 O O . MET A 1 585 ? 26.972 1.650 18.887 1.00 95.25 585 MET A O 1
ATOM 4703 N N . ASP A 1 586 ? 28.434 -0.075 18.802 1.00 95.56 586 ASP A N 1
ATOM 4704 C CA . ASP A 1 586 ? 29.646 0.747 18.698 1.00 95.56 586 ASP A CA 1
ATOM 4705 C C . ASP A 1 586 ? 29.553 1.624 17.444 1.00 95.56 586 ASP A C 1
ATOM 4707 O O . ASP A 1 586 ? 29.358 1.116 16.330 1.00 95.56 586 ASP A O 1
ATOM 4711 N N . GLY A 1 587 ? 29.681 2.940 17.624 1.00 93.44 587 GLY A N 1
ATOM 4712 C CA . GLY A 1 587 ? 29.557 3.910 16.538 1.00 93.44 587 GLY A CA 1
ATOM 4713 C C . GLY A 1 587 ? 30.545 3.659 15.392 1.00 93.44 587 GLY A C 1
ATOM 4714 O O . GLY A 1 587 ? 30.229 3.922 14.232 1.00 93.44 587 GLY A O 1
ATOM 4715 N N . LYS A 1 588 ? 31.708 3.061 15.683 1.00 92.88 588 LYS A N 1
ATOM 4716 C CA . LYS A 1 588 ? 32.739 2.703 14.692 1.00 92.88 588 LYS A CA 1
ATOM 4717 C C . LYS A 1 588 ? 32.357 1.509 13.822 1.00 92.88 588 LYS A C 1
ATOM 4719 O O . LYS A 1 588 ? 32.969 1.299 12.778 1.00 92.88 588 LYS A O 1
ATOM 4724 N N . GLN A 1 589 ? 31.373 0.714 14.241 1.00 92.69 589 GLN A N 1
ATOM 4725 C CA . GLN A 1 589 ? 30.872 -0.428 13.473 1.00 92.69 589 GLN A CA 1
ATOM 4726 C C . GLN A 1 589 ? 29.763 -0.033 12.490 1.00 92.69 589 GLN A C 1
ATOM 4728 O O . GLN A 1 589 ? 29.279 -0.884 11.738 1.00 92.69 589 GLN A O 1
ATOM 4733 N N . VAL A 1 590 ? 29.313 1.227 12.508 1.00 94.19 590 VAL A N 1
ATOM 4734 C CA . VAL A 1 590 ? 28.267 1.712 11.606 1.00 94.19 590 VAL A CA 1
ATOM 4735 C C . VAL A 1 590 ? 28.823 1.783 10.175 1.00 94.19 590 VAL A C 1
ATOM 4737 O O . VAL A 1 590 ? 29.793 2.496 9.928 1.00 94.19 590 VAL A O 1
ATOM 4740 N N . PRO A 1 591 ? 28.223 1.075 9.200 1.00 91.94 591 PRO A N 1
ATOM 4741 C CA . PRO A 1 591 ? 28.790 0.928 7.856 1.00 91.94 591 PRO A CA 1
ATOM 4742 C C . PRO A 1 591 ? 28.499 2.112 6.910 1.00 91.94 591 PRO A C 1
ATOM 4744 O O . PRO A 1 591 ? 28.712 1.997 5.702 1.00 91.94 591 PRO A O 1
ATOM 4747 N N . VAL A 1 592 ? 27.963 3.224 7.421 1.00 90.06 592 VAL A N 1
ATOM 4748 C CA . VAL A 1 592 ? 27.619 4.439 6.660 1.00 90.06 592 VAL A CA 1
ATOM 4749 C C . VAL A 1 592 ? 28.124 5.677 7.397 1.00 90.06 592 VAL A C 1
ATOM 4751 O O . VAL A 1 592 ? 28.158 5.683 8.621 1.00 90.06 592 VAL A O 1
ATOM 4754 N N . THR A 1 593 ? 28.494 6.744 6.689 1.00 85.50 593 THR A N 1
ATOM 4755 C CA . THR A 1 593 ? 29.268 7.860 7.279 1.00 85.50 593 THR A CA 1
ATOM 4756 C C . THR A 1 593 ? 28.577 9.222 7.262 1.00 85.50 593 THR A C 1
ATOM 4758 O O . THR A 1 593 ? 29.105 10.165 7.836 1.00 85.50 593 THR A O 1
ATOM 4761 N N . GLU A 1 594 ? 27.420 9.357 6.617 1.00 86.38 594 GLU A N 1
ATOM 4762 C CA . GLU A 1 594 ? 26.839 10.676 6.298 1.00 86.38 594 GLU A CA 1
ATOM 4763 C C . GLU A 1 594 ? 25.331 10.790 6.570 1.00 86.38 594 GLU A C 1
ATOM 4765 O O . GLU A 1 594 ? 24.696 11.805 6.281 1.00 86.38 594 GLU A O 1
ATOM 4770 N N . SER A 1 595 ? 24.723 9.757 7.145 1.00 90.94 595 SER A N 1
ATOM 4771 C CA . SER A 1 595 ? 23.270 9.628 7.206 1.00 90.94 595 SER A CA 1
ATOM 4772 C C . SER A 1 595 ? 22.838 8.920 8.483 1.00 90.94 595 SER A C 1
ATOM 4774 O O . SER A 1 595 ? 23.612 8.147 9.031 1.00 90.94 595 SER A O 1
ATOM 4776 N N . PRO A 1 596 ? 21.618 9.151 8.994 1.00 93.81 596 PRO A N 1
ATOM 4777 C CA . PRO A 1 596 ? 21.136 8.422 10.156 1.00 93.81 596 PRO A CA 1
ATOM 4778 C C . PRO A 1 596 ? 21.266 6.901 10.001 1.00 93.81 596 PRO A C 1
ATOM 4780 O O . PRO A 1 596 ? 20.947 6.356 8.944 1.00 93.81 596 PRO A O 1
ATOM 4783 N N . TRP A 1 597 ? 21.667 6.219 11.070 1.00 95.62 597 TRP A N 1
ATOM 4784 C CA . TRP A 1 597 ? 21.698 4.761 11.140 1.00 95.62 597 TRP A CA 1
ATOM 4785 C C . TRP A 1 597 ? 20.801 4.267 12.266 1.00 95.62 597 TRP A C 1
ATOM 4787 O O . TRP A 1 597 ? 20.787 4.836 13.357 1.00 95.62 597 TRP A O 1
ATOM 4797 N N . TYR A 1 598 ? 20.061 3.195 11.997 1.00 95.69 598 TYR A N 1
ATOM 4798 C CA . TYR A 1 598 ? 19.209 2.532 12.977 1.00 95.69 598 TYR A CA 1
ATOM 4799 C C . TYR A 1 598 ? 19.644 1.078 13.096 1.00 95.69 598 TYR A C 1
ATOM 4801 O O . TYR A 1 598 ? 19.577 0.342 12.115 1.00 95.69 598 TYR A O 1
ATOM 4809 N N . ALA A 1 599 ? 20.078 0.661 14.284 1.00 95.50 599 ALA A N 1
ATOM 4810 C CA . ALA A 1 599 ? 20.454 -0.721 14.569 1.00 95.50 599 ALA A CA 1
ATOM 4811 C C . ALA A 1 599 ? 19.299 -1.424 15.289 1.00 95.50 599 ALA A C 1
ATOM 4813 O O . ALA A 1 599 ? 19.228 -1.392 16.513 1.00 95.50 599 ALA A O 1
ATOM 4814 N N . LEU A 1 600 ? 18.356 -2.004 14.551 1.00 96.44 600 LEU A N 1
ATOM 4815 C CA . LEU A 1 600 ? 17.144 -2.568 15.145 1.00 96.44 600 LEU A CA 1
ATOM 4816 C C . LEU A 1 600 ? 17.384 -3.954 15.763 1.00 96.44 600 LEU A C 1
ATOM 4818 O O . LEU A 1 600 ? 18.203 -4.731 15.268 1.00 96.44 600 LEU A O 1
ATOM 4822 N N . ASP A 1 601 ? 16.666 -4.243 16.848 1.00 94.88 601 ASP A N 1
ATOM 4823 C CA . ASP A 1 601 ? 16.703 -5.516 17.573 1.00 94.88 601 ASP A CA 1
ATOM 4824 C C . ASP A 1 601 ? 15.523 -6.416 17.156 1.00 94.88 601 ASP A C 1
ATOM 4826 O O . ASP A 1 601 ? 14.386 -6.153 17.559 1.00 94.88 601 ASP A O 1
ATOM 4830 N N . PRO A 1 602 ? 15.752 -7.460 16.339 1.00 92.12 602 PRO A N 1
ATOM 4831 C CA . PRO A 1 602 ? 14.675 -8.336 15.883 1.00 92.12 602 PRO A CA 1
ATOM 4832 C C . PRO A 1 602 ? 14.144 -9.295 16.956 1.00 92.12 602 PRO A C 1
ATOM 4834 O O . PRO A 1 602 ? 13.002 -9.738 16.855 1.00 92.12 602 PRO A O 1
ATOM 4837 N N . GLU A 1 603 ? 14.940 -9.622 17.977 1.00 89.75 603 GLU A N 1
ATOM 4838 C CA . GLU A 1 603 ? 14.566 -10.611 18.996 1.00 89.75 603 GLU A CA 1
ATOM 4839 C C . GLU A 1 603 ? 13.750 -9.978 20.128 1.00 89.75 603 GLU A C 1
ATOM 4841 O O . GLU A 1 603 ? 12.787 -10.576 20.622 1.00 89.75 603 GLU A O 1
ATOM 4846 N N . ASP A 1 604 ? 14.092 -8.740 20.502 1.00 89.94 604 ASP A N 1
ATOM 4847 C CA . ASP A 1 604 ? 13.375 -7.936 21.495 1.00 89.94 604 ASP A CA 1
ATOM 4848 C C . ASP A 1 604 ? 12.722 -6.691 20.852 1.00 89.94 604 ASP A C 1
ATOM 4850 O O . ASP A 1 604 ? 13.216 -5.569 21.003 1.00 89.94 604 ASP A O 1
ATOM 4854 N N . PRO A 1 605 ? 11.599 -6.864 20.124 1.00 82.06 605 PRO A N 1
ATOM 4855 C CA . PRO A 1 605 ? 11.018 -5.822 19.279 1.00 82.06 605 PRO A CA 1
ATOM 4856 C C . PRO A 1 605 ? 10.422 -4.637 20.053 1.00 82.06 605 PRO A C 1
ATOM 4858 O O . PRO A 1 605 ? 10.397 -3.525 19.520 1.00 82.06 605 PRO A O 1
ATOM 4861 N N . ARG A 1 606 ? 9.940 -4.869 21.287 1.00 92.69 606 ARG A N 1
ATOM 4862 C CA . ARG A 1 606 ? 9.254 -3.906 22.184 1.00 92.69 606 ARG A CA 1
ATOM 4863 C C . ARG A 1 606 ? 8.078 -3.137 21.563 1.00 92.69 606 ARG A C 1
ATOM 4865 O O . ARG A 1 606 ? 7.706 -2.080 22.070 1.00 92.69 606 ARG A O 1
ATOM 4872 N N . MET A 1 607 ? 7.469 -3.662 20.501 1.00 95.12 607 MET A N 1
ATOM 4873 C CA . MET A 1 607 ? 6.257 -3.095 19.917 1.00 95.12 607 MET A CA 1
ATOM 4874 C C . MET A 1 607 ? 5.359 -4.172 19.305 1.00 95.12 607 MET A C 1
ATOM 4876 O O . MET A 1 607 ? 5.832 -5.112 18.663 1.00 95.12 607 MET A O 1
ATOM 4880 N N . LEU A 1 608 ? 4.051 -3.994 19.478 1.00 94.81 608 LEU A N 1
ATOM 4881 C CA . LEU A 1 608 ? 3.001 -4.793 18.858 1.00 94.81 608 LEU A CA 1
ATOM 4882 C C . LEU A 1 608 ? 2.020 -3.894 18.118 1.00 94.81 608 LEU A C 1
ATOM 4884 O O . LEU A 1 608 ? 1.659 -2.827 18.612 1.00 94.81 608 LEU A O 1
ATOM 4888 N N . SER A 1 609 ? 1.541 -4.358 16.970 1.00 96.06 609 SER A N 1
ATOM 4889 C CA . SER A 1 609 ? 0.253 -3.910 16.445 1.00 96.06 609 SER A CA 1
ATOM 4890 C C . SER A 1 609 ? -0.837 -4.778 17.059 1.00 96.06 609 SER A C 1
ATOM 4892 O O . SER A 1 609 ? -0.718 -6.003 17.022 1.00 96.06 609 SER A O 1
ATOM 4894 N N . TYR A 1 610 ? -1.871 -4.144 17.602 1.00 97.56 610 TYR A N 1
ATOM 4895 C CA . TYR A 1 610 ? -3.087 -4.801 18.066 1.00 97.56 610 TYR A CA 1
ATOM 4896 C C . TYR A 1 610 ? -4.272 -4.133 17.377 1.00 97.56 610 TYR A C 1
ATOM 4898 O O . TYR A 1 610 ? -4.523 -2.944 17.592 1.00 97.56 610 TYR A O 1
ATOM 4906 N N . ASP A 1 611 ? -4.971 -4.893 16.540 1.00 97.88 611 ASP A N 1
ATOM 4907 C CA . ASP A 1 611 ? -6.094 -4.410 15.750 1.00 97.88 611 ASP A CA 1
ATOM 4908 C C . ASP A 1 611 ? -7.337 -5.248 16.072 1.00 97.88 611 ASP A C 1
ATOM 4910 O O . ASP A 1 611 ? -7.343 -6.456 15.852 1.00 97.88 611 ASP A O 1
ATOM 4914 N N . HIS A 1 612 ? -8.400 -4.611 16.549 1.00 98.19 612 HIS A N 1
ATOM 4915 C CA . HIS A 1 612 ? -9.721 -5.216 16.658 1.00 98.19 612 HIS A CA 1
ATOM 4916 C C . HIS A 1 612 ? -10.501 -4.901 15.383 1.00 98.19 612 HIS A C 1
ATOM 4918 O O . HIS A 1 612 ? -10.749 -3.735 15.056 1.00 98.19 612 HIS A O 1
ATOM 4924 N N . CYS A 1 613 ? -10.802 -5.945 14.622 1.00 98.12 613 CYS A N 1
ATOM 4925 C CA . CYS A 1 613 ? -11.333 -5.868 13.272 1.00 98.12 613 CYS A CA 1
ATOM 4926 C C . CYS A 1 613 ? -12.779 -6.346 13.256 1.00 98.12 613 CYS A C 1
ATOM 4928 O O . CYS A 1 613 ? -13.072 -7.430 13.751 1.00 98.12 613 CYS A O 1
ATOM 4930 N N . THR A 1 614 ? -13.653 -5.561 12.635 1.00 97.69 614 THR A N 1
ATOM 4931 C CA . THR A 1 614 ? -15.044 -5.919 12.343 1.00 97.69 614 THR A CA 1
ATOM 4932 C C . THR A 1 614 ? -15.379 -5.522 10.898 1.00 97.69 614 THR A C 1
ATOM 4934 O O . THR A 1 614 ? -14.594 -4.797 10.271 1.00 97.69 614 THR A O 1
ATOM 4937 N N . PRO A 1 615 ? -16.539 -5.933 10.358 1.00 96.06 615 PRO A N 1
ATOM 4938 C CA . PRO A 1 615 ? -17.011 -5.432 9.068 1.00 96.06 615 PRO A CA 1
ATOM 4939 C C . PRO A 1 615 ? -17.277 -3.918 9.056 1.00 96.06 615 PRO A C 1
ATOM 4941 O O . PRO A 1 615 ? -17.117 -3.279 8.019 1.00 96.06 615 PRO A O 1
ATOM 4944 N N . ASP A 1 616 ? -17.643 -3.334 10.202 1.00 97.06 616 ASP A N 1
ATOM 4945 C CA . ASP A 1 616 ? -18.135 -1.953 10.293 1.00 97.06 616 ASP A CA 1
ATOM 4946 C C . ASP A 1 616 ? -17.048 -0.949 10.711 1.00 97.06 616 ASP A C 1
ATOM 4948 O O . ASP A 1 616 ? -17.087 0.226 10.333 1.00 97.06 616 ASP A O 1
ATOM 4952 N N . TYR A 1 617 ? -16.060 -1.403 11.484 1.00 97.94 617 TYR A N 1
ATOM 4953 C CA . TYR A 1 617 ? -14.918 -0.607 11.922 1.00 97.94 617 TYR A CA 1
ATOM 4954 C C . TYR A 1 617 ? -13.674 -1.457 12.224 1.00 97.94 617 TYR A C 1
ATOM 4956 O O . TYR A 1 617 ? -13.751 -2.633 12.578 1.00 97.94 617 TYR A O 1
ATOM 4964 N N . VAL A 1 618 ? -12.505 -0.823 12.140 1.00 98.19 618 VAL A N 1
ATOM 4965 C CA . VAL A 1 618 ? -11.233 -1.358 12.643 1.00 98.19 618 VAL A CA 1
ATOM 4966 C C . VAL A 1 618 ? -10.682 -0.383 13.676 1.00 98.19 618 VAL A C 1
ATOM 4968 O O . VAL A 1 618 ? -10.442 0.783 13.353 1.00 98.19 618 VAL A O 1
ATOM 4971 N N . MET A 1 619 ? -10.470 -0.863 14.902 1.00 98.38 619 MET A N 1
ATOM 4972 C CA . MET A 1 619 ? -9.804 -0.131 15.981 1.00 98.38 619 MET A CA 1
ATOM 4973 C C . MET A 1 619 ? -8.375 -0.651 16.148 1.00 98.38 619 MET A C 1
ATOM 4975 O O . MET A 1 619 ? -8.179 -1.812 16.500 1.00 98.38 619 MET A O 1
ATOM 4979 N N . GLY A 1 620 ? -7.378 0.197 15.913 1.00 96.75 620 GLY A N 1
ATOM 4980 C CA . GLY A 1 620 ? -5.967 -0.187 15.931 1.00 96.75 620 GLY A CA 1
ATOM 4981 C C . GLY A 1 620 ? -5.124 0.598 16.927 1.00 96.75 620 GLY A C 1
ATOM 4982 O O . GLY A 1 620 ? -5.337 1.795 17.144 1.00 96.75 620 GLY A O 1
ATOM 4983 N N . SER A 1 621 ? -4.098 -0.053 17.473 1.00 96.56 621 SER A N 1
ATOM 4984 C CA . SER A 1 621 ? -3.093 0.584 18.323 1.00 96.56 621 SER A CA 1
ATOM 4985 C C . SER A 1 621 ? -1.691 -0.007 18.147 1.00 96.56 621 SER A C 1
ATOM 4987 O O . SER A 1 621 ? -1.505 -1.159 17.754 1.00 96.56 621 SER A O 1
ATOM 4989 N N . LEU A 1 622 ? -0.678 0.815 18.443 1.00 96.00 622 LEU A N 1
ATOM 4990 C CA . LEU A 1 622 ? 0.704 0.373 18.625 1.00 96.00 622 LEU A CA 1
ATOM 4991 C C . LEU A 1 622 ? 1.041 0.284 20.115 1.00 96.00 622 LEU A C 1
ATOM 4993 O O . LEU A 1 622 ? 1.301 1.296 20.768 1.00 96.00 622 LEU A O 1
ATOM 4997 N N . LEU A 1 623 ? 1.050 -0.928 20.655 1.00 96.31 623 LEU A N 1
ATOM 4998 C CA . LEU A 1 623 ? 1.437 -1.172 22.039 1.00 96.31 623 LEU A CA 1
ATOM 4999 C C . LEU A 1 623 ? 2.961 -1.189 22.134 1.00 96.31 623 LEU A C 1
ATOM 5001 O O . LEU A 1 623 ? 3.618 -1.859 21.340 1.00 96.31 623 LEU A O 1
ATOM 5005 N N . ILE A 1 624 ? 3.529 -0.450 23.084 1.00 95.50 624 ILE A N 1
ATOM 5006 C CA . ILE A 1 624 ? 4.982 -0.310 23.241 1.00 95.50 624 ILE A CA 1
ATOM 5007 C C . ILE A 1 624 ? 5.392 -0.348 24.708 1.00 95.50 624 ILE A C 1
ATOM 5009 O O . ILE A 1 624 ? 4.571 -0.117 25.594 1.00 95.50 624 ILE A O 1
ATOM 5013 N N . ASP A 1 625 ? 6.683 -0.558 24.954 1.00 95.88 625 ASP A N 1
ATOM 5014 C CA . ASP A 1 625 ? 7.280 -0.328 26.267 1.00 95.88 625 ASP A CA 1
ATOM 5015 C C . ASP A 1 625 ? 7.490 1.177 26.468 1.00 95.88 625 ASP A C 1
ATOM 5017 O O . ASP A 1 625 ? 8.348 1.736 25.788 1.00 95.88 625 ASP A O 1
ATOM 5021 N N . PRO A 1 626 ? 6.743 1.865 27.348 1.00 95.31 626 PRO A N 1
ATOM 5022 C CA . PRO A 1 626 ? 6.859 3.313 27.495 1.00 95.31 626 PRO A CA 1
ATOM 5023 C C . PRO A 1 626 ? 8.114 3.743 28.274 1.00 95.31 626 PRO A C 1
ATOM 5025 O O . PRO A 1 626 ? 8.415 4.934 28.335 1.00 95.31 626 PRO A O 1
ATOM 5028 N N . THR A 1 627 ? 8.851 2.796 28.865 1.00 94.44 627 THR A N 1
ATOM 5029 C CA . THR A 1 627 ? 10.001 3.089 29.731 1.00 94.44 627 THR A CA 1
ATOM 5030 C C . THR A 1 627 ? 11.284 3.363 28.951 1.00 94.44 627 THR A C 1
ATOM 5032 O O . THR A 1 627 ? 12.199 4.005 29.471 1.00 94.44 627 THR A O 1
ATOM 5035 N N . LEU A 1 628 ? 11.353 2.919 27.692 1.00 93.94 628 LEU A N 1
ATOM 5036 C CA . LEU A 1 628 ? 12.530 3.121 26.858 1.00 93.94 628 LEU A CA 1
ATOM 5037 C C . LEU A 1 628 ? 12.650 4.581 26.384 1.00 93.94 628 LEU A C 1
ATOM 5039 O O . LEU A 1 628 ? 11.674 5.181 25.910 1.00 93.94 628 LEU A O 1
ATOM 5043 N N . PRO A 1 629 ? 13.861 5.164 26.449 1.00 93.12 629 PRO A N 1
ATOM 5044 C CA . PRO A 1 629 ? 14.079 6.542 26.042 1.00 93.12 629 PRO A CA 1
ATOM 5045 C C . PRO A 1 629 ? 13.999 6.688 24.519 1.00 93.12 629 PRO A C 1
ATOM 5047 O O . PRO A 1 629 ? 14.167 5.735 23.759 1.00 93.12 629 PRO A O 1
ATOM 5050 N N . ARG A 1 630 ? 13.794 7.924 24.049 1.00 93.19 630 ARG A N 1
ATOM 5051 C CA . ARG A 1 630 ? 14.016 8.256 22.632 1.00 93.19 630 ARG A CA 1
ATOM 5052 C C . ARG A 1 630 ? 15.498 8.518 22.419 1.00 93.19 630 ARG A C 1
ATOM 5054 O O . ARG A 1 630 ? 16.069 9.321 23.155 1.00 93.19 630 ARG A O 1
ATOM 5061 N N . VAL A 1 631 ? 16.069 7.927 21.379 1.00 94.12 631 VAL A N 1
ATOM 5062 C CA . VAL A 1 631 ? 17.515 7.958 21.115 1.00 94.12 631 VAL A CA 1
ATOM 5063 C C . VAL A 1 631 ? 17.836 8.557 19.749 1.00 94.12 631 VAL A C 1
ATOM 5065 O O . VAL A 1 631 ? 16.985 8.590 18.852 1.00 94.12 631 VAL A O 1
ATOM 5068 N N . GLY A 1 632 ? 19.051 9.087 19.602 1.00 90.88 632 GLY A N 1
ATOM 5069 C CA . GLY A 1 632 ? 19.525 9.665 18.354 1.00 90.88 632 GLY A CA 1
ATOM 5070 C C . GLY A 1 632 ? 19.991 8.589 17.378 1.00 90.88 632 GLY A C 1
ATOM 5071 O O . GLY A 1 632 ? 20.699 7.655 17.736 1.00 90.88 632 GLY A O 1
ATOM 5072 N N . SER A 1 633 ? 19.620 8.731 16.106 1.00 89.94 633 SER A N 1
ATOM 5073 C CA . SER A 1 633 ? 20.149 7.904 15.009 1.00 89.94 633 SER A CA 1
ATOM 5074 C C . SER A 1 633 ? 21.383 8.517 14.339 1.00 89.94 633 SER A C 1
ATOM 5076 O O . SER A 1 633 ? 21.897 7.988 13.357 1.00 89.94 633 SER A O 1
ATOM 5078 N N . ARG A 1 634 ? 21.850 9.665 14.843 1.00 93.12 634 ARG A N 1
ATOM 5079 C CA . ARG A 1 634 ? 23.019 10.404 14.343 1.00 93.12 634 ARG A CA 1
ATOM 5080 C C . ARG A 1 634 ? 24.166 10.460 15.345 1.00 93.12 634 ARG A C 1
ATOM 5082 O O . ARG A 1 634 ? 25.197 11.030 15.018 1.00 93.12 634 ARG A O 1
ATOM 5089 N N . ASP A 1 635 ? 24.003 9.885 16.532 1.00 91.50 635 ASP A N 1
ATOM 5090 C CA . ASP A 1 635 ? 24.963 10.055 17.629 1.00 91.50 635 ASP A CA 1
ATOM 5091 C C . ASP A 1 635 ? 26.362 9.544 17.236 1.00 91.50 635 ASP A C 1
ATOM 5093 O O . ASP A 1 635 ? 27.370 10.169 17.567 1.00 91.50 635 ASP A O 1
ATOM 5097 N N . TYR A 1 636 ? 26.412 8.508 16.394 1.00 93.38 636 TYR A N 1
ATOM 5098 C CA . TYR A 1 636 ? 27.642 7.969 15.814 1.00 93.38 636 TYR A CA 1
ATOM 5099 C C . TYR A 1 636 ? 28.398 8.930 14.885 1.00 93.38 636 TYR A C 1
ATOM 5101 O O . TYR A 1 636 ? 29.625 8.877 14.827 1.00 93.38 636 TYR A O 1
ATOM 5109 N N . LEU A 1 637 ? 27.710 9.865 14.218 1.00 92.81 637 LEU A N 1
ATOM 5110 C CA . LEU A 1 637 ? 28.357 10.904 13.405 1.00 92.81 637 LEU A CA 1
ATOM 5111 C C . LEU A 1 637 ? 29.157 11.884 14.270 1.00 92.81 637 LEU A C 1
ATOM 5113 O O . LEU A 1 637 ? 30.090 12.517 13.786 1.00 92.81 637 LEU A O 1
ATOM 5117 N N . ALA A 1 638 ? 28.804 11.997 15.551 1.00 91.62 638 ALA A N 1
ATOM 5118 C CA . ALA A 1 638 ? 29.554 12.755 16.545 1.00 91.62 638 ALA A CA 1
ATOM 5119 C C . ALA A 1 638 ? 30.597 11.893 17.289 1.00 91.62 638 ALA A C 1
ATOM 5121 O O . ALA A 1 638 ? 31.164 12.349 18.278 1.00 91.62 638 ALA A O 1
ATOM 5122 N N . GLY A 1 639 ? 30.849 10.659 16.834 1.00 91.31 639 GLY A N 1
ATOM 5123 C CA . GLY A 1 639 ? 31.806 9.730 17.440 1.00 91.31 639 GLY A CA 1
ATOM 5124 C C . GLY A 1 639 ? 31.290 8.974 18.669 1.00 91.31 639 GLY A C 1
ATOM 5125 O O . GLY A 1 639 ? 32.096 8.354 19.358 1.00 91.31 639 GLY A O 1
ATOM 5126 N N . ASN A 1 640 ? 29.983 9.020 18.950 1.00 95.06 640 ASN A N 1
ATOM 5127 C CA . ASN A 1 640 ? 29.375 8.326 20.090 1.00 95.06 640 ASN A CA 1
ATOM 5128 C C . ASN A 1 640 ? 28.784 6.966 19.693 1.00 95.06 640 ASN A C 1
ATOM 5130 O O . ASN A 1 640 ? 28.452 6.725 18.537 1.00 95.06 640 ASN A O 1
ATOM 5134 N N . ASP A 1 641 ? 28.574 6.088 20.666 1.00 96.06 641 ASP A N 1
ATOM 5135 C CA . ASP A 1 641 ? 27.863 4.834 20.420 1.00 96.06 641 ASP A CA 1
ATOM 5136 C C . ASP A 1 641 ? 26.360 5.064 20.247 1.00 96.06 641 ASP A C 1
ATOM 5138 O O . ASP A 1 641 ? 25.770 5.993 20.806 1.00 96.06 641 ASP A O 1
ATOM 5142 N N . LEU A 1 642 ? 25.718 4.179 19.486 1.00 95.69 642 LEU A N 1
ATOM 5143 C CA . LEU A 1 642 ? 24.266 4.095 19.471 1.00 95.69 642 LEU A CA 1
ATOM 5144 C C . LEU A 1 642 ? 23.816 3.371 20.738 1.00 95.69 642 LEU A C 1
ATOM 5146 O O . LEU A 1 642 ? 24.278 2.268 21.023 1.00 95.69 642 LEU A O 1
ATOM 5150 N N . ILE A 1 643 ? 22.904 3.987 21.485 1.00 95.88 643 ILE A N 1
ATOM 5151 C CA . ILE A 1 643 ? 22.370 3.442 22.739 1.00 95.88 643 ILE A CA 1
ATOM 5152 C C . ILE A 1 643 ? 21.002 2.775 22.538 1.00 95.88 643 ILE A C 1
ATOM 5154 O O . ILE A 1 643 ? 20.343 2.967 21.510 1.00 95.88 643 ILE A O 1
ATOM 5158 N N . GLU A 1 644 ? 20.575 1.997 23.536 1.00 95.94 644 GLU A N 1
ATOM 5159 C CA . GLU A 1 644 ? 19.264 1.343 23.543 1.00 95.94 644 GLU A CA 1
ATOM 5160 C C . GLU A 1 644 ? 18.119 2.355 23.691 1.00 95.94 644 GLU A C 1
ATOM 5162 O O . GLU A 1 644 ? 18.160 3.248 24.539 1.00 95.94 644 GLU A O 1
ATOM 5167 N N . GLY A 1 645 ? 17.068 2.182 22.889 1.00 95.56 645 GLY A N 1
ATOM 5168 C CA . GLY A 1 645 ? 15.823 2.934 23.021 1.00 95.56 645 GLY A CA 1
ATOM 5169 C C . GLY A 1 645 ? 15.009 2.956 21.733 1.00 95.56 645 GLY A C 1
ATOM 5170 O O . GLY A 1 645 ? 15.223 2.141 20.835 1.00 95.56 645 GLY A O 1
ATOM 5171 N N . TYR A 1 646 ? 14.079 3.904 21.619 1.00 95.56 646 TYR A N 1
ATOM 5172 C CA . TYR A 1 646 ? 13.332 4.128 20.383 1.00 95.56 646 TYR A CA 1
ATOM 5173 C C . TYR A 1 646 ? 13.965 5.229 19.551 1.00 95.56 646 TYR A C 1
ATOM 5175 O O . TYR A 1 646 ? 13.928 6.405 19.937 1.00 95.56 646 TYR A O 1
ATOM 5183 N N . PRO A 1 647 ? 14.512 4.897 18.381 1.00 94.56 647 PRO A N 1
ATOM 5184 C CA . PRO A 1 647 ? 15.011 5.919 17.497 1.00 94.56 647 PRO A CA 1
ATOM 5185 C C . PRO A 1 647 ? 13.850 6.644 16.793 1.00 94.56 647 PRO A C 1
ATOM 5187 O O . PRO A 1 647 ? 12.674 6.277 16.896 1.00 94.56 647 PRO A O 1
ATOM 5190 N N . ALA A 1 648 ? 14.171 7.703 16.047 1.00 92.69 648 ALA A N 1
ATOM 5191 C CA . ALA A 1 648 ? 13.172 8.515 15.345 1.00 92.69 648 ALA A CA 1
ATOM 5192 C C . ALA A 1 648 ? 12.243 7.689 14.433 1.00 92.69 648 ALA A C 1
ATOM 5194 O O . ALA A 1 648 ? 11.048 7.958 14.378 1.00 92.69 648 ALA A O 1
ATOM 5195 N N . LEU A 1 649 ? 12.770 6.664 13.755 1.00 92.06 649 LEU A N 1
ATOM 5196 C CA . LEU A 1 649 ? 12.029 5.880 12.762 1.00 92.06 649 LEU A CA 1
ATOM 5197 C C . LEU A 1 649 ? 10.787 5.177 13.345 1.00 92.06 649 LEU A C 1
ATOM 5199 O O . LEU A 1 649 ? 9.773 5.084 12.663 1.00 92.06 649 LEU A O 1
ATOM 5203 N N . THR A 1 650 ? 10.849 4.740 14.605 1.00 93.94 650 THR A N 1
ATOM 5204 C CA . THR A 1 650 ? 9.807 3.926 15.265 1.00 93.94 650 THR A CA 1
ATOM 5205 C C . THR A 1 650 ? 9.030 4.702 16.331 1.00 93.94 650 THR A C 1
ATOM 5207 O O . THR A 1 650 ? 7.985 4.265 16.809 1.00 93.94 650 THR A O 1
ATOM 5210 N N . SER A 1 651 ? 9.506 5.894 16.699 1.00 93.94 651 SER A N 1
ATOM 5211 C CA . SER A 1 651 ? 8.821 6.779 17.646 1.00 93.94 651 SER A CA 1
ATOM 5212 C C . SER A 1 651 ? 7.984 7.865 16.972 1.00 93.94 651 SER A C 1
ATOM 5214 O O . SER A 1 651 ? 7.170 8.491 17.645 1.00 93.94 651 SER A O 1
ATOM 5216 N N . GLN A 1 652 ? 8.168 8.109 15.678 1.00 93.75 652 GLN A N 1
ATOM 5217 C CA . GLN A 1 652 ? 7.612 9.282 15.022 1.00 93.75 652 GLN A CA 1
ATOM 5218 C C . GLN A 1 652 ? 6.165 9.112 14.532 1.00 93.75 652 GLN A C 1
ATOM 5220 O O . GLN A 1 652 ? 5.895 8.195 13.753 1.00 93.75 652 GLN A O 1
ATOM 5225 N N . ASN A 1 653 ? 5.290 10.065 14.895 1.00 93.56 653 ASN A N 1
ATOM 5226 C CA . ASN A 1 653 ? 3.912 10.214 14.402 1.00 93.56 653 ASN A CA 1
ATOM 5227 C C . ASN A 1 653 ? 3.144 8.878 14.394 1.00 93.56 653 ASN A C 1
ATOM 5229 O O . ASN A 1 653 ? 2.922 8.286 13.327 1.00 93.56 653 ASN A O 1
ATOM 5233 N N . ARG A 1 654 ? 2.827 8.365 15.588 1.00 92.25 654 ARG A N 1
ATOM 5234 C CA . ARG A 1 654 ? 2.210 7.040 15.738 1.00 92.25 654 ARG A CA 1
ATOM 5235 C C . ARG A 1 654 ? 0.702 7.146 15.619 1.00 92.25 654 ARG A C 1
ATOM 5237 O O . ARG A 1 654 ? 0.104 8.133 16.021 1.00 92.25 654 ARG A O 1
ATOM 5244 N N . TYR A 1 655 ? 0.097 6.091 15.100 1.00 92.81 655 TYR A N 1
ATOM 5245 C CA . TYR A 1 655 ? -1.337 6.031 14.903 1.00 92.81 655 TYR A CA 1
ATOM 5246 C C . TYR A 1 655 ? -2.004 5.056 15.860 1.00 92.81 655 TYR A C 1
ATOM 5248 O O . TYR A 1 655 ? -1.615 3.888 15.955 1.00 92.81 655 TYR A O 1
ATOM 5256 N N . HIS A 1 656 ? -3.055 5.562 16.490 1.00 95.00 656 HIS A N 1
ATOM 5257 C CA . HIS A 1 656 ? -4.035 4.824 17.265 1.00 95.00 656 HIS A CA 1
ATOM 5258 C C . HIS A 1 656 ? -5.412 5.355 16.867 1.00 95.00 656 HIS A C 1
ATOM 5260 O O . HIS A 1 656 ? -5.528 6.547 16.588 1.00 95.00 656 HIS A O 1
ATOM 5266 N N . GLY A 1 657 ? -6.455 4.531 16.865 1.00 96.06 657 GLY A N 1
ATOM 5267 C CA . GLY A 1 657 ? -7.815 5.028 16.650 1.00 96.06 657 GLY A CA 1
ATOM 5268 C C . GLY A 1 657 ? -8.708 4.072 15.886 1.00 96.06 657 GLY A C 1
ATOM 5269 O O . GLY A 1 657 ? -8.422 2.882 15.789 1.00 96.06 657 GLY A O 1
ATOM 5270 N N . VAL A 1 658 ? -9.799 4.615 15.353 1.00 97.75 658 VAL A N 1
ATOM 5271 C CA . VAL A 1 658 ? -10.868 3.857 14.696 1.00 97.75 658 VAL A CA 1
ATOM 5272 C C . VAL A 1 658 ? -11.035 4.336 13.262 1.00 97.75 658 VAL A C 1
ATOM 5274 O O . VAL A 1 658 ? -11.093 5.538 13.018 1.00 97.75 658 VAL A O 1
ATOM 5277 N N . THR A 1 659 ? -11.113 3.403 12.317 1.00 97.25 659 THR A N 1
ATOM 5278 C CA . THR A 1 659 ? -11.519 3.641 10.920 1.00 97.25 659 THR A CA 1
ATOM 5279 C C . THR A 1 659 ? -12.849 2.948 10.674 1.00 97.25 659 THR A C 1
ATOM 5281 O O . THR A 1 659 ? -13.007 1.809 11.102 1.00 97.25 659 THR A O 1
ATOM 5284 N N . PHE A 1 660 ? -13.778 3.609 9.989 1.00 97.69 660 PHE A N 1
ATOM 5285 C CA . PHE A 1 660 ? -15.131 3.103 9.749 1.00 97.69 660 PHE A CA 1
ATOM 5286 C C . PHE A 1 660 ? -15.323 2.678 8.292 1.00 97.69 660 PHE A C 1
ATOM 5288 O O . PHE A 1 660 ? -14.705 3.231 7.383 1.00 97.69 660 PHE A O 1
ATOM 5295 N N . ALA A 1 661 ? -16.214 1.716 8.066 1.00 95.75 661 ALA A N 1
ATOM 5296 C CA . ALA A 1 661 ? -16.548 1.216 6.735 1.00 95.75 661 ALA A CA 1
ATOM 5297 C C . ALA A 1 661 ? -17.449 2.169 5.927 1.00 95.75 661 ALA A C 1
ATOM 5299 O O . ALA A 1 661 ? -17.580 2.001 4.717 1.00 95.75 661 ALA A O 1
ATOM 5300 N N . SER A 1 662 ? -18.058 3.177 6.559 1.00 95.75 662 SER A N 1
ATOM 5301 C CA . SER A 1 662 ? -19.007 4.097 5.912 1.00 95.75 662 SER A CA 1
ATOM 5302 C C . SER A 1 662 ? -18.390 4.944 4.793 1.00 95.75 662 SER A C 1
ATOM 5304 O O . SER A 1 662 ? -19.051 5.220 3.794 1.00 95.75 662 SER A O 1
ATOM 5306 N N . ASP A 1 663 ? -17.132 5.363 4.944 1.00 96.25 663 ASP A N 1
ATOM 5307 C CA . ASP A 1 663 ? -16.398 6.161 3.963 1.00 96.25 663 ASP A CA 1
ATOM 5308 C C . ASP A 1 663 ? -14.893 5.940 4.133 1.00 96.25 663 ASP A C 1
ATOM 5310 O O . ASP A 1 663 ? -14.392 5.796 5.246 1.00 96.25 663 ASP A O 1
ATOM 5314 N N . VAL A 1 664 ? -14.132 5.998 3.038 1.00 94.50 664 VAL A N 1
ATOM 5315 C CA . VAL A 1 664 ? -12.669 5.851 3.093 1.00 94.50 664 VAL A CA 1
ATOM 5316 C C . VAL A 1 664 ? -11.996 6.897 3.983 1.00 94.50 664 VAL A C 1
ATOM 5318 O O . VAL A 1 664 ? -10.897 6.650 4.459 1.00 94.50 664 VAL A O 1
ATOM 5321 N N . ASN A 1 665 ? -12.604 8.057 4.235 1.00 95.75 665 ASN A N 1
ATOM 5322 C CA . ASN A 1 665 ? -12.088 9.095 5.129 1.00 95.75 665 ASN A CA 1
ATOM 5323 C C . ASN A 1 665 ? -12.624 8.979 6.564 1.00 95.75 665 ASN A C 1
ATOM 5325 O O . ASN A 1 665 ? -12.019 9.567 7.460 1.00 95.75 665 ASN A O 1
ATOM 5329 N N . ALA A 1 666 ? -13.688 8.205 6.805 1.00 96.75 666 ALA A N 1
ATOM 5330 C CA . ALA A 1 666 ? -14.327 8.073 8.111 1.00 96.75 666 ALA A CA 1
ATOM 5331 C C . ALA A 1 666 ? -13.387 7.446 9.143 1.00 96.75 666 ALA A C 1
ATOM 5333 O O . ALA A 1 666 ? -13.045 6.265 9.080 1.00 96.75 666 ALA A O 1
ATOM 5334 N N . ARG A 1 667 ? -12.959 8.256 10.113 1.00 96.25 667 ARG A N 1
ATOM 5335 C CA . ARG A 1 667 ? -12.073 7.830 11.197 1.00 96.25 667 ARG A CA 1
ATOM 5336 C C . ARG A 1 667 ? -12.073 8.810 12.360 1.00 96.25 667 ARG A C 1
ATOM 5338 O O . ARG A 1 667 ? -12.327 10.002 12.170 1.00 96.25 667 ARG A O 1
ATOM 5345 N N . VAL A 1 668 ? -11.689 8.307 13.526 1.00 97.69 668 VAL A N 1
ATOM 5346 C CA . VAL A 1 668 ? -11.459 9.094 14.737 1.00 97.69 668 VAL A CA 1
ATOM 5347 C C . VAL A 1 668 ? -10.123 8.696 15.355 1.00 97.69 668 VAL A C 1
ATOM 5349 O O . VAL A 1 668 ? -9.885 7.519 15.625 1.00 97.69 668 VAL A O 1
ATOM 5352 N N . ILE A 1 669 ? -9.236 9.675 15.549 1.00 96.00 669 ILE A N 1
ATOM 5353 C CA . ILE A 1 669 ? -7.825 9.434 15.883 1.00 96.00 669 ILE A CA 1
ATOM 5354 C C . ILE A 1 669 ? -7.433 10.288 17.088 1.00 96.00 669 ILE A C 1
ATOM 5356 O O . ILE A 1 669 ? -7.369 11.516 16.963 1.00 96.00 669 ILE A O 1
ATOM 5360 N N . PRO A 1 670 ? -7.127 9.693 18.248 1.00 96.06 670 PRO A N 1
ATOM 5361 C CA . PRO A 1 670 ? -6.408 10.406 19.285 1.00 96.06 670 PRO A CA 1
ATOM 5362 C C . PRO A 1 670 ? -4.977 10.702 18.836 1.00 96.06 670 PRO A C 1
ATOM 5364 O O . PRO A 1 670 ? -4.230 9.798 18.481 1.00 96.06 670 PRO A O 1
ATOM 5367 N N . GLN A 1 671 ? -4.547 11.953 18.948 1.00 94.19 671 GLN A N 1
ATOM 5368 C CA . GLN A 1 671 ? -3.166 12.379 18.690 1.00 94.19 671 GLN A CA 1
ATOM 5369 C C . GLN A 1 671 ? -2.785 13.548 19.604 1.00 94.19 671 GLN A C 1
ATOM 5371 O O . GLN A 1 671 ? -3.656 14.216 20.158 1.00 94.19 671 GLN A O 1
ATOM 5376 N N . CYS A 1 672 ? -1.498 13.849 19.751 1.00 94.25 672 CYS A N 1
ATOM 5377 C CA . CYS A 1 672 ? -1.090 15.100 20.401 1.00 94.25 672 CYS A CA 1
ATOM 5378 C C . CYS A 1 672 ? -0.915 16.194 19.343 1.00 94.25 672 CYS A C 1
ATOM 5380 O O . CYS A 1 672 ? -0.554 15.903 18.210 1.00 94.25 672 CYS A O 1
ATOM 5382 N N . GLU A 1 673 ? -1.131 17.464 19.666 1.00 93.00 673 GLU A N 1
ATOM 5383 C CA . GLU A 1 673 ? -0.797 18.562 18.748 1.00 93.00 673 GLU A CA 1
ATOM 5384 C C . GLU A 1 673 ? 0.694 18.555 18.370 1.00 93.00 673 GLU A C 1
ATOM 5386 O O . GLU A 1 673 ? 1.551 18.483 19.242 1.00 93.00 673 GLU A O 1
ATOM 5391 N N . GLY A 1 674 ? 1.040 18.642 17.085 1.00 92.19 674 GLY A N 1
ATOM 5392 C CA . GLY A 1 674 ? 2.425 18.844 16.651 1.00 92.19 674 GLY A CA 1
ATOM 5393 C C . GLY A 1 674 ? 2.832 20.318 16.730 1.00 92.19 674 GLY A C 1
ATOM 5394 O O . GLY A 1 674 ? 2.230 21.148 16.060 1.00 92.19 674 GLY A O 1
ATOM 5395 N N . LEU A 1 675 ? 3.875 20.647 17.504 1.00 89.44 675 LEU A N 1
ATOM 5396 C CA . LEU A 1 675 ? 4.295 22.045 17.745 1.00 89.44 675 LEU A CA 1
ATOM 5397 C C . LEU A 1 675 ? 5.407 22.554 16.818 1.00 89.44 675 LEU A C 1
ATOM 5399 O O . LEU A 1 675 ? 5.676 23.750 16.766 1.00 89.44 675 LEU A O 1
ATOM 5403 N N . ALA A 1 676 ? 6.112 21.648 16.144 1.00 81.50 676 ALA A N 1
ATOM 5404 C CA . ALA A 1 676 ? 7.244 21.985 15.288 1.00 81.50 676 ALA A CA 1
ATOM 5405 C C . ALA A 1 676 ? 6.867 21.817 13.805 1.00 81.50 676 ALA A C 1
ATOM 5407 O O . ALA A 1 676 ? 5.867 22.334 13.328 1.00 81.50 676 ALA A O 1
ATOM 5408 N N . ASN A 1 677 ? 7.649 21.052 13.054 1.00 79.50 677 ASN A N 1
ATOM 5409 C CA . ASN A 1 677 ? 7.448 20.776 11.631 1.00 79.50 677 ASN A CA 1
ATOM 5410 C C . ASN A 1 677 ? 6.447 19.630 11.369 1.00 79.50 677 ASN A C 1
ATOM 5412 O O . ASN A 1 677 ? 6.691 18.790 10.504 1.00 79.50 677 ASN A O 1
ATOM 5416 N N . GLY A 1 678 ? 5.379 19.537 12.170 1.00 78.75 678 GLY A N 1
ATOM 5417 C CA . GLY A 1 678 ? 4.384 18.454 12.090 1.00 78.75 678 GLY A CA 1
ATOM 5418 C C . GLY A 1 678 ? 4.888 17.074 12.544 1.00 78.75 678 GLY A C 1
ATOM 5419 O O . GLY A 1 678 ? 4.183 16.072 12.403 1.00 78.75 678 GLY A O 1
ATOM 5420 N N . LYS A 1 679 ? 6.109 17.000 13.092 1.00 90.00 679 LYS A N 1
ATOM 5421 C CA . LYS A 1 679 ? 6.705 15.774 13.635 1.00 90.00 679 LYS A CA 1
ATOM 5422 C C . LYS A 1 679 ? 6.440 15.682 15.131 1.00 90.00 679 LYS A C 1
ATOM 5424 O O . LYS A 1 679 ? 6.695 16.633 15.860 1.00 90.00 679 LYS A O 1
ATOM 5429 N N . THR A 1 680 ? 5.992 14.520 15.581 1.00 93.94 680 THR A N 1
ATOM 5430 C CA . THR A 1 680 ? 5.830 14.191 17.001 1.00 93.94 680 THR A CA 1
ATOM 5431 C C . THR A 1 680 ? 6.651 12.944 17.309 1.00 93.94 680 THR A C 1
ATOM 5433 O O . THR A 1 680 ? 6.760 12.062 16.459 1.00 93.94 680 THR A O 1
ATOM 5436 N N . TYR A 1 681 ? 7.259 12.854 18.496 1.00 94.31 681 TYR A N 1
ATOM 5437 C CA . TYR A 1 681 ? 8.072 11.687 18.871 1.00 94.31 681 TYR A CA 1
ATOM 5438 C C . TYR A 1 681 ? 7.601 11.057 20.172 1.00 94.31 681 TYR A C 1
ATOM 5440 O O . TYR A 1 681 ? 7.709 11.635 21.256 1.00 94.31 681 TYR A O 1
ATOM 5448 N N . GLY A 1 682 ? 7.122 9.825 20.041 1.00 93.38 682 GLY A N 1
ATOM 5449 C CA . GLY A 1 682 ? 6.464 9.052 21.074 1.00 93.38 682 GLY A CA 1
ATOM 5450 C C . GLY A 1 682 ? 5.360 9.856 21.725 1.00 93.38 682 GLY A C 1
ATOM 5451 O O . GLY A 1 682 ? 5.414 10.088 22.923 1.00 93.38 682 GLY A O 1
ATOM 5452 N N . GLU A 1 683 ? 4.429 10.362 20.925 1.00 94.31 683 GLU A N 1
ATOM 5453 C CA . GLU A 1 683 ? 3.400 11.281 21.403 1.00 94.31 683 GLU A CA 1
ATOM 5454 C C . GLU A 1 683 ? 2.513 10.682 22.489 1.00 94.31 683 GLU A C 1
ATOM 5456 O O . GLU A 1 683 ? 2.169 11.369 23.451 1.00 94.31 683 GLU A O 1
ATOM 5461 N N . GLN A 1 684 ? 2.218 9.389 22.371 1.00 95.19 684 GLN A N 1
ATOM 5462 C CA . GLN A 1 684 ? 1.288 8.680 23.232 1.00 95.19 684 GLN A CA 1
ATOM 5463 C C . GLN A 1 684 ? 1.855 7.348 23.724 1.00 95.19 684 GLN A C 1
ATOM 5465 O O . GLN A 1 684 ? 2.770 6.757 23.134 1.00 95.19 684 GLN A O 1
ATOM 5470 N N . GLN A 1 685 ? 1.275 6.885 24.824 1.00 95.12 685 GLN A N 1
ATOM 5471 C CA . GLN A 1 685 ? 1.229 5.477 25.203 1.00 95.12 685 GLN A CA 1
ATOM 5472 C C . GLN A 1 685 ? -0.227 5.006 25.110 1.00 95.12 685 GLN A C 1
ATOM 5474 O O . GLN A 1 685 ? -1.148 5.802 25.315 1.00 95.12 685 GLN A O 1
ATOM 5479 N N . ALA A 1 686 ? -0.419 3.731 24.786 1.00 97.00 686 ALA A N 1
ATOM 5480 C CA . ALA A 1 686 ? -1.726 3.149 24.531 1.00 97.00 686 ALA A CA 1
ATOM 5481 C C . ALA A 1 686 ? -1.825 1.750 25.137 1.00 97.00 686 ALA A C 1
ATOM 5483 O O . ALA A 1 686 ? -0.825 1.038 25.239 1.00 97.00 686 ALA A O 1
ATOM 5484 N N . VAL A 1 687 ? -3.044 1.358 25.483 1.00 98.19 687 VAL A N 1
ATOM 5485 C CA . VAL A 1 687 ? -3.429 -0.024 25.747 1.00 98.19 687 VAL A CA 1
ATOM 5486 C C . VAL A 1 687 ? -4.798 -0.269 25.145 1.00 98.19 687 VAL A C 1
ATOM 5488 O O . VAL A 1 687 ? -5.660 0.607 25.187 1.00 98.19 687 VAL A O 1
ATOM 5491 N N . GLN A 1 688 ? -4.981 -1.445 24.565 1.00 98.06 688 GLN A N 1
ATOM 5492 C CA . GLN A 1 688 ? -6.225 -1.836 23.926 1.00 98.06 688 GLN A CA 1
ATOM 5493 C C . GLN A 1 688 ? -6.563 -3.268 24.318 1.00 98.06 688 GLN A C 1
ATOM 5495 O O . GLN A 1 688 ? -5.668 -4.097 24.501 1.00 98.06 688 GLN A O 1
ATOM 5500 N N . HIS A 1 689 ? -7.854 -3.539 24.436 1.00 97.75 689 HIS A N 1
ATOM 5501 C CA . HIS A 1 689 ? -8.402 -4.883 24.465 1.00 97.75 689 HIS A CA 1
ATOM 5502 C C . HIS A 1 689 ? -9.732 -4.848 23.725 1.00 97.75 689 HIS A C 1
ATOM 5504 O O . HIS A 1 689 ? -10.594 -4.040 24.073 1.00 97.75 689 HIS A O 1
ATOM 5510 N N . ASP A 1 690 ? -9.855 -5.670 22.686 1.00 97.06 690 ASP A N 1
ATOM 5511 C CA . ASP A 1 690 ? -11.015 -5.696 21.798 1.00 97.06 690 ASP A CA 1
ATOM 5512 C C . ASP A 1 690 ? -11.393 -4.277 21.313 1.00 97.06 690 ASP A C 1
ATOM 5514 O O . ASP A 1 690 ? -10.555 -3.539 20.776 1.00 97.06 690 ASP A O 1
ATOM 5518 N N . ASN A 1 691 ? -12.645 -3.884 21.543 1.00 97.31 691 ASN A N 1
ATOM 5519 C CA . ASN A 1 691 ? -13.266 -2.616 21.176 1.00 97.31 691 ASN A CA 1
ATOM 5520 C C . ASN A 1 691 ? -12.991 -1.453 22.149 1.00 97.31 691 ASN A C 1
ATOM 5522 O O . ASN A 1 691 ? -13.609 -0.396 22.005 1.00 97.31 691 ASN A O 1
ATOM 5526 N N . VAL A 1 692 ? -12.101 -1.616 23.135 1.00 98.56 692 VAL A N 1
ATOM 5527 C CA . VAL A 1 692 ? -11.762 -0.583 24.128 1.00 98.56 692 VAL A CA 1
ATOM 5528 C C . VAL A 1 692 ? -10.301 -0.169 23.975 1.00 98.56 692 VAL A C 1
ATOM 5530 O O . VAL A 1 692 ? -9.383 -0.946 24.240 1.00 98.56 692 VAL A O 1
ATOM 5533 N N . LEU A 1 693 ? -10.078 1.093 23.610 1.00 98.69 693 LEU A N 1
ATOM 5534 C CA . LEU A 1 693 ? -8.766 1.727 23.498 1.00 98.69 693 LEU A CA 1
ATOM 5535 C C . LEU A 1 693 ? -8.619 2.819 24.558 1.00 98.69 693 LEU A C 1
ATOM 5537 O O . LEU A 1 693 ? -9.403 3.762 24.611 1.00 98.69 693 LEU A O 1
ATOM 5541 N N . LEU A 1 694 ? -7.562 2.734 25.361 1.00 98.69 694 LEU A N 1
ATOM 5542 C CA . LEU A 1 694 ? -7.166 3.768 26.309 1.00 98.69 694 LEU A CA 1
ATOM 5543 C C . LEU A 1 694 ? -5.809 4.341 25.896 1.00 98.69 694 LEU A C 1
ATOM 5545 O O . LEU A 1 694 ? -4.824 3.617 25.744 1.00 98.69 694 LEU A O 1
ATOM 5549 N N . VAL A 1 695 ? -5.747 5.658 25.744 1.00 98.12 695 VAL A N 1
ATOM 5550 C CA . VAL A 1 695 ? -4.559 6.388 25.288 1.00 98.12 695 VAL A CA 1
ATOM 5551 C C . VAL A 1 695 ? -4.282 7.579 26.190 1.00 98.12 695 VAL A C 1
ATOM 5553 O O . VAL A 1 695 ? -5.197 8.233 26.675 1.00 98.12 695 VAL A O 1
ATOM 5556 N N . GLN A 1 696 ? -3.014 7.915 26.389 1.00 96.56 696 GLN A N 1
ATOM 5557 C CA . GLN A 1 696 ? -2.637 9.181 27.016 1.00 96.56 696 GLN A CA 1
ATOM 5558 C C . GLN A 1 696 ? -1.384 9.746 26.362 1.00 96.56 696 GLN A C 1
ATOM 5560 O O . GLN A 1 696 ? -0.562 9.004 25.811 1.00 96.56 696 GLN A O 1
ATOM 5565 N N . ARG A 1 697 ? -1.178 11.053 26.520 1.00 96.44 697 ARG A N 1
ATOM 5566 C CA . ARG A 1 697 ? 0.097 11.691 26.195 1.00 96.44 697 ARG A CA 1
ATOM 5567 C C . ARG A 1 697 ? 1.230 11.034 26.988 1.00 96.44 697 ARG A C 1
ATOM 5569 O O . ARG A 1 697 ? 1.144 10.840 28.203 1.00 96.44 697 ARG A O 1
ATOM 5576 N N . HIS A 1 698 ? 2.305 10.676 26.295 1.00 96.00 698 HIS A N 1
ATOM 5577 C CA . HIS A 1 698 ? 3.483 10.099 26.933 1.00 96.00 698 HIS A CA 1
ATOM 5578 C C . HIS A 1 698 ? 4.295 11.200 27.619 1.00 96.00 698 HIS A C 1
ATOM 5580 O O . HIS A 1 698 ? 4.575 12.243 27.018 1.00 96.00 698 HIS A O 1
ATOM 5586 N N . LYS A 1 699 ? 4.763 10.937 28.844 1.00 94.25 699 LYS A N 1
ATOM 5587 C CA . LYS A 1 699 ? 5.509 11.914 29.651 1.00 94.25 699 LYS A CA 1
ATOM 5588 C C . LYS A 1 699 ? 6.761 12.494 28.980 1.00 94.25 699 LYS A C 1
ATOM 5590 O O . LYS A 1 699 ? 7.040 13.678 29.114 1.00 94.25 699 LYS A O 1
ATOM 5595 N N . GLN A 1 700 ? 7.501 11.665 28.249 1.00 92.44 700 GLN A N 1
ATOM 5596 C CA . GLN A 1 700 ? 8.735 12.031 27.547 1.00 92.44 700 GLN A CA 1
ATOM 5597 C C . GLN A 1 700 ? 8.503 12.334 26.053 1.00 92.44 700 GLN A C 1
ATOM 5599 O O . GLN A 1 700 ? 9.432 12.244 25.242 1.00 92.44 700 GLN A O 1
ATOM 5604 N N . SER A 1 701 ? 7.261 12.628 25.655 1.00 93.88 701 SER A N 1
ATOM 5605 C CA . SER A 1 701 ? 6.964 13.020 24.277 1.00 93.88 701 SER A CA 1
ATOM 5606 C C . SER A 1 701 ? 7.735 14.288 23.890 1.00 93.88 701 SER A C 1
ATOM 5608 O O . SER A 1 701 ? 7.962 15.176 24.711 1.00 93.88 701 SER A O 1
ATOM 5610 N N . LYS A 1 702 ? 8.189 14.358 22.635 1.00 93.75 702 LYS A N 1
ATOM 5611 C CA . LYS A 1 702 ? 8.895 15.530 22.095 1.00 93.75 702 LYS A CA 1
ATOM 5612 C C . LYS A 1 702 ? 8.109 16.121 20.935 1.00 93.75 702 LYS A C 1
ATOM 5614 O O . LYS A 1 702 ? 7.544 15.375 20.135 1.00 93.75 702 LYS A O 1
ATOM 5619 N N . GLN A 1 703 ? 8.165 17.449 20.820 1.00 93.75 703 GLN A N 1
ATOM 5620 C CA . GLN A 1 703 ? 7.494 18.232 19.771 1.00 93.75 703 GLN A CA 1
ATOM 5621 C C . GLN A 1 703 ? 5.961 18.090 19.783 1.00 93.75 703 GLN A C 1
ATOM 5623 O O . GLN A 1 703 ? 5.311 18.243 18.752 1.00 93.75 703 GLN A O 1
ATOM 5628 N N . THR A 1 704 ? 5.396 17.821 20.962 1.00 94.25 704 THR A N 1
ATOM 5629 C CA . THR A 1 704 ? 3.961 17.632 21.189 1.00 94.25 704 THR A CA 1
ATOM 5630 C C . THR A 1 704 ? 3.384 18.696 22.122 1.00 94.25 704 THR A C 1
ATOM 5632 O O . THR A 1 704 ? 3.985 19.012 23.153 1.00 94.25 704 THR A O 1
ATOM 5635 N N . GLY A 1 705 ? 2.197 19.192 21.787 1.00 94.06 705 GLY A N 1
ATOM 5636 C CA . GLY A 1 705 ? 1.296 19.956 22.641 1.00 94.06 705 GLY A CA 1
ATOM 5637 C C . GLY A 1 705 ? 0.257 19.039 23.281 1.00 94.06 705 GLY A C 1
ATOM 5638 O O . GLY A 1 705 ? 0.570 17.896 23.639 1.00 94.06 705 GLY A O 1
ATOM 5639 N N . ASP A 1 706 ? -0.964 19.547 23.415 1.00 95.38 706 ASP A N 1
ATOM 5640 C CA . ASP A 1 706 ? -2.053 18.874 24.123 1.00 95.38 706 ASP A CA 1
ATOM 5641 C C . ASP A 1 706 ? -2.598 17.655 23.376 1.00 95.38 706 ASP A C 1
ATOM 5643 O O . ASP A 1 706 ? -2.577 17.584 22.143 1.00 95.38 706 ASP A O 1
ATOM 5647 N N . MET A 1 707 ? -3.140 16.708 24.143 1.00 96.81 707 MET A N 1
ATOM 5648 C CA . MET A 1 707 ? -3.972 15.624 23.632 1.00 96.81 707 MET A CA 1
ATOM 5649 C C . MET A 1 707 ? -5.226 16.184 22.942 1.00 96.81 707 MET A C 1
ATOM 5651 O O . MET A 1 707 ? -5.964 16.997 23.505 1.00 96.81 707 MET A O 1
ATOM 5655 N N . ARG A 1 708 ? -5.487 15.718 21.721 1.00 95.94 708 ARG A N 1
ATOM 5656 C CA . ARG A 1 708 ? -6.647 16.081 20.902 1.00 95.94 708 ARG A CA 1
ATOM 5657 C C . ARG A 1 708 ? -7.152 14.888 20.096 1.00 95.94 708 ARG A C 1
ATOM 5659 O O . ARG A 1 708 ? -6.440 13.909 19.896 1.00 95.94 708 ARG A O 1
ATOM 5666 N N . ILE A 1 709 ? -8.375 14.986 19.601 1.00 97.31 709 ILE A N 1
ATOM 5667 C CA . ILE A 1 709 ? -9.037 13.973 18.785 1.00 97.31 709 ILE A CA 1
ATOM 5668 C C . ILE A 1 709 ? -9.301 14.559 17.401 1.00 97.31 709 ILE A C 1
ATOM 5670 O O . ILE A 1 709 ? -9.889 15.631 17.285 1.00 97.31 709 ILE A O 1
ATOM 5674 N N . LEU A 1 710 ? -8.838 13.869 16.362 1.00 95.62 710 LEU A N 1
ATOM 5675 C CA . LEU A 1 710 ? -9.100 14.179 14.957 1.00 95.62 710 LEU A CA 1
ATOM 5676 C C . LEU A 1 710 ? -10.362 13.436 14.504 1.00 95.62 710 LEU A C 1
ATOM 5678 O O . LEU A 1 710 ? -10.422 12.216 14.639 1.00 95.62 710 LEU A O 1
ATOM 5682 N N . PHE A 1 711 ? -11.315 14.155 13.912 1.00 97.00 711 PHE A N 1
ATOM 5683 C CA . PHE A 1 711 ? -12.488 13.612 13.218 1.00 97.00 711 PHE A CA 1
ATOM 5684 C C . PHE A 1 711 ? -12.310 13.757 11.703 1.00 97.00 711 PHE A C 1
ATOM 5686 O O . PHE A 1 711 ? -12.313 14.864 11.164 1.00 97.00 711 PHE A O 1
ATOM 5693 N N . GLY A 1 712 ? -12.072 12.637 11.016 1.00 94.56 712 GLY A N 1
ATOM 5694 C CA . GLY A 1 712 ? -11.525 12.632 9.653 1.00 94.56 712 GLY A CA 1
ATOM 5695 C C . GLY A 1 712 ? -12.549 12.745 8.527 1.00 94.56 712 GLY A C 1
ATOM 5696 O O . GLY A 1 712 ? -12.156 12.795 7.367 1.00 94.56 712 GLY A O 1
ATOM 5697 N N . LEU A 1 713 ? -13.847 12.808 8.835 1.00 95.62 713 LEU A N 1
ATOM 5698 C CA . LEU A 1 713 ? -14.908 12.972 7.841 1.00 95.62 713 LEU A CA 1
ATOM 5699 C C . LEU A 1 713 ? -15.730 14.233 8.113 1.00 95.62 713 LEU A C 1
ATOM 5701 O O . LEU A 1 713 ? -16.133 14.522 9.243 1.00 95.62 713 LEU A O 1
ATOM 5705 N N . ARG A 1 714 ? -16.011 14.980 7.041 1.00 95.06 714 ARG A N 1
ATOM 5706 C CA . ARG A 1 714 ? -16.813 16.203 7.107 1.00 95.06 714 ARG A CA 1
ATOM 5707 C C . ARG A 1 714 ? -18.204 15.893 7.663 1.00 95.06 714 ARG A C 1
ATOM 5709 O O . ARG A 1 714 ? -18.851 14.940 7.245 1.00 95.06 714 ARG A O 1
ATOM 5716 N N . GLY A 1 715 ? -18.670 16.724 8.593 1.00 94.44 715 GLY A N 1
ATOM 5717 C CA . GLY A 1 715 ? -19.994 16.584 9.204 1.00 94.44 715 GLY A CA 1
ATOM 5718 C C . GLY A 1 715 ? -20.069 15.621 10.393 1.00 94.44 715 GLY A C 1
ATOM 5719 O O . GLY A 1 715 ? -21.134 15.521 10.993 1.00 94.44 715 GLY A O 1
ATOM 5720 N N . MET A 1 716 ? -18.974 14.955 10.792 1.00 96.75 716 MET A N 1
ATOM 5721 C CA . MET A 1 716 ? -18.953 14.143 12.023 1.00 96.75 716 MET A CA 1
ATOM 5722 C C . MET A 1 716 ? -19.286 14.976 13.264 1.00 96.75 716 MET A C 1
ATOM 5724 O O . MET A 1 716 ? -20.148 14.586 14.041 1.00 96.75 716 MET A O 1
ATOM 5728 N N . LYS A 1 717 ? -18.680 16.164 13.406 1.00 96.44 717 LYS A N 1
ATOM 5729 C CA . LYS A 1 717 ? -18.911 17.073 14.542 1.00 96.44 717 LYS A CA 1
ATOM 5730 C C . LYS A 1 717 ? -20.393 17.376 14.790 1.00 96.44 717 LYS A C 1
ATOM 5732 O O . LYS A 1 717 ? -20.815 17.437 15.936 1.00 96.44 717 LYS A O 1
ATOM 5737 N N . ALA A 1 718 ? -21.177 17.557 13.727 1.00 96.56 718 ALA A N 1
ATOM 5738 C CA . ALA A 1 718 ? -22.594 17.906 13.824 1.00 96.56 718 ALA A CA 1
ATOM 5739 C C . ALA A 1 718 ? -23.492 16.738 14.276 1.00 96.56 718 ALA A C 1
ATOM 5741 O O . ALA A 1 718 ? -24.648 16.967 14.611 1.00 96.56 718 ALA A O 1
ATOM 5742 N N . ARG A 1 719 ? -22.978 15.501 14.264 1.00 96.62 719 ARG A N 1
ATOM 5743 C CA . ARG A 1 719 ? -23.702 14.280 14.654 1.00 96.62 719 ARG A CA 1
ATOM 5744 C C . ARG A 1 719 ? -23.354 13.785 16.057 1.00 96.62 719 ARG A C 1
ATOM 5746 O O . ARG A 1 719 ? -23.857 12.744 16.463 1.00 96.62 719 ARG A O 1
ATOM 5753 N N . LEU A 1 720 ? -22.476 14.487 16.769 1.00 97.94 720 LEU A N 1
ATOM 5754 C CA . LEU A 1 720 ? -22.065 14.087 18.107 1.00 97.94 720 LEU A CA 1
ATOM 5755 C C . LEU A 1 720 ? -23.158 14.407 19.123 1.00 97.94 720 LEU A C 1
ATOM 5757 O O . LEU A 1 720 ? -23.718 15.503 19.115 1.00 97.94 720 LEU A O 1
ATOM 5761 N N . VAL A 1 721 ? -23.401 13.459 20.021 1.00 98.06 721 VAL A N 1
ATOM 5762 C CA . VAL A 1 721 ? -24.287 13.617 21.176 1.00 98.06 721 VAL A CA 1
ATOM 5763 C C . VAL A 1 721 ? -23.446 13.471 22.437 1.00 98.06 721 VAL A C 1
ATOM 5765 O O . VAL A 1 721 ? -22.612 12.572 22.517 1.00 98.06 721 VAL A O 1
ATOM 5768 N N . GLU A 1 722 ? -23.628 14.365 23.407 1.00 97.56 722 GLU A N 1
ATOM 5769 C CA . GLU A 1 722 ? -22.938 14.285 24.696 1.00 97.56 722 GLU A CA 1
ATOM 5770 C C . GLU A 1 722 ? -23.887 13.805 25.797 1.00 97.56 722 GLU A C 1
ATOM 5772 O O . GLU A 1 722 ? -24.969 14.367 25.965 1.00 97.56 722 GLU A O 1
ATOM 5777 N N . GLN A 1 723 ? -23.456 12.801 26.564 1.00 97.31 723 GLN A N 1
ATOM 5778 C CA . GLN A 1 723 ? -24.162 12.271 27.735 1.00 97.31 723 GLN A CA 1
ATOM 5779 C C . GLN A 1 723 ? -23.146 11.864 28.806 1.00 97.31 723 GLN A C 1
ATOM 5781 O O . GLN A 1 723 ? -22.198 11.137 28.526 1.00 97.31 723 GLN A O 1
ATOM 5786 N N . ASP A 1 724 ? -23.285 12.388 30.026 1.00 93.88 724 ASP A N 1
ATOM 5787 C CA . ASP A 1 724 ? -22.403 12.096 31.174 1.00 93.88 724 ASP A CA 1
ATOM 5788 C C . ASP A 1 724 ? -20.888 12.227 30.895 1.00 93.88 724 ASP A C 1
ATOM 5790 O O . ASP A 1 724 ? -20.021 11.514 31.430 1.00 93.88 724 ASP A O 1
ATOM 5794 N N . GLY A 1 725 ? -20.559 13.207 30.047 1.00 95.50 725 GLY A N 1
ATOM 5795 C CA . GLY A 1 725 ? -19.204 13.522 29.604 1.00 95.50 725 GLY A CA 1
ATOM 5796 C C . GLY A 1 725 ? -18.632 12.557 28.562 1.00 95.50 725 GLY A C 1
ATOM 5797 O O . GLY A 1 725 ? -17.461 12.703 28.205 1.00 95.50 725 GLY A O 1
ATOM 5798 N N . TRP A 1 726 ? -19.416 11.582 28.095 1.00 98.44 726 TRP A N 1
ATOM 5799 C CA . TRP A 1 726 ? -19.134 10.806 26.892 1.00 98.44 726 TRP A CA 1
ATOM 5800 C C . TRP A 1 726 ? -19.599 11.567 25.660 1.00 98.44 726 TRP A C 1
ATOM 5802 O O . TRP A 1 726 ? -20.724 12.051 25.605 1.00 98.44 726 TRP A O 1
ATOM 5812 N N . ILE A 1 727 ? -18.735 11.621 24.655 1.00 98.31 727 ILE A N 1
ATOM 5813 C CA . ILE A 1 727 ? -19.040 12.128 23.324 1.00 98.31 727 ILE A CA 1
ATOM 5814 C C . ILE A 1 727 ? -19.303 10.918 22.438 1.00 98.31 727 ILE A C 1
ATOM 5816 O O . ILE A 1 727 ? -18.412 10.091 22.240 1.00 98.31 727 ILE A O 1
ATOM 5820 N N . ILE A 1 728 ? -20.521 10.809 21.927 1.00 98.75 728 ILE A N 1
ATOM 5821 C CA . ILE A 1 728 ? -21.016 9.627 21.230 1.00 98.75 728 ILE A CA 1
ATOM 5822 C C . ILE A 1 728 ? -21.233 9.965 19.757 1.00 98.75 728 ILE A C 1
ATOM 5824 O O . ILE A 1 728 ? -21.865 10.966 19.416 1.00 98.75 728 ILE A O 1
ATOM 5828 N N . LEU A 1 729 ? -20.696 9.117 18.885 1.00 98.56 729 LEU A N 1
ATOM 5829 C CA . LEU A 1 729 ? -20.840 9.175 17.436 1.00 98.56 729 LEU A CA 1
ATOM 5830 C C . LEU A 1 729 ? -21.459 7.869 16.938 1.00 98.56 729 LEU A C 1
ATOM 5832 O O . LEU A 1 729 ? -20.955 6.796 17.258 1.00 98.56 729 LEU A O 1
ATOM 5836 N N . GLN A 1 730 ? -22.477 7.968 16.086 1.00 98.12 730 GLN A N 1
ATOM 5837 C CA . GLN A 1 730 ? -22.860 6.875 15.194 1.00 98.12 730 GLN A CA 1
ATOM 5838 C C . GLN A 1 730 ? -22.281 7.143 13.804 1.00 98.12 730 GLN A C 1
ATOM 5840 O O . GLN A 1 730 ? -22.548 8.193 13.211 1.00 98.12 730 GLN A O 1
ATOM 5845 N N . GLU A 1 731 ? -21.487 6.214 13.281 1.00 97.75 731 GLU A N 1
ATOM 5846 C CA . GLU A 1 731 ? -20.864 6.301 11.962 1.00 97.75 731 GLU A CA 1
ATOM 5847 C C . GLU A 1 731 ? -21.105 5.005 11.184 1.00 97.75 731 GLU A C 1
ATOM 5849 O O . GLU A 1 731 ? -20.564 3.951 11.517 1.00 97.75 731 GLU A O 1
ATOM 5854 N N . GLY A 1 732 ? -21.933 5.080 10.139 1.00 96.12 732 GLY A N 1
ATOM 5855 C CA . GLY A 1 732 ? -22.407 3.885 9.443 1.00 96.12 732 GLY A CA 1
ATOM 5856 C C . GLY A 1 732 ? -23.120 2.931 10.404 1.00 96.12 732 GLY A C 1
ATOM 5857 O O . GLY A 1 732 ? -24.053 3.327 11.100 1.00 96.12 732 GLY A O 1
ATOM 5858 N N . ASN A 1 733 ? -22.648 1.687 10.448 1.00 96.25 733 ASN A N 1
ATOM 5859 C CA . ASN A 1 733 ? -23.178 0.626 11.303 1.00 96.25 733 ASN A CA 1
ATOM 5860 C C . ASN A 1 733 ? -22.427 0.471 12.637 1.00 96.25 733 ASN A C 1
ATOM 5862 O O . ASN A 1 733 ? -22.547 -0.560 13.299 1.00 96.25 733 ASN A O 1
ATOM 5866 N N . ALA A 1 734 ? -21.639 1.473 13.026 1.00 97.88 734 ALA A N 1
ATOM 5867 C CA . ALA A 1 734 ? -20.839 1.449 14.239 1.00 97.88 734 ALA A CA 1
ATOM 5868 C C . ALA A 1 734 ? -21.156 2.630 15.161 1.00 97.88 734 ALA A C 1
ATOM 5870 O O . ALA A 1 734 ? -21.483 3.736 14.722 1.00 97.88 734 ALA A O 1
ATOM 5871 N N . TRP A 1 735 ? -20.965 2.389 16.450 1.00 98.62 735 TRP A N 1
ATOM 5872 C CA . TRP A 1 735 ? -20.993 3.371 17.518 1.00 98.62 735 TRP A CA 1
ATOM 5873 C C . TRP A 1 735 ? -19.578 3.623 18.040 1.00 98.62 735 TRP A C 1
ATOM 5875 O O . TRP A 1 735 ? -18.740 2.720 18.063 1.00 98.62 735 TRP A O 1
ATOM 5885 N N . LEU A 1 736 ? -19.310 4.849 18.485 1.00 98.81 736 LEU A N 1
ATOM 5886 C CA . LEU A 1 736 ? -18.067 5.224 19.151 1.00 98.81 736 LEU A CA 1
ATOM 5887 C C . LEU A 1 736 ? -18.350 6.192 20.301 1.00 98.81 736 LEU A C 1
ATOM 5889 O O . LEU A 1 736 ? -18.859 7.288 20.080 1.00 98.81 736 LEU A O 1
ATOM 5893 N N . GLY A 1 737 ? -17.966 5.803 21.513 1.00 98.75 737 GLY A N 1
ATOM 5894 C CA . GLY A 1 737 ? -17.922 6.655 22.695 1.00 98.75 737 GLY A CA 1
ATOM 5895 C C . GLY A 1 737 ? -16.503 7.150 22.954 1.00 98.75 737 GLY A C 1
ATOM 5896 O O . GLY A 1 737 ? -15.545 6.380 22.889 1.00 98.75 737 GLY A O 1
ATOM 5897 N N . ILE A 1 738 ? -16.361 8.439 23.254 1.00 98.81 738 ILE A N 1
ATOM 5898 C CA . ILE A 1 738 ? -15.077 9.094 23.517 1.00 98.81 738 ILE A CA 1
ATOM 5899 C C . ILE A 1 738 ? -15.183 9.873 24.824 1.00 98.81 738 ILE A C 1
ATOM 5901 O O . ILE A 1 738 ? -16.085 10.694 24.979 1.00 98.81 738 ILE A O 1
ATOM 5905 N N . LYS A 1 739 ? -14.249 9.666 25.755 1.00 98.62 739 LYS A N 1
ATOM 5906 C CA . LYS A 1 739 ? -14.194 10.442 27.004 1.00 98.62 739 LYS A CA 1
ATOM 5907 C C . LYS A 1 739 ? -12.759 10.698 27.428 1.00 98.62 739 LYS A C 1
ATOM 5909 O O . LYS A 1 739 ? -11.985 9.764 27.634 1.00 98.62 739 LYS A O 1
ATOM 5914 N N . GLY A 1 740 ? -12.413 11.975 27.563 1.00 98.31 740 GLY A N 1
ATOM 5915 C CA . GLY A 1 740 ? -11.216 12.405 28.278 1.00 98.31 740 GLY A CA 1
ATOM 5916 C C . GLY A 1 740 ? -11.519 12.447 29.766 1.00 98.31 740 GLY A C 1
ATOM 5917 O O . GLY A 1 740 ? -12.470 13.107 30.174 1.00 98.31 740 GLY A O 1
ATOM 5918 N N . PHE A 1 741 ? -10.748 11.735 30.579 1.00 98.38 741 PHE A N 1
ATOM 5919 C CA . PHE A 1 741 ? -10.994 11.644 32.014 1.00 98.38 741 PHE A CA 1
ATOM 5920 C C . PHE A 1 741 ? -10.172 12.662 32.796 1.00 98.38 741 PHE A C 1
ATOM 5922 O O . PHE A 1 741 ? -8.993 12.894 32.517 1.00 98.38 741 PHE A O 1
ATOM 5929 N N . SER A 1 742 ? -10.791 13.239 33.824 1.00 96.44 742 SER A N 1
ATOM 5930 C CA . SER A 1 742 ? -10.089 14.063 34.799 1.00 96.44 742 SER A CA 1
ATOM 5931 C C . SER A 1 742 ? -9.047 13.228 35.544 1.00 96.44 742 SER A C 1
ATOM 5933 O O . SER A 1 742 ? -9.313 12.113 35.997 1.00 96.44 742 SER A O 1
ATOM 5935 N N . ARG A 1 743 ? -7.839 13.780 35.698 1.00 93.94 743 ARG A N 1
ATOM 5936 C CA . ARG A 1 743 ? -6.776 13.164 36.510 1.00 93.94 743 ARG A CA 1
ATOM 5937 C C . ARG A 1 743 ? -6.939 13.430 38.009 1.00 93.94 743 ARG A C 1
ATOM 5939 O O . ARG A 1 743 ? -6.170 12.881 38.793 1.00 93.94 743 ARG A O 1
ATOM 5946 N N . THR A 1 744 ? -7.894 14.271 38.404 1.00 93.69 744 THR A N 1
ATOM 5947 C CA . THR A 1 744 ? -8.099 14.697 39.799 1.00 93.69 744 THR A CA 1
ATOM 5948 C C . THR A 1 744 ? -9.493 14.398 40.340 1.00 93.69 744 THR A C 1
ATOM 5950 O O . THR A 1 744 ? -9.636 14.276 41.552 1.00 93.69 744 THR A O 1
ATOM 5953 N N . ASP A 1 745 ? -10.501 14.261 39.478 1.00 95.44 745 ASP A N 1
ATOM 5954 C CA . ASP A 1 745 ? -11.890 13.998 39.868 1.00 95.44 745 ASP A CA 1
ATOM 5955 C C . ASP A 1 745 ? -12.350 12.642 39.296 1.00 95.44 745 ASP A C 1
ATOM 5957 O O . ASP A 1 745 ? -12.502 12.517 38.073 1.00 95.44 745 ASP A O 1
ATOM 5961 N N . PRO A 1 746 ? -12.511 11.599 40.136 1.00 95.56 746 PRO A N 1
ATOM 5962 C CA . PRO A 1 746 ? -12.849 10.255 39.685 1.00 95.56 746 PRO A CA 1
ATOM 5963 C C . PRO A 1 746 ? -14.084 10.212 38.781 1.00 95.56 746 PRO A C 1
ATOM 5965 O O . PRO A 1 746 ? -15.136 10.773 39.073 1.00 95.56 746 PRO A O 1
ATOM 5968 N N . ASN A 1 747 ? -13.953 9.497 37.669 1.00 96.50 747 ASN A N 1
ATOM 5969 C CA . ASN A 1 747 ? -14.964 9.245 36.644 1.00 96.50 747 ASN A CA 1
ATOM 5970 C C . ASN A 1 747 ? -15.514 10.482 35.903 1.00 96.50 747 ASN A C 1
ATOM 5972 O O . ASN A 1 747 ? -16.310 10.356 34.963 1.00 96.50 747 ASN A O 1
ATOM 5976 N N . ARG A 1 748 ? -15.090 11.692 36.273 1.00 97.25 748 ARG A N 1
ATOM 5977 C CA . ARG A 1 748 ? -15.510 12.916 35.593 1.00 97.25 748 ARG A CA 1
ATOM 5978 C C . ARG A 1 748 ? -14.749 13.125 34.293 1.00 97.25 748 ARG A C 1
ATOM 5980 O O . ARG A 1 748 ? -13.595 12.723 34.144 1.00 97.25 748 ARG A O 1
ATOM 5987 N N . SER A 1 749 ? -15.412 13.791 33.351 1.00 97.38 749 SER A N 1
ATOM 5988 C CA . SER A 1 749 ? -14.758 14.290 32.143 1.00 97.38 749 SER A CA 1
ATOM 5989 C C . SER A 1 749 ? -13.737 15.372 32.505 1.00 97.38 749 SER A C 1
ATOM 5991 O O . SER A 1 749 ? -13.973 16.165 33.417 1.00 97.38 749 SER A O 1
ATOM 5993 N N . CYS A 1 750 ? -12.615 15.431 31.786 1.00 97.50 750 CYS A N 1
ATOM 5994 C CA . CYS A 1 750 ? -11.695 16.564 31.872 1.00 97.50 750 CYS A CA 1
ATOM 5995 C C . CYS A 1 750 ? -12.238 17.815 31.168 1.00 97.50 750 CYS A C 1
ATOM 5997 O O . CYS A 1 750 ? -11.645 18.877 31.313 1.00 97.50 750 CYS A O 1
ATOM 5999 N N . GLY A 1 751 ? -13.332 17.701 30.405 1.00 97.69 751 GLY A N 1
ATOM 6000 C CA . GLY A 1 751 ? -13.819 18.746 29.509 1.00 97.69 751 GLY A CA 1
ATOM 6001 C C . GLY A 1 751 ? -13.000 18.840 28.219 1.00 97.69 751 GLY A C 1
ATOM 6002 O O . GLY A 1 751 ? -11.935 18.229 28.076 1.00 97.69 751 GLY A O 1
ATOM 6003 N N . TYR A 1 752 ? -13.507 19.604 27.255 1.00 97.75 752 TYR A N 1
ATOM 6004 C CA . TYR A 1 752 ? -12.885 19.767 25.945 1.00 97.75 752 TYR A CA 1
ATOM 6005 C C . TYR A 1 752 ? -13.262 21.099 25.289 1.00 97.75 752 TYR A C 1
ATOM 6007 O O . TYR A 1 752 ? -14.212 21.765 25.695 1.00 97.75 752 TYR A O 1
ATOM 6015 N N . GLN A 1 753 ? -12.526 21.463 24.241 1.00 97.50 753 GLN A N 1
ATOM 6016 C CA . GLN A 1 753 ? -12.851 22.569 23.343 1.00 97.50 753 GLN A CA 1
ATOM 6017 C C . GLN A 1 753 ? -12.597 22.164 21.889 1.00 97.50 753 GLN A C 1
ATOM 6019 O O . GLN A 1 753 ? -11.749 21.321 21.607 1.00 97.50 753 GLN A O 1
ATOM 6024 N N . TRP A 1 754 ? -13.314 22.765 20.946 1.00 96.88 754 TRP A N 1
ATOM 6025 C CA . TRP A 1 754 ? -13.053 22.557 19.523 1.00 96.88 754 TRP A CA 1
ATOM 6026 C C . TRP A 1 754 ? -12.084 23.609 19.003 1.00 96.88 754 TRP A C 1
ATOM 6028 O O . TRP A 1 754 ? -12.394 24.797 19.053 1.00 96.88 754 TRP A O 1
ATOM 6038 N N . ASP A 1 755 ? -10.963 23.172 18.432 1.00 93.62 755 ASP A N 1
ATOM 6039 C CA . ASP A 1 755 ? -10.050 24.079 17.730 1.00 93.62 755 ASP A CA 1
ATOM 6040 C C . ASP A 1 755 ? -10.647 24.492 16.369 1.00 93.62 755 ASP A C 1
ATOM 6042 O O . ASP A 1 755 ? -10.440 25.608 15.899 1.00 93.62 755 ASP A O 1
ATOM 6046 N N . ASN A 1 756 ? -11.387 23.583 15.717 1.00 92.69 756 ASN A N 1
ATOM 6047 C CA . ASN A 1 756 ? -12.070 23.789 14.432 1.00 92.69 756 ASN A CA 1
ATOM 6048 C C . ASN A 1 756 ? -13.161 22.709 14.193 1.00 92.69 756 ASN A C 1
ATOM 6050 O O . ASN A 1 756 ? -13.781 22.233 15.145 1.00 92.69 756 ASN A O 1
ATOM 6054 N N . GLU A 1 757 ? -13.478 22.352 12.940 1.00 92.69 757 GLU A N 1
ATOM 6055 C CA . GLU A 1 757 ? -14.416 21.253 12.616 1.00 92.69 757 GLU A CA 1
ATOM 6056 C C . GLU A 1 757 ? -13.802 19.847 12.744 1.00 92.69 757 GLU A C 1
ATOM 6058 O O . GLU A 1 757 ? -14.521 18.858 12.634 1.00 92.69 757 GLU A O 1
ATOM 6063 N N . ILE A 1 758 ? -12.487 19.756 12.951 1.00 94.19 758 ILE A N 1
ATOM 6064 C CA . ILE A 1 758 ? -11.696 18.525 12.821 1.00 94.19 758 ILE A CA 1
ATOM 6065 C C . ILE A 1 758 ? -11.111 18.116 14.164 1.00 94.19 758 ILE A C 1
ATOM 6067 O O . ILE A 1 758 ? -11.160 16.940 14.514 1.00 94.19 758 ILE A O 1
ATOM 6071 N N . PHE A 1 759 ? -10.561 19.073 14.915 1.00 95.31 759 PHE A N 1
ATOM 6072 C CA . PHE A 1 759 ? -9.847 18.803 16.157 1.00 95.31 759 PHE A CA 1
ATOM 6073 C C . PHE A 1 759 ? -10.654 19.192 17.391 1.00 95.31 759 PHE A C 1
ATOM 6075 O O . PHE A 1 759 ? -10.970 20.365 17.605 1.00 95.31 759 PHE A O 1
ATOM 6082 N N . LEU A 1 760 ? -10.909 18.192 18.231 1.00 97.31 760 LEU A N 1
ATOM 6083 C CA . LEU A 1 760 ? -11.437 18.341 19.580 1.00 97.31 760 LEU A CA 1
ATOM 6084 C C . LEU A 1 760 ? -10.282 18.202 20.576 1.00 97.31 760 LEU A C 1
ATOM 6086 O O . LEU A 1 760 ? -9.695 17.131 20.712 1.00 97.31 760 LEU A O 1
ATOM 6090 N N . ARG A 1 761 ? -9.931 19.281 21.265 1.00 97.69 761 ARG A N 1
ATOM 6091 C CA . ARG A 1 761 ? -8.826 19.350 22.225 1.00 97.69 761 ARG A CA 1
ATOM 6092 C C . ARG A 1 761 ? -9.315 19.067 23.641 1.00 97.69 761 ARG A C 1
ATOM 6094 O O . ARG A 1 761 ? -10.317 19.633 24.070 1.00 97.69 761 ARG A O 1
ATOM 6101 N N . MET A 1 762 ? -8.597 18.218 24.374 1.00 98.06 762 MET A N 1
ATOM 6102 C CA . MET A 1 762 ? -8.874 17.974 25.794 1.00 98.06 762 MET A CA 1
ATOM 6103 C C . MET A 1 762 ? -8.534 19.223 26.614 1.00 98.06 762 MET A C 1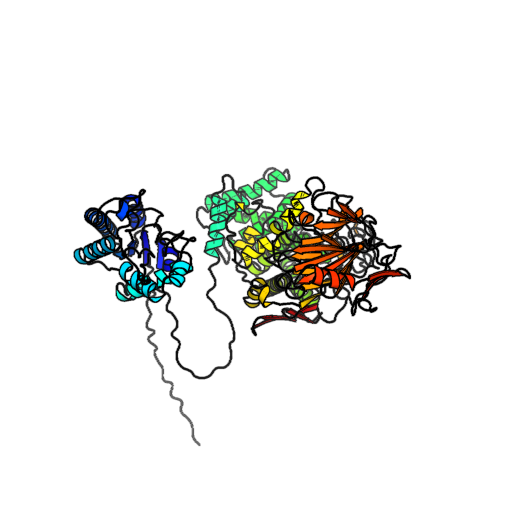
ATOM 6105 O O . MET A 1 762 ? -7.494 19.836 26.381 1.00 98.06 762 MET A O 1
ATOM 6109 N N . ALA A 1 763 ? -9.363 19.589 27.596 1.00 97.38 763 ALA A N 1
ATOM 6110 C CA . ALA A 1 763 ? -9.055 20.738 28.455 1.00 97.38 763 ALA A CA 1
ATOM 6111 C C . ALA A 1 763 ? -7.887 20.454 29.424 1.00 97.38 763 ALA A C 1
ATOM 6113 O O . ALA A 1 763 ? -7.143 21.367 29.775 1.00 97.38 763 ALA A O 1
ATOM 6114 N N . ASP A 1 764 ? -7.665 19.187 29.796 1.00 96.69 764 ASP A N 1
ATOM 6115 C CA . ASP A 1 764 ? -6.372 18.720 30.308 1.00 96.69 764 ASP A CA 1
ATOM 6116 C C . ASP A 1 764 ? -5.614 18.010 29.181 1.00 96.69 764 ASP A C 1
ATOM 6118 O O . ASP A 1 764 ? -5.918 16.872 28.825 1.00 96.69 764 ASP A O 1
ATOM 6122 N N . GLY A 1 765 ? -4.585 18.661 28.635 1.00 95.31 765 GLY A N 1
ATOM 6123 C CA . GLY A 1 765 ? -3.773 18.116 27.545 1.00 95.31 765 GLY A CA 1
ATOM 6124 C C . GLY A 1 765 ? -2.997 16.834 27.880 1.00 95.31 765 GLY A C 1
ATOM 6125 O O . GLY A 1 765 ? -2.424 16.223 26.978 1.00 95.31 765 GLY A O 1
ATOM 6126 N N . ASN A 1 766 ? -2.970 16.402 29.147 1.00 95.75 766 ASN A N 1
ATOM 6127 C CA . ASN A 1 766 ? -2.406 15.115 29.569 1.00 95.75 766 ASN A CA 1
ATOM 6128 C C . ASN A 1 766 ? -3.480 14.107 30.014 1.00 95.75 766 ASN A C 1
ATOM 6130 O O . ASN A 1 766 ? -3.128 13.073 30.588 1.00 95.75 766 ASN A O 1
ATOM 6134 N N . ALA A 1 767 ? -4.762 14.400 29.784 1.00 96.31 767 ALA A N 1
ATOM 6135 C CA . ALA A 1 767 ? -5.855 13.506 30.131 1.00 96.31 767 ALA A CA 1
ATOM 6136 C C . ALA A 1 767 ? -5.684 12.134 29.454 1.00 96.31 767 ALA A C 1
ATOM 6138 O O . ALA A 1 767 ? -5.388 12.057 28.254 1.00 96.31 767 ALA A O 1
ATOM 6139 N N . PRO A 1 768 ? -5.895 11.040 30.199 1.00 98.00 768 PRO A N 1
ATOM 6140 C CA . PRO A 1 768 ? -6.201 9.747 29.614 1.00 98.00 768 PRO A CA 1
ATOM 6141 C C . PRO A 1 768 ? -7.532 9.834 28.863 1.00 98.00 768 PRO A C 1
ATOM 6143 O O . PRO A 1 768 ? -8.518 10.345 29.394 1.00 98.00 768 PRO A O 1
ATOM 6146 N N . VAL A 1 769 ? -7.562 9.338 27.631 1.00 98.62 769 VAL A N 1
ATOM 6147 C CA . VAL A 1 769 ? -8.748 9.332 26.775 1.00 98.62 769 VAL A CA 1
ATOM 6148 C C . VAL A 1 769 ? -9.112 7.896 26.434 1.00 98.62 769 VAL A C 1
ATOM 6150 O O . VAL A 1 769 ? -8.266 7.139 25.955 1.00 98.62 769 VAL A O 1
ATOM 6153 N N . ALA A 1 770 ? -10.368 7.533 26.676 1.00 98.69 770 ALA A N 1
ATOM 6154 C CA . ALA A 1 770 ? -10.935 6.268 26.233 1.00 98.69 770 ALA A CA 1
ATOM 6155 C C . ALA A 1 770 ? -11.701 6.453 24.921 1.00 98.69 770 ALA A C 1
ATOM 6157 O O . ALA A 1 770 ? -12.434 7.431 24.760 1.00 98.69 770 ALA A O 1
ATOM 6158 N N . LEU A 1 771 ? -11.532 5.496 24.014 1.00 98.81 771 LEU A N 1
ATOM 6159 C CA . LEU A 1 771 ? -12.355 5.276 22.834 1.00 98.81 771 LEU A CA 1
ATOM 6160 C C . LEU A 1 771 ? -12.955 3.875 22.962 1.00 98.81 771 LEU A C 1
ATOM 6162 O O . LEU A 1 771 ? -12.211 2.902 23.074 1.00 98.81 771 LEU A O 1
ATOM 6166 N N . ILE A 1 772 ? -14.280 3.775 22.953 1.00 98.62 772 ILE A N 1
ATOM 6167 C CA . ILE A 1 772 ? -15.012 2.510 23.080 1.00 98.62 772 ILE A CA 1
ATOM 6168 C C . ILE A 1 772 ? -15.935 2.388 21.879 1.00 98.62 772 ILE A C 1
ATOM 6170 O O . ILE A 1 772 ? -16.758 3.274 21.666 1.00 98.62 772 ILE A O 1
ATOM 6174 N N . ALA A 1 773 ? -15.779 1.338 21.081 1.00 98.44 773 ALA A N 1
ATOM 6175 C CA . ALA A 1 773 ? -16.590 1.114 19.888 1.00 98.44 773 ALA A CA 1
ATOM 6176 C C . ALA A 1 773 ? -17.620 -0.003 20.096 1.00 98.44 773 ALA A C 1
ATOM 6178 O O . ALA A 1 773 ? -17.519 -0.790 21.033 1.00 98.44 773 ALA A O 1
ATOM 6179 N N . GLY A 1 774 ? -18.614 -0.076 19.223 1.00 97.75 774 GLY A N 1
ATOM 6180 C CA . GLY A 1 774 ? -19.586 -1.165 19.187 1.00 97.75 774 GLY A CA 1
ATOM 6181 C C . GLY A 1 774 ? -20.301 -1.198 17.847 1.00 97.75 774 GLY A C 1
ATOM 6182 O O . GLY A 1 774 ? -20.238 -0.227 17.091 1.00 97.75 774 GLY A O 1
ATOM 6183 N N . ARG A 1 775 ? -20.981 -2.298 17.529 1.00 97.62 775 ARG A N 1
ATOM 6184 C CA . ARG A 1 775 ? -21.750 -2.413 16.277 1.00 97.62 775 ARG A CA 1
ATOM 6185 C C . ARG A 1 775 ? -23.240 -2.206 16.499 1.00 97.62 775 ARG A C 1
ATOM 6187 O O . ARG A 1 775 ? -23.770 -2.520 17.561 1.00 97.62 775 ARG A O 1
ATOM 6194 N N . ASN A 1 776 ? -23.949 -1.781 15.458 1.00 95.50 776 ASN A N 1
ATOM 6195 C CA . ASN A 1 776 ? -25.414 -1.709 15.471 1.00 95.50 776 ASN A CA 1
ATOM 6196 C C . ASN A 1 776 ? -26.069 -3.088 15.698 1.00 95.50 776 ASN A C 1
ATOM 6198 O O . ASN A 1 776 ? -27.200 -3.168 16.167 1.00 95.50 776 ASN A O 1
ATOM 6202 N N . THR A 1 777 ? -25.370 -4.184 15.383 1.00 94.75 777 THR A N 1
ATOM 6203 C CA . THR A 1 777 ? -25.833 -5.550 15.680 1.00 94.75 777 THR A CA 1
ATOM 6204 C C . THR A 1 777 ? -25.779 -5.895 17.170 1.00 94.75 777 THR A C 1
ATOM 6206 O O . THR A 1 777 ? -26.459 -6.822 17.597 1.00 94.75 777 THR A O 1
ATOM 6209 N N . GLU A 1 778 ? -24.973 -5.176 17.954 1.00 96.44 778 GLU A N 1
ATOM 6210 C CA . GLU A 1 778 ? -24.868 -5.319 19.414 1.00 96.44 778 GLU A CA 1
ATOM 6211 C C . GLU A 1 778 ? -25.751 -4.303 20.142 1.00 96.44 778 GLU A C 1
ATOM 6213 O O . GLU A 1 778 ? -26.372 -4.627 21.153 1.00 96.44 778 GLU A O 1
ATOM 6218 N N . PHE A 1 779 ? -25.826 -3.082 19.609 1.00 97.19 779 PHE A N 1
ATOM 6219 C CA . PHE A 1 779 ? -26.548 -1.962 20.201 1.00 97.19 779 PHE A CA 1
ATOM 6220 C C . PHE A 1 779 ? -27.565 -1.421 19.201 1.00 97.19 779 PHE A C 1
ATOM 6222 O O . PHE A 1 779 ? -27.210 -0.750 18.229 1.00 97.19 779 PHE A O 1
ATOM 6229 N N . ALA A 1 780 ? -28.838 -1.727 19.455 1.00 90.94 780 ALA A N 1
ATOM 6230 C CA . ALA A 1 780 ? -29.940 -1.386 18.559 1.00 90.94 780 ALA A CA 1
ATOM 6231 C C . ALA A 1 780 ? -30.146 0.131 18.404 1.00 90.94 780 ALA A C 1
ATOM 6233 O O . ALA A 1 780 ? -30.617 0.585 17.362 1.00 90.94 780 ALA A O 1
ATOM 6234 N N . ASP A 1 781 ? -29.804 0.906 19.432 1.00 96.19 781 ASP A N 1
ATOM 6235 C CA . ASP A 1 781 ? -30.004 2.347 19.481 1.00 96.19 781 ASP A CA 1
ATOM 6236 C C . ASP A 1 781 ? -28.967 3.050 20.372 1.00 96.19 781 ASP A C 1
ATOM 6238 O O . ASP A 1 781 ? -28.082 2.434 20.977 1.00 96.19 781 ASP A O 1
ATOM 6242 N N . PHE A 1 782 ? -29.087 4.378 20.413 1.00 97.50 782 PHE A N 1
ATOM 6243 C CA . PHE A 1 782 ? -28.237 5.258 21.203 1.00 97.50 782 PHE A CA 1
ATOM 6244 C C . PHE A 1 782 ? -28.280 4.925 22.700 1.00 97.50 782 PHE A C 1
ATOM 6246 O O . PHE A 1 782 ? -27.228 4.887 23.329 1.00 97.50 782 PHE A O 1
ATOM 6253 N N . GLU A 1 783 ? -29.459 4.651 23.263 1.00 97.75 783 GLU A N 1
ATOM 6254 C CA . GLU A 1 783 ? -29.625 4.419 24.705 1.00 97.75 783 GLU A CA 1
ATOM 6255 C C . GLU A 1 783 ? -28.953 3.116 25.145 1.00 97.75 783 GLU A C 1
ATOM 6257 O O . GLU A 1 783 ? -28.295 3.067 26.189 1.00 97.75 783 GLU A O 1
ATOM 6262 N N . ALA A 1 784 ? -29.050 2.064 24.325 1.00 97.88 784 ALA A N 1
ATOM 6263 C CA . ALA A 1 784 ? -28.358 0.802 24.564 1.00 97.88 784 ALA A CA 1
ATOM 6264 C C . ALA A 1 784 ? -26.832 0.988 24.581 1.00 97.88 784 ALA A C 1
ATOM 6266 O O . ALA A 1 784 ? -26.150 0.456 25.461 1.00 97.88 784 ALA A O 1
ATOM 6267 N N . PHE A 1 785 ? -26.292 1.765 23.636 1.00 98.38 785 PHE A N 1
ATOM 6268 C CA . PHE A 1 785 ? -24.858 2.042 23.589 1.00 98.38 785 PHE A CA 1
ATOM 6269 C C . PHE A 1 785 ? -24.403 2.990 24.711 1.00 98.38 785 PHE A C 1
ATOM 6271 O O . PHE A 1 785 ? -23.373 2.746 25.337 1.00 98.38 785 PHE A O 1
ATOM 6278 N N . ALA A 1 786 ? -25.176 4.032 25.025 1.00 98.19 786 ALA A N 1
ATOM 6279 C CA . ALA A 1 786 ? -24.897 4.940 26.136 1.00 98.19 786 ALA A CA 1
ATOM 6280 C C . ALA A 1 786 ? -24.867 4.188 27.478 1.00 98.19 786 ALA A C 1
ATOM 6282 O O . ALA A 1 786 ? -23.908 4.324 28.236 1.00 98.19 786 ALA A O 1
ATOM 6283 N N . SER A 1 787 ? -25.828 3.287 27.708 1.00 97.00 787 SER A N 1
ATOM 6284 C CA . SER A 1 787 ? -25.856 2.407 28.887 1.00 97.00 787 SER A CA 1
ATOM 6285 C C . SER A 1 787 ? -24.612 1.513 28.978 1.00 97.00 787 SER A C 1
ATOM 6287 O O . SER A 1 787 ? -24.078 1.273 30.062 1.00 97.00 787 SER A O 1
ATOM 6289 N N . TYR A 1 788 ? -24.108 1.026 27.840 1.00 97.56 788 TYR A N 1
ATOM 6290 C CA . TYR A 1 788 ? -22.852 0.278 27.803 1.00 97.56 788 TYR A CA 1
ATOM 6291 C C . TYR A 1 788 ? -21.654 1.149 28.203 1.00 97.56 788 TYR A C 1
ATOM 6293 O O . TYR A 1 788 ? -20.821 0.706 28.995 1.00 97.56 788 TYR A O 1
ATOM 6301 N N . LEU A 1 789 ? -21.583 2.399 27.742 1.00 98.19 789 LEU A N 1
ATOM 6302 C CA . LEU A 1 789 ? -20.534 3.344 28.144 1.00 98.19 789 LEU A CA 1
ATOM 6303 C C . LEU A 1 789 ? -20.597 3.704 29.635 1.00 98.19 789 LEU A C 1
ATOM 6305 O O . LEU A 1 789 ? -19.553 3.859 30.270 1.00 98.19 789 LEU A O 1
ATOM 6309 N N . GLU A 1 790 ? -21.795 3.801 30.214 1.00 96.00 790 GLU A N 1
ATOM 6310 C CA . GLU A 1 790 ? -22.003 4.056 31.648 1.00 96.00 790 GLU A CA 1
ATOM 6311 C C . GLU A 1 790 ? -21.467 2.929 32.543 1.00 96.00 790 GLU A C 1
ATOM 6313 O O . GLU A 1 790 ? -21.123 3.170 33.702 1.00 96.00 790 GLU A O 1
ATOM 6318 N N . SER A 1 791 ? -21.310 1.715 32.002 1.00 96.19 791 SER A N 1
ATOM 6319 C CA . SER A 1 791 ? -20.663 0.611 32.720 1.00 96.19 791 SER A CA 1
ATOM 6320 C C . SER A 1 791 ? -19.161 0.829 32.951 1.00 96.19 791 SER A C 1
ATOM 6322 O O . SER A 1 791 ? -18.567 0.145 33.787 1.00 96.19 791 SER A O 1
ATOM 6324 N N . PHE A 1 792 ? -18.540 1.784 32.247 1.00 98.12 792 PHE A N 1
ATOM 6325 C CA . PHE A 1 792 ? -17.126 2.111 32.392 1.00 98.12 792 PHE A CA 1
ATOM 6326 C C . PHE A 1 792 ? -16.904 3.290 33.339 1.00 98.12 792 PHE A C 1
ATOM 6328 O O . PHE A 1 792 ? -17.524 4.348 33.229 1.00 98.12 792 PHE A O 1
ATOM 6335 N N . SER A 1 793 ? -15.917 3.142 34.221 1.00 97.50 793 SER A N 1
ATOM 6336 C CA . SER A 1 793 ? -15.468 4.190 35.133 1.00 97.50 793 SER A CA 1
ATOM 6337 C C . SER A 1 793 ? -13.959 4.404 35.062 1.00 97.50 793 SER A C 1
ATOM 6339 O O . SER A 1 793 ? -13.184 3.457 34.943 1.00 97.50 793 SER A O 1
ATOM 6341 N N . GLY A 1 794 ? -13.523 5.662 35.117 1.00 97.62 794 GLY A N 1
ATOM 6342 C CA . GLY A 1 794 ? -12.106 6.033 35.055 1.00 97.62 794 GLY A CA 1
ATOM 6343 C C . GLY A 1 794 ? -11.611 6.625 36.368 1.00 97.62 794 GLY A C 1
ATOM 6344 O O . GLY A 1 794 ? -12.224 7.556 36.873 1.00 97.62 794 GLY A O 1
ATOM 6345 N N . THR A 1 795 ? -10.514 6.140 36.945 1.00 97.19 795 THR A N 1
ATOM 6346 C CA . THR A 1 795 ? -9.956 6.701 38.191 1.00 97.19 795 THR A CA 1
ATOM 6347 C C . THR A 1 795 ? -8.434 6.769 38.147 1.00 97.19 795 THR A C 1
ATOM 6349 O O . THR A 1 795 ? -7.766 5.802 37.779 1.00 97.19 795 THR A O 1
ATOM 6352 N N . ALA A 1 796 ? -7.880 7.911 38.560 1.00 96.00 796 ALA A N 1
ATOM 6353 C CA . ALA A 1 796 ? -6.457 8.067 38.827 1.00 96.00 796 ALA A CA 1
ATOM 6354 C C . ALA A 1 796 ? -6.160 7.727 40.298 1.00 96.00 796 ALA A C 1
ATOM 6356 O O . ALA A 1 796 ? -6.682 8.374 41.202 1.00 96.00 796 ALA A O 1
ATOM 6357 N N . GLN A 1 797 ? -5.325 6.717 40.542 1.00 93.12 797 GLN A N 1
ATOM 6358 C CA . GLN A 1 797 ? -4.922 6.294 41.883 1.00 93.12 797 GLN A CA 1
ATOM 6359 C C . GLN A 1 797 ? -3.521 5.670 41.849 1.00 93.12 797 GLN A C 1
ATOM 6361 O O . GLN A 1 797 ? -3.189 4.924 40.928 1.00 93.12 797 GLN A O 1
ATOM 6366 N N . ASP A 1 798 ? -2.692 5.968 42.854 1.00 93.62 798 ASP A N 1
ATOM 6367 C CA . ASP A 1 798 ? -1.351 5.387 43.040 1.00 93.62 798 ASP A CA 1
ATOM 6368 C C . ASP A 1 798 ? -0.419 5.543 41.820 1.00 93.62 798 ASP A C 1
ATOM 6370 O O . ASP A 1 798 ? 0.383 4.666 41.500 1.00 93.62 798 ASP A O 1
ATOM 6374 N N . GLY A 1 799 ? -0.538 6.661 41.095 1.00 95.31 799 GLY A N 1
ATOM 6375 C CA . GLY A 1 799 ? 0.252 6.930 39.884 1.00 95.31 799 GLY A CA 1
ATOM 6376 C C . GLY A 1 799 ? -0.214 6.173 38.632 1.00 95.31 799 GLY A C 1
ATOM 6377 O O . GLY A 1 799 ? 0.455 6.234 37.597 1.00 95.31 799 GLY A O 1
ATOM 6378 N N . TRP A 1 800 ? -1.356 5.489 38.701 1.00 97.88 800 TRP A N 1
ATOM 6379 C CA . TRP A 1 800 ? -2.004 4.811 37.582 1.00 97.88 800 TRP A CA 1
ATOM 6380 C C . TRP A 1 800 ? -3.332 5.470 37.249 1.00 97.88 800 TRP A C 1
ATOM 6382 O O . TRP A 1 800 ? -4.071 5.876 38.140 1.00 97.88 800 TRP A O 1
ATOM 6392 N N . PHE A 1 801 ? -3.667 5.510 35.967 1.00 98.50 801 PHE A N 1
ATOM 6393 C CA . PHE A 1 801 ? -5.042 5.686 35.531 1.00 98.50 801 PHE A CA 1
ATOM 6394 C C . PHE A 1 801 ? -5.633 4.321 35.200 1.00 98.50 801 PHE A C 1
ATOM 6396 O O . PHE A 1 801 ? -5.010 3.553 34.464 1.00 98.50 801 PHE A O 1
ATOM 6403 N N . LYS A 1 802 ? -6.813 4.021 35.742 1.00 98.31 802 LYS A N 1
ATOM 6404 C CA . LYS A 1 802 ? -7.542 2.770 35.523 1.00 98.31 802 LYS A CA 1
ATOM 6405 C C . LYS A 1 802 ? -8.894 3.082 34.896 1.00 98.31 802 LYS A C 1
ATOM 6407 O O . LYS A 1 802 ? -9.659 3.847 35.476 1.00 98.31 802 LYS A O 1
ATOM 6412 N N . LEU A 1 803 ? -9.169 2.488 33.741 1.00 98.62 803 LEU A N 1
ATOM 6413 C CA . LEU A 1 803 ? -10.485 2.435 33.115 1.00 98.62 803 LEU A CA 1
ATOM 6414 C C . LEU A 1 803 ? -11.075 1.049 33.386 1.00 98.62 803 LEU A C 1
ATOM 6416 O O . LEU A 1 803 ? -10.534 0.064 32.886 1.00 98.62 803 LEU A O 1
ATOM 6420 N N . SER A 1 804 ? -12.150 0.977 34.162 1.00 97.94 804 SER A N 1
ATOM 6421 C CA . SER A 1 804 ? -12.770 -0.267 34.622 1.00 97.94 804 SER A CA 1
ATOM 6422 C C . SER A 1 804 ? -14.203 -0.382 34.108 1.00 97.94 804 SER A C 1
ATOM 6424 O O . SER A 1 804 ? -15.021 0.478 34.424 1.00 97.94 804 SER A O 1
ATOM 6426 N N . GLY A 1 805 ? -14.495 -1.439 33.352 1.00 94.44 805 GLY A N 1
ATOM 6427 C CA . GLY A 1 805 ? -15.843 -1.944 33.065 1.00 94.44 805 GLY A CA 1
ATOM 6428 C C . GLY A 1 805 ? -16.118 -3.254 33.819 1.00 94.44 805 GLY A C 1
ATOM 6429 O O . GLY A 1 805 ? -15.337 -3.636 34.689 1.00 94.44 805 GLY A O 1
ATOM 6430 N N . ASP A 1 806 ? -17.190 -3.974 33.462 1.00 86.94 806 ASP A N 1
ATOM 6431 C CA . ASP A 1 806 ? -17.631 -5.201 34.164 1.00 86.94 806 ASP A CA 1
ATOM 6432 C C . ASP A 1 806 ? -16.539 -6.291 34.238 1.00 86.94 806 ASP A C 1
ATOM 6434 O O . ASP A 1 806 ? -16.192 -6.781 35.312 1.00 86.94 806 ASP A O 1
ATOM 6438 N N . LYS A 1 807 ? -15.938 -6.640 33.091 1.00 91.12 807 LYS A N 1
ATOM 6439 C CA . LYS A 1 807 ? -14.929 -7.721 32.974 1.00 91.12 807 LYS A CA 1
ATOM 6440 C C . LYS A 1 807 ? -13.567 -7.255 32.466 1.00 91.12 807 LYS A C 1
ATOM 6442 O O . LYS A 1 807 ? -12.676 -8.075 32.239 1.00 91.12 807 LYS A O 1
ATOM 6447 N N . LEU A 1 808 ? -13.414 -5.950 32.267 1.00 97.69 808 LEU A N 1
ATOM 6448 C CA . LEU A 1 808 ? -12.226 -5.356 31.674 1.00 97.69 808 LEU A CA 1
ATOM 6449 C C . LEU A 1 808 ? -11.715 -4.210 32.536 1.00 97.69 808 LEU A C 1
ATOM 6451 O O . LEU A 1 808 ? -12.454 -3.301 32.893 1.00 97.69 808 LEU A O 1
ATOM 6455 N N . THR A 1 809 ? -10.421 -4.210 32.820 1.00 98.31 809 THR A N 1
ATOM 6456 C CA . THR A 1 809 ? -9.710 -3.055 33.357 1.00 98.31 809 THR A CA 1
ATOM 6457 C C . THR A 1 809 ? -8.489 -2.769 32.500 1.00 98.31 809 THR A C 1
ATOM 6459 O O . THR A 1 809 ? -7.573 -3.587 32.426 1.00 98.31 809 THR A O 1
ATOM 6462 N N . LEU A 1 810 ? -8.437 -1.588 31.894 1.00 98.75 810 LEU A N 1
ATOM 6463 C CA . LEU A 1 810 ? -7.259 -1.081 31.198 1.00 98.75 810 LEU A CA 1
ATOM 6464 C C . LEU A 1 810 ? -6.536 -0.074 32.084 1.00 98.75 810 LEU A C 1
ATOM 6466 O O . LEU A 1 810 ? -7.172 0.764 32.718 1.00 98.75 810 LEU A O 1
ATOM 6470 N N . SER A 1 811 ? -5.209 -0.152 32.175 1.00 98.50 811 SER A N 1
ATOM 6471 C CA . SER A 1 811 ? -4.442 0.772 33.018 1.00 98.50 811 SER A CA 1
ATOM 6472 C C . SER A 1 811 ? -3.199 1.326 32.335 1.00 98.50 811 SER A C 1
ATOM 6474 O O . SER A 1 811 ? -2.432 0.582 31.722 1.00 98.50 811 SER A O 1
ATOM 6476 N N . LEU A 1 812 ? -2.968 2.627 32.516 1.00 98.31 812 LEU A N 1
ATOM 6477 C CA . LEU A 1 812 ? -1.774 3.345 32.069 1.00 98.31 812 LEU A CA 1
ATOM 6478 C C . LEU A 1 812 ? -1.055 3.953 33.272 1.00 98.31 812 LEU A C 1
ATOM 6480 O O . LEU A 1 812 ? -1.690 4.486 34.184 1.00 98.31 812 LEU A O 1
ATOM 6484 N N . GLN A 1 813 ? 0.276 3.879 33.285 1.00 97.50 813 GLN A N 1
ATOM 6485 C CA . GLN A 1 813 ? 1.075 4.552 34.305 1.00 97.50 813 GLN A CA 1
ATOM 6486 C C . GLN A 1 813 ? 1.222 6.024 33.899 1.00 97.50 813 GLN A C 1
ATOM 6488 O O . GLN A 1 813 ? 1.700 6.326 32.802 1.00 97.50 813 GLN A O 1
ATOM 6493 N N . LEU A 1 814 ? 0.797 6.940 34.772 1.00 95.88 814 LEU A N 1
ATOM 6494 C CA . LEU A 1 814 ? 0.610 8.357 34.435 1.00 95.88 814 LEU A CA 1
ATOM 6495 C C . LEU A 1 814 ? 1.904 9.060 33.994 1.00 95.88 814 LEU A C 1
ATOM 6497 O O . LEU A 1 814 ? 1.861 9.950 33.148 1.00 95.88 814 LEU A O 1
ATOM 6501 N N . GLU A 1 815 ? 3.048 8.621 34.512 1.00 95.88 815 GLU A N 1
ATOM 6502 C CA . GLU A 1 815 ? 4.391 9.132 34.212 1.00 95.88 815 GLU A CA 1
ATOM 6503 C C . GLU A 1 815 ? 5.131 8.315 33.130 1.00 95.88 815 GLU A C 1
ATOM 6505 O O . GLU A 1 815 ? 6.298 8.579 32.845 1.00 95.88 815 GLU A O 1
ATOM 6510 N N . SER A 1 816 ? 4.460 7.350 32.486 1.00 96.19 816 SER A N 1
ATOM 6511 C CA . SER A 1 816 ? 5.031 6.450 31.474 1.00 96.19 816 SER A CA 1
ATOM 6512 C C . SER A 1 816 ? 6.216 5.591 31.970 1.00 96.19 816 SER A C 1
ATOM 6514 O O . SER A 1 816 ? 7.106 5.258 31.196 1.00 96.19 816 SER A O 1
ATOM 6516 N N . LEU A 1 817 ? 6.240 5.229 33.258 1.00 95.94 817 LEU A N 1
ATOM 6517 C CA . LEU A 1 817 ? 7.344 4.504 33.915 1.00 95.94 817 LEU A CA 1
ATOM 6518 C C . LEU A 1 817 ? 7.137 2.985 34.034 1.00 95.94 817 LEU A C 1
ATOM 6520 O O . LEU A 1 817 ? 7.979 2.295 34.603 1.00 95.94 817 LEU A O 1
ATOM 6524 N N . ALA A 1 818 ? 6.027 2.450 33.530 1.00 97.25 818 ALA A N 1
ATOM 6525 C CA . ALA A 1 818 ? 5.751 1.017 33.546 1.00 97.25 818 ALA A CA 1
ATOM 6526 C C . ALA A 1 818 ? 4.875 0.610 32.360 1.00 97.25 818 ALA A C 1
ATOM 6528 O O . ALA A 1 818 ? 4.126 1.432 31.830 1.00 97.25 818 ALA A O 1
ATOM 6529 N N . LEU A 1 819 ? 4.944 -0.670 31.982 1.00 97.69 819 LEU A N 1
ATOM 6530 C CA . LEU A 1 819 ? 4.092 -1.239 30.940 1.00 97.69 819 LEU A CA 1
ATOM 6531 C C . LEU A 1 819 ? 2.602 -1.060 31.276 1.00 97.69 819 LEU A C 1
ATOM 6533 O O . LEU A 1 819 ? 2.206 -1.302 32.424 1.00 97.69 819 LEU A O 1
ATOM 6537 N N . PRO A 1 820 ? 1.770 -0.700 30.283 1.00 98.00 820 PRO A N 1
ATOM 6538 C CA . PRO A 1 820 ? 0.324 -0.738 30.421 1.00 98.00 820 PRO A CA 1
ATOM 6539 C C . PRO A 1 820 ? -0.202 -2.111 30.831 1.00 98.00 820 PRO A C 1
ATOM 6541 O O . PRO A 1 820 ? 0.464 -3.130 30.631 1.00 98.00 820 PRO A O 1
ATOM 6544 N N . ARG A 1 821 ? -1.414 -2.143 31.392 1.00 98.44 821 ARG A N 1
ATOM 6545 C CA . ARG A 1 821 ? -2.017 -3.375 31.913 1.00 98.44 821 ARG A CA 1
ATOM 6546 C C . ARG A 1 821 ? -3.412 -3.623 31.359 1.00 98.44 821 ARG A C 1
ATOM 6548 O O . ARG A 1 821 ? -4.194 -2.684 31.228 1.00 98.44 821 ARG A O 1
ATOM 6555 N N . VAL A 1 822 ? -3.716 -4.898 31.135 1.00 98.31 822 VAL A N 1
ATOM 6556 C CA . VAL A 1 822 ? -5.057 -5.438 30.880 1.00 98.31 822 VAL A CA 1
ATOM 6557 C C . VAL A 1 822 ? -5.397 -6.368 32.042 1.00 98.31 822 VAL A C 1
ATOM 6559 O O . VAL A 1 822 ? -4.634 -7.281 32.352 1.00 98.31 822 VAL A O 1
ATOM 6562 N N . ASN A 1 823 ? -6.502 -6.108 32.738 1.00 97.88 823 ASN A N 1
ATOM 6563 C CA . ASN A 1 823 ? -6.955 -6.857 33.916 1.00 97.88 823 ASN A CA 1
ATOM 6564 C C . ASN A 1 823 ? -5.867 -7.016 34.994 1.00 97.88 823 ASN A C 1
ATOM 6566 O O . ASN A 1 823 ? -5.714 -8.065 35.611 1.00 97.88 823 ASN A O 1
ATOM 6570 N N . GLY A 1 824 ? -5.073 -5.959 35.202 1.00 96.56 824 GLY A N 1
ATOM 6571 C CA . GLY A 1 824 ? -3.972 -5.938 36.172 1.00 96.56 824 GLY A CA 1
ATOM 6572 C C . GLY A 1 824 ? -2.673 -6.605 35.701 1.00 96.56 824 GLY A C 1
ATOM 6573 O O . GLY A 1 824 ? -1.635 -6.389 36.328 1.00 96.56 824 GLY A O 1
ATOM 6574 N N . THR A 1 825 ? -2.691 -7.322 34.577 1.00 97.81 825 THR A N 1
ATOM 6575 C CA . THR A 1 825 ? -1.519 -7.974 33.981 1.00 97.81 825 THR A CA 1
ATOM 6576 C C . THR A 1 825 ? -0.848 -7.040 32.982 1.00 97.81 825 THR A C 1
ATOM 6578 O O . THR A 1 825 ? -1.520 -6.446 32.141 1.00 97.81 825 THR A O 1
ATOM 6581 N N . ALA A 1 826 ? 0.475 -6.882 33.071 1.00 97.81 826 ALA A N 1
ATOM 6582 C CA . ALA A 1 826 ? 1.231 -6.099 32.093 1.00 97.81 826 ALA A CA 1
ATOM 6583 C C . ALA A 1 826 ? 1.099 -6.711 30.693 1.00 97.81 826 ALA A C 1
ATOM 6585 O O . ALA A 1 826 ? 1.132 -7.932 30.552 1.00 97.81 826 ALA A O 1
ATOM 6586 N N . ILE A 1 827 ? 0.965 -5.866 29.670 1.00 96.69 827 ILE A N 1
ATOM 6587 C CA . ILE A 1 827 ? 0.943 -6.329 28.281 1.00 96.69 827 ILE A CA 1
ATOM 6588 C C . ILE A 1 827 ? 2.224 -7.108 27.950 1.00 96.69 827 ILE A C 1
ATOM 6590 O O . ILE A 1 827 ? 3.326 -6.707 28.334 1.00 96.69 827 ILE A O 1
ATOM 6594 N N . ASP A 1 828 ? 2.084 -8.210 27.218 1.00 94.31 828 ASP A N 1
ATOM 6595 C CA . ASP A 1 828 ? 3.225 -8.949 26.687 1.00 94.31 828 ASP A CA 1
ATOM 6596 C C . ASP A 1 828 ? 3.603 -8.380 25.320 1.00 94.31 828 ASP A C 1
ATOM 6598 O O . ASP A 1 828 ? 2.817 -8.445 24.385 1.00 94.31 828 ASP A O 1
ATOM 6602 N N . LEU A 1 829 ? 4.807 -7.818 25.200 1.00 94.81 829 LEU A N 1
ATOM 6603 C CA . LEU A 1 829 ? 5.345 -7.285 23.942 1.00 94.81 829 LEU A CA 1
ATOM 6604 C C . LEU A 1 829 ? 6.195 -8.307 23.172 1.00 94.81 829 LEU A C 1
ATOM 6606 O O . LEU A 1 829 ? 6.792 -7.970 22.146 1.00 94.81 829 LEU A O 1
ATOM 6610 N N . ARG A 1 830 ? 6.295 -9.541 23.676 1.00 92.81 830 ARG A N 1
ATOM 6611 C CA . ARG A 1 830 ? 7.029 -10.653 23.064 1.00 92.81 830 ARG A CA 1
ATOM 6612 C C . ARG A 1 830 ? 6.167 -11.921 23.031 1.00 92.81 830 ARG A C 1
ATOM 6614 O O . ARG A 1 830 ? 6.642 -12.975 23.461 1.00 92.81 830 ARG A O 1
ATOM 6621 N N . PRO A 1 831 ? 4.945 -11.846 22.471 1.00 93.62 831 PRO A N 1
ATOM 6622 C CA . PRO A 1 831 ? 4.129 -13.030 22.309 1.00 93.62 831 PRO A CA 1
ATOM 6623 C C . PRO A 1 831 ? 4.880 -14.073 21.461 1.00 93.62 831 PRO A C 1
ATOM 6625 O O . PRO A 1 831 ? 5.722 -13.719 20.617 1.00 93.62 831 PRO A O 1
ATOM 6628 N N . PRO A 1 832 ? 4.593 -15.369 21.664 1.00 94.81 832 PRO A N 1
ATOM 6629 C CA . PRO A 1 832 ? 5.228 -16.443 20.902 1.00 94.81 832 PRO A CA 1
ATOM 6630 C C . PRO A 1 832 ? 4.905 -16.358 19.402 1.00 94.81 832 PRO A C 1
ATOM 6632 O O . PRO A 1 832 ? 5.737 -16.709 18.565 1.00 94.81 832 PRO A O 1
ATOM 6635 N N . MET A 1 833 ? 3.728 -15.835 19.054 1.00 96.75 833 MET A N 1
ATOM 6636 C CA . MET A 1 833 ? 3.302 -15.632 17.673 1.00 96.75 833 MET A CA 1
ATOM 6637 C C . MET A 1 833 ? 3.865 -14.322 17.102 1.00 96.75 833 MET A C 1
ATOM 6639 O O . MET A 1 833 ? 3.821 -13.272 17.742 1.00 96.75 833 MET A O 1
ATOM 6643 N N . LEU A 1 834 ? 4.387 -14.378 15.876 1.00 96.81 834 LEU A N 1
ATOM 6644 C CA . LEU A 1 834 ? 4.711 -13.211 15.051 1.00 96.81 834 LEU A CA 1
ATOM 6645 C C . LEU A 1 834 ? 3.447 -12.587 14.459 1.00 96.81 834 LEU A C 1
ATOM 6647 O O . LEU A 1 834 ? 3.305 -11.368 14.497 1.00 96.81 834 LEU A O 1
ATOM 6651 N N . PHE A 1 835 ? 2.561 -13.427 13.925 1.00 97.94 835 PHE A N 1
ATOM 6652 C CA . PHE A 1 835 ? 1.238 -13.056 13.435 1.00 97.94 835 PHE A CA 1
ATOM 6653 C C . PHE A 1 835 ? 0.215 -13.952 14.108 1.00 97.94 835 PHE A C 1
ATOM 6655 O O . PHE A 1 835 ? 0.392 -15.172 14.110 1.00 97.94 835 PHE A O 1
ATOM 6662 N N . ASP A 1 836 ? -0.831 -13.349 14.652 1.00 97.50 836 ASP A N 1
ATOM 6663 C CA . ASP A 1 836 ? -1.910 -14.055 15.325 1.00 97.50 836 ASP A CA 1
ATOM 6664 C C . ASP A 1 836 ? -3.250 -13.448 14.916 1.00 97.50 836 ASP A C 1
ATOM 6666 O O . ASP A 1 836 ? -3.598 -12.330 15.300 1.00 97.50 836 ASP A O 1
ATOM 6670 N N . SER A 1 837 ? -3.951 -14.159 14.038 1.00 96.81 837 SER A N 1
ATOM 6671 C CA . SER A 1 837 ? -5.305 -13.845 13.594 1.00 96.81 837 SER A CA 1
ATOM 6672 C C . SER A 1 837 ? -5.953 -15.098 12.990 1.00 96.81 837 SER A C 1
ATOM 6674 O O . SER A 1 837 ? -5.234 -15.998 12.539 1.00 96.81 837 SER A O 1
ATOM 6676 N N . PRO A 1 838 ? -7.288 -15.128 12.847 1.00 95.50 838 PRO A N 1
ATOM 6677 C CA . PRO A 1 838 ? -7.993 -16.197 12.136 1.00 95.50 838 PRO A CA 1
ATOM 6678 C C . PRO A 1 838 ? -7.735 -16.266 10.624 1.00 95.50 838 PRO A C 1
ATOM 6680 O O . PRO A 1 838 ? -8.374 -17.059 9.951 1.00 95.50 838 PRO A O 1
ATOM 6683 N N . TRP A 1 839 ? -6.874 -15.416 10.058 1.00 95.44 839 TRP A N 1
ATOM 6684 C CA . TRP A 1 839 ? -6.622 -15.357 8.609 1.00 95.44 839 TRP A CA 1
ATOM 6685 C C . TRP A 1 839 ? -5.142 -15.540 8.269 1.00 95.44 839 TRP A C 1
ATOM 6687 O O . TRP A 1 839 ? -4.800 -16.001 7.181 1.00 95.44 839 TRP A O 1
ATOM 6697 N N . MET A 1 840 ? -4.253 -15.201 9.205 1.00 96.94 840 MET A N 1
ATOM 6698 C CA . MET A 1 840 ? -2.804 -15.332 9.086 1.00 96.94 840 MET A CA 1
ATOM 6699 C C . MET A 1 840 ? -2.183 -15.642 10.446 1.00 96.94 840 MET A C 1
ATOM 6701 O O . MET A 1 840 ? -2.394 -14.906 11.411 1.00 96.94 840 MET A O 1
ATOM 6705 N N . SER A 1 841 ? -1.363 -16.691 10.487 1.00 97.56 841 SER A N 1
ATOM 6706 C CA . SER A 1 841 ? -0.673 -17.143 11.695 1.00 97.56 841 SER A CA 1
ATOM 6707 C C . SER A 1 841 ? 0.787 -17.498 11.417 1.00 97.56 841 SER A C 1
ATOM 6709 O O . SER A 1 841 ? 1.091 -18.114 10.389 1.00 97.56 841 SER A O 1
ATOM 6711 N N . SER A 1 842 ? 1.681 -17.163 12.345 1.00 97.81 842 SER A N 1
ATOM 6712 C CA . SER A 1 842 ? 3.099 -17.539 12.302 1.00 97.81 842 SER A CA 1
ATOM 6713 C C . SER A 1 842 ? 3.698 -17.528 13.698 1.00 97.81 842 SER A C 1
ATOM 6715 O O . SER A 1 842 ? 3.554 -16.538 14.410 1.00 97.81 842 SER A O 1
ATOM 6717 N N . GLU A 1 843 ? 4.468 -18.552 14.053 1.00 97.56 843 GLU A N 1
ATOM 6718 C CA . GLU A 1 843 ? 5.352 -18.500 15.222 1.00 97.56 843 GLU A CA 1
ATOM 6719 C C . GLU A 1 843 ? 6.539 -17.571 14.938 1.00 97.56 843 GLU A C 1
ATOM 6721 O O . GLU A 1 843 ? 7.068 -17.548 13.817 1.00 97.56 843 GLU A O 1
ATOM 6726 N N . HIS A 1 844 ? 6.970 -16.803 15.938 1.00 96.19 844 HIS A N 1
ATOM 6727 C CA . HIS A 1 844 ? 8.151 -15.954 15.821 1.00 96.19 844 HIS A CA 1
ATOM 6728 C C . HIS A 1 844 ? 9.422 -16.784 15.605 1.00 96.19 844 HIS A C 1
ATOM 6730 O O . HIS A 1 844 ? 9.630 -17.810 16.245 1.00 96.19 844 HIS A O 1
ATOM 6736 N N . GLY A 1 845 ? 10.287 -16.339 14.692 1.00 96.12 845 GLY A N 1
ATOM 6737 C CA . GLY A 1 845 ? 11.538 -17.020 14.347 1.00 96.12 845 GLY A CA 1
ATOM 6738 C C . GLY A 1 845 ? 11.390 -18.193 13.368 1.00 96.12 845 GLY A C 1
ATOM 6739 O O . GLY A 1 845 ? 12.393 -18.632 12.797 1.00 96.12 845 GLY A O 1
ATOM 6740 N N . SER A 1 846 ? 10.167 -18.669 13.106 1.00 96.75 846 SER A N 1
ATOM 6741 C CA . SER A 1 846 ? 9.934 -19.822 12.223 1.00 96.75 846 SER A CA 1
ATOM 6742 C C . SER A 1 846 ? 10.254 -19.515 10.755 1.00 96.75 846 SER A C 1
ATOM 6744 O O . SER A 1 846 ? 10.886 -20.320 10.073 1.00 96.75 846 SER A O 1
ATOM 6746 N N . GLY A 1 847 ? 9.855 -18.338 10.259 1.00 95.94 847 GLY A N 1
ATOM 6747 C CA . GLY A 1 847 ? 9.900 -18.000 8.832 1.00 95.94 847 GLY A CA 1
ATOM 6748 C C . GLY A 1 847 ? 8.862 -18.762 7.998 1.00 95.94 847 GLY A C 1
ATOM 6749 O O . GLY A 1 847 ? 8.980 -18.793 6.771 1.00 95.94 847 GLY A O 1
ATOM 6750 N N . ILE A 1 848 ? 7.877 -19.380 8.665 1.00 97.12 848 ILE A N 1
ATOM 6751 C CA . ILE A 1 848 ? 6.783 -20.144 8.066 1.00 97.12 848 ILE A CA 1
ATOM 6752 C C . ILE A 1 848 ? 5.462 -19.492 8.465 1.00 97.12 848 ILE A C 1
ATOM 6754 O O . ILE A 1 848 ? 5.102 -19.465 9.639 1.00 97.12 848 ILE A O 1
ATOM 6758 N N . ILE A 1 849 ? 4.720 -19.017 7.473 1.00 97.81 849 ILE A N 1
ATOM 6759 C CA . ILE A 1 849 ? 3.453 -18.321 7.662 1.00 97.81 849 ILE A CA 1
ATOM 6760 C C . ILE A 1 849 ? 2.351 -19.110 6.966 1.00 97.81 849 ILE A C 1
ATOM 6762 O O . ILE A 1 849 ? 2.522 -19.584 5.840 1.00 97.81 849 ILE A O 1
ATOM 6766 N N . ARG A 1 850 ? 1.207 -19.239 7.635 1.00 97.88 850 ARG A N 1
ATOM 6767 C CA . ARG A 1 850 ? -0.006 -19.841 7.076 1.00 97.88 850 ARG A CA 1
ATOM 6768 C C . ARG A 1 850 ? -1.059 -18.764 6.915 1.00 97.88 850 ARG A C 1
ATOM 6770 O O . ARG A 1 850 ? -1.390 -18.089 7.887 1.00 97.88 850 ARG A O 1
ATOM 6777 N N . ILE A 1 851 ? -1.575 -18.617 5.701 1.00 97.94 851 ILE A N 1
ATOM 6778 C CA . ILE A 1 851 ? -2.673 -17.709 5.370 1.00 97.94 851 ILE A CA 1
ATOM 6779 C C . ILE A 1 851 ? -3.832 -18.566 4.884 1.00 97.94 851 ILE A C 1
ATOM 6781 O O . ILE A 1 851 ? -3.628 -19.436 4.039 1.00 97.94 851 ILE A O 1
ATOM 6785 N N . HIS A 1 852 ? -5.034 -18.349 5.400 1.00 94.31 852 HIS A N 1
ATOM 6786 C CA . HIS A 1 852 ? -6.170 -19.212 5.100 1.00 94.31 852 HIS A CA 1
ATOM 6787 C C . HIS A 1 852 ? -7.455 -18.423 4.887 1.00 94.31 852 HIS A C 1
ATOM 6789 O O . HIS A 1 852 ? -7.665 -17.404 5.529 1.00 94.31 852 HIS A O 1
ATOM 6795 N N . LYS A 1 853 ? -8.299 -18.895 3.963 1.00 90.31 853 LYS A N 1
ATOM 6796 C CA . LYS A 1 853 ? -9.646 -18.369 3.686 1.00 90.31 853 LYS A CA 1
ATOM 6797 C C . LYS A 1 853 ? -10.461 -19.444 2.962 1.00 90.31 853 LYS A C 1
ATOM 6799 O O . LYS A 1 853 ? -9.980 -20.053 2.005 1.00 90.31 853 LYS A O 1
ATOM 6804 N N . ASP A 1 854 ? -11.676 -19.709 3.439 1.00 86.56 854 ASP A N 1
ATOM 6805 C CA . ASP A 1 854 ? -12.633 -20.677 2.866 1.00 86.56 854 ASP A CA 1
ATOM 6806 C C . ASP A 1 854 ? -12.045 -22.080 2.626 1.00 86.56 854 ASP A C 1
ATOM 6808 O O . ASP A 1 854 ? -12.187 -22.671 1.555 1.00 86.56 854 ASP A O 1
ATOM 6812 N N . GLY A 1 855 ? -11.297 -22.599 3.605 1.00 86.38 855 GLY A N 1
ATOM 6813 C CA . GLY A 1 855 ? -10.663 -23.922 3.524 1.00 86.38 855 GLY A CA 1
ATOM 6814 C C . GLY A 1 855 ? -9.457 -24.015 2.579 1.00 86.38 855 GLY A C 1
ATOM 6815 O O . GLY A 1 855 ? -8.855 -25.082 2.473 1.00 86.38 855 GLY A O 1
ATOM 6816 N N . ARG A 1 856 ? -9.066 -22.921 1.912 1.00 92.19 856 ARG A N 1
ATOM 6817 C CA . ARG A 1 856 ? -7.806 -22.825 1.162 1.00 92.19 856 ARG A CA 1
ATOM 6818 C C . ARG A 1 856 ? -6.709 -22.316 2.086 1.00 92.19 856 ARG A C 1
ATOM 6820 O O . ARG A 1 856 ? -6.929 -21.360 2.825 1.00 92.19 856 ARG A O 1
ATOM 6827 N N . GLU A 1 857 ? -5.527 -22.914 1.992 1.00 94.69 857 GLU A N 1
ATOM 6828 C CA . GLU A 1 857 ? -4.325 -22.468 2.696 1.00 94.69 857 GLU A CA 1
ATOM 6829 C C . GLU A 1 857 ? -3.250 -22.062 1.682 1.00 94.69 857 GLU A C 1
ATOM 6831 O O . GLU A 1 857 ? -2.956 -22.790 0.733 1.00 94.69 857 GLU A O 1
ATOM 6836 N N . LEU A 1 858 ? -2.643 -20.902 1.908 1.00 96.62 858 LEU A N 1
ATOM 6837 C CA . LEU A 1 858 ? -1.375 -20.494 1.331 1.00 96.62 858 LEU A CA 1
ATOM 6838 C C . LEU A 1 858 ? -0.304 -20.597 2.422 1.00 96.62 858 LEU A C 1
ATOM 6840 O O . LEU A 1 858 ? -0.282 -19.803 3.365 1.00 96.62 858 LEU A O 1
ATOM 6844 N N . LYS A 1 859 ? 0.604 -21.565 2.278 1.00 96.62 859 LYS A N 1
ATOM 6845 C CA . LYS A 1 859 ? 1.816 -21.656 3.097 1.00 96.62 859 LYS A CA 1
ATOM 6846 C C . LYS A 1 859 ? 2.924 -20.828 2.447 1.00 96.62 859 LYS A C 1
ATOM 6848 O O . LYS A 1 859 ? 3.329 -21.108 1.320 1.00 96.62 859 LYS A O 1
ATOM 6853 N N . ILE A 1 860 ? 3.458 -19.857 3.179 1.00 95.31 860 ILE A N 1
ATOM 6854 C CA . ILE A 1 860 ? 4.661 -19.117 2.800 1.00 95.31 860 ILE A CA 1
ATOM 6855 C C . ILE A 1 860 ? 5.816 -19.615 3.660 1.00 95.31 860 ILE A C 1
ATOM 6857 O O . ILE A 1 860 ? 5.815 -19.445 4.874 1.00 95.31 860 ILE A O 1
ATOM 6861 N N . ASP A 1 861 ? 6.807 -20.224 3.015 1.00 94.75 861 ASP A N 1
ATOM 6862 C CA . ASP A 1 861 ? 8.051 -20.664 3.645 1.00 94.75 861 ASP A CA 1
ATOM 6863 C C . ASP A 1 861 ? 9.222 -19.906 3.018 1.00 94.75 861 ASP A C 1
ATOM 6865 O O . ASP A 1 861 ? 9.452 -20.005 1.807 1.00 94.75 861 ASP A O 1
ATOM 6869 N N . LEU A 1 862 ? 9.923 -19.096 3.813 1.00 91.50 862 LEU A N 1
ATOM 6870 C CA . LEU A 1 862 ? 11.101 -18.353 3.352 1.00 91.50 862 LEU A CA 1
ATOM 6871 C C . LEU A 1 862 ? 12.429 -19.020 3.712 1.00 91.50 862 LEU A C 1
ATOM 6873 O O . LEU A 1 862 ? 13.479 -18.495 3.337 1.00 91.50 862 LEU A O 1
ATOM 6877 N N . ASN A 1 863 ? 12.411 -20.164 4.399 1.00 86.81 863 ASN A N 1
ATOM 6878 C CA . ASN A 1 863 ? 13.637 -20.917 4.662 1.00 86.81 863 ASN A CA 1
ATOM 6879 C C . ASN A 1 863 ? 14.097 -21.723 3.435 1.00 86.81 863 ASN A C 1
ATOM 6881 O O . ASN A 1 863 ? 15.291 -22.002 3.321 1.00 86.81 863 ASN A O 1
ATOM 6885 N N . GLU A 1 864 ? 13.162 -22.052 2.535 1.00 68.25 864 GLU A N 1
ATOM 6886 C CA . GLU A 1 864 ? 13.382 -22.780 1.273 1.00 68.25 864 GLU A CA 1
ATOM 6887 C C . GLU A 1 864 ? 14.298 -22.057 0.270 1.00 68.25 864 GLU A C 1
ATOM 6889 O O . GLU A 1 864 ? 14.288 -20.796 0.178 1.00 68.25 864 GLU A O 1
#

Foldseek 3Di:
DDDDDDDDDDDDDDDDPPDDDAAFEEEEEEEQCCDPQFHLVVLLQVQFDPSYHYHYPYYYLDALVRCVVVLVVVLVVVGQEYEYEYQPNVQQPDALVVSLVSVLVSCVSNVVSVHAYEYEQYAAQLDADPVQAGDQDQDDDPVGRGRGTSVNNLVSSVVSCVVVVHQYQSNHVLNRVVSSVCTNVVLQQQAPDRPRRRTGDPVVSNVSSVSSLVSCCVRPVVSNVRGDDDDDDDDDDDDDDDDDDDDDDDDLLPQLLLLLVLQCPDPDHQLLSVLLSCLSNVDCLPSSLVSLLVNVVVLCVVVVHDRADDLVSLQDPVVLLQLLSLLVSLQQEDQPHPHHHPSHDPVSNVRSLVSLLSLLLPLQDLLCLDQLCLLKDFFALLSSLSRLLSSLSSLVSPCPPPVAVPDARPVRHGSVSSNVSSLVNLLSNLLLCLFFHQHLQFLDLSCLRNVLSLLCQLFRPPDPLSVQSSLLSNLVSLLVQLQQDALQFHQAKGFDPFQDDPVCNVCLLCSLVSRVSSLLCCLQLVPDSNSNCVSDPSDSSSPRSSSSSPGPRHHDPLSSVSNPDQQQQAWWKKKAFHAFKAAKDQLVSRSDADGFMGRIDRQQRQWMWIWTGHSFKIWIDIAGQLAFAEWESCVSNVVDIGHIGGYLSNFKDIWGWMAGNQDSQFIKTKFFDQQPPSIKGNQWHWDDDRQKIKIWGAQNIPRGHAIKMFGRHPPQQVQWDDDQQWTWTDDPFKIKTKAFDDQPDWQHGQDWDDPDRTIITRVHRGTIMMIGMDGCVQPVDDVSVVVQVVQWIWYNDPQKIWIDGDQWIWIDRSNSNGATDIPNHGDDSRDQWNIDIPAKTGGNSQQWIWGDDPHDIDIRHSVD